Protein AF-0000000077156500 (afdb_homodimer)

InterPro domains:
  IPR002155 Thiolase [PIRSF000429] (9-387)
  IPR016039 Thiolase-like [G3DSA:3.40.47.10] (10-394)
  IPR016039 Thiolase-like [SSF53901] (15-365)
  IPR020616 Thiolase, N-terminal [PF00108] (18-233)
  IPR055140 Thiolase, C-terminal domain 2 [PF22691] (260-393)

Nearest PDB structures (foldseek):
  3zbl-assembly1_B  TM=9.291E-01  e=2.338E-37  Leishmania mexicana
  3zbg-assembly1_B  TM=9.156E-01  e=2.338E-37  Leishmania mexicana
  3zbn-assembly1_A  TM=9.202E-01  e=1.016E-36  Leishmania mexicana
  4yzo-assembly2_D  TM=9.243E-01  e=4.993E-36  Sulfurisphaera tokodaii str. 7
  6hsp-assembly2_B-2  TM=8.444E-01  e=1.920E-35  Danio rerio

Structure (mmCIF, N/CA/C/O backbone):
data_AF-0000000077156500-model_v1
#
loop_
_entity.id
_entity.type
_entity.pdbx_description
1 polymer 'Acetyl-CoA acetyltransferase'
#
loop_
_atom_site.group_PDB
_atom_site.id
_atom_site.type_symbol
_atom_site.label_atom_id
_atom_site.label_alt_id
_atom_site.label_comp_id
_atom_site.label_asym_id
_atom_site.label_entity_id
_atom_site.label_seq_id
_atom_site.pdbx_PDB_ins_code
_atom_site.Cartn_x
_atom_site.Cartn_y
_atom_site.Cartn_z
_atom_site.occupancy
_atom_site.B_iso_or_equiv
_atom_site.auth_seq_id
_atom_site.auth_comp_id
_atom_site.auth_asym_id
_atom_site.auth_atom_id
_atom_site.pdbx_PDB_model_num
ATOM 1 N N . MET A 1 1 ? 22.531 16.891 7.215 1 82.19 1 MET A N 1
ATOM 2 C CA . MET A 1 1 ? 23.125 15.898 6.316 1 82.19 1 MET A CA 1
ATOM 3 C C . MET A 1 1 ? 22.188 15.57 5.168 1 82.19 1 MET A C 1
ATOM 5 O O . MET A 1 1 ? 20.984 15.422 5.371 1 82.19 1 MET A O 1
ATOM 9 N N . THR A 1 2 ? 22.734 15.531 4.09 1 91.19 2 THR A N 1
ATOM 10 C CA . THR A 1 2 ? 21.906 15.258 2.922 1 91.19 2 THR A CA 1
ATOM 11 C C . THR A 1 2 ? 21.703 13.758 2.738 1 91.19 2 THR A C 1
ATOM 13 O O . THR A 1 2 ? 22.422 12.945 3.34 1 91.19 2 THR A O 1
ATOM 16 N N . LEU A 1 3 ? 20.688 13.344 2.039 1 96.25 3 LEU A N 1
ATOM 17 C CA . LEU A 1 3 ? 20.453 11.93 1.75 1 96.25 3 LEU A CA 1
ATOM 18 C C . LEU A 1 3 ? 21.625 11.344 0.949 1 96.25 3 LEU A C 1
ATOM 20 O O . LEU A 1 3 ? 21.953 10.172 1.101 1 96.25 3 LEU A O 1
ATOM 24 N N . ALA A 1 4 ? 22.234 12.242 0.122 1 96.06 4 ALA A N 1
ATOM 25 C CA . ALA A 1 4 ? 23.375 11.781 -0.668 1 96.06 4 ALA A CA 1
ATOM 26 C C . ALA A 1 4 ? 24.5 11.289 0.231 1 96.06 4 ALA A C 1
ATOM 28 O O . ALA A 1 4 ? 25.172 10.305 -0.088 1 96.06 4 ALA A O 1
ATOM 29 N N . GLU A 1 5 ? 24.766 11.977 1.277 1 94.75 5 GLU A N 1
ATOM 30 C CA . GLU A 1 5 ? 25.812 11.602 2.221 1 94.75 5 GLU A CA 1
ATOM 31 C C . GLU A 1 5 ? 25.484 10.273 2.904 1 94.75 5 GLU A C 1
ATOM 33 O O . GLU A 1 5 ? 26.391 9.492 3.197 1 94.75 5 GLU A O 1
ATOM 38 N N . ARG A 1 6 ? 24.266 10.008 3.041 1 93.19 6 ARG A N 1
ATOM 39 C CA . ARG A 1 6 ? 23.844 8.836 3.801 1 93.19 6 ARG A CA 1
ATOM 40 C C . ARG A 1 6 ? 23.562 7.656 2.875 1 93.19 6 ARG A C 1
ATOM 42 O O . ARG A 1 6 ? 23.875 6.508 3.203 1 93.19 6 ARG A O 1
ATOM 49 N N . PHE A 1 7 ? 22.891 7.93 1.73 1 95.69 7 PHE A N 1
ATOM 50 C CA . PHE A 1 7 ? 22.359 6.84 0.914 1 95.69 7 PHE A CA 1
ATOM 51 C C . PHE A 1 7 ? 22.984 6.859 -0.478 1 95.69 7 PHE A C 1
ATOM 53 O O . PHE A 1 7 ? 22.703 5.984 -1.3 1 95.69 7 PHE A O 1
ATOM 60 N N . GLY A 1 8 ? 23.734 7.816 -0.813 1 95.19 8 GLY A N 1
ATOM 61 C CA . GLY A 1 8 ? 24.453 7.855 -2.074 1 95.19 8 GLY A CA 1
ATOM 62 C C . GLY A 1 8 ? 23.766 8.688 -3.135 1 95.19 8 GLY A C 1
ATOM 63 O O . GLY A 1 8 ? 24.281 8.859 -4.238 1 95.19 8 GLY A O 1
ATOM 64 N N . THR A 1 9 ? 22.562 9.227 -2.822 1 97.06 9 THR A N 1
ATOM 65 C CA . THR A 1 9 ? 21.844 10.055 -3.791 1 97.06 9 THR A CA 1
ATOM 66 C C . THR A 1 9 ? 20.844 10.969 -3.088 1 97.06 9 THR A C 1
ATOM 68 O O . THR A 1 9 ? 20.344 10.641 -2.012 1 97.06 9 THR A O 1
ATOM 71 N N . ASP A 1 10 ? 20.594 12.172 -3.648 1 98.25 10 ASP A N 1
ATOM 72 C CA . ASP A 1 10 ? 19.547 13.07 -3.176 1 98.25 10 ASP A CA 1
ATOM 73 C C . ASP A 1 10 ? 18.234 12.805 -3.904 1 98.25 10 ASP A C 1
ATOM 75 O O . ASP A 1 10 ? 18.234 12.266 -5.016 1 98.25 10 ASP A O 1
ATOM 79 N N . VAL A 1 11 ? 17.188 13.078 -3.291 1 98.81 11 VAL A N 1
ATOM 80 C CA . VAL A 1 11 ? 15.852 12.984 -3.867 1 98.81 11 VAL A CA 1
ATOM 81 C C . VAL A 1 11 ? 15.172 14.352 -3.838 1 98.81 11 VAL A C 1
ATOM 83 O O . VAL A 1 11 ? 15.297 15.094 -2.857 1 98.81 11 VAL A O 1
ATOM 86 N N . PHE A 1 12 ? 14.469 14.672 -4.918 1 98.94 12 PHE A N 1
ATOM 87 C CA . PHE A 1 12 ? 13.852 15.992 -5.066 1 98.94 12 PHE A CA 1
ATOM 88 C C . PHE A 1 12 ? 12.383 15.867 -5.445 1 98.94 12 PHE A C 1
ATOM 90 O O . PHE A 1 12 ? 12 14.938 -6.16 1 98.94 12 PHE A O 1
ATOM 97 N N . ILE A 1 13 ? 11.609 16.75 -4.91 1 98.94 13 ILE A N 1
ATOM 98 C CA . ILE A 1 13 ? 10.305 17.031 -5.496 1 98.94 13 ILE A CA 1
ATOM 99 C C . ILE A 1 13 ? 10.453 18.047 -6.625 1 98.94 13 ILE A C 1
ATOM 101 O O . ILE A 1 13 ? 10.922 19.172 -6.398 1 98.94 13 ILE A O 1
ATOM 105 N N . SER A 1 14 ? 10.008 17.688 -7.863 1 98.69 14 SER A N 1
ATOM 106 C CA . SER A 1 14 ? 10.359 18.547 -8.992 1 98.69 14 SER A CA 1
ATOM 107 C C . SER A 1 14 ? 9.117 19.078 -9.688 1 98.69 14 SER A C 1
ATOM 109 O O . SER A 1 14 ? 9.195 20.031 -10.477 1 98.69 14 SER A O 1
ATOM 111 N N . GLY A 1 15 ? 7.977 18.531 -9.414 1 98.75 15 GLY A N 1
ATOM 112 C CA . GLY A 1 15 ? 6.684 18.938 -9.938 1 98.75 15 GLY A CA 1
ATOM 113 C C . GLY A 1 15 ? 5.516 18.453 -9.109 1 98.75 15 GLY A C 1
ATOM 114 O O . GLY A 1 15 ? 5.668 17.547 -8.281 1 98.75 15 GLY A O 1
ATOM 115 N N . TRP A 1 16 ? 4.395 19.141 -9.305 1 98.88 16 TRP A N 1
ATOM 116 C CA . TRP A 1 16 ? 3.236 18.734 -8.516 1 98.88 16 TRP A CA 1
ATOM 117 C C . TRP A 1 16 ? 1.941 19.219 -9.156 1 98.88 16 TRP A C 1
ATOM 119 O O . TRP A 1 16 ? 1.962 20.094 -10.023 1 98.88 16 TRP A O 1
ATOM 129 N N . GLY A 1 17 ? 0.884 18.547 -8.852 1 98.88 17 GLY A N 1
ATOM 130 C CA . GLY A 1 17 ? -0.501 18.891 -9.117 1 98.88 17 GLY A CA 1
ATOM 131 C C . GLY A 1 17 ? -1.388 18.797 -7.891 1 98.88 17 GLY A C 1
ATOM 132 O O . GLY A 1 17 ? -1.09 18.047 -6.961 1 98.88 17 GLY A O 1
ATOM 133 N N . HIS A 1 18 ? -2.453 19.609 -7.883 1 98.88 18 HIS A N 1
ATOM 134 C CA . HIS A 1 18 ? -3.326 19.688 -6.715 1 98.88 18 HIS A CA 1
ATOM 135 C C . HIS A 1 18 ? -4.723 20.156 -7.102 1 98.88 18 HIS A C 1
ATOM 137 O O . HIS A 1 18 ? -4.871 21.172 -7.793 1 98.88 18 HIS A O 1
ATOM 143 N N . THR A 1 19 ? -5.703 19.453 -6.656 1 98.88 19 THR A N 1
ATOM 144 C CA . THR A 1 19 ? -7.062 19.953 -6.832 1 98.88 19 THR A CA 1
ATOM 145 C C . THR A 1 19 ? -7.445 20.891 -5.691 1 98.88 19 THR A C 1
ATOM 147 O O . THR A 1 19 ? -6.844 20.844 -4.617 1 98.88 19 THR A O 1
ATOM 150 N N . LYS A 1 20 ? -8.406 21.75 -5.996 1 98.62 20 LYS A N 1
ATOM 151 C CA . LYS A 1 20 ? -9.109 22.328 -4.855 1 98.62 20 LYS A CA 1
ATOM 152 C C . LYS A 1 20 ? -9.82 21.266 -4.039 1 98.62 20 LYS A C 1
ATOM 154 O O . LYS A 1 20 ? -10.453 20.359 -4.605 1 98.62 20 LYS A O 1
ATOM 159 N N . PHE A 1 21 ? -9.617 21.281 -2.729 1 98.81 21 PHE A N 1
ATOM 160 C CA . PHE A 1 21 ? -10.336 20.328 -1.89 1 98.81 21 PHE A CA 1
ATOM 161 C C . PHE A 1 21 ? -11.75 20.812 -1.606 1 98.81 21 PHE A C 1
ATOM 163 O O . PHE A 1 21 ? -12.016 22.016 -1.613 1 98.81 21 PHE A O 1
ATOM 170 N N . GLY A 1 22 ? -12.625 19.906 -1.469 1 98.56 22 GLY A N 1
ATOM 171 C CA . GLY A 1 22 ? -14.008 20.266 -1.178 1 98.56 22 GLY A CA 1
ATOM 172 C C . GLY A 1 22 ? -15 19.219 -1.657 1 98.56 22 GLY A C 1
ATOM 173 O O . GLY A 1 22 ? -14.656 18.047 -1.814 1 98.56 22 GLY A O 1
ATOM 174 N N . SER A 1 23 ? -16.281 19.625 -1.699 1 98.12 23 SER A N 1
ATOM 175 C CA . SER A 1 23 ? -17.297 18.812 -2.34 1 98.12 23 SER A CA 1
ATOM 176 C C . SER A 1 23 ? -17.219 18.906 -3.859 1 98.12 23 SER A C 1
ATOM 178 O O . SER A 1 23 ? -17.453 19.984 -4.43 1 98.12 23 SER A O 1
ATOM 180 N N . LEU A 1 24 ? -16.797 17.812 -4.457 1 98.06 24 LEU A N 1
ATOM 181 C CA . LEU A 1 24 ? -16.625 17.781 -5.902 1 98.06 24 LEU A CA 1
ATOM 182 C C . LEU A 1 24 ? -17.547 16.75 -6.547 1 98.06 24 LEU A C 1
ATOM 184 O O . LEU A 1 24 ? -17.062 15.75 -7.102 1 98.06 24 LEU A O 1
ATOM 188 N N . PRO A 1 25 ? -18.828 17.031 -6.609 1 96.5 25 PRO A N 1
ATOM 189 C CA . PRO A 1 25 ? -19.812 16.047 -7.059 1 96.5 25 PRO A CA 1
ATOM 190 C C . PRO A 1 25 ? -19.609 15.641 -8.523 1 96.5 25 PRO A C 1
ATOM 192 O O . PRO A 1 25 ? -20 14.539 -8.922 1 96.5 25 PRO A O 1
ATOM 195 N N . ASP A 1 26 ? -18.969 16.516 -9.312 1 96.94 26 ASP A N 1
ATOM 196 C CA . ASP A 1 26 ? -18.859 16.25 -10.742 1 96.94 26 ASP A CA 1
ATOM 197 C C . ASP A 1 26 ? -17.578 15.477 -11.062 1 96.94 26 ASP A C 1
ATOM 199 O O . ASP A 1 26 ? -17.328 15.125 -12.219 1 96.94 26 ASP A O 1
ATOM 203 N N . GLU A 1 27 ? -16.781 15.211 -10.086 1 97.69 27 GLU A N 1
ATOM 204 C CA . GLU A 1 27 ? -15.516 14.492 -10.273 1 97.69 27 GLU A CA 1
ATOM 205 C C . GLU A 1 27 ? -15.633 13.039 -9.828 1 97.69 27 GLU A C 1
ATOM 207 O O . GLU A 1 27 ? -16.406 12.727 -8.922 1 97.69 27 GLU A O 1
ATOM 212 N N . THR A 1 28 ? -14.984 12.148 -10.547 1 97.5 28 THR A N 1
ATOM 213 C CA . THR A 1 28 ? -14.758 10.773 -10.117 1 97.5 28 THR A CA 1
ATOM 214 C C . THR A 1 28 ? -13.352 10.609 -9.555 1 97.5 28 THR A C 1
ATOM 216 O O . THR A 1 28 ? -12.516 11.508 -9.68 1 97.5 28 THR A O 1
ATOM 219 N N . LEU A 1 29 ? -13.164 9.492 -8.867 1 98.19 29 LEU A N 1
ATOM 220 C CA . LEU A 1 29 ? -11.812 9.203 -8.414 1 98.19 29 LEU A CA 1
ATOM 221 C C . LEU A 1 29 ? -10.828 9.258 -9.578 1 98.19 29 LEU A C 1
ATOM 223 O O . LEU A 1 29 ? -9.742 9.836 -9.445 1 98.19 29 LEU A O 1
ATOM 227 N N . GLU A 1 30 ? -11.188 8.711 -10.703 1 98.31 30 GLU A N 1
ATOM 228 C CA . GLU A 1 30 ? -10.312 8.664 -11.883 1 98.31 30 GLU A CA 1
ATOM 229 C C . GLU A 1 30 ? -10.016 10.062 -12.406 1 98.31 30 GLU A C 1
ATOM 231 O O . GLU A 1 30 ? -8.867 10.383 -12.719 1 98.31 30 GLU A O 1
ATOM 236 N N . SER A 1 31 ? -11.094 10.859 -12.562 1 98.69 31 SER A N 1
ATOM 237 C CA . SER A 1 31 ? -10.867 12.203 -13.094 1 98.69 31 SER A CA 1
ATOM 238 C C . SER A 1 31 ? -9.938 13 -12.188 1 98.69 31 SER A C 1
ATOM 240 O O . SER A 1 31 ? -9.109 13.773 -12.672 1 98.69 31 SER A O 1
ATOM 242 N N . LEU A 1 32 ? -10.055 12.828 -10.852 1 98.81 32 LEU A N 1
ATOM 243 C CA . LEU A 1 32 ? -9.172 13.508 -9.906 1 98.81 32 LEU A CA 1
ATOM 244 C C . LEU A 1 32 ? -7.73 13.031 -10.078 1 98.81 32 LEU A C 1
ATOM 246 O O . LEU A 1 32 ? -6.809 13.852 -10.164 1 98.81 32 LEU A O 1
ATOM 250 N N . VAL A 1 33 ? -7.562 11.695 -10.172 1 98.88 33 VAL A N 1
ATOM 251 C CA . VAL A 1 33 ? -6.242 11.086 -10.281 1 98.88 33 VAL A CA 1
ATOM 252 C C . VAL A 1 33 ? -5.57 11.539 -11.578 1 98.88 33 VAL A C 1
ATOM 254 O O . VAL A 1 33 ? -4.418 11.984 -11.57 1 98.88 33 VAL A O 1
ATOM 257 N N . VAL A 1 34 ? -6.281 11.484 -12.664 1 98.81 34 VAL A N 1
ATOM 258 C CA . VAL A 1 34 ? -5.734 11.797 -13.977 1 98.81 34 VAL A CA 1
ATOM 259 C C . VAL A 1 34 ? -5.359 13.281 -14.047 1 98.81 34 VAL A C 1
ATOM 261 O O . VAL A 1 34 ? -4.312 13.641 -14.594 1 98.81 34 VAL A O 1
ATOM 264 N N . ARG A 1 35 ? -6.164 14.102 -13.477 1 98.75 35 ARG A N 1
ATOM 265 C CA . ARG A 1 35 ? -5.914 15.539 -13.5 1 98.75 35 ARG A CA 1
ATOM 266 C C . ARG A 1 35 ? -4.621 15.883 -12.773 1 98.75 35 ARG A C 1
ATOM 268 O O . ARG A 1 35 ? -3.723 16.5 -13.352 1 98.75 35 ARG A O 1
ATOM 275 N N . VAL A 1 36 ? -4.484 15.453 -11.539 1 98.94 36 VAL A N 1
ATOM 276 C CA . VAL A 1 36 ? -3.348 15.898 -10.734 1 98.94 36 VAL A CA 1
ATOM 277 C C . VAL A 1 36 ? -2.072 15.211 -11.219 1 98.94 36 VAL A C 1
ATOM 279 O O . VAL A 1 36 ? -0.985 15.789 -11.148 1 98.94 36 VAL A O 1
ATOM 282 N N . ALA A 1 37 ? -2.184 13.945 -11.672 1 98.94 37 ALA A N 1
ATOM 283 C CA . ALA A 1 37 ? -1.024 13.25 -12.219 1 98.94 37 ALA A CA 1
ATOM 284 C C . ALA A 1 37 ? -0.503 13.953 -13.469 1 98.94 37 ALA A C 1
ATOM 286 O O . ALA A 1 37 ? 0.705 14.141 -13.625 1 98.94 37 ALA A O 1
ATOM 287 N N . GLY A 1 38 ? -1.441 14.305 -14.344 1 98.88 38 GLY A N 1
ATOM 288 C CA . GLY A 1 38 ? -1.052 15.055 -15.523 1 98.88 38 GLY A CA 1
ATOM 289 C C . GLY A 1 38 ? -0.389 16.375 -15.195 1 98.88 38 GLY A C 1
ATOM 290 O O . GLY A 1 38 ? 0.627 16.734 -15.797 1 98.88 38 GLY A O 1
ATOM 291 N N . GLU A 1 39 ? -0.949 17.109 -14.227 1 98.94 39 GLU A N 1
ATOM 292 C CA . GLU A 1 39 ? -0.39 18.391 -13.789 1 98.94 39 GLU A CA 1
ATOM 293 C C . GLU A 1 39 ? 1.017 18.219 -13.227 1 98.94 39 GLU A C 1
ATOM 295 O O . GLU A 1 39 ? 1.909 19.016 -13.508 1 98.94 39 GLU A O 1
ATOM 300 N N . ALA A 1 40 ? 1.225 17.172 -12.445 1 98.94 40 ALA A N 1
ATOM 301 C CA . ALA A 1 40 ? 2.527 16.922 -11.828 1 98.94 40 ALA A CA 1
ATOM 302 C C . ALA A 1 40 ? 3.584 16.625 -12.891 1 98.94 40 ALA A C 1
ATOM 304 O O . ALA A 1 40 ? 4.699 17.156 -12.828 1 98.94 40 ALA A O 1
ATOM 305 N N . ILE A 1 41 ? 3.209 15.766 -13.836 1 98.94 41 ILE A N 1
ATOM 306 C CA . ILE A 1 41 ? 4.125 15.406 -14.914 1 98.94 41 ILE A CA 1
ATOM 307 C C . ILE A 1 41 ? 4.512 16.656 -15.703 1 98.94 41 ILE A C 1
ATOM 309 O O . ILE A 1 41 ? 5.695 16.891 -15.945 1 98.94 41 ILE A O 1
ATOM 313 N N . THR A 1 42 ? 3.52 17.469 -16.016 1 98.81 42 THR A N 1
ATOM 314 C CA . THR A 1 42 ? 3.744 18.688 -16.797 1 98.81 42 THR A CA 1
ATOM 315 C C . THR A 1 42 ? 4.605 19.672 -16.016 1 98.81 42 THR A C 1
ATOM 317 O O . THR A 1 42 ? 5.57 20.219 -16.547 1 98.81 42 THR A O 1
ATOM 320 N N . SER A 1 43 ? 4.301 19.875 -14.781 1 98.81 43 SER A N 1
ATOM 321 C CA . SER A 1 43 ? 5.016 20.859 -13.961 1 98.81 43 SER A CA 1
ATOM 322 C C . SER A 1 43 ? 6.453 20.406 -13.703 1 98.81 43 SER A C 1
ATOM 324 O O . SER A 1 43 ? 7.34 21.25 -13.508 1 98.81 43 SER A O 1
ATOM 326 N N . ALA A 1 44 ? 6.707 19.109 -13.727 1 98.88 44 ALA A N 1
ATOM 327 C CA . ALA A 1 44 ? 8.047 18.578 -13.547 1 98.88 44 ALA A CA 1
ATOM 328 C C . ALA A 1 44 ? 8.883 18.719 -14.812 1 98.88 44 ALA A C 1
ATOM 330 O O . ALA A 1 44 ? 10.094 18.516 -14.797 1 98.88 44 ALA A O 1
ATOM 331 N N . GLY A 1 45 ? 8.211 19.031 -15.93 1 98.81 45 GLY A N 1
ATOM 332 C CA . GLY A 1 45 ? 8.906 19.219 -17.188 1 98.81 45 GLY A CA 1
ATOM 333 C C . GLY A 1 45 ? 9.375 17.922 -17.812 1 98.81 45 GLY A C 1
ATOM 334 O O . GLY A 1 45 ? 10.453 17.875 -18.406 1 98.81 45 GLY A O 1
ATOM 335 N N . ILE A 1 46 ? 8.688 16.844 -17.641 1 98.81 46 ILE A N 1
ATOM 336 C CA . ILE A 1 46 ? 9.07 15.547 -18.188 1 98.81 46 ILE A CA 1
ATOM 337 C C . ILE A 1 46 ? 7.941 15.008 -19.062 1 98.81 46 ILE A C 1
ATOM 339 O O . ILE A 1 46 ? 6.809 15.492 -19 1 98.81 46 ILE A O 1
ATOM 343 N N . ASP A 1 47 ? 8.273 13.984 -19.891 1 98.56 47 ASP A N 1
ATOM 344 C CA . ASP A 1 47 ? 7.273 13.211 -20.609 1 98.56 47 ASP A CA 1
ATOM 345 C C . ASP A 1 47 ? 6.73 12.062 -19.766 1 98.56 47 ASP A C 1
ATOM 347 O O . ASP A 1 47 ? 7.445 11.523 -18.922 1 98.56 47 ASP A O 1
ATOM 351 N N . PRO A 1 48 ? 5.496 11.727 -20 1 98.75 48 PRO A N 1
ATOM 352 C CA . PRO A 1 48 ? 4.949 10.602 -19.234 1 98.75 48 PRO A CA 1
ATOM 353 C C . PRO A 1 48 ? 5.816 9.344 -19.328 1 98.75 48 PRO A C 1
ATOM 355 O O . PRO A 1 48 ? 5.922 8.586 -18.359 1 98.75 48 PRO A O 1
ATOM 358 N N . GLY A 1 49 ? 6.469 9.133 -20.453 1 98.44 49 GLY A N 1
ATOM 359 C CA . GLY A 1 49 ? 7.297 7.953 -20.672 1 98.44 49 GLY A CA 1
ATOM 360 C C . GLY A 1 49 ? 8.539 7.926 -19.812 1 98.44 49 GLY A C 1
ATOM 361 O O . GLY A 1 49 ? 9.211 6.898 -19.703 1 98.44 49 GLY A O 1
ATOM 362 N N . GLN A 1 50 ? 8.836 9.016 -19.109 1 98.69 50 GLN A N 1
ATOM 363 C CA . GLN A 1 50 ? 10.008 9.102 -18.25 1 98.69 50 GLN A CA 1
ATOM 364 C C . GLN A 1 50 ? 9.68 8.68 -16.812 1 98.69 50 GLN A C 1
ATOM 366 O O . GLN A 1 50 ? 10.57 8.578 -15.969 1 98.69 50 GLN A O 1
ATOM 371 N N . VAL A 1 51 ? 8.406 8.398 -16.547 1 98.88 51 VAL A N 1
ATOM 372 C CA . VAL A 1 51 ? 8.016 7.891 -15.234 1 98.88 51 VAL A CA 1
ATOM 373 C C . VAL A 1 51 ? 8.391 6.414 -15.117 1 98.88 51 VAL A C 1
ATOM 375 O O . VAL A 1 51 ? 7.973 5.594 -15.938 1 98.88 51 VAL A O 1
ATOM 378 N N . ASP A 1 52 ? 9.125 6.078 -14.07 1 98.88 52 ASP A N 1
ATOM 379 C CA . ASP A 1 52 ? 9.594 4.707 -13.891 1 98.88 52 ASP A CA 1
ATOM 380 C C . ASP A 1 52 ? 8.633 3.904 -13.023 1 98.88 52 ASP A C 1
ATOM 382 O O . ASP A 1 52 ? 8.57 2.678 -13.125 1 98.88 52 ASP A O 1
ATOM 386 N N . GLU A 1 53 ? 7.957 4.586 -12.133 1 98.94 53 GLU A N 1
ATOM 387 C CA . GLU A 1 53 ? 7.129 3.922 -11.125 1 98.94 53 GLU A CA 1
ATOM 388 C C . GLU A 1 53 ? 6.062 4.867 -10.578 1 98.94 53 GLU A C 1
ATOM 390 O O . GLU A 1 53 ? 6.254 6.086 -10.562 1 98.94 53 GLU A O 1
ATOM 395 N N . ILE A 1 54 ? 4.918 4.336 -10.219 1 99 54 ILE A N 1
ATOM 396 C CA . ILE A 1 54 ? 3.809 5.109 -9.664 1 99 54 ILE A CA 1
ATOM 397 C C . ILE A 1 54 ? 3.396 4.523 -8.312 1 99 54 ILE A C 1
ATOM 399 O O . ILE A 1 54 ? 3.205 3.312 -8.188 1 99 54 ILE A O 1
ATOM 403 N N . TRP A 1 55 ? 3.352 5.324 -7.293 1 98.94 55 TRP A N 1
ATOM 404 C CA . TRP A 1 55 ? 2.773 4.977 -6 1 98.94 55 TRP A CA 1
ATOM 405 C C . TRP A 1 55 ? 1.497 5.77 -5.742 1 98.94 55 TRP A C 1
ATOM 407 O O . TRP A 1 55 ? 1.48 6.996 -5.887 1 98.94 55 TRP A O 1
ATOM 417 N N . PHE A 1 56 ? 0.452 5.086 -5.375 1 98.94 56 PHE A N 1
ATOM 418 C CA . PHE A 1 56 ? -0.868 5.676 -5.184 1 98.94 56 PHE A CA 1
ATOM 419 C C . PHE A 1 56 ? -1.334 5.508 -3.742 1 98.94 56 PHE A C 1
ATOM 421 O O . PHE A 1 56 ? -1.523 4.383 -3.273 1 98.94 56 PHE A O 1
ATOM 428 N N . GLY A 1 57 ? -1.532 6.637 -2.971 1 98.94 57 GLY A N 1
ATOM 429 C CA . GLY A 1 57 ? -2.049 6.605 -1.613 1 98.94 57 GLY A CA 1
ATOM 430 C C . GLY A 1 57 ? -3.555 6.781 -1.543 1 98.94 57 GLY A C 1
ATOM 431 O O . GLY A 1 57 ? -4.082 7.816 -1.96 1 98.94 57 GLY A O 1
ATOM 432 N N . GLN A 1 58 ? -4.234 5.844 -0.959 1 98.88 58 GLN A N 1
ATOM 433 C CA . GLN A 1 58 ? -5.684 5.875 -0.785 1 98.88 58 GLN A CA 1
ATOM 434 C C . GLN A 1 58 ? -6.117 4.992 0.382 1 98.88 58 GLN A C 1
ATOM 436 O O . GLN A 1 58 ? -5.621 3.875 0.54 1 98.88 58 GLN A O 1
ATOM 441 N N . PHE A 1 59 ? -7.031 5.477 1.223 1 98.75 59 PHE A N 1
ATOM 442 C CA . PHE A 1 59 ? -7.57 4.672 2.312 1 98.75 59 PHE A CA 1
ATOM 443 C C . PHE A 1 59 ? -8.719 3.797 1.822 1 98.75 59 PHE A C 1
ATOM 445 O O . PHE A 1 59 ? -8.68 2.574 1.977 1 98.75 59 PHE A O 1
ATOM 452 N N . ASN A 1 60 ? -9.773 4.473 1.17 1 97.44 60 ASN A N 1
ATOM 453 C CA . ASN A 1 60 ? -10.969 3.879 0.574 1 97.44 60 ASN A CA 1
ATOM 454 C C . ASN A 1 60 ? -11.867 3.248 1.631 1 97.44 60 ASN A C 1
ATOM 456 O O . ASN A 1 60 ? -12.836 3.869 2.076 1 97.44 60 ASN A O 1
ATOM 460 N N . SER A 1 61 ? -11.531 2.102 2.203 1 95.81 61 SER A N 1
ATOM 461 C CA . SER A 1 61 ? -12.266 1.412 3.26 1 95.81 61 SER A CA 1
ATOM 462 C C . SER A 1 61 ? -13.766 1.436 2.996 1 95.81 61 SER A C 1
ATOM 464 O O . SER A 1 61 ? -14.547 1.803 3.875 1 95.81 61 SER A O 1
ATOM 466 N N . GLY A 1 62 ? -14.156 1.28 1.773 1 92.5 62 GLY A N 1
ATOM 467 C CA . GLY A 1 62 ? -15.562 1.137 1.425 1 92.5 62 GLY A CA 1
ATOM 468 C C . GLY A 1 62 ? -16.172 2.41 0.876 1 92.5 62 GLY A C 1
ATOM 469 O O . GLY A 1 62 ? -17.359 2.445 0.555 1 92.5 62 GLY A O 1
ATOM 470 N N . LEU A 1 63 ? -15.383 3.447 0.651 1 94.75 63 LEU A N 1
ATOM 471 C CA . LEU A 1 63 ? -15.898 4.727 0.173 1 94.75 63 LEU A CA 1
ATOM 472 C C . LEU A 1 63 ? -16.141 4.688 -1.333 1 94.75 63 LEU A C 1
ATOM 474 O O . LEU A 1 63 ? -17.078 5.297 -1.832 1 94.75 63 LEU A O 1
ATOM 478 N N . TRP A 1 64 ? -15.258 4.113 -2.021 1 94.56 64 TRP A N 1
ATOM 479 C CA . TRP A 1 64 ? -15.32 4.023 -3.477 1 94.56 64 TRP A CA 1
ATOM 480 C C . TRP A 1 64 ? -15.359 2.566 -3.93 1 94.56 64 TRP A C 1
ATOM 482 O O . TRP A 1 64 ? -14.68 1.714 -3.35 1 94.56 64 TRP A O 1
ATOM 492 N N . PRO A 1 65 ? -16.156 2.248 -4.883 1 95.38 65 PRO A N 1
ATOM 493 C CA . PRO A 1 65 ? -16.344 0.843 -5.254 1 95.38 65 PRO A CA 1
ATOM 494 C C . PRO A 1 65 ? -15.062 0.216 -5.816 1 95.38 65 PRO A C 1
ATOM 496 O O . PRO A 1 65 ? -14.789 -0.962 -5.57 1 95.38 65 PRO A O 1
ATOM 499 N N . LEU A 1 66 ? -14.305 0.917 -6.598 1 97.25 66 LEU A N 1
ATOM 500 C CA . LEU A 1 66 ? -13.055 0.392 -7.148 1 97.25 66 LEU A CA 1
ATOM 501 C C . LEU A 1 66 ? -11.984 0.295 -6.07 1 97.25 66 LEU A C 1
ATOM 503 O O . LEU A 1 66 ? -11.406 1.308 -5.672 1 97.25 66 LEU A O 1
ATOM 507 N N . GLY A 1 67 ? -11.68 -0.954 -5.625 1 96.62 67 GLY A N 1
ATOM 508 C CA . GLY A 1 67 ? -10.695 -1.188 -4.574 1 96.62 67 GLY A CA 1
ATOM 509 C C . GLY A 1 67 ? -9.281 -1.323 -5.102 1 96.62 67 GLY A C 1
ATOM 510 O O . GLY A 1 67 ? -8.328 -1.363 -4.324 1 96.62 67 GLY A O 1
ATOM 511 N N . PHE A 1 68 ? -9.086 -1.381 -6.371 1 97.62 68 PHE A N 1
ATOM 512 C CA . PHE A 1 68 ? -7.844 -1.622 -7.094 1 97.62 68 PHE A CA 1
ATOM 513 C C . PHE A 1 68 ? -7.531 -0.466 -8.031 1 97.62 68 PHE A C 1
ATOM 515 O O . PHE A 1 68 ? -7.629 -0.61 -9.258 1 97.62 68 PHE A O 1
ATOM 522 N N . ALA A 1 69 ? -7.043 0.718 -7.434 1 97.62 69 ALA A N 1
ATOM 523 C CA . ALA A 1 69 ? -7.074 1.97 -8.188 1 97.62 69 ALA A CA 1
ATOM 524 C C . ALA A 1 69 ? -5.68 2.357 -8.664 1 97.62 69 ALA A C 1
ATOM 526 O O . ALA A 1 69 ? -5.496 3.414 -9.273 1 97.62 69 ALA A O 1
ATOM 527 N N . SER A 1 70 ? -4.672 1.504 -8.422 1 97.75 70 SER A N 1
ATOM 528 C CA . SER A 1 70 ? -3.285 1.892 -8.664 1 97.75 70 SER A CA 1
ATOM 529 C C . SER A 1 70 ? -3.064 2.293 -10.117 1 97.75 70 SER A C 1
ATOM 531 O O . SER A 1 70 ? -2.381 3.279 -10.398 1 97.75 70 SER A O 1
ATOM 533 N N . SER A 1 71 ? -3.74 1.61 -11.078 1 98.5 71 SER A N 1
ATOM 534 C CA . SER A 1 71 ? -3.449 1.793 -12.492 1 98.5 71 SER A CA 1
ATOM 535 C C . SER A 1 71 ? -4.309 2.898 -13.094 1 98.5 71 SER A C 1
ATOM 537 O O . SER A 1 71 ? -4.234 3.164 -14.297 1 98.5 71 SER A O 1
ATOM 539 N N . LEU A 1 72 ? -5.168 3.588 -12.312 1 98.56 72 LEU A N 1
ATOM 540 C CA . LEU A 1 72 ? -5.949 4.707 -12.836 1 98.56 72 LEU A CA 1
ATOM 541 C C . LEU A 1 72 ? -5.043 5.762 -13.461 1 98.56 72 LEU A C 1
ATOM 543 O O . LEU A 1 72 ? -5.414 6.395 -14.445 1 98.56 72 LEU A O 1
ATOM 547 N N . ALA A 1 73 ? -3.871 5.867 -12.891 1 98 73 ALA A N 1
ATOM 548 C CA . ALA A 1 73 ? -2.943 6.898 -13.336 1 98 73 ALA A CA 1
ATOM 549 C C . ALA A 1 73 ? -2.482 6.641 -14.773 1 98 73 ALA A C 1
ATOM 551 O O . ALA A 1 73 ? -2.051 7.562 -15.469 1 98 73 ALA A O 1
ATOM 552 N N . LEU A 1 74 ? -2.49 5.383 -15.266 1 98.69 74 LEU A N 1
ATOM 553 C CA . LEU A 1 74 ? -2.031 5.055 -16.609 1 98.69 74 LEU A CA 1
ATOM 554 C C . LEU A 1 74 ? -2.932 5.691 -17.656 1 98.69 74 LEU A C 1
ATOM 556 O O . LEU A 1 74 ? -2.566 5.754 -18.844 1 98.69 74 LEU A O 1
ATOM 560 N N . GLN A 1 75 ? -4.082 6.227 -17.234 1 98.31 75 GLN A N 1
ATOM 561 C CA . GLN A 1 75 ? -5.012 6.867 -18.156 1 98.31 75 GLN A CA 1
ATOM 562 C C . GLN A 1 75 ? -4.539 8.273 -18.531 1 98.31 75 GLN A C 1
ATOM 564 O O . GLN A 1 75 ? -5.102 8.898 -19.422 1 98.31 75 GLN A O 1
ATOM 569 N N . VAL A 1 76 ? -3.488 8.781 -17.922 1 98.62 76 VAL A N 1
ATOM 570 C CA . VAL A 1 76 ? -2.916 10.078 -18.266 1 98.62 76 VAL A CA 1
ATOM 571 C C . VAL A 1 76 ? -2.371 10.039 -19.688 1 98.62 76 VAL A C 1
ATOM 573 O O . VAL A 1 76 ? -2.504 11.016 -20.438 1 98.62 76 VAL A O 1
ATOM 576 N N . SER A 1 77 ? -1.719 8.938 -20.031 1 98.62 77 SER A N 1
ATOM 577 C CA . SER A 1 77 ? -1.044 8.805 -21.312 1 98.62 77 SER A CA 1
ATOM 578 C C . SER A 1 77 ? -0.75 7.34 -21.625 1 98.62 77 SER A C 1
ATOM 580 O O . SER A 1 77 ? -0.396 6.562 -20.734 1 98.62 77 SER A O 1
ATOM 582 N N . ASP A 1 78 ? -0.759 6.965 -22.875 1 98.31 78 ASP A N 1
ATOM 583 C CA . ASP A 1 78 ? -0.426 5.609 -23.297 1 98.31 78 ASP A CA 1
ATOM 584 C C . ASP A 1 78 ? 1.048 5.301 -23.047 1 98.31 78 ASP A C 1
ATOM 586 O O . ASP A 1 78 ? 1.44 4.133 -22.984 1 98.31 78 ASP A O 1
ATOM 590 N N . GLU A 1 79 ? 1.831 6.309 -22.844 1 98.56 79 GLU A N 1
ATOM 591 C CA . GLU A 1 79 ? 3.256 6.129 -22.594 1 98.56 79 GLU A CA 1
ATOM 592 C C . GLU A 1 79 ? 3.492 5.523 -21.203 1 98.56 79 GLU A C 1
ATOM 594 O O . GLU A 1 79 ? 4.594 5.055 -20.906 1 98.56 79 GLU A O 1
ATOM 599 N N . LEU A 1 80 ? 2.477 5.488 -20.422 1 98.75 80 LEU A N 1
ATOM 600 C CA . LEU A 1 80 ? 2.607 4.941 -19.062 1 98.75 80 LEU A CA 1
ATOM 601 C C . LEU A 1 80 ? 2.32 3.441 -19.062 1 98.75 80 LEU A C 1
ATOM 603 O O . LEU A 1 80 ? 2.396 2.797 -18.016 1 98.75 80 LEU A O 1
ATOM 607 N N . PHE A 1 81 ? 2.072 2.842 -20.266 1 98 81 PHE A N 1
ATOM 608 C CA . PHE A 1 81 ? 1.898 1.398 -20.391 1 98 81 PHE A CA 1
ATOM 609 C C . PHE A 1 81 ? 3.086 0.663 -19.766 1 98 81 PHE A C 1
ATOM 611 O O . PHE A 1 81 ? 4.238 1.038 -20 1 98 81 PHE A O 1
ATOM 618 N N . ARG A 1 82 ? 2.814 -0.354 -18.906 1 98.31 82 ARG A N 1
ATOM 619 C CA . ARG A 1 82 ? 3.76 -1.271 -18.266 1 98.31 82 ARG A CA 1
ATOM 620 C C . ARG A 1 82 ? 4.453 -0.613 -17.078 1 98.31 82 ARG A C 1
ATOM 622 O O . ARG A 1 82 ? 5.188 -1.271 -16.344 1 98.31 82 ARG A O 1
ATOM 629 N N . VAL A 1 83 ? 4.227 0.722 -16.812 1 98.88 83 VAL A N 1
ATOM 630 C CA . VAL A 1 83 ? 4.844 1.352 -15.648 1 98.88 83 VAL A CA 1
ATOM 631 C C . VAL A 1 83 ? 4.312 0.708 -14.375 1 98.88 83 VAL A C 1
ATOM 633 O O . VAL A 1 83 ? 3.1 0.59 -14.188 1 98.88 83 VAL A O 1
ATOM 636 N N . PRO A 1 84 ? 5.238 0.233 -13.523 1 98.94 84 PRO A N 1
ATOM 637 C CA . PRO A 1 84 ? 4.797 -0.298 -12.234 1 98.94 84 PRO A CA 1
ATOM 638 C C . PRO A 1 84 ? 3.941 0.695 -11.453 1 98.94 84 PRO A C 1
ATOM 640 O O . PRO A 1 84 ? 4.324 1.857 -11.297 1 98.94 84 PRO A O 1
ATOM 643 N N . ALA A 1 85 ? 2.748 0.298 -11 1 98.94 85 ALA A N 1
ATOM 644 C CA . ALA A 1 85 ? 1.852 1.105 -10.18 1 98.94 85 ALA A CA 1
ATOM 645 C C . ALA A 1 85 ? 1.325 0.304 -8.992 1 98.94 85 ALA A C 1
ATOM 647 O O . ALA A 1 85 ? 0.874 -0.832 -9.156 1 98.94 85 ALA A O 1
ATOM 648 N N . THR A 1 86 ? 1.438 0.825 -7.789 1 98.94 86 THR A N 1
ATOM 649 C CA . THR A 1 86 ? 1.062 0.121 -6.566 1 98.94 86 THR A CA 1
ATOM 650 C C . THR A 1 86 ? 0.3 1.046 -5.621 1 98.94 86 THR A C 1
ATOM 652 O O . THR A 1 86 ? 0.697 2.195 -5.414 1 98.94 86 THR A O 1
ATOM 655 N N . ARG A 1 87 ? -0.816 0.572 -5.09 1 98.81 87 ARG A N 1
ATOM 656 C CA . ARG A 1 87 ? -1.552 1.327 -4.082 1 98.81 87 ARG A CA 1
ATOM 657 C C . ARG A 1 87 ? -1.059 0.991 -2.678 1 98.81 87 ARG A C 1
ATOM 659 O O . ARG A 1 87 ? -0.777 -0.17 -2.375 1 98.81 87 ARG A O 1
ATOM 666 N N . VAL A 1 88 ? -0.912 2.008 -1.851 1 98.75 88 VAL A N 1
ATOM 667 C CA . VAL A 1 88 ? -0.559 1.836 -0.445 1 98.75 88 VAL A CA 1
ATOM 668 C C . VAL A 1 88 ? -1.643 2.449 0.439 1 98.75 88 VAL A C 1
ATOM 670 O O . VAL A 1 88 ? -2.375 3.342 0.005 1 98.75 88 VAL A O 1
ATOM 673 N N . GLU A 1 89 ? -1.767 1.876 1.599 1 98.56 89 GLU A N 1
ATOM 674 C CA . GLU A 1 89 ? -2.801 2.275 2.549 1 98.56 89 GLU A CA 1
ATOM 675 C C . GLU A 1 89 ? -2.264 2.295 3.977 1 98.56 89 GLU A C 1
ATOM 677 O O . GLU A 1 89 ? -1.561 1.371 4.391 1 98.56 89 GLU A O 1
ATOM 682 N N . ASN A 1 90 ? -2.453 3.355 4.676 1 98.75 90 ASN A N 1
ATOM 683 C CA . ASN A 1 90 ? -2.227 3.486 6.109 1 98.75 90 ASN A CA 1
ATOM 684 C C . ASN A 1 90 ? -3.172 4.508 6.734 1 98.75 90 ASN A C 1
ATOM 686 O O . ASN A 1 90 ? -2.732 5.422 7.434 1 98.75 90 ASN A O 1
ATOM 690 N N . ALA A 1 91 ? -4.465 4.328 6.484 1 98.44 91 ALA A N 1
ATOM 691 C CA . ALA A 1 91 ? -5.512 5.25 6.926 1 98.44 91 ALA A CA 1
ATOM 692 C C . ALA A 1 91 ? -5.254 6.66 6.41 1 98.44 91 ALA A C 1
ATOM 694 O O . ALA A 1 91 ? -4.969 6.852 5.223 1 98.44 91 ALA A O 1
ATOM 695 N N . CYS A 1 92 ? -5.387 7.672 7.281 1 98.44 92 CYS A N 1
ATOM 696 C CA . CYS A 1 92 ? -5.246 9.062 6.863 1 98.44 92 CYS A CA 1
ATOM 697 C C . CYS A 1 92 ? -3.809 9.367 6.461 1 98.44 92 CYS A C 1
ATOM 699 O O . CYS A 1 92 ? -3.539 10.391 5.832 1 98.44 92 CYS A O 1
ATOM 701 N N . ALA A 1 93 ? -2.875 8.445 6.676 1 98.81 93 ALA A N 1
ATOM 702 C CA . ALA A 1 93 ? -1.471 8.688 6.355 1 98.81 93 ALA A CA 1
ATOM 703 C C . ALA A 1 93 ? -1.1 8.062 5.016 1 98.81 93 ALA A C 1
ATOM 705 O O . ALA A 1 93 ? 0.08 7.98 4.664 1 98.81 93 ALA A O 1
ATOM 706 N N . SER A 1 94 ? -2.062 7.629 4.242 1 98.88 94 SER A N 1
ATOM 707 C CA . SER A 1 94 ? -1.834 6.895 3.002 1 98.88 94 SER A CA 1
ATOM 708 C C . SER A 1 94 ? -1.018 7.719 2.014 1 98.88 94 SER A C 1
ATOM 710 O O . SER A 1 94 ? -0.166 7.18 1.302 1 98.88 94 SER A O 1
ATOM 712 N N . GLY A 1 95 ? -1.303 8.992 1.945 1 98.94 95 GLY A N 1
ATOM 713 C CA . GLY A 1 95 ? -0.546 9.844 1.038 1 98.94 95 GLY A CA 1
ATOM 714 C C . GLY A 1 95 ? 0.939 9.867 1.347 1 98.94 95 GLY A C 1
ATOM 715 O O . GLY A 1 95 ? 1.769 9.758 0.441 1 98.94 95 GLY A O 1
ATOM 716 N N . SER A 1 96 ? 1.304 10.023 2.611 1 98.94 96 SER A N 1
ATOM 717 C CA . SER A 1 96 ? 2.711 10.023 2.996 1 98.94 96 SER A CA 1
ATOM 718 C C . SER A 1 96 ? 3.328 8.633 2.83 1 98.94 96 SER A C 1
ATOM 720 O O . SER A 1 96 ? 4.508 8.508 2.498 1 98.94 96 SER A O 1
ATOM 722 N N . ALA A 1 97 ? 2.502 7.613 3.08 1 98.94 97 ALA A N 1
ATOM 723 C CA . ALA A 1 97 ? 2.988 6.262 2.812 1 98.94 97 ALA A CA 1
ATOM 724 C C . ALA A 1 97 ? 3.436 6.117 1.359 1 98.94 97 ALA A C 1
ATOM 726 O O . ALA A 1 97 ? 4.457 5.488 1.078 1 98.94 97 ALA A O 1
ATOM 727 N N . ALA A 1 98 ? 2.668 6.695 0.461 1 98.94 98 ALA A N 1
ATOM 728 C CA . ALA A 1 98 ? 3.012 6.648 -0.958 1 98.94 98 ALA A CA 1
ATOM 729 C C . ALA A 1 98 ? 4.32 7.387 -1.228 1 98.94 98 ALA A C 1
ATOM 731 O O . ALA A 1 98 ? 5.172 6.898 -1.973 1 98.94 98 ALA A O 1
ATOM 732 N N . ILE A 1 99 ? 4.543 8.516 -0.626 1 98.94 99 ILE A N 1
ATOM 733 C CA . ILE A 1 99 ? 5.762 9.297 -0.805 1 98.94 99 ILE A CA 1
ATOM 734 C C . ILE A 1 99 ? 6.961 8.508 -0.286 1 98.94 99 ILE A C 1
ATOM 736 O O . ILE A 1 99 ? 7.973 8.383 -0.979 1 98.94 99 ILE A O 1
ATOM 740 N N . HIS A 1 100 ? 6.832 7.973 0.944 1 98.94 100 HIS A N 1
ATOM 741 C CA . HIS A 1 100 ? 7.938 7.234 1.535 1 98.94 100 HIS A CA 1
ATOM 742 C C . HIS A 1 100 ? 8.266 5.984 0.721 1 98.94 100 HIS A C 1
ATOM 744 O O . HIS A 1 100 ? 9.43 5.582 0.633 1 98.94 100 HIS A O 1
ATOM 750 N N . SER A 1 101 ? 7.238 5.367 0.116 1 98.88 101 SER A N 1
ATOM 751 C CA . SER A 1 101 ? 7.473 4.215 -0.747 1 98.88 101 SER A CA 1
ATOM 752 C C . SER A 1 101 ? 8.25 4.609 -2 1 98.88 101 SER A C 1
ATOM 754 O O . SER A 1 101 ? 9.211 3.938 -2.381 1 98.88 101 SER A O 1
ATOM 756 N N . GLY A 1 102 ? 7.805 5.676 -2.637 1 98.88 102 GLY A N 1
ATOM 757 C CA . GLY A 1 102 ? 8.516 6.168 -3.805 1 98.88 102 GLY A CA 1
ATOM 758 C C . GLY A 1 102 ? 9.953 6.555 -3.504 1 98.88 102 GLY A C 1
ATOM 759 O O . GLY A 1 102 ? 10.844 6.32 -4.32 1 98.88 102 GLY A O 1
ATOM 760 N N . LEU A 1 103 ? 10.164 7.121 -2.332 1 98.69 103 LEU A N 1
ATOM 761 C CA . LEU A 1 103 ? 11.5 7.504 -1.882 1 98.69 103 LEU A CA 1
ATOM 762 C C . LEU A 1 103 ? 12.414 6.289 -1.817 1 98.69 103 LEU A C 1
ATOM 764 O O . LEU A 1 103 ? 13.57 6.355 -2.238 1 98.69 103 LEU A O 1
ATOM 768 N N . ARG A 1 104 ? 11.922 5.156 -1.313 1 98.38 104 ARG A N 1
ATOM 769 C CA . ARG A 1 104 ? 12.734 3.945 -1.216 1 98.38 104 ARG A CA 1
ATOM 770 C C . ARG A 1 104 ? 13.125 3.438 -2.6 1 98.38 104 ARG A C 1
ATOM 772 O O . ARG A 1 104 ? 14.234 2.928 -2.785 1 98.38 104 ARG A O 1
ATOM 779 N N . SER A 1 105 ? 12.203 3.549 -3.574 1 98.62 105 SER A N 1
ATOM 780 C CA . SER A 1 105 ? 12.508 3.137 -4.938 1 98.62 105 SER A CA 1
ATOM 781 C C . SER A 1 105 ? 13.672 3.939 -5.512 1 98.62 105 SER A C 1
ATOM 783 O O . SER A 1 105 ? 14.531 3.393 -6.207 1 98.62 105 SER A O 1
ATOM 785 N N . LEU A 1 106 ? 13.672 5.207 -5.211 1 98.81 106 LEU A N 1
ATOM 786 C CA . LEU A 1 106 ? 14.727 6.086 -5.715 1 98.81 106 LEU A CA 1
ATOM 787 C C . LEU A 1 106 ? 16.047 5.801 -5.023 1 98.81 106 LEU A C 1
ATOM 789 O O . LEU A 1 106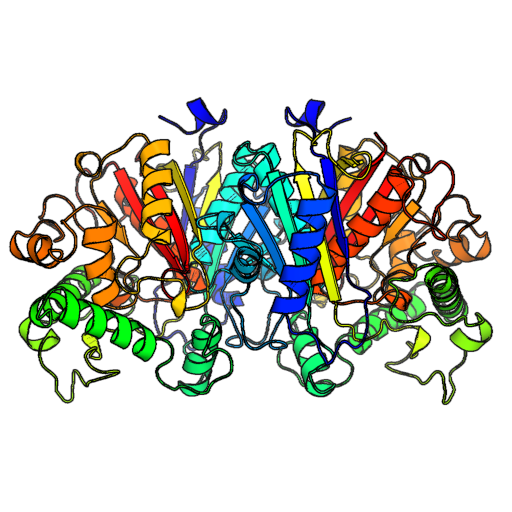 ? 17.094 5.688 -5.684 1 98.81 106 LEU A O 1
ATOM 793 N N . LEU A 1 107 ? 16.016 5.656 -3.705 1 98.62 107 LEU A N 1
ATOM 794 C CA . LEU A 1 107 ? 17.234 5.391 -2.945 1 98.62 107 LEU A CA 1
ATOM 795 C C . LEU A 1 107 ? 17.812 4.027 -3.301 1 98.62 107 LEU A C 1
ATOM 797 O O . LEU A 1 107 ? 19.031 3.838 -3.279 1 98.62 107 LEU A O 1
ATOM 801 N N . ALA A 1 108 ? 16.922 3.084 -3.67 1 98.25 108 ALA A N 1
ATOM 802 C CA . ALA A 1 108 ? 17.328 1.734 -4.047 1 98.25 108 ALA A CA 1
ATOM 803 C C . ALA A 1 108 ? 17.969 1.723 -5.434 1 98.25 108 ALA A C 1
ATOM 805 O O . ALA A 1 108 ? 18.641 0.761 -5.809 1 98.25 108 ALA A O 1
ATOM 806 N N . GLY A 1 109 ? 17.656 2.785 -6.23 1 98.06 109 GLY A N 1
ATOM 807 C CA . GLY A 1 109 ? 18.141 2.848 -7.602 1 98.06 109 GLY A CA 1
ATOM 808 C C . GLY A 1 109 ? 17.297 2.043 -8.57 1 98.06 109 GLY A C 1
ATOM 809 O O . GLY A 1 109 ? 17.703 1.804 -9.711 1 98.06 109 GLY A O 1
ATOM 810 N N . THR A 1 110 ? 16.125 1.614 -8.125 1 98.19 110 THR A N 1
ATOM 811 C CA . THR A 1 110 ? 15.25 0.854 -9.008 1 98.19 110 THR A CA 1
ATOM 812 C C . THR A 1 110 ? 14.398 1.79 -9.859 1 98.19 110 THR A C 1
ATOM 814 O O . THR A 1 110 ? 13.758 1.354 -10.82 1 98.19 110 THR A O 1
ATOM 817 N N . ALA A 1 111 ? 14.375 3.049 -9.523 1 98.56 111 ALA A N 1
ATOM 818 C CA . ALA A 1 111 ? 13.711 4.105 -10.289 1 98.56 111 ALA A CA 1
ATOM 819 C C . ALA A 1 111 ? 14.516 5.402 -10.234 1 98.56 111 ALA A C 1
ATOM 821 O O . ALA A 1 111 ? 15.297 5.621 -9.305 1 98.56 111 ALA A O 1
ATOM 822 N N . ARG A 1 112 ? 14.414 6.234 -11.227 1 98.56 112 ARG A N 1
ATOM 823 C CA . ARG A 1 112 ? 15.008 7.57 -11.242 1 98.56 112 ARG A CA 1
ATOM 824 C C . ARG A 1 112 ? 13.938 8.648 -11.141 1 98.56 112 ARG A C 1
ATOM 826 O O . ARG A 1 112 ? 14.203 9.742 -10.633 1 98.56 112 ARG A O 1
ATOM 833 N N . THR A 1 113 ? 12.711 8.344 -11.609 1 98.94 113 THR A N 1
ATOM 834 C CA . THR A 1 113 ? 11.562 9.242 -11.586 1 98.94 113 THR A CA 1
ATOM 835 C C . THR A 1 113 ? 10.312 8.508 -11.125 1 98.94 113 THR A C 1
ATOM 837 O O . THR A 1 113 ? 9.883 7.539 -11.758 1 98.94 113 THR A O 1
ATOM 840 N N . VAL A 1 114 ? 9.742 8.984 -10.031 1 98.94 114 VAL A N 1
ATOM 841 C CA . VAL A 1 114 ? 8.57 8.344 -9.438 1 98.94 114 VAL A CA 1
ATOM 842 C C . VAL A 1 114 ? 7.414 9.344 -9.383 1 98.94 114 VAL A C 1
ATOM 844 O O . VAL A 1 114 ? 7.586 10.469 -8.906 1 98.94 114 VAL A O 1
ATOM 847 N N . LEU A 1 115 ? 6.254 8.953 -9.914 1 99 115 LEU A N 1
ATOM 848 C CA . LEU A 1 115 ? 5.016 9.711 -9.75 1 99 115 LEU A CA 1
ATOM 849 C C . LEU A 1 115 ? 4.246 9.242 -8.523 1 99 115 LEU A C 1
ATOM 851 O O . LEU A 1 115 ? 3.914 8.062 -8.406 1 99 115 LEU A O 1
ATOM 855 N N . VAL A 1 116 ? 4.027 10.148 -7.578 1 99 116 VAL A N 1
ATOM 856 C CA . VAL A 1 116 ? 3.264 9.836 -6.375 1 99 116 VAL A CA 1
ATOM 857 C C . VAL A 1 116 ? 1.913 10.555 -6.426 1 99 116 VAL A C 1
ATOM 859 O O . VAL A 1 116 ? 1.848 11.75 -6.691 1 99 116 VAL A O 1
ATOM 862 N N . ILE A 1 117 ? 0.866 9.805 -6.16 1 99 117 ILE A N 1
ATOM 863 C CA . ILE A 1 117 ? -0.489 10.344 -6.211 1 99 117 ILE A CA 1
ATOM 864 C C . ILE A 1 117 ? -1.227 10.008 -4.918 1 99 117 ILE A C 1
ATOM 866 O O . ILE A 1 117 ? -1.087 8.898 -4.387 1 99 117 ILE A O 1
ATOM 870 N N . GLY A 1 118 ? -1.926 10.914 -4.309 1 98.94 118 GLY A N 1
ATOM 871 C CA . GLY A 1 118 ? -2.924 10.695 -3.273 1 98.94 118 GLY A CA 1
ATOM 872 C C . GLY A 1 118 ? -4.305 11.195 -3.662 1 98.94 118 GLY A C 1
ATOM 873 O O . GLY A 1 118 ? -4.438 12.273 -4.25 1 98.94 118 GLY A O 1
ATOM 874 N N . ALA A 1 119 ? -5.301 10.422 -3.371 1 98.94 119 ALA A N 1
ATOM 875 C CA . ALA A 1 119 ? -6.656 10.82 -3.734 1 98.94 119 ALA A CA 1
ATOM 876 C C . ALA A 1 119 ? -7.688 10.148 -2.832 1 98.94 119 ALA A C 1
ATOM 878 O O . ALA A 1 119 ? -7.465 9.031 -2.35 1 98.94 119 ALA A O 1
ATOM 879 N N . GLU A 1 120 ? -8.758 10.82 -2.598 1 98.81 120 GLU A N 1
ATOM 880 C CA . GLU A 1 120 ? -9.922 10.25 -1.92 1 98.81 120 GLU A CA 1
ATOM 881 C C . GLU A 1 120 ? -11.211 10.914 -2.379 1 98.81 120 GLU A C 1
ATOM 883 O O . GLU A 1 120 ? -11.25 12.133 -2.568 1 98.81 120 GLU A O 1
ATOM 888 N N . LYS A 1 121 ? -12.195 10.203 -2.613 1 98.12 121 LYS A N 1
ATOM 889 C CA . LYS A 1 121 ? -13.562 10.656 -2.859 1 98.12 121 LYS A CA 1
ATOM 890 C C . LYS A 1 121 ? -14.484 10.281 -1.702 1 98.12 121 LYS A C 1
ATOM 892 O O . LYS A 1 121 ? -14.75 9.094 -1.477 1 98.12 121 LYS A O 1
ATOM 897 N N . MET A 1 122 ? -15.039 11.32 -1.011 1 97.38 122 MET A N 1
ATOM 898 C CA . MET A 1 122 ? -15.773 11.008 0.216 1 97.38 122 MET A CA 1
ATOM 899 C C . MET A 1 122 ? -17.172 11.617 0.184 1 97.38 122 MET A C 1
ATOM 901 O O . MET A 1 122 ? -18.125 11.023 0.703 1 97.38 122 MET A O 1
ATOM 905 N N . THR A 1 123 ? -17.406 12.719 -0.49 1 97.12 123 THR A N 1
ATOM 906 C CA . THR A 1 123 ? -18.609 13.523 -0.335 1 97.12 123 THR A CA 1
ATOM 907 C C . THR A 1 123 ? -19.781 12.898 -1.097 1 97.12 123 THR A C 1
ATOM 909 O O . THR A 1 123 ? -20.938 13.273 -0.888 1 97.12 123 THR A O 1
ATOM 912 N N . HIS A 1 124 ? -19.516 12.023 -1.979 1 95.38 124 HIS A N 1
ATOM 913 C CA . HIS A 1 124 ? -20.578 11.359 -2.723 1 95.38 124 HIS A CA 1
ATOM 914 C C . HIS A 1 124 ? -21.375 10.414 -1.825 1 95.38 124 HIS A C 1
ATOM 916 O O . HIS A 1 124 ? -22.516 10.055 -2.146 1 95.38 124 HIS A O 1
ATOM 922 N N . ALA A 1 125 ? -20.797 9.953 -0.758 1 93.62 125 ALA A N 1
ATOM 923 C CA . ALA A 1 125 ? -21.391 8.945 0.123 1 93.62 125 ALA A CA 1
ATOM 924 C C . ALA A 1 125 ? -22.141 9.602 1.277 1 93.62 125 ALA A C 1
ATOM 926 O O . ALA A 1 125 ? -21.766 10.672 1.746 1 93.62 125 ALA A O 1
ATOM 927 N N . PRO A 1 126 ? -23.234 8.961 1.697 1 94 126 PRO A N 1
ATOM 928 C CA . PRO A 1 126 ? -23.922 9.484 2.879 1 94 126 PRO A CA 1
ATOM 929 C C . PRO A 1 126 ? -23.047 9.492 4.125 1 94 126 PRO A C 1
ATOM 931 O O . PRO A 1 126 ? -22.078 8.727 4.199 1 94 126 PRO A O 1
ATOM 934 N N . ALA A 1 127 ? -23.375 10.297 5.039 1 91.94 127 ALA A N 1
ATOM 935 C CA . ALA A 1 127 ? -22.594 10.516 6.25 1 91.94 127 ALA A CA 1
ATOM 936 C C . ALA A 1 127 ? -22.359 9.203 7 1 91.94 127 ALA A C 1
ATOM 938 O O . ALA A 1 127 ? -21.297 9 7.59 1 91.94 127 ALA A O 1
ATOM 939 N N . GLU A 1 128 ? -23.359 8.359 6.926 1 93.31 128 GLU A N 1
ATOM 940 C CA . GLU A 1 128 ? -23.25 7.078 7.617 1 93.31 128 GLU A CA 1
ATOM 941 C C . GLU A 1 128 ? -22.172 6.199 6.992 1 93.31 128 GLU A C 1
ATOM 943 O O . GLU A 1 128 ? -21.422 5.531 7.707 1 93.31 128 GLU A O 1
ATOM 948 N N . GLN A 1 129 ? -22.125 6.234 5.699 1 93.56 129 GLN A N 1
ATOM 949 C CA . GLN A 1 129 ? -21.125 5.449 4.984 1 93.56 129 GLN A CA 1
ATOM 950 C C . GLN A 1 129 ? -19.719 6.02 5.195 1 93.56 129 GLN A C 1
ATOM 952 O O . GLN A 1 129 ? -18.766 5.27 5.391 1 93.56 129 GLN A O 1
ATOM 957 N N . VAL A 1 130 ? -19.656 7.328 5.172 1 96.19 130 VAL A N 1
ATOM 958 C CA . VAL A 1 130 ? -18.375 7.984 5.395 1 96.19 130 VAL A CA 1
ATOM 959 C C . VAL A 1 130 ? -17.875 7.691 6.809 1 96.19 130 VAL A C 1
ATOM 961 O O . VAL A 1 130 ? -16.719 7.32 7.004 1 96.19 130 VAL A O 1
ATOM 964 N N . GLY A 1 131 ? -18.797 7.852 7.762 1 95.69 131 GLY A N 1
ATOM 965 C CA . GLY A 1 131 ? -18.438 7.578 9.141 1 95.69 131 GLY A CA 1
ATOM 966 C C . GLY A 1 131 ? -17.984 6.148 9.367 1 95.69 131 GLY A C 1
ATOM 967 O O . GLY A 1 131 ? -16.984 5.91 10.055 1 95.69 131 GLY A O 1
ATOM 968 N N . ALA A 1 132 ? -18.703 5.215 8.789 1 95 132 ALA A N 1
ATOM 969 C CA . ALA A 1 132 ? -18.359 3.799 8.914 1 95 132 ALA A CA 1
ATOM 970 C C . ALA A 1 132 ? -17.016 3.498 8.258 1 95 132 ALA A C 1
ATOM 972 O O . ALA A 1 132 ? -16.203 2.729 8.797 1 95 132 ALA A O 1
ATOM 973 N N . ALA A 1 133 ? -16.797 4.074 7.105 1 96.06 133 ALA A N 1
ATOM 974 C CA . ALA A 1 133 ? -15.531 3.875 6.395 1 96.06 133 ALA A CA 1
ATOM 975 C C . ALA A 1 133 ? -14.359 4.398 7.215 1 96.06 133 ALA A C 1
ATOM 977 O O . ALA A 1 133 ? -13.32 3.734 7.316 1 96.06 133 ALA A O 1
ATOM 978 N N . LEU A 1 134 ? -14.5 5.531 7.801 1 97 134 LEU A N 1
ATOM 979 C CA . LEU A 1 134 ? -13.438 6.125 8.602 1 97 134 LEU A CA 1
ATOM 980 C C . LEU A 1 134 ? -13.164 5.301 9.852 1 97 134 LEU A C 1
ATOM 982 O O . LEU A 1 134 ? -12.016 5.145 10.266 1 97 134 LEU A O 1
ATOM 986 N N . LEU A 1 135 ? -14.203 4.699 10.406 1 97.38 135 LEU A N 1
ATOM 987 C CA . LEU A 1 135 ? -14.031 3.844 11.578 1 97.38 135 LEU A CA 1
ATOM 988 C C . LEU A 1 135 ? -13.289 2.566 11.211 1 97.38 135 LEU A C 1
ATOM 990 O O . LEU A 1 135 ? -12.789 1.859 12.094 1 97.38 135 LEU A O 1
ATOM 994 N N . GLY A 1 136 ? -13.172 2.287 9.922 1 97.38 136 GLY A N 1
ATOM 995 C CA . GLY A 1 136 ? -12.344 1.177 9.477 1 97.38 136 GLY A CA 1
ATOM 996 C C . GLY A 1 136 ? -10.883 1.329 9.859 1 97.38 136 GLY A C 1
ATOM 997 O O . GLY A 1 136 ? -10.117 0.364 9.797 1 97.38 136 GLY A O 1
ATOM 998 N N . ALA A 1 137 ? -10.523 2.52 10.328 1 98 137 ALA A N 1
ATOM 999 C CA . ALA A 1 137 ? -9.148 2.795 10.727 1 98 137 ALA A CA 1
ATOM 1000 C C . ALA A 1 137 ? -8.961 2.578 12.227 1 98 137 ALA A C 1
ATOM 1002 O O . ALA A 1 137 ? -7.879 2.822 12.766 1 98 137 ALA A O 1
ATOM 1003 N N . ASP A 1 138 ? -10.016 2.143 12.898 1 97.69 138 ASP A N 1
ATOM 1004 C CA . ASP A 1 138 ? -9.93 1.93 14.336 1 97.69 138 ASP A CA 1
ATOM 1005 C C . ASP A 1 138 ? -10.055 0.447 14.68 1 97.69 138 ASP A C 1
ATOM 1007 O O . ASP A 1 138 ? -10.953 -0.238 14.195 1 97.69 138 ASP A O 1
ATOM 1011 N N . TYR A 1 139 ? -9.227 -0.006 15.602 1 96.94 139 TYR A N 1
ATOM 1012 C CA . TYR A 1 139 ? -9.086 -1.407 15.977 1 96.94 139 TYR A CA 1
ATOM 1013 C C . TYR A 1 139 ? -10.352 -1.926 16.641 1 96.94 139 TYR A C 1
ATOM 1015 O O . TYR A 1 139 ? -10.797 -3.045 16.359 1 96.94 139 TYR A O 1
ATOM 1023 N N . GLU A 1 140 ? -10.961 -1.151 17.484 1 97.19 140 GLU A N 1
ATOM 1024 C CA . GLU A 1 140 ? -12.086 -1.601 18.312 1 97.19 140 GLU A CA 1
ATOM 1025 C C . GLU A 1 140 ? -13.414 -1.327 17.625 1 97.19 140 GLU A C 1
ATOM 1027 O O . GLU A 1 140 ? -14.375 -2.08 17.797 1 97.19 140 GLU A O 1
ATOM 1032 N N . LEU A 1 141 ? -13.461 -0.345 16.75 1 96.56 141 LEU A N 1
ATOM 1033 C CA . LEU A 1 141 ? -14.758 0.143 16.297 1 96.56 141 LEU A CA 1
ATOM 1034 C C . LEU A 1 141 ? -14.984 -0.199 14.828 1 96.56 141 LEU A C 1
ATOM 1036 O O . LEU A 1 141 ? -16.078 0.01 14.297 1 96.56 141 LEU A O 1
ATOM 1040 N N . ALA A 1 142 ? -13.977 -0.718 14.164 1 96.62 142 ALA A N 1
ATOM 1041 C CA . ALA A 1 142 ? -14.172 -1.118 12.773 1 96.62 142 ALA A CA 1
ATOM 1042 C C . ALA A 1 142 ? -15.391 -2.021 12.633 1 96.62 142 ALA A C 1
ATOM 1044 O O . ALA A 1 142 ? -15.562 -2.973 13.398 1 96.62 142 ALA A O 1
ATOM 1045 N N . GLY A 1 143 ? -16.281 -1.67 11.641 1 94.19 143 GLY A N 1
ATOM 1046 C CA . GLY A 1 143 ? -17.484 -2.439 11.406 1 94.19 143 GLY A CA 1
ATOM 1047 C C . GLY A 1 143 ? -18.703 -1.855 12.094 1 94.19 143 GLY A C 1
ATOM 1048 O O . GLY A 1 143 ? -19.828 -2.283 11.836 1 94.19 143 GLY A O 1
ATOM 1049 N N . SER A 1 144 ? -18.438 -0.896 12.93 1 94.25 144 SER A N 1
ATOM 1050 C CA . SER A 1 144 ? -19.547 -0.26 13.617 1 94.25 144 SER A CA 1
ATOM 1051 C C . SER A 1 144 ? -20.172 0.852 12.773 1 94.25 144 SER A C 1
ATOM 1053 O O . SER A 1 144 ? -19.5 1.422 11.906 1 94.25 144 SER A O 1
ATOM 1055 N N . GLU A 1 145 ? -21.391 1.119 13.055 1 91.31 145 GLU A N 1
ATOM 1056 C CA . GLU A 1 145 ? -22.062 2.252 12.422 1 91.31 145 GLU A CA 1
ATOM 1057 C C . GLU A 1 145 ? -21.734 3.557 13.141 1 91.31 145 GLU A C 1
ATOM 1059 O O . GLU A 1 145 ? -21.594 3.578 14.367 1 91.31 145 GLU A O 1
ATOM 1064 N N . SER A 1 146 ? -21.562 4.562 12.367 1 89.75 146 SER A N 1
ATOM 1065 C CA . SER A 1 146 ? -21.328 5.895 12.922 1 89.75 146 SER A CA 1
ATOM 1066 C C . SER A 1 146 ? -21.578 6.977 11.875 1 89.75 146 SER A C 1
ATOM 1068 O O . SER A 1 146 ? -21.234 6.812 10.703 1 89.75 146 SER A O 1
ATOM 1070 N N . ARG A 1 147 ? -22.188 8.062 12.391 1 83.75 147 ARG A N 1
ATOM 1071 C CA . ARG A 1 147 ? -22.344 9.219 11.516 1 83.75 147 ARG A CA 1
ATOM 1072 C C . ARG A 1 147 ? -21.172 10.188 11.664 1 83.75 147 ARG A C 1
ATOM 1074 O O . ARG A 1 147 ? -20.859 10.938 10.742 1 83.75 147 ARG A O 1
ATOM 1081 N N . THR A 1 148 ? -20.469 10.047 12.789 1 83.38 148 THR A N 1
ATOM 1082 C CA . THR A 1 148 ? -19.469 11.07 13.086 1 83.38 148 THR A CA 1
ATOM 1083 C C . THR A 1 148 ? -18.062 10.523 12.867 1 83.38 148 THR A C 1
ATOM 1085 O O . THR A 1 148 ? -17.094 11.281 12.914 1 83.38 148 THR A O 1
ATOM 1088 N N . GLY A 1 149 ? -18 9.219 12.656 1 89.06 149 GLY A N 1
ATOM 1089 C CA . GLY A 1 149 ? -16.719 8.625 12.336 1 89.06 149 GLY A CA 1
ATOM 1090 C C . GLY A 1 149 ? -15.719 8.695 13.484 1 89.06 149 GLY A C 1
ATOM 1091 O O . GLY A 1 149 ? -16.016 8.258 14.594 1 89.06 149 GLY A O 1
ATOM 1092 N N . PHE A 1 150 ? -14.633 9.477 13.211 1 91.75 150 PHE A N 1
ATOM 1093 C CA . PHE A 1 150 ? -13.5 9.492 14.125 1 91.75 150 PHE A CA 1
ATOM 1094 C C . PHE A 1 150 ? -13.672 10.586 15.18 1 91.75 150 PHE A C 1
ATOM 1096 O O . PHE A 1 150 ? -12.859 10.695 16.094 1 91.75 150 PHE A O 1
ATOM 1103 N N . ALA A 1 151 ? -14.641 11.422 15.094 1 95.12 151 ALA A N 1
ATOM 1104 C CA . ALA A 1 151 ? -14.836 12.539 16.016 1 95.12 151 ALA A CA 1
ATOM 1105 C C . ALA A 1 151 ? -14.945 12.055 17.453 1 95.12 151 ALA A C 1
ATOM 1107 O O . ALA A 1 151 ? -14.398 12.68 18.375 1 95.12 151 ALA A O 1
ATOM 1108 N N . GLY A 1 152 ? -15.602 10.953 17.625 1 95.31 152 GLY A N 1
ATOM 1109 C CA . GLY A 1 152 ? -15.734 10.398 18.953 1 95.31 152 GLY A CA 1
ATOM 1110 C C . GLY A 1 152 ? -14.406 9.953 19.547 1 95.31 152 GLY A C 1
ATOM 1111 O O . GLY A 1 152 ? -14.172 10.109 20.75 1 95.31 152 GLY A O 1
ATOM 1112 N N . LEU A 1 153 ? -13.594 9.391 18.719 1 96.31 153 LEU A N 1
ATOM 1113 C CA . LEU A 1 153 ? -12.289 8.914 19.172 1 96.31 153 LEU A CA 1
ATOM 1114 C C . LEU A 1 153 ? -11.406 10.07 19.625 1 96.31 153 LEU A C 1
ATOM 1116 O O . LEU A 1 153 ? -10.758 10 20.672 1 96.31 153 LEU A O 1
ATOM 1120 N N . PHE A 1 154 ? -11.383 11.156 18.906 1 97.94 154 PHE A N 1
ATOM 1121 C CA . PHE A 1 154 ? -10.547 12.297 19.266 1 97.94 154 PHE A CA 1
ATOM 1122 C C . PHE A 1 154 ? -11.188 13.102 20.391 1 97.94 154 PHE A C 1
ATOM 1124 O O . PHE A 1 154 ? -10.492 13.812 21.109 1 97.94 154 PHE A O 1
ATOM 1131 N N . ALA A 1 155 ? -12.5 13 20.484 1 98.12 155 ALA A N 1
ATOM 1132 C CA . ALA A 1 155 ? -13.148 13.562 21.672 1 98.12 155 ALA A CA 1
ATOM 1133 C C . ALA A 1 155 ? -12.617 12.914 22.938 1 98.12 155 ALA A C 1
ATOM 1135 O O . ALA A 1 155 ? -12.422 13.594 23.953 1 98.12 155 ALA A O 1
ATOM 1136 N N . ARG A 1 156 ? -12.406 11.625 22.844 1 97.38 156 ARG A N 1
ATOM 1137 C CA . ARG A 1 156 ? -11.828 10.922 23.984 1 97.38 156 ARG A CA 1
ATOM 1138 C C . ARG A 1 156 ? -10.406 11.406 24.266 1 97.38 156 ARG A C 1
ATOM 1140 O O . ARG A 1 156 ? -9.992 11.477 25.422 1 97.38 156 ARG A O 1
ATOM 1147 N N . VAL A 1 157 ? -9.648 11.703 23.25 1 98.31 157 VAL A N 1
ATOM 1148 C CA . VAL A 1 157 ? -8.312 12.273 23.406 1 98.31 157 VAL A CA 1
ATOM 1149 C C . VAL A 1 157 ? -8.406 13.625 24.109 1 98.31 157 VAL A C 1
ATOM 1151 O O . VAL A 1 157 ? -7.648 13.898 25.047 1 98.31 157 VAL A O 1
ATOM 1154 N N . ALA A 1 158 ? -9.336 14.453 23.656 1 98.56 158 ALA A N 1
ATOM 1155 C CA . ALA A 1 158 ? -9.523 15.781 24.234 1 98.56 158 ALA A CA 1
ATOM 1156 C C . ALA A 1 158 ? -9.898 15.68 25.703 1 98.56 158 ALA A C 1
ATOM 1158 O O . ALA A 1 158 ? -9.383 16.422 26.547 1 98.56 158 ALA A O 1
ATOM 1159 N N . GLU A 1 159 ? -10.758 14.766 26 1 98.25 159 GLU A N 1
ATOM 1160 C CA . GLU A 1 159 ? -11.172 14.57 27.375 1 98.25 159 GLU A CA 1
ATOM 1161 C C . GLU A 1 159 ? -10.016 14.078 28.25 1 98.25 159 GLU A C 1
ATOM 1163 O O . GLU A 1 159 ? -9.836 14.547 29.375 1 98.25 159 GLU A O 1
ATOM 1168 N N . ALA A 1 160 ? -9.281 13.133 27.719 1 98.38 160 ALA A N 1
ATOM 1169 C CA . ALA A 1 160 ? -8.117 12.641 28.438 1 98.38 160 ALA A CA 1
ATOM 1170 C C . ALA A 1 160 ? -7.109 13.758 28.688 1 98.38 160 ALA A C 1
ATOM 1172 O O . ALA A 1 160 ? -6.516 13.844 29.766 1 98.38 160 ALA A O 1
ATOM 1173 N N . TYR A 1 161 ? -6.906 14.594 27.719 1 98.62 161 TYR A N 1
ATOM 1174 C CA . TYR A 1 161 ? -6.004 15.727 27.844 1 98.62 161 TYR A CA 1
ATOM 1175 C C . TYR A 1 161 ? -6.48 16.688 28.922 1 98.62 161 TYR A C 1
ATOM 1177 O O . TYR A 1 161 ? -5.695 17.125 29.766 1 98.62 161 TYR A O 1
ATOM 1185 N N . ARG A 1 162 ? -7.715 17 28.906 1 97.88 162 ARG A N 1
ATOM 1186 C CA . ARG A 1 162 ? -8.312 17.906 29.891 1 97.88 162 ARG A CA 1
ATOM 1187 C C . ARG A 1 162 ? -8.156 17.359 31.312 1 97.88 162 ARG A C 1
ATOM 1189 O O . ARG A 1 162 ? -7.84 18.109 32.219 1 97.88 162 ARG A O 1
ATOM 1196 N N . GLN A 1 163 ? -8.406 16.141 31.422 1 98.06 163 GLN A N 1
ATOM 1197 C CA . GLN A 1 163 ? -8.312 15.5 32.75 1 98.06 163 GLN A CA 1
ATOM 1198 C C . GLN A 1 163 ? -6.883 15.547 33.281 1 98.06 163 GLN A C 1
ATOM 1200 O O . GLN A 1 163 ? -6.668 15.781 34.469 1 98.06 163 GLN A O 1
ATOM 1205 N N . ARG A 1 164 ? -5.922 15.383 32.406 1 98.19 164 ARG A N 1
ATOM 1206 C CA . ARG A 1 164 ? -4.531 15.266 32.812 1 98.19 164 ARG A CA 1
ATOM 1207 C C . ARG A 1 164 ? -3.898 16.641 33 1 98.19 164 ARG A C 1
ATOM 1209 O O . ARG A 1 164 ? -3.074 16.844 33.875 1 98.19 164 ARG A O 1
ATOM 1216 N N . TYR A 1 165 ? -4.309 17.609 32.094 1 98 165 TYR A N 1
ATOM 1217 C CA . TYR A 1 165 ? -3.508 18.828 32.031 1 98 165 TYR A CA 1
ATOM 1218 C C . TYR A 1 165 ? -4.371 20.062 32.25 1 98 165 TYR A C 1
ATOM 1220 O O . TYR A 1 165 ? -3.855 21.188 32.375 1 98 165 TYR A O 1
ATOM 1228 N N . GLY A 1 166 ? -5.699 19.906 32.312 1 97.19 166 GLY A N 1
ATOM 1229 C CA . GLY A 1 166 ? -6.594 21.031 32.594 1 97.19 166 GLY A CA 1
ATOM 1230 C C . GLY A 1 166 ? -7.387 21.469 31.375 1 97.19 166 GLY A C 1
ATOM 1231 O O . GLY A 1 166 ? -7.297 20.844 30.312 1 97.19 166 GLY A O 1
ATOM 1232 N N . GLU A 1 167 ? -8.094 22.562 31.594 1 96.81 167 GLU A N 1
ATOM 1233 C CA . GLU A 1 167 ? -9.055 23.031 30.594 1 96.81 167 GLU A CA 1
ATOM 1234 C C . GLU A 1 167 ? -8.352 23.469 29.312 1 96.81 167 GLU A C 1
ATOM 1236 O O . GLU A 1 167 ? -7.285 24.094 29.375 1 96.81 167 GLU A O 1
ATOM 1241 N N . ILE A 1 168 ? -9 23.172 28.125 1 96.94 168 ILE A N 1
ATOM 1242 C CA . ILE A 1 168 ? -8.312 23.422 26.859 1 96.94 168 ILE A CA 1
ATOM 1243 C C . ILE A 1 168 ? -9.266 24.094 25.875 1 96.94 168 ILE A C 1
ATOM 1245 O O . ILE A 1 168 ? -8.914 24.328 24.719 1 96.94 168 ILE A O 1
ATOM 1249 N N . ASN A 1 169 ? -10.414 24.469 26.234 1 97.69 169 ASN A N 1
ATOM 1250 C CA . ASN A 1 169 ? -11.43 25 25.312 1 97.69 169 ASN A CA 1
ATOM 1251 C C . ASN A 1 169 ? -10.914 26.203 24.547 1 97.69 169 ASN A C 1
ATOM 1253 O O . ASN A 1 169 ? -11.109 26.297 23.328 1 97.69 169 ASN A O 1
ATOM 1257 N N . ASP A 1 170 ? -10.359 27.125 25.203 1 97.38 170 ASP A N 1
ATOM 1258 C CA . ASP A 1 170 ? -9.836 28.328 24.578 1 97.38 170 ASP A CA 1
ATOM 1259 C C . ASP A 1 170 ? -8.734 28 23.578 1 97.38 170 ASP A C 1
ATOM 1261 O O . ASP A 1 170 ? -8.672 28.594 22.5 1 97.38 170 ASP A O 1
ATOM 1265 N N . ALA A 1 171 ? -7.844 27.047 23.922 1 98.5 171 ALA A N 1
ATOM 1266 C CA . ALA A 1 171 ? -6.77 26.609 23.031 1 98.5 171 ALA A CA 1
ATOM 1267 C C . ALA A 1 171 ? -7.332 26 21.75 1 98.5 171 ALA A C 1
ATOM 1269 O O . ALA A 1 171 ? -6.844 26.297 20.656 1 98.5 171 ALA A O 1
ATOM 1270 N N . LEU A 1 172 ? -8.375 25.172 21.922 1 98.75 172 LEU A N 1
ATOM 1271 C CA . LEU A 1 172 ? -9 24.547 20.75 1 98.75 172 LEU A CA 1
ATOM 1272 C C . LEU A 1 172 ? -9.609 25.609 19.844 1 98.75 172 LEU A C 1
ATOM 1274 O O . LEU A 1 172 ? -9.461 25.547 18.609 1 98.75 172 LEU A O 1
ATOM 1278 N N . GLY A 1 173 ? -10.305 26.547 20.422 1 98.69 173 GLY A N 1
ATOM 1279 C CA . GLY A 1 173 ? -10.867 27.641 19.656 1 98.69 173 GLY A CA 1
ATOM 1280 C C . GLY A 1 173 ? -9.82 28.453 18.906 1 98.69 173 GLY A C 1
ATOM 1281 O O . GLY A 1 173 ? -10.023 28.828 17.766 1 98.69 173 GLY A O 1
ATOM 1282 N N . ALA A 1 174 ? -8.703 28.734 19.594 1 98.81 174 ALA A N 1
ATOM 1283 C CA . ALA A 1 174 ? -7.613 29.484 18.984 1 98.81 174 ALA A CA 1
ATOM 1284 C C . ALA A 1 174 ? -7.023 28.734 17.781 1 98.81 174 ALA A C 1
ATOM 1286 O O . ALA A 1 174 ? -6.695 29.344 16.766 1 98.81 174 ALA A O 1
ATOM 1287 N N . ILE A 1 175 ? -6.863 27.422 17.922 1 98.88 175 ILE A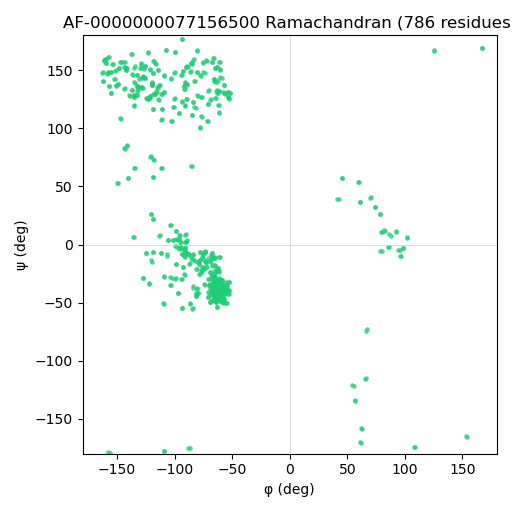 N 1
ATOM 1288 C CA . ILE A 1 175 ? -6.312 26.594 16.844 1 98.88 175 ILE A CA 1
ATOM 1289 C C . ILE A 1 175 ? -7.25 26.625 15.641 1 98.88 175 ILE A C 1
ATOM 1291 O O . ILE A 1 175 ? -6.801 26.781 14.508 1 98.88 175 ILE A O 1
ATOM 1295 N N . ALA A 1 176 ? -8.539 26.453 15.906 1 98.81 176 ALA A N 1
ATOM 1296 C CA . ALA A 1 176 ? -9.523 26.5 14.828 1 98.81 176 ALA A CA 1
ATOM 1297 C C . ALA A 1 176 ? -9.484 27.844 14.094 1 98.81 176 ALA A C 1
ATOM 1299 O O . ALA A 1 176 ? -9.43 27.875 12.867 1 98.81 176 ALA A O 1
ATOM 1300 N N . ALA A 1 177 ? -9.492 28.891 14.836 1 98.81 177 ALA A N 1
ATOM 1301 C CA . ALA A 1 177 ? -9.484 30.234 14.25 1 98.81 177 ALA A CA 1
ATOM 1302 C C . ALA A 1 177 ? -8.211 30.469 13.445 1 98.81 177 ALA A C 1
ATOM 1304 O O . ALA A 1 177 ? -8.25 31.031 12.352 1 98.81 177 ALA A O 1
ATOM 1305 N N . LYS A 1 178 ? -7.098 30.109 13.984 1 98.75 178 LYS A N 1
ATOM 1306 C CA . LYS A 1 178 ? -5.809 30.234 13.312 1 98.75 178 LYS A CA 1
ATOM 1307 C C . LYS A 1 178 ? -5.82 29.531 11.953 1 98.75 178 LYS A C 1
ATOM 1309 O O . LYS A 1 178 ? -5.441 30.141 10.945 1 98.75 178 LYS A O 1
ATOM 1314 N N . ASN A 1 179 ? -6.258 28.297 11.945 1 98.75 179 ASN A N 1
ATOM 1315 C CA . ASN A 1 179 ? -6.203 27.516 10.719 1 98.75 179 ASN A CA 1
ATOM 1316 C C . ASN A 1 179 ? -7.207 28.016 9.688 1 98.75 179 ASN A C 1
ATOM 1318 O O . ASN A 1 179 ? -6.945 27.969 8.484 1 98.75 179 ASN A O 1
ATOM 1322 N N . HIS A 1 180 ? -8.359 28.484 10.141 1 98.56 180 HIS A N 1
ATOM 1323 C CA . HIS A 1 180 ? -9.32 29.094 9.227 1 98.56 180 HIS A CA 1
ATOM 1324 C C . HIS A 1 180 ? -8.781 30.391 8.641 1 98.56 180 HIS A C 1
ATOM 1326 O O . HIS A 1 180 ? -8.992 30.688 7.461 1 98.56 180 HIS A O 1
ATOM 1332 N N . ALA A 1 181 ? -8.148 31.172 9.453 1 98.38 181 ALA A N 1
ATOM 1333 C CA . ALA A 1 181 ? -7.523 32.406 8.953 1 98.38 181 ALA A CA 1
ATOM 1334 C C . ALA A 1 181 ? -6.477 32.062 7.887 1 98.38 181 ALA A C 1
ATOM 1336 O O . ALA A 1 181 ? -6.426 32.719 6.848 1 98.38 181 ALA A O 1
ATOM 1337 N N . ASN A 1 182 ? -5.617 31.125 8.156 1 98.56 182 ASN A N 1
ATOM 1338 C CA . ASN A 1 182 ? -4.617 30.703 7.184 1 98.56 182 ASN A CA 1
ATOM 1339 C C . ASN A 1 182 ? -5.266 30.188 5.898 1 98.56 182 ASN A C 1
ATOM 1341 O O . ASN A 1 182 ? -4.762 30.453 4.805 1 98.56 182 ASN A O 1
ATOM 1345 N N . GLY A 1 183 ? -6.383 29.453 6.027 1 98.19 183 GLY A N 1
ATOM 1346 C CA . GLY A 1 183 ? -7.086 28.906 4.883 1 98.19 183 GLY A CA 1
ATOM 1347 C C . GLY A 1 183 ? -7.609 29.969 3.936 1 98.19 183 GLY A C 1
ATOM 1348 O O . GLY A 1 183 ? -7.793 29.719 2.744 1 98.19 183 GLY A O 1
ATOM 1349 N N . MET A 1 184 ? -7.801 31.188 4.426 1 97.69 184 MET A N 1
ATOM 1350 C CA . MET A 1 184 ? -8.305 32.281 3.605 1 97.69 184 MET A CA 1
ATOM 1351 C C . MET A 1 184 ? -7.316 32.625 2.506 1 97.69 184 MET A C 1
ATOM 1353 O O . MET A 1 184 ? -7.715 33.062 1.421 1 97.69 184 MET A O 1
ATOM 1357 N N . ALA A 1 185 ? -6.102 32.406 2.754 1 97.56 185 ALA A N 1
ATOM 1358 C CA . ALA A 1 185 ? -5.059 32.75 1.797 1 97.56 185 ALA A CA 1
ATOM 1359 C C . ALA A 1 185 ? -4.801 31.625 0.816 1 97.56 185 ALA A C 1
ATOM 1361 O O . ALA A 1 185 ? -4.055 31.781 -0.153 1 97.56 185 ALA A O 1
ATOM 1362 N N . ASN A 1 186 ? -5.383 30.453 1.001 1 98.44 186 ASN A N 1
ATOM 1363 C CA . ASN A 1 186 ? -5.145 29.266 0.19 1 98.44 186 ASN A CA 1
ATOM 1364 C C . ASN A 1 186 ? -6.285 29.016 -0.792 1 98.44 186 ASN A C 1
ATOM 1366 O O . ASN A 1 186 ? -7.348 28.531 -0.405 1 98.44 186 ASN A O 1
ATOM 1370 N N . PRO A 1 187 ? -6.074 29.281 -2.072 1 98.25 187 PRO A N 1
ATOM 1371 C CA . PRO A 1 187 ? -7.156 29.094 -3.043 1 98.25 187 PRO A CA 1
ATOM 1372 C C . PRO A 1 187 ? -7.551 27.625 -3.205 1 98.25 187 PRO A C 1
ATOM 1374 O O . PRO A 1 187 ? -8.602 27.328 -3.779 1 98.25 187 PRO A O 1
ATOM 1377 N N . LEU A 1 188 ? -6.793 26.688 -2.682 1 98.62 188 LEU A N 1
ATOM 1378 C CA . LEU A 1 188 ? -7.055 25.266 -2.818 1 98.62 188 LEU A CA 1
ATOM 1379 C C . LEU A 1 188 ? -7.832 24.734 -1.616 1 98.62 188 LEU A C 1
ATOM 1381 O O . LEU A 1 188 ? -8.195 23.562 -1.574 1 98.62 188 LEU A O 1
ATOM 1385 N N . ALA A 1 189 ? -8.125 25.625 -0.633 1 98.69 189 ALA A N 1
ATOM 1386 C CA . ALA A 1 189 ? -8.75 25.203 0.619 1 98.69 189 ALA A CA 1
ATOM 1387 C C . ALA A 1 189 ? -10.242 24.953 0.432 1 98.69 189 ALA A C 1
ATOM 1389 O O . ALA A 1 189 ? -10.906 25.672 -0.316 1 98.69 189 ALA A O 1
ATOM 1390 N N . HIS A 1 190 ? -10.75 23.984 1.126 1 98.62 190 HIS A N 1
ATOM 1391 C CA . HIS A 1 190 ? -12.172 23.625 1.153 1 98.62 190 HIS A CA 1
ATOM 1392 C C . HIS A 1 190 ? -12.992 24.719 1.838 1 98.62 190 HIS A C 1
ATOM 1394 O O . HIS A 1 190 ? -14.078 25.062 1.368 1 98.62 190 HIS A O 1
ATOM 1400 N N . LEU A 1 191 ? -12.523 25.156 3.008 1 98 191 LEU A N 1
ATOM 1401 C CA . LEU A 1 191 ? -13.211 26.156 3.803 1 98 191 LEU A CA 1
ATOM 1402 C C . LEU A 1 191 ? -12.422 27.469 3.84 1 98 191 LEU A C 1
ATOM 1404 O O . LEU A 1 191 ? -11.406 27.562 4.539 1 98 191 LEU A O 1
ATOM 1408 N N . ARG A 1 192 ? -12.914 28.469 3.143 1 97.62 192 ARG A N 1
ATOM 1409 C CA . ARG A 1 192 ? -12.297 29.797 3.154 1 97.62 192 ARG A CA 1
ATOM 1410 C C . ARG A 1 192 ? -13.188 30.812 3.859 1 97.62 192 ARG A C 1
ATOM 1412 O O . ARG A 1 192 ? -13.68 31.75 3.236 1 97.62 192 ARG A O 1
ATOM 1419 N N . LYS A 1 193 ? -13.297 30.531 5.121 1 97 193 LYS A N 1
ATOM 1420 C CA . LYS A 1 193 ? -14.07 31.391 6.016 1 97 193 LYS A CA 1
ATOM 1421 C C . LYS A 1 193 ? -13.297 31.703 7.293 1 97 193 LYS A C 1
ATOM 1423 O O . LYS A 1 193 ? -12.711 30.797 7.902 1 97 193 LYS A O 1
ATOM 1428 N N . GLN A 1 194 ? -13.328 32.906 7.68 1 97.12 194 GLN A N 1
ATOM 1429 C CA . GLN A 1 194 ? -12.641 33.344 8.891 1 97.12 194 GLN A CA 1
ATOM 1430 C C . GLN A 1 194 ? -13.555 33.25 10.109 1 97.12 194 GLN A C 1
ATOM 1432 O O . GLN A 1 194 ? -14.75 33.562 10.016 1 97.12 194 GLN A O 1
ATOM 1437 N N . PHE A 1 195 ? -13.023 32.812 11.172 1 98.19 195 PHE A N 1
ATOM 1438 C CA . PHE A 1 195 ? -13.727 32.75 12.445 1 98.19 195 PHE A CA 1
ATOM 1439 C C . PHE A 1 195 ? -12.898 33.406 13.547 1 98.19 195 PHE A C 1
ATOM 1441 O O . PHE A 1 195 ? -11.68 33.531 13.438 1 98.19 195 PHE A O 1
ATOM 1448 N N . THR A 1 196 ? -13.57 33.906 14.641 1 98.25 196 THR A N 1
ATOM 1449 C CA . THR A 1 196 ? -12.867 34.375 15.828 1 98.25 196 THR A CA 1
ATOM 1450 C C . THR A 1 196 ? -12.641 33.25 16.812 1 98.25 196 THR A C 1
ATOM 1452 O O . THR A 1 196 ? -13.391 32.25 16.828 1 98.25 196 THR A O 1
ATOM 1455 N N . PRO A 1 197 ? -11.586 33.375 17.625 1 98.31 197 PRO A N 1
ATOM 1456 C CA . PRO A 1 197 ? -11.391 32.375 18.672 1 98.31 197 PRO A CA 1
ATOM 1457 C C . PRO A 1 197 ? -12.625 32.219 19.562 1 98.31 197 PRO A C 1
ATOM 1459 O O . PRO A 1 197 ? -12.93 31.094 19.984 1 98.31 197 PRO A O 1
ATOM 1462 N N . GLU A 1 198 ? -13.297 33.312 19.812 1 98.12 198 GLU A N 1
ATOM 1463 C CA . GLU A 1 198 ? -14.484 33.25 20.656 1 98.12 198 GLU A CA 1
ATOM 1464 C C . GLU A 1 198 ? -15.594 32.438 20.016 1 98.12 198 GLU A C 1
ATOM 1466 O O . GLU A 1 198 ? -16.219 31.609 20.688 1 98.12 198 GLU A O 1
ATOM 1471 N N . PHE A 1 199 ? -15.844 32.656 18.781 1 98.31 199 PHE A N 1
ATOM 1472 C CA . PHE A 1 199 ? -16.828 31.859 18.062 1 98.31 199 PHE A CA 1
ATOM 1473 C C . PHE A 1 199 ? -16.484 30.375 18.109 1 98.31 199 PHE A C 1
ATOM 1475 O O . PHE A 1 199 ? -17.328 29.531 18.406 1 98.31 199 PHE A O 1
ATOM 1482 N N . CYS A 1 200 ? -15.188 30.094 17.906 1 98.62 200 CYS A N 1
ATOM 1483 C CA . CYS A 1 200 ? -14.727 28.703 17.828 1 98.62 200 CYS A CA 1
ATOM 1484 C C . CYS A 1 200 ? -14.758 28.031 19.188 1 98.62 200 CYS A C 1
ATOM 1486 O O . CYS A 1 200 ? -14.781 26.797 19.266 1 98.62 200 CYS A O 1
ATOM 1488 N N . SER A 1 201 ? -14.789 28.828 20.25 1 97.88 201 SER A N 1
ATOM 1489 C CA . SER A 1 201 ? -14.781 28.266 21.594 1 97.88 201 SER A CA 1
ATOM 1490 C C . SER A 1 201 ? -16.188 28.203 22.188 1 97.88 201 SER A C 1
ATOM 1492 O O . SER A 1 201 ? -16.375 27.859 23.359 1 97.88 201 SER A O 1
ATOM 1494 N N . THR A 1 202 ? -17.172 28.562 21.359 1 98.06 202 THR A N 1
ATOM 1495 C CA . THR A 1 202 ? -18.547 28.641 21.859 1 98.06 202 THR A CA 1
ATOM 1496 C C . THR A 1 202 ? -19.469 27.703 21.062 1 98.06 202 THR A C 1
ATOM 1498 O O . THR A 1 202 ? -19.5 27.781 19.844 1 98.06 202 THR A O 1
ATOM 1501 N N . THR A 1 203 ? -20.156 26.844 21.828 1 98.06 203 THR A N 1
ATOM 1502 C CA . THR A 1 203 ? -21.172 26.016 21.188 1 98.06 203 THR A CA 1
ATOM 1503 C C . THR A 1 203 ? -22.375 26.844 20.766 1 98.06 203 THR A C 1
ATOM 1505 O O . THR A 1 203 ? -22.875 27.656 21.547 1 98.06 203 THR A O 1
ATOM 1508 N N . SER A 1 204 ? -22.844 26.719 19.609 1 97.88 204 SER A N 1
ATOM 1509 C CA . SER A 1 204 ? -23.984 27.422 19.047 1 97.88 204 SER A CA 1
ATOM 1510 C C . SER A 1 204 ? -24.609 26.641 17.891 1 97.88 204 SER A C 1
ATOM 1512 O O . SER A 1 204 ? -24.125 25.562 17.531 1 97.88 204 SER A O 1
ATOM 1514 N N . GLU A 1 205 ? -25.672 27.172 17.25 1 97.44 205 GLU A N 1
ATOM 1515 C CA . GLU A 1 205 ? -26.312 26.531 16.094 1 97.44 205 GLU A CA 1
ATOM 1516 C C . GLU A 1 205 ? -25.344 26.469 14.914 1 97.44 205 GLU A C 1
ATOM 1518 O O . GLU A 1 205 ? -25.359 25.5 14.148 1 97.44 205 GLU A O 1
ATOM 1523 N N . LYS A 1 206 ? -24.531 27.484 14.797 1 97.12 206 LYS A N 1
ATOM 1524 C CA . LYS A 1 206 ? -23.594 27.562 13.68 1 97.12 206 LYS A CA 1
ATOM 1525 C C . LYS A 1 206 ? -22.297 26.828 13.992 1 97.12 206 LYS A C 1
ATOM 1527 O O . LYS A 1 206 ? -21.5 26.547 13.094 1 97.12 206 LYS A O 1
ATOM 1532 N N . ASN A 1 207 ? -22.078 26.547 15.172 1 98.12 207 ASN A N 1
ATOM 1533 C CA . ASN A 1 207 ? -20.922 25.781 15.648 1 98.12 207 ASN A CA 1
ATOM 1534 C C . ASN A 1 207 ? -21.344 24.734 16.672 1 98.12 207 ASN A C 1
ATOM 1536 O O . ASN A 1 207 ? -20.938 24.781 17.828 1 98.12 207 ASN A O 1
ATOM 1540 N N . PRO A 1 208 ? -22.125 23.734 16.219 1 97.94 208 PRO A N 1
ATOM 1541 C CA . PRO A 1 208 ? -22.688 22.734 17.125 1 97.94 208 PRO A CA 1
ATOM 1542 C C . PRO A 1 208 ? -21.641 21.766 17.656 1 97.94 208 PRO A C 1
ATOM 1544 O O . PRO A 1 208 ? -20.578 21.594 17.047 1 97.94 208 PRO A O 1
ATOM 1547 N N . MET A 1 209 ? -22.016 21.156 18.828 1 97.31 209 MET A N 1
ATOM 1548 C CA . MET A 1 209 ? -21.203 20.078 19.391 1 97.31 209 MET A CA 1
ATOM 1549 C C . MET A 1 209 ? -21.281 18.828 18.516 1 97.31 209 MET A C 1
ATOM 1551 O O . MET A 1 209 ? -22.375 18.375 18.156 1 97.31 209 MET A O 1
ATOM 1555 N N . VAL A 1 210 ? -20.172 18.297 18.062 1 96.56 210 VAL A N 1
ATOM 1556 C CA . VAL A 1 210 ? -20.109 17.078 17.25 1 96.56 210 VAL A CA 1
ATOM 1557 C C . VAL A 1 210 ? -19.891 15.867 18.156 1 96.56 210 VAL A C 1
ATOM 1559 O O . VAL A 1 210 ? -20.625 14.875 18.078 1 96.56 210 VAL A O 1
ATOM 1562 N N . ALA A 1 211 ? -18.969 15.852 18.906 1 96.69 211 ALA A N 1
ATOM 1563 C CA . ALA A 1 211 ? -18.625 14.883 19.953 1 96.69 211 ALA A CA 1
ATOM 1564 C C . ALA A 1 211 ? -17.938 15.562 21.125 1 96.69 211 ALA A C 1
ATOM 1566 O O . ALA A 1 211 ? -16.797 15.992 21.031 1 96.69 211 ALA A O 1
ATOM 1567 N N . GLU A 1 212 ? -18.578 15.68 22.188 1 95.44 212 GLU A N 1
ATOM 1568 C CA . GLU A 1 212 ? -18.062 16.469 23.297 1 95.44 212 GLU A CA 1
ATOM 1569 C C . GLU A 1 212 ? -16.641 16.047 23.672 1 95.44 212 GLU A C 1
ATOM 1571 O O . GLU A 1 212 ? -16.359 14.867 23.859 1 95.44 212 GLU A O 1
ATOM 1576 N N . PRO A 1 213 ? -15.727 17.047 23.688 1 97.25 213 PRO A N 1
ATOM 1577 C CA . PRO A 1 213 ? -15.883 18.5 23.703 1 97.25 213 PRO A CA 1
ATOM 1578 C C . PRO A 1 213 ? -15.602 19.141 22.344 1 97.25 213 PRO A C 1
ATOM 1580 O O . PRO A 1 213 ? -15.305 20.328 22.266 1 97.25 213 PRO A O 1
ATOM 1583 N N . LEU A 1 214 ? -15.602 18.375 21.312 1 98.19 214 LEU A N 1
ATOM 1584 C CA . LEU A 1 214 ? -15.242 18.891 19.984 1 98.19 214 LEU A CA 1
ATOM 1585 C C . LEU A 1 214 ? -16.469 19.406 19.25 1 98.19 214 LEU A C 1
ATOM 1587 O O . LEU A 1 214 ? -17.453 18.688 19.094 1 98.19 214 LEU A O 1
ATOM 1591 N N . ARG A 1 215 ? -16.375 20.672 18.828 1 98.25 215 ARG A N 1
ATOM 1592 C CA . ARG A 1 215 ? -17.406 21.312 18.047 1 98.25 215 ARG A CA 1
ATOM 1593 C C . ARG A 1 215 ? -17.125 21.188 16.547 1 98.25 215 ARG A C 1
ATOM 1595 O O . ARG A 1 215 ? -16.094 20.625 16.156 1 98.25 215 ARG A O 1
ATOM 1602 N N . ARG A 1 216 ? -18.047 21.688 15.742 1 97.69 216 ARG A N 1
ATOM 1603 C CA . ARG A 1 216 ? -17.891 21.641 14.289 1 97.69 216 ARG A CA 1
ATOM 1604 C C . ARG A 1 216 ? -16.578 22.312 13.867 1 97.69 216 ARG A C 1
ATOM 1606 O O . ARG A 1 216 ? -15.852 21.781 13.023 1 97.69 216 ARG A O 1
ATOM 1613 N N . THR A 1 217 ? -16.219 23.453 14.484 1 98.25 217 THR A N 1
ATOM 1614 C CA . THR A 1 217 ? -15.008 24.172 14.117 1 98.25 217 THR A CA 1
ATOM 1615 C C . THR A 1 217 ? -13.766 23.438 14.617 1 98.25 217 THR A C 1
ATOM 1617 O O . THR A 1 217 ? -12.641 23.781 14.25 1 98.25 217 THR A O 1
ATOM 1620 N N . ASP A 1 218 ? -13.977 22.328 15.414 1 98.44 218 ASP A N 1
ATOM 1621 C CA . ASP A 1 218 ? -12.852 21.531 15.906 1 98.44 218 ASP A CA 1
ATOM 1622 C C . ASP A 1 218 ? -12.555 20.359 14.961 1 98.44 218 ASP A C 1
ATOM 1624 O O . ASP A 1 218 ? -11.555 19.672 15.125 1 98.44 218 ASP A O 1
ATOM 1628 N N . CYS A 1 219 ? -13.445 20.172 13.984 1 98.06 219 CYS A N 1
ATOM 1629 C CA . CYS A 1 219 ? -13.391 18.984 13.133 1 98.06 219 CYS A CA 1
ATOM 1630 C C . CYS A 1 219 ? -13.086 19.375 11.688 1 98.06 219 CYS A C 1
ATOM 1632 O O . CYS A 1 219 ? -13.625 20.359 11.18 1 98.06 219 CYS A O 1
ATOM 1634 N N . SER A 1 220 ? -12.164 18.609 11.062 1 97.5 220 SER A N 1
ATOM 1635 C CA . SER A 1 220 ? -11.953 18.812 9.633 1 97.5 220 SER A CA 1
ATOM 1636 C C . SER A 1 220 ? -13.195 18.438 8.836 1 97.5 220 SER A C 1
ATOM 1638 O O . SER A 1 220 ? -13.977 17.578 9.266 1 97.5 220 SER A O 1
ATOM 1640 N N . PRO A 1 221 ? -13.398 19.047 7.703 1 96.62 221 PRO A N 1
ATOM 1641 C CA . PRO A 1 221 ? -14.539 18.688 6.855 1 96.62 221 PRO A CA 1
ATOM 1642 C C . PRO A 1 221 ? -14.328 17.359 6.121 1 96.62 221 PRO A C 1
ATOM 1644 O O . PRO A 1 221 ? -13.195 16.906 5.965 1 96.62 221 PRO A O 1
ATOM 1647 N N . ILE A 1 222 ? -15.453 16.719 5.738 1 96.62 222 ILE A N 1
ATOM 1648 C CA . ILE A 1 222 ? -15.398 15.648 4.754 1 96.62 222 ILE A CA 1
ATOM 1649 C C . ILE A 1 222 ? -15.102 16.219 3.373 1 96.62 222 ILE A C 1
ATOM 1651 O O . ILE A 1 222 ? -15.828 17.094 2.885 1 96.62 222 ILE A O 1
ATOM 1655 N N . SER A 1 223 ? -14.016 15.758 2.789 1 98.31 223 SER A N 1
ATOM 1656 C CA . SER A 1 223 ? -13.555 16.422 1.571 1 98.31 223 SER A CA 1
ATOM 1657 C C . SER A 1 223 ? -13.234 15.406 0.479 1 98.31 223 SER A C 1
ATOM 1659 O O . SER A 1 223 ? -12.781 14.297 0.77 1 98.31 223 SER A O 1
ATOM 1661 N N . ASP A 1 224 ? -13.492 15.812 -0.757 1 98.75 224 ASP A N 1
ATOM 1662 C CA . ASP A 1 224 ? -12.898 15.203 -1.945 1 98.75 224 ASP A CA 1
ATOM 1663 C C . ASP A 1 224 ? -11.625 15.93 -2.359 1 98.75 224 ASP A C 1
ATOM 1665 O O . ASP A 1 224 ? -11.492 17.141 -2.133 1 98.75 224 ASP A O 1
ATOM 1669 N N . GLY A 1 225 ? -10.703 15.148 -2.953 1 98.88 225 GLY A N 1
ATOM 1670 C CA . GLY A 1 225 ? -9.547 15.828 -3.523 1 98.88 225 GLY A CA 1
ATOM 1671 C C . GLY A 1 225 ? -8.422 14.883 -3.877 1 98.88 225 GLY A C 1
ATOM 1672 O O . GLY A 1 225 ? -8.484 13.688 -3.568 1 98.88 225 GLY A O 1
ATOM 1673 N N . ALA A 1 226 ? -7.488 15.43 -4.582 1 98.94 226 ALA A N 1
ATOM 1674 C CA . ALA A 1 226 ? -6.289 14.695 -4.992 1 98.94 226 ALA A CA 1
ATOM 1675 C C . ALA A 1 226 ? -5.09 15.633 -5.094 1 98.94 226 ALA A C 1
ATOM 1677 O O . ALA A 1 226 ? -5.25 16.844 -5.246 1 98.94 226 ALA A O 1
ATOM 1678 N N . ALA A 1 227 ? -3.977 15.117 -4.891 1 99 227 ALA A N 1
ATOM 1679 C CA . ALA A 1 227 ? -2.688 15.766 -5.125 1 99 227 ALA A CA 1
ATOM 1680 C C . ALA A 1 227 ? -1.667 14.773 -5.672 1 99 227 ALA A C 1
ATOM 1682 O O . ALA A 1 227 ? -1.802 13.562 -5.48 1 99 227 ALA A O 1
ATOM 1683 N N . ALA A 1 228 ? -0.748 15.234 -6.441 1 99 228 ALA A N 1
ATOM 1684 C CA . ALA A 1 228 ? 0.325 14.414 -6.996 1 99 228 ALA A CA 1
ATOM 1685 C C . ALA A 1 228 ? 1.645 15.18 -7.02 1 99 228 ALA A C 1
ATOM 1687 O O . ALA A 1 228 ? 1.653 16.406 -7.023 1 99 228 ALA A O 1
ATOM 1688 N N . LEU A 1 229 ? 2.742 14.492 -6.945 1 98.94 229 LEU A N 1
ATOM 1689 C CA . LEU A 1 229 ? 4.051 15.109 -7.129 1 98.94 229 LEU A CA 1
ATOM 1690 C C . LEU A 1 229 ? 5.023 14.133 -7.781 1 98.94 229 LEU A C 1
ATOM 1692 O O . LEU A 1 229 ? 4.773 12.93 -7.812 1 98.94 229 LEU A O 1
ATOM 1696 N N . VAL A 1 230 ? 6.055 14.617 -8.43 1 98.94 230 VAL A N 1
ATOM 1697 C CA . VAL A 1 230 ? 7.129 13.836 -9.031 1 98.94 230 VAL A CA 1
ATOM 1698 C C . VAL A 1 230 ? 8.359 13.859 -8.125 1 98.94 230 VAL A C 1
ATOM 1700 O O . VAL A 1 230 ? 8.875 14.93 -7.797 1 98.94 230 VAL A O 1
ATOM 1703 N N . LEU A 1 231 ? 8.781 12.688 -7.648 1 98.94 231 LEU A N 1
ATOM 1704 C CA . LEU A 1 231 ? 10.078 12.492 -7.008 1 98.94 231 LEU A CA 1
ATOM 1705 C C . LEU A 1 231 ? 11.133 12.062 -8.023 1 98.94 231 LEU A C 1
ATOM 1707 O O . LEU A 1 231 ? 10.867 11.227 -8.883 1 98.94 231 LEU A O 1
ATOM 1711 N N . THR A 1 232 ? 12.289 12.656 -7.918 1 98.94 232 THR A N 1
ATOM 1712 C CA . THR A 1 232 ? 13.328 12.297 -8.883 1 98.94 232 THR A CA 1
ATOM 1713 C C . THR A 1 232 ? 14.719 12.531 -8.297 1 98.94 232 THR A C 1
ATOM 1715 O O . THR A 1 232 ? 14.867 13.273 -7.328 1 98.94 232 THR A O 1
ATOM 1718 N N . THR A 1 233 ? 15.695 11.828 -8.805 1 98.69 233 THR A N 1
ATOM 1719 C CA . THR A 1 233 ? 17.078 12.047 -8.43 1 98.69 233 THR A CA 1
ATOM 1720 C C . THR A 1 233 ? 17.75 13.047 -9.375 1 98.69 233 THR A C 1
ATOM 1722 O O . THR A 1 233 ? 18.844 13.547 -9.094 1 98.69 233 THR A O 1
ATOM 1725 N N . GLN A 1 234 ? 17.047 13.367 -10.469 1 98.06 234 GLN A N 1
ATOM 1726 C CA . GLN A 1 234 ? 17.594 14.266 -11.484 1 98.06 234 GLN A CA 1
ATOM 1727 C C . GLN A 1 234 ? 16.5 15.188 -12.031 1 98.06 234 GLN A C 1
ATOM 1729 O O . GLN A 1 234 ? 15.992 14.961 -13.125 1 98.06 234 GLN A O 1
ATOM 1734 N N . PRO A 1 235 ? 16.266 16.281 -11.328 1 98.38 235 PRO A N 1
ATOM 1735 C CA . PRO A 1 235 ? 15.227 17.203 -11.805 1 98.38 235 PRO A CA 1
ATOM 1736 C C . PRO A 1 235 ? 15.5 17.719 -13.211 1 98.38 235 PRO A C 1
ATOM 1738 O O . PRO A 1 235 ? 16.656 18.016 -13.547 1 98.38 235 PRO A O 1
ATOM 1741 N N . SER A 1 236 ? 14.422 17.859 -13.922 1 98.06 236 SER A N 1
ATOM 1742 C CA . SER A 1 236 ? 14.516 18.375 -15.281 1 98.06 236 SER A CA 1
ATOM 1743 C C . SER A 1 236 ? 14.773 19.891 -15.281 1 98.06 236 SER A C 1
ATOM 1745 O O . SER A 1 236 ? 14.227 20.609 -14.461 1 98.06 236 SER A O 1
ATOM 1747 N N . THR A 1 237 ? 15.492 20.391 -16.297 1 97.25 237 THR A N 1
ATOM 1748 C CA . THR A 1 237 ? 15.719 21.812 -16.469 1 97.25 237 THR A CA 1
ATOM 1749 C C . THR A 1 237 ? 14.477 22.5 -17.031 1 97.25 237 THR A C 1
ATOM 1751 O O . THR A 1 237 ? 14.375 23.719 -17 1 97.25 237 THR A O 1
ATOM 1754 N N . SER A 1 238 ? 13.547 21.672 -17.453 1 97.94 238 SER A N 1
ATOM 1755 C CA . SER A 1 238 ? 12.32 22.203 -18.047 1 97.94 238 SER A CA 1
ATOM 1756 C C . SER A 1 238 ? 11.203 22.281 -17.016 1 97.94 238 SER A C 1
ATOM 1758 O O . SER A 1 238 ? 10.062 22.594 -17.359 1 97.94 238 SER A O 1
ATOM 1760 N N . ALA A 1 239 ? 11.539 21.969 -15.789 1 98.19 239 ALA A N 1
ATOM 1761 C CA . ALA A 1 239 ? 10.508 22.047 -14.75 1 98.19 239 ALA A CA 1
ATOM 1762 C C . ALA A 1 239 ? 10.016 23.469 -14.57 1 98.19 239 ALA A C 1
ATOM 1764 O O . ALA A 1 239 ? 10.766 24.438 -14.789 1 98.19 239 ALA A O 1
ATOM 1765 N N . ALA A 1 240 ? 8.75 23.594 -14.102 1 98.06 240 ALA A N 1
ATOM 1766 C CA . ALA A 1 240 ? 8.102 24.906 -13.969 1 98.06 240 ALA A CA 1
ATOM 1767 C C . ALA A 1 240 ? 8.625 25.641 -12.734 1 98.06 240 ALA A C 1
ATOM 1769 O O . ALA A 1 240 ? 8.5 26.875 -12.641 1 98.06 240 ALA A O 1
ATOM 1770 N N . GLN A 1 241 ? 9.148 24.953 -11.758 1 97.62 241 GLN A N 1
ATOM 1771 C CA . GLN A 1 241 ? 9.633 25.531 -10.508 1 97.62 241 GLN A CA 1
ATOM 1772 C C . GLN A 1 241 ? 10.961 24.891 -10.102 1 97.62 241 GLN A C 1
ATOM 1774 O O . GLN A 1 241 ? 11.352 23.859 -10.633 1 97.62 241 GLN A O 1
ATOM 1779 N N . SER A 1 242 ? 11.688 25.562 -9.164 1 98.06 242 SER A N 1
ATOM 1780 C CA . SER A 1 242 ? 12.891 24.969 -8.594 1 98.06 242 SER A CA 1
ATOM 1781 C C . SER A 1 242 ? 12.562 23.719 -7.781 1 98.06 242 SER A C 1
ATOM 1783 O O . SER A 1 242 ? 11.539 23.656 -7.098 1 98.06 242 SER A O 1
ATOM 1785 N N . PRO A 1 243 ? 13.375 22.719 -7.891 1 98.56 243 PRO A N 1
ATOM 1786 C CA . PRO A 1 243 ? 13.117 21.516 -7.102 1 98.56 243 PRO A CA 1
ATOM 1787 C C . PRO A 1 243 ? 13.297 21.734 -5.605 1 98.56 243 PRO A C 1
ATOM 1789 O O . PRO A 1 243 ? 13.969 22.688 -5.195 1 98.56 243 PRO A O 1
ATOM 1792 N N . VAL A 1 244 ? 12.672 20.922 -4.812 1 98.88 244 VAL A N 1
ATOM 1793 C CA . VAL A 1 244 ? 12.789 20.922 -3.357 1 98.88 244 VAL A CA 1
ATOM 1794 C C . VAL A 1 244 ? 13.406 19.594 -2.9 1 98.88 244 VAL A C 1
ATOM 1796 O O . VAL A 1 244 ? 12.953 18.516 -3.299 1 98.88 244 VAL A O 1
ATOM 1799 N N . ARG A 1 245 ? 14.406 19.688 -2.035 1 98.69 245 ARG A N 1
ATOM 1800 C CA . ARG A 1 245 ? 15.18 18.516 -1.631 1 98.69 245 ARG A CA 1
ATOM 1801 C C . ARG A 1 245 ? 14.578 17.875 -0.385 1 98.69 245 ARG A C 1
ATOM 1803 O O . ARG A 1 245 ? 14.18 18.562 0.551 1 98.69 245 ARG A O 1
ATOM 1810 N N . LEU A 1 246 ? 14.445 16.562 -0.4 1 98.81 246 LEU A N 1
ATOM 1811 C CA . LEU A 1 246 ? 14.156 15.844 0.83 1 98.81 246 LEU A CA 1
ATOM 1812 C C . LEU A 1 246 ? 15.422 15.641 1.656 1 98.81 246 LEU A C 1
ATOM 1814 O O . LEU A 1 246 ? 16.406 15.078 1.168 1 98.81 246 LEU A O 1
ATOM 1818 N N . LEU A 1 247 ? 15.398 16.016 2.951 1 98.31 247 LEU A N 1
ATOM 1819 C CA . LEU A 1 247 ? 16.578 15.969 3.809 1 98.31 247 LEU A CA 1
ATOM 1820 C C . LEU A 1 247 ? 16.516 14.773 4.754 1 98.31 247 LEU A C 1
ATOM 1822 O O . LEU A 1 247 ? 17.547 14.242 5.148 1 98.31 247 LEU A O 1
ATOM 1826 N N . GLY A 1 248 ? 15.336 14.508 5.141 1 98.62 248 GLY A N 1
ATOM 1827 C CA . GLY A 1 248 ? 15.125 13.398 6.059 1 98.62 248 GLY A CA 1
ATOM 1828 C C . GLY A 1 248 ? 13.688 12.914 6.09 1 98.62 248 GLY A C 1
ATOM 1829 O O . GLY A 1 248 ? 12.781 13.633 5.664 1 98.62 248 GLY A O 1
ATOM 1830 N N . PHE A 1 249 ? 13.5 11.727 6.504 1 98.81 249 PHE A N 1
ATOM 1831 C CA . PHE A 1 249 ? 12.18 11.125 6.625 1 98.81 249 PHE A CA 1
ATOM 1832 C C . PHE A 1 249 ? 12.164 10.078 7.738 1 98.81 249 PHE A C 1
ATOM 1834 O O . PHE A 1 249 ? 13.203 9.5 8.07 1 98.81 249 PHE A O 1
ATOM 1841 N N . GLY A 1 250 ? 11 9.914 8.367 1 98.81 250 GLY A N 1
ATOM 1842 C CA . GLY A 1 250 ? 10.797 8.953 9.438 1 98.81 250 GLY A CA 1
ATOM 1843 C C . GLY A 1 250 ? 9.383 8.414 9.5 1 98.81 250 GLY A C 1
ATOM 1844 O O . GLY A 1 250 ? 8.422 9.141 9.258 1 98.81 250 GLY A O 1
ATOM 1845 N N . GLN A 1 251 ? 9.281 7.168 9.727 1 98.94 251 GLN A N 1
ATOM 1846 C CA . GLN A 1 251 ? 8.016 6.492 9.977 1 98.94 251 GLN A CA 1
ATOM 1847 C C . GLN A 1 251 ? 8.062 5.684 11.266 1 98.94 251 GLN A C 1
ATOM 1849 O O . GLN A 1 251 ? 9.094 5.109 11.602 1 98.94 251 GLN A O 1
ATOM 1854 N N . ALA A 1 252 ? 6.973 5.668 11.953 1 98.94 252 ALA A N 1
ATOM 1855 C CA . ALA A 1 252 ? 6.801 4.793 13.109 1 98.94 252 ALA A CA 1
ATOM 1856 C C . ALA A 1 252 ? 5.328 4.445 13.312 1 98.94 252 ALA A C 1
ATOM 1858 O O . ALA A 1 252 ? 4.445 5.27 13.07 1 98.94 252 ALA A O 1
ATOM 1859 N N . ASN A 1 253 ? 5.133 3.23 13.711 1 98.88 253 ASN A N 1
ATOM 1860 C CA . ASN A 1 253 ? 3.783 2.783 14.031 1 98.88 253 ASN A CA 1
ATOM 1861 C C . ASN A 1 253 ? 3.645 2.459 15.516 1 98.88 253 ASN A C 1
ATOM 1863 O O . ASN A 1 253 ? 4.629 2.119 16.172 1 98.88 253 ASN A O 1
ATOM 1867 N N . ASP A 1 254 ? 2.477 2.646 16.016 1 98.69 254 ASP A N 1
ATOM 1868 C CA . ASP A 1 254 ? 2.115 2.295 17.391 1 98.69 254 ASP A CA 1
ATOM 1869 C C . ASP A 1 254 ? 1.204 1.068 17.422 1 98.69 254 ASP A C 1
ATOM 1871 O O . ASP A 1 254 ? 0.78 0.578 16.375 1 98.69 254 ASP A O 1
ATOM 1875 N N . PHE A 1 255 ? 1.01 0.469 18.625 1 98.44 255 PHE A N 1
ATOM 1876 C CA . PHE A 1 255 ? 0.079 -0.641 18.797 1 98.44 255 PHE A CA 1
ATOM 1877 C C . PHE A 1 255 ? -1.339 -0.218 18.438 1 98.44 255 PHE A C 1
ATOM 1879 O O . PHE A 1 255 ? -1.707 0.947 18.594 1 98.44 255 PHE A O 1
ATOM 1886 N N . MET A 1 256 ? -2.158 -1.104 17.969 1 97.25 256 MET A N 1
ATOM 1887 C CA . MET A 1 256 ? -3.527 -0.787 17.562 1 97.25 256 MET A CA 1
ATOM 1888 C C . MET A 1 256 ? -4.449 -0.738 18.781 1 97.25 256 MET A C 1
ATOM 1890 O O . MET A 1 256 ? -5.27 0.175 18.906 1 97.25 256 MET A O 1
ATOM 1894 N N . PRO A 1 257 ? -4.344 -1.708 19.703 1 97.56 257 PRO A N 1
ATOM 1895 C CA . PRO A 1 257 ? -5.285 -1.696 20.828 1 97.56 257 PRO A CA 1
ATOM 1896 C C . PRO A 1 257 ? -5.145 -0.455 21.703 1 97.56 257 PRO A C 1
ATOM 1898 O O . PRO A 1 257 ? -4.031 -0.096 22.094 1 97.56 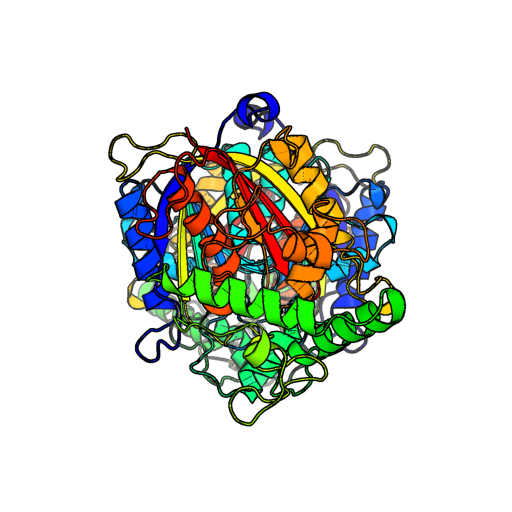257 PRO A O 1
ATOM 1901 N N . ALA A 1 258 ? -6.215 0.134 22 1 96.75 258 ALA A N 1
ATOM 1902 C CA . ALA A 1 258 ? -6.234 1.384 22.75 1 96.75 258 ALA A CA 1
ATOM 1903 C C . ALA A 1 258 ? -5.586 1.21 24.125 1 96.75 258 ALA A C 1
ATOM 1905 O O . ALA A 1 258 ? -4.949 2.133 24.625 1 96.75 258 ALA A O 1
ATOM 1906 N N . ASN A 1 259 ? -5.719 0.046 24.719 1 96.88 259 ASN A N 1
ATOM 1907 C CA . ASN A 1 259 ? -5.223 -0.172 26.062 1 96.88 259 ASN A CA 1
ATOM 1908 C C . ASN A 1 259 ? -3.701 -0.268 26.094 1 96.88 259 ASN A C 1
ATOM 1910 O O . ASN A 1 259 ? -3.096 -0.248 27.172 1 96.88 259 ASN A O 1
ATOM 1914 N N . LYS A 1 260 ? -3.047 -0.281 24.922 1 97.62 260 LYS A N 1
ATOM 1915 C CA . LYS A 1 260 ? -1.589 -0.34 24.859 1 97.62 260 LYS A CA 1
ATOM 1916 C C . LYS A 1 260 ? -0.995 1.035 24.562 1 97.62 260 LYS A C 1
ATOM 1918 O O . LYS A 1 260 ? 0.225 1.182 24.469 1 97.62 260 LYS A O 1
ATOM 1923 N N . ARG A 1 261 ? -1.861 2.057 24.484 1 97.56 261 ARG A N 1
ATOM 1924 C CA . ARG A 1 261 ? -1.392 3.391 24.125 1 97.56 261 ARG A CA 1
ATOM 1925 C C . ARG A 1 261 ? -1.843 4.426 25.156 1 97.56 261 ARG A C 1
ATOM 1927 O O . ARG A 1 261 ? -2.928 4.309 25.734 1 97.56 261 ARG A O 1
ATOM 1934 N N . ASP A 1 262 ? -1.002 5.375 25.375 1 96.81 262 ASP A N 1
ATOM 1935 C CA . ASP A 1 262 ? -1.417 6.605 26.047 1 96.81 262 ASP A CA 1
ATOM 1936 C C . ASP A 1 262 ? -2.062 7.57 25.047 1 96.81 262 ASP A C 1
ATOM 1938 O O . ASP A 1 262 ? -1.404 8.055 24.125 1 96.81 262 ASP A O 1
ATOM 1942 N N . PRO A 1 263 ? -3.314 7.891 25.266 1 94.06 263 PRO A N 1
ATOM 1943 C CA . PRO A 1 263 ? -4.078 8.625 24.25 1 94.06 263 PRO A CA 1
ATOM 1944 C C . PRO A 1 263 ? -3.537 10.031 24 1 94.06 263 PRO A C 1
ATOM 1946 O O . PRO A 1 263 ? -3.846 10.648 22.984 1 94.06 263 PRO A O 1
ATOM 1949 N N . VAL A 1 264 ? -2.742 10.602 24.891 1 96.81 264 VAL A N 1
ATOM 1950 C CA . VAL A 1 264 ? -2.346 11.992 24.719 1 96.81 264 VAL A CA 1
ATOM 1951 C C . VAL A 1 264 ? -0.85 12.07 24.422 1 96.81 264 VAL A C 1
ATOM 1953 O O . VAL A 1 264 ? -0.286 13.164 24.328 1 96.81 264 VAL A O 1
ATOM 1956 N N . GLU A 1 265 ? -0.204 10.898 24.203 1 96.56 265 GLU A N 1
ATOM 1957 C CA . GLU A 1 265 ? 1.243 10.914 24.016 1 96.56 265 GLU A CA 1
ATOM 1958 C C . GLU A 1 265 ? 1.604 10.844 22.531 1 96.56 265 GLU A C 1
ATOM 1960 O O . GLU A 1 265 ? 2.641 11.367 22.109 1 96.56 265 GLU A O 1
ATOM 1965 N N . PHE A 1 266 ? 0.75 10.203 21.75 1 98.12 266 PHE A N 1
ATOM 1966 C CA . PHE A 1 266 ? 1.058 9.977 20.344 1 98.12 266 PHE A CA 1
ATOM 1967 C C . PHE A 1 266 ? 2.49 9.484 20.172 1 98.12 266 PHE A C 1
ATOM 1969 O O . PHE A 1 266 ? 3.256 10.039 19.391 1 98.12 266 PHE A O 1
ATOM 1976 N N . ALA A 1 267 ? 2.801 8.336 20.859 1 98.25 267 ALA A N 1
ATOM 1977 C CA . ALA A 1 267 ? 4.172 7.852 20.984 1 98.25 267 ALA A CA 1
ATOM 1978 C C . ALA A 1 267 ? 4.762 7.512 19.609 1 98.25 267 ALA A C 1
ATOM 1980 O O . ALA A 1 267 ? 5.957 7.707 19.375 1 98.25 267 ALA A O 1
ATOM 1981 N N . GLY A 1 268 ? 3.955 6.973 18.719 1 98.38 268 GLY A N 1
ATOM 1982 C CA . GLY A 1 268 ? 4.426 6.719 17.359 1 98.38 268 GLY A CA 1
ATOM 1983 C C . GLY A 1 268 ? 4.863 7.977 16.641 1 98.38 268 GLY A C 1
ATOM 1984 O O . GLY A 1 268 ? 5.852 7.965 15.898 1 98.38 268 GLY A O 1
ATOM 1985 N N . SER A 1 269 ? 4.121 9.078 16.859 1 98.62 269 SER A N 1
ATOM 1986 C CA . SER A 1 269 ? 4.461 10.352 16.234 1 98.62 269 SER A CA 1
ATOM 1987 C C . SER A 1 269 ? 5.773 10.898 16.766 1 98.62 269 SER A C 1
ATOM 1989 O O . SER A 1 269 ? 6.562 11.484 16.031 1 98.62 269 SER A O 1
ATOM 1991 N N . VAL A 1 270 ? 6 10.734 18.062 1 98.69 270 VAL A N 1
ATOM 1992 C CA . VAL A 1 270 ? 7.266 11.148 18.656 1 98.69 270 VAL A CA 1
ATOM 1993 C C . VAL A 1 270 ? 8.422 10.422 17.969 1 98.69 270 VAL A C 1
ATOM 1995 O O . VAL A 1 270 ? 9.414 11.047 17.594 1 98.69 270 VAL A O 1
ATOM 1998 N N . ALA A 1 271 ? 8.273 9.141 17.812 1 98.81 271 ALA A N 1
ATOM 1999 C CA . ALA A 1 271 ? 9.328 8.32 17.219 1 98.81 271 ALA A CA 1
ATOM 2000 C C . ALA A 1 271 ? 9.578 8.719 15.766 1 98.81 271 ALA A C 1
ATOM 2002 O O . ALA A 1 271 ? 10.727 8.82 15.336 1 98.81 271 ALA A O 1
ATOM 2003 N N . ALA A 1 272 ? 8.5 8.93 14.992 1 98.88 272 ALA A N 1
ATOM 2004 C CA . ALA A 1 272 ? 8.641 9.32 13.594 1 98.88 272 ALA A CA 1
ATOM 2005 C C . ALA A 1 272 ? 9.344 10.672 13.469 1 98.88 272 ALA A C 1
ATOM 2007 O O . ALA A 1 272 ? 10.211 10.852 12.609 1 98.88 272 ALA A O 1
ATOM 2008 N N . TRP A 1 273 ? 8.969 11.586 14.305 1 98.75 273 TRP A N 1
ATOM 2009 C CA . TRP A 1 273 ? 9.578 12.914 14.328 1 98.75 273 TRP A CA 1
ATOM 2010 C C . TRP A 1 273 ? 11.07 12.82 14.641 1 98.75 273 TRP A C 1
ATOM 2012 O O . TRP A 1 273 ? 11.898 13.414 13.938 1 98.75 273 TRP A O 1
ATOM 2022 N N . GLU A 1 274 ? 11.398 12.086 15.641 1 98.69 274 GLU A N 1
ATOM 2023 C CA . GLU A 1 274 ? 12.797 11.938 16.047 1 98.69 274 GLU A CA 1
ATOM 2024 C C . GLU A 1 274 ? 13.633 11.312 14.93 1 98.69 274 GLU A C 1
ATOM 2026 O O . GLU A 1 274 ? 14.75 11.742 14.664 1 98.69 274 GLU A O 1
ATOM 2031 N N . ARG A 1 275 ? 13.117 10.336 14.258 1 98.69 275 ARG A N 1
ATOM 2032 C CA . ARG A 1 275 ? 13.82 9.68 13.164 1 98.69 275 ARG A CA 1
ATOM 2033 C C . ARG A 1 275 ? 14.094 10.664 12.023 1 98.69 275 ARG A C 1
ATOM 2035 O O . ARG A 1 275 ? 15.211 10.727 11.516 1 98.69 275 ARG A O 1
ATOM 2042 N N . ALA A 1 276 ? 13.094 11.445 11.688 1 98.69 276 ALA A N 1
ATOM 2043 C CA . ALA A 1 276 ? 13.211 12.359 10.555 1 98.69 276 ALA A CA 1
ATOM 2044 C C . ALA A 1 276 ? 14.188 13.492 10.867 1 98.69 276 ALA A C 1
ATOM 2046 O O . ALA A 1 276 ? 15.047 13.828 10.047 1 98.69 276 ALA A O 1
ATOM 2047 N N . ARG A 1 277 ? 14.023 14.125 12.008 1 98.06 277 ARG A N 1
ATOM 2048 C CA . ARG A 1 277 ? 14.852 15.281 12.328 1 98.06 277 ARG A CA 1
ATOM 2049 C C . ARG A 1 277 ? 16.312 14.875 12.508 1 98.06 277 ARG A C 1
ATOM 2051 O O . ARG A 1 277 ? 17.219 15.617 12.117 1 98.06 277 ARG A O 1
ATOM 2058 N N . LYS A 1 278 ? 16.562 13.641 13.125 1 98.25 278 LYS A N 1
ATOM 2059 C CA . LYS A 1 278 ? 17.922 13.148 13.273 1 98.25 278 LYS A CA 1
ATOM 2060 C C . LYS A 1 278 ? 18.547 12.875 11.914 1 98.25 278 LYS A C 1
ATOM 2062 O O . LYS A 1 278 ? 19.719 13.188 11.695 1 98.25 278 LYS A O 1
ATOM 2067 N N . MET A 1 279 ? 17.797 12.297 11.031 1 98.12 279 MET A N 1
ATOM 2068 C CA . MET A 1 279 ? 18.297 12.031 9.688 1 98.12 279 MET A CA 1
ATOM 2069 C C . MET A 1 279 ? 18.656 13.328 8.977 1 98.12 279 MET A C 1
ATOM 2071 O O . MET A 1 279 ? 19.703 13.422 8.336 1 98.12 279 MET A O 1
ATOM 2075 N N . ALA A 1 280 ? 17.766 14.281 9.133 1 98.12 280 ALA A N 1
ATOM 2076 C CA . ALA A 1 280 ? 17.953 15.562 8.453 1 98.12 280 ALA A CA 1
ATOM 2077 C C . ALA A 1 280 ? 19.016 16.406 9.148 1 98.12 280 ALA A C 1
ATOM 2079 O O . ALA A 1 280 ? 19.531 17.359 8.57 1 98.12 280 ALA A O 1
ATOM 2080 N N . GLY A 1 281 ? 19.266 16.078 10.422 1 97.81 281 GLY A N 1
ATOM 2081 C CA . GLY A 1 281 ? 20.203 16.859 11.203 1 97.81 281 GLY A CA 1
ATOM 2082 C C . GLY A 1 281 ? 19.688 18.25 11.547 1 97.81 281 GLY A C 1
ATOM 2083 O O . GLY A 1 281 ? 20.422 19.234 11.484 1 97.81 281 GLY A O 1
ATOM 2084 N N . VAL A 1 282 ? 18.391 18.344 11.891 1 97.75 282 VAL A N 1
ATOM 2085 C CA . VAL A 1 282 ? 17.797 19.656 12.156 1 97.75 282 VAL A CA 1
ATOM 2086 C C . VAL A 1 282 ? 17.125 19.641 13.523 1 97.75 282 VAL A C 1
ATOM 2088 O O . VAL A 1 282 ? 16.766 18.594 14.039 1 97.75 282 VAL A O 1
ATOM 2091 N N . GLY A 1 283 ? 17.078 20.766 14.125 1 97.56 283 GLY A N 1
ATOM 2092 C CA . GLY A 1 283 ? 16.172 21.047 15.234 1 97.56 283 GLY A CA 1
ATOM 2093 C C . GLY A 1 283 ? 15.055 22 14.859 1 97.56 283 GLY A C 1
ATOM 2094 O O . GLY A 1 283 ? 14.938 22.406 13.703 1 97.56 283 GLY A O 1
ATOM 2095 N N . LEU A 1 284 ? 14.227 22.344 15.805 1 98.12 284 LEU A N 1
ATOM 2096 C CA . LEU A 1 284 ? 13.078 23.203 15.547 1 98.12 284 LEU A CA 1
ATOM 2097 C C . LEU A 1 284 ? 13.531 24.594 15.078 1 98.12 284 LEU A C 1
ATOM 2099 O O . LEU A 1 284 ? 12.867 25.203 14.242 1 98.12 284 LEU A O 1
ATOM 2103 N N . ASP A 1 285 ? 14.672 25.031 15.523 1 97.88 285 ASP A N 1
ATOM 2104 C CA . ASP A 1 285 ? 15.18 26.359 15.188 1 97.88 285 ASP A CA 1
ATOM 2105 C C . ASP A 1 285 ? 15.664 26.422 13.742 1 97.88 285 ASP A C 1
ATOM 2107 O O . ASP A 1 285 ? 15.867 27.5 13.195 1 97.88 285 ASP A O 1
ATOM 2111 N N . ASP A 1 286 ? 15.828 25.25 13.133 1 98.19 286 ASP A N 1
ATOM 2112 C CA . ASP A 1 286 ? 16.312 25.172 11.758 1 98.19 286 ASP A CA 1
ATOM 2113 C C . ASP A 1 286 ? 15.141 25.188 10.773 1 98.19 286 ASP A C 1
ATOM 2115 O O . ASP A 1 286 ? 15.344 25.312 9.562 1 98.19 286 ASP A O 1
ATOM 2119 N N . LEU A 1 287 ? 13.898 25.109 11.312 1 98.69 287 LEU A N 1
ATOM 2120 C CA . LEU A 1 287 ? 12.719 25.031 10.461 1 98.69 287 LEU A CA 1
ATOM 2121 C C . LEU A 1 287 ? 12.039 26.391 10.344 1 98.69 287 LEU A C 1
ATOM 2123 O O . LEU A 1 287 ? 12.047 27.172 11.297 1 98.69 287 LEU A O 1
ATOM 2127 N N . ASP A 1 288 ? 11.461 26.594 9.203 1 98.81 288 ASP A N 1
ATOM 2128 C CA . ASP A 1 288 ? 10.742 27.844 8.969 1 98.81 288 ASP A CA 1
ATOM 2129 C C . ASP A 1 288 ? 9.234 27.656 9.078 1 98.81 288 ASP A C 1
ATOM 2131 O O . ASP A 1 288 ? 8.5 28.578 9.398 1 98.81 288 ASP A O 1
ATOM 2135 N N . LEU A 1 289 ? 8.75 26.516 8.797 1 98.81 289 LEU A N 1
ATOM 2136 C CA . LEU A 1 289 ? 7.328 26.203 8.891 1 98.81 289 LEU A CA 1
ATOM 2137 C C . LEU A 1 289 ? 7.098 24.719 9.047 1 98.81 289 LEU A C 1
ATOM 2139 O O . LEU A 1 289 ? 7.988 23.906 8.773 1 98.81 289 LEU A O 1
ATOM 2143 N N . ILE A 1 290 ? 5.895 24.344 9.516 1 98.88 290 ILE A N 1
ATOM 2144 C CA . ILE A 1 290 ? 5.5 22.938 9.68 1 98.88 290 ILE A CA 1
ATOM 2145 C C . ILE A 1 290 ? 4.078 22.75 9.148 1 98.88 290 ILE A C 1
ATOM 2147 O O . ILE A 1 290 ? 3.186 23.547 9.445 1 98.88 290 ILE A O 1
ATOM 2151 N N . GLU A 1 291 ? 3.902 21.797 8.297 1 98.75 291 GLU A N 1
ATOM 2152 C CA . GLU A 1 291 ? 2.58 21.266 7.977 1 98.75 291 GLU A CA 1
ATOM 2153 C C . GLU A 1 291 ? 2.279 20.016 8.797 1 98.75 291 GLU A C 1
ATOM 2155 O O . GLU A 1 291 ? 2.914 18.969 8.602 1 98.75 291 GLU A O 1
ATOM 2160 N N . LEU A 1 292 ? 1.314 20.109 9.688 1 97.69 292 LEU A N 1
ATOM 2161 C CA . LEU A 1 292 ? 1.04 18.984 10.562 1 97.69 292 LEU A CA 1
ATOM 2162 C C . LEU A 1 292 ? -0.372 18.453 10.344 1 97.69 292 LEU A C 1
ATOM 2164 O O . LEU A 1 292 ? -1.228 19.156 9.805 1 97.69 292 LEU A O 1
ATOM 2168 N N . HIS A 1 293 ? -0.56 17.219 10.719 1 98.62 293 HIS A N 1
ATOM 2169 C CA . HIS A 1 293 ? -1.846 16.547 10.594 1 98.62 293 HIS A CA 1
ATOM 2170 C C . HIS A 1 293 ? -2.809 16.984 11.695 1 98.62 293 HIS A C 1
ATOM 2172 O O . HIS A 1 293 ? -2.799 16.422 12.789 1 98.62 293 HIS A O 1
ATOM 2178 N N . ASP A 1 294 ? -3.711 17.875 11.344 1 98.12 294 ASP A N 1
ATOM 2179 C CA . ASP A 1 294 ? -4.625 18.469 12.32 1 98.12 294 ASP A CA 1
ATOM 2180 C C . ASP A 1 294 ? -6.078 18.141 11.977 1 98.12 294 ASP A C 1
ATOM 2182 O O . ASP A 1 294 ? -6.918 19.047 11.914 1 98.12 294 ASP A O 1
ATOM 2186 N N . CYS A 1 295 ? -6.387 16.875 11.906 1 97.69 295 CYS A N 1
ATOM 2187 C CA . CYS A 1 295 ? -7.742 16.469 11.547 1 97.69 295 CYS A CA 1
ATOM 2188 C C . CYS A 1 295 ? -8.75 16.984 12.562 1 97.69 295 CYS A C 1
ATOM 2190 O O . CYS A 1 295 ? -9.914 17.203 12.234 1 97.69 295 CYS A O 1
ATOM 2192 N N . PHE A 1 296 ? -8.352 17.172 13.82 1 98.38 296 PHE A N 1
ATOM 2193 C CA . PHE A 1 296 ? -9.086 17.812 14.914 1 98.38 296 PHE A CA 1
ATOM 2194 C C . PHE A 1 296 ? -8.18 18.766 15.68 1 98.38 296 PHE A C 1
ATOM 2196 O O . PHE A 1 296 ? -6.961 18.594 15.719 1 98.38 296 PHE A O 1
ATOM 2203 N N . THR A 1 297 ? -8.766 19.797 16.281 1 98.69 297 THR A N 1
ATOM 2204 C CA . THR A 1 297 ? -7.98 20.797 16.969 1 98.69 297 THR A CA 1
ATOM 2205 C C . THR A 1 297 ? -7.145 20.172 18.078 1 98.69 297 THR A C 1
ATOM 2207 O O . THR A 1 297 ? -6.004 20.578 18.312 1 98.69 297 THR A O 1
ATOM 2210 N N . ILE A 1 298 ? -7.691 19.141 18.703 1 98.75 298 ILE A N 1
ATOM 2211 C CA . ILE A 1 298 ? -6.973 18.484 19.797 1 98.75 298 ILE A CA 1
ATOM 2212 C C . ILE A 1 298 ? -5.715 17.797 19.25 1 98.75 298 ILE A C 1
ATOM 2214 O O . ILE A 1 298 ? -4.688 17.75 19.922 1 98.75 298 ILE A O 1
ATOM 2218 N N . ALA A 1 299 ? -5.766 17.281 18.031 1 98.62 299 ALA A N 1
ATOM 2219 C CA . ALA A 1 299 ? -4.59 16.688 17.422 1 98.62 299 ALA A CA 1
ATOM 2220 C C . ALA A 1 299 ? -3.461 17.703 17.266 1 98.62 299 ALA A C 1
ATOM 2222 O O . ALA A 1 299 ? -2.305 17.406 17.578 1 98.62 299 ALA A O 1
ATOM 2223 N N . GLU A 1 300 ? -3.787 18.906 16.781 1 98.81 300 GLU A N 1
ATOM 2224 C CA . GLU A 1 300 ? -2.762 19.938 16.656 1 98.81 300 GLU A CA 1
ATOM 2225 C C . GLU A 1 300 ? -2.186 20.328 18 1 98.81 300 GLU A C 1
ATOM 2227 O O . GLU A 1 300 ? -0.973 20.5 18.141 1 98.81 300 GLU A O 1
ATOM 2232 N N . LEU A 1 301 ? -3.047 20.438 18.984 1 98.81 301 LEU A N 1
ATOM 2233 C CA . LEU A 1 301 ? -2.578 20.797 20.312 1 98.81 301 LEU A CA 1
ATOM 2234 C C . LEU A 1 301 ? -1.566 19.781 20.828 1 98.81 301 LEU A C 1
ATOM 2236 O O . LEU A 1 301 ? -0.488 20.141 21.297 1 98.81 301 LEU A O 1
ATOM 2240 N N . VAL A 1 302 ? -1.898 18.5 20.703 1 98.69 302 VAL A N 1
ATOM 2241 C CA . VAL A 1 302 ? -1.019 17.438 21.172 1 98.69 302 VAL A CA 1
ATOM 2242 C C . VAL A 1 302 ? 0.264 17.422 20.344 1 98.69 302 VAL A C 1
ATOM 2244 O O . VAL A 1 302 ? 1.354 17.203 20.875 1 98.69 302 VAL A O 1
ATOM 2247 N N . MET A 1 303 ? 0.153 17.734 19.078 1 98.5 303 MET A N 1
ATOM 2248 C CA . MET A 1 303 ? 1.301 17.672 18.172 1 98.5 303 MET A CA 1
ATOM 2249 C C . MET A 1 303 ? 2.291 18.797 18.484 1 98.5 303 MET A C 1
ATOM 2251 O O . MET A 1 303 ? 3.494 18.641 18.281 1 98.5 303 MET A O 1
ATOM 2255 N N . TYR A 1 304 ? 1.822 19.984 19.016 1 98.69 304 TYR A N 1
ATOM 2256 C CA . TYR A 1 304 ? 2.756 21 19.5 1 98.69 304 TYR A CA 1
ATOM 2257 C C . TYR A 1 304 ? 3.742 20.406 20.5 1 98.69 304 TYR A C 1
ATOM 2259 O O . TYR A 1 304 ? 4.934 20.719 20.453 1 98.69 304 TYR A O 1
ATOM 2267 N N . GLU A 1 305 ? 3.211 19.562 21.297 1 98.44 305 GLU A N 1
ATOM 2268 C CA . GLU A 1 305 ? 4 18.953 22.375 1 98.44 305 GLU A CA 1
ATOM 2269 C C . GLU A 1 305 ? 4.852 17.812 21.844 1 98.44 305 GLU A C 1
ATOM 2271 O O . GLU A 1 305 ? 6.012 17.656 22.234 1 98.44 305 GLU A O 1
ATOM 2276 N N . VAL A 1 306 ? 4.293 17.031 20.891 1 97.94 306 VAL A N 1
ATOM 2277 C CA . VAL A 1 306 ? 4.977 15.898 20.266 1 97.94 306 VAL A CA 1
ATOM 2278 C C . VAL A 1 306 ? 6.227 16.391 19.547 1 97.94 306 VAL A C 1
ATOM 2280 O O . VAL A 1 306 ? 7.281 15.758 19.625 1 97.94 306 VAL A O 1
ATOM 2283 N N . LEU A 1 307 ? 6.133 17.531 18.906 1 97.81 307 LEU A N 1
ATOM 2284 C CA . LEU A 1 307 ? 7.23 18.062 18.109 1 97.81 307 LEU A CA 1
ATOM 2285 C C . LEU A 1 307 ? 8.25 18.781 19 1 97.81 307 LEU A C 1
ATOM 2287 O O . LEU A 1 307 ? 9.367 19.062 18.562 1 97.81 307 LEU A O 1
ATOM 2291 N N . GLY A 1 308 ? 7.859 19.047 20.172 1 98 308 GLY A N 1
ATOM 2292 C CA . GLY A 1 308 ? 8.766 19.719 21.094 1 98 308 GLY A CA 1
ATOM 2293 C C . GLY A 1 308 ? 8.641 21.219 21.094 1 98 308 GLY A C 1
ATOM 2294 O O . GLY A 1 308 ? 9.5 21.922 21.609 1 98 308 GLY A O 1
ATOM 2295 N N . LEU A 1 309 ? 7.609 21.797 20.469 1 98.25 309 LEU A N 1
ATOM 2296 C CA . LEU A 1 309 ? 7.371 23.234 20.5 1 98.25 309 LEU A CA 1
ATOM 2297 C C . LEU A 1 309 ? 6.996 23.688 21.906 1 98.25 309 LEU A C 1
ATOM 2299 O O . LEU A 1 309 ? 7.219 24.844 22.266 1 98.25 309 LEU A O 1
ATOM 2303 N N . ALA A 1 310 ? 6.418 22.797 22.672 1 98.12 310 ALA A N 1
ATOM 2304 C CA . ALA A 1 310 ? 6.051 23.016 24.062 1 98.12 310 ALA A CA 1
ATOM 2305 C C . ALA A 1 310 ? 6.238 21.734 24.875 1 98.12 310 ALA A C 1
ATOM 2307 O O . ALA A 1 310 ? 6.266 20.641 24.328 1 98.12 310 ALA A O 1
ATOM 2308 N N . GLU A 1 311 ? 6.395 21.875 26.188 1 97.88 311 GLU A N 1
ATOM 2309 C CA . GLU A 1 311 ? 6.398 20.719 27.078 1 97.88 311 GLU A CA 1
ATOM 2310 C C . GLU A 1 311 ? 5.035 20.031 27.094 1 97.88 311 GLU A C 1
ATOM 2312 O O . GLU A 1 311 ? 4.02 20.641 26.75 1 97.88 311 GLU A O 1
ATOM 2317 N N . ARG A 1 312 ? 5.066 18.812 27.531 1 97.31 312 ARG A N 1
ATOM 2318 C CA . ARG A 1 312 ? 3.809 18.078 27.656 1 97.31 312 ARG A CA 1
ATOM 2319 C C . ARG A 1 312 ? 2.824 18.828 28.547 1 97.31 312 ARG A C 1
ATOM 2321 O O . ARG A 1 312 ? 3.193 19.297 29.609 1 97.31 312 ARG A O 1
ATOM 2328 N N . GLY A 1 313 ? 1.656 18.969 28.031 1 97.69 313 GLY A N 1
ATOM 2329 C CA . GLY A 1 313 ? 0.611 19.625 28.797 1 97.69 313 GLY A CA 1
ATOM 2330 C C . GLY A 1 313 ? 0.639 21.141 28.641 1 97.69 313 GLY A C 1
ATOM 2331 O O . GLY A 1 313 ? -0.238 21.828 29.172 1 97.69 313 GLY A O 1
ATOM 2332 N N . LYS A 1 314 ? 1.599 21.641 27.891 1 98.19 314 LYS A N 1
ATOM 2333 C CA . LYS A 1 314 ? 1.748 23.094 27.797 1 98.19 314 LYS A CA 1
ATOM 2334 C C . LYS A 1 314 ? 1.605 23.562 26.359 1 98.19 314 LYS A C 1
ATOM 2336 O O . LYS A 1 314 ? 2.139 24.609 25.984 1 98.19 314 LYS A O 1
ATOM 2341 N N . GLY A 1 315 ? 0.895 22.828 25.547 1 97.81 315 GLY A N 1
ATOM 2342 C CA . GLY A 1 315 ? 0.738 23.156 24.141 1 97.81 315 GLY A CA 1
ATOM 2343 C C . GLY A 1 315 ? 0.121 24.531 23.922 1 97.81 315 GLY A C 1
ATOM 2344 O O . GLY A 1 315 ? 0.45 25.219 22.953 1 97.81 315 GLY A O 1
ATOM 2345 N N . ARG A 1 316 ? -0.717 24.969 24.828 1 97.5 316 ARG A N 1
ATOM 2346 C CA . ARG A 1 316 ? -1.425 26.25 24.688 1 97.5 316 ARG A CA 1
ATOM 2347 C C . ARG A 1 316 ? -0.451 27.422 24.688 1 97.5 316 ARG A C 1
ATOM 2349 O O . ARG A 1 316 ? -0.767 28.5 24.172 1 97.5 316 ARG A O 1
ATOM 2356 N N . GLN A 1 317 ? 0.74 27.234 25.234 1 98 317 GLN A N 1
ATOM 2357 C CA . GLN A 1 317 ? 1.699 28.328 25.391 1 98 317 GLN A CA 1
ATOM 2358 C C . GLN A 1 317 ? 2.162 28.844 24.031 1 98 317 GLN A C 1
ATOM 2360 O O . GLN A 1 317 ? 2.412 30.047 23.859 1 98 317 GLN A O 1
ATOM 2365 N N . VAL A 1 318 ? 2.246 27.969 23.031 1 98.38 318 VAL A N 1
ATOM 2366 C CA . VAL A 1 318 ? 2.764 28.375 21.719 1 98.38 318 VAL A CA 1
ATOM 2367 C C . VAL A 1 318 ? 1.675 29.109 20.938 1 98.38 318 VAL A C 1
ATOM 2369 O O . VAL A 1 318 ? 1.963 29.812 19.969 1 98.38 318 VAL A O 1
ATOM 2372 N N . LEU A 1 319 ? 0.46 28.984 21.406 1 98.56 319 LEU A N 1
ATOM 2373 C CA . LEU A 1 319 ? -0.625 29.812 20.891 1 98.56 319 LEU A CA 1
ATOM 2374 C C . LEU A 1 319 ? -0.617 31.188 21.547 1 98.56 319 LEU A C 1
ATOM 2376 O O . LEU A 1 319 ? -0.771 32.219 20.875 1 98.56 319 LEU A O 1
ATOM 2380 N N . GLU A 1 320 ? -0.393 31.188 22.812 1 97.88 320 GLU A N 1
ATOM 2381 C CA . GLU A 1 320 ? -0.422 32.406 23.594 1 97.88 320 GLU A CA 1
ATOM 2382 C C . GLU A 1 320 ? 0.741 33.344 23.234 1 97.88 320 GLU A C 1
ATOM 2384 O O . GLU A 1 320 ? 0.581 34.562 23.188 1 97.88 320 GLU A O 1
ATOM 2389 N N . ASP A 1 321 ? 1.843 32.75 22.984 1 98.06 321 ASP A N 1
ATOM 2390 C CA . ASP A 1 321 ? 3.002 33.594 22.688 1 98.06 321 ASP A CA 1
ATOM 2391 C C . ASP A 1 321 ? 3.148 33.844 21.188 1 98.06 321 ASP A C 1
ATOM 2393 O O . ASP A 1 321 ? 4.078 34.531 20.766 1 98.06 321 ASP A O 1
ATOM 2397 N N . GLY A 1 322 ? 2.32 33.25 20.375 1 98.44 322 GLY A N 1
ATOM 2398 C CA . GLY A 1 322 ? 2.219 33.531 18.953 1 98.44 322 GLY A CA 1
ATOM 2399 C C . GLY A 1 322 ? 3.182 32.75 18.109 1 98.44 322 GLY A C 1
ATOM 2400 O O . GLY A 1 322 ? 3.293 32.969 16.906 1 98.44 322 GLY A O 1
ATOM 2401 N N . THR A 1 323 ? 3.879 31.797 18.609 1 98.5 323 THR A N 1
ATOM 2402 C CA . THR A 1 323 ? 4.93 31.031 17.953 1 98.5 323 THR A CA 1
ATOM 2403 C C . THR A 1 323 ? 4.398 30.375 16.688 1 98.5 323 THR A C 1
ATOM 2405 O O . THR A 1 323 ? 5.07 30.375 15.648 1 98.5 323 THR A O 1
ATOM 2408 N N . VAL A 1 324 ? 3.176 29.875 16.703 1 98.75 324 VAL A N 1
ATOM 2409 C CA . VAL A 1 324 ? 2.721 28.969 15.648 1 98.75 324 VAL A CA 1
ATOM 2410 C C . VAL A 1 324 ? 1.894 29.734 14.625 1 98.75 324 VAL A C 1
ATOM 2412 O O . VAL A 1 324 ? 1.387 29.156 13.664 1 98.75 324 VAL A O 1
ATOM 2415 N N . PHE A 1 325 ? 1.674 31.062 14.805 1 98.56 325 PHE A N 1
ATOM 2416 C CA . PHE A 1 325 ? 0.93 31.875 13.859 1 98.56 325 PHE A CA 1
ATOM 2417 C C . PHE A 1 325 ? 1.816 32.281 12.688 1 98.56 325 PHE A C 1
ATOM 2419 O O . PHE A 1 325 ? 3.035 32.125 12.734 1 98.56 325 PHE A O 1
ATOM 2426 N N . ARG A 1 326 ? 1.249 32.781 11.672 1 97.56 326 ARG A N 1
ATOM 2427 C CA . ARG A 1 326 ? 1.934 33.094 10.43 1 97.56 326 ARG A CA 1
ATOM 2428 C C . ARG A 1 326 ? 3.121 34.031 10.68 1 97.56 326 ARG A C 1
ATOM 2430 O O . ARG A 1 326 ? 4.176 33.875 10.062 1 97.56 326 ARG A O 1
ATOM 2437 N N . ASP A 1 327 ? 2.994 34.969 11.57 1 96.94 327 ASP A N 1
ATOM 2438 C CA . ASP A 1 327 ? 4.039 35.969 11.836 1 96.94 327 ASP A CA 1
ATOM 2439 C C . ASP A 1 327 ? 4.902 35.531 13.016 1 96.94 327 ASP A C 1
ATOM 2441 O O . ASP A 1 327 ? 5.711 36.312 13.516 1 96.94 327 ASP A O 1
ATOM 2445 N N . GLY A 1 328 ? 4.707 34.312 13.492 1 97.94 328 GLY A N 1
ATOM 2446 C CA . GLY A 1 328 ? 5.453 33.812 14.641 1 97.94 328 GLY A CA 1
ATOM 2447 C C . GLY A 1 328 ? 6.777 33.188 14.266 1 97.94 328 GLY A C 1
ATOM 2448 O O . GLY A 1 328 ? 7.188 33.219 13.109 1 97.94 328 GLY A O 1
ATOM 2449 N N . LYS A 1 329 ? 7.461 32.625 15.227 1 97.88 329 LYS A N 1
ATOM 2450 C CA . LYS A 1 329 ? 8.797 32.062 15.086 1 97.88 329 LYS A CA 1
ATOM 2451 C C . LYS A 1 329 ? 8.773 30.797 14.219 1 97.88 329 LYS A C 1
ATOM 2453 O O . LYS A 1 329 ? 9.711 30.547 13.453 1 97.88 329 LYS A O 1
ATOM 2458 N N . LEU A 1 330 ? 7.707 29.953 14.352 1 98.69 330 LEU A N 1
ATOM 2459 C CA . LEU A 1 330 ? 7.582 28.719 13.594 1 98.69 330 LEU A CA 1
ATOM 2460 C C . LEU A 1 330 ? 6.129 28.453 13.211 1 98.69 330 LEU A C 1
ATOM 2462 O O . LEU A 1 330 ? 5.449 27.641 13.844 1 98.69 330 LEU A O 1
ATOM 2466 N N . PRO A 1 331 ? 5.727 29.109 12.109 1 98.81 331 PRO A N 1
ATOM 2467 C CA . PRO A 1 331 ? 4.34 28.969 11.664 1 98.81 331 PRO A CA 1
ATOM 2468 C C . PRO A 1 331 ? 3.949 27.516 11.406 1 98.81 331 PRO A C 1
ATOM 2470 O O . PRO A 1 331 ? 4.746 26.75 10.867 1 98.81 331 PRO A O 1
ATOM 2473 N N . VAL A 1 332 ? 2.736 27.172 11.867 1 98.81 332 VAL A N 1
ATOM 2474 C CA . VAL A 1 332 ? 2.18 25.844 11.688 1 98.81 332 VAL A CA 1
ATOM 2475 C C . VAL A 1 332 ? 0.904 25.922 10.852 1 98.81 332 VAL A C 1
ATOM 2477 O O . VAL A 1 332 ? 0.007 26.703 11.148 1 98.81 332 VAL A O 1
ATOM 2480 N N . ASN A 1 333 ? 0.828 25.062 9.781 1 98.81 333 ASN A N 1
ATOM 2481 C CA . ASN A 1 333 ? -0.347 24.906 8.93 1 98.81 333 ASN A CA 1
ATOM 2482 C C . ASN A 1 333 ? -0.737 26.219 8.258 1 98.81 333 ASN A C 1
ATOM 2484 O O . ASN A 1 333 ? -1.897 26.625 8.312 1 98.81 333 ASN A O 1
ATOM 2488 N N . LEU A 1 334 ? 0.273 26.781 7.586 1 98.69 334 LEU A N 1
ATOM 2489 C CA . LEU A 1 334 ? 0.017 27.969 6.793 1 98.69 334 LEU A CA 1
ATOM 2490 C C . LEU A 1 334 ? -0.983 27.688 5.68 1 98.69 334 LEU A C 1
ATOM 2492 O O . LEU A 1 334 ? -1.656 28.594 5.188 1 98.69 334 LEU A O 1
ATOM 2496 N N . SER A 1 335 ? -1.153 26.453 5.312 1 98.62 335 SER A N 1
ATOM 2497 C CA . SER A 1 335 ? -2.072 26.031 4.262 1 98.62 335 SER A CA 1
ATOM 2498 C C . SER A 1 335 ? -3.52 26.062 4.742 1 98.62 335 SER A C 1
ATOM 2500 O O . SER A 1 335 ? -4.449 25.938 3.939 1 98.62 335 SER A O 1
ATOM 2502 N N . GLY A 1 336 ? -3.74 26.281 5.984 1 98.62 336 GLY A N 1
ATOM 2503 C CA . GLY A 1 336 ? -5.035 26.094 6.613 1 98.62 336 GLY A CA 1
ATOM 2504 C C . GLY A 1 336 ? -5.199 24.719 7.25 1 98.62 336 GLY A C 1
ATOM 2505 O O . GLY A 1 336 ? -6.219 24.438 7.883 1 98.62 336 GLY A O 1
ATOM 2506 N N . GLY A 1 337 ? -4.168 23.859 7.055 1 98.5 337 GLY A N 1
ATOM 2507 C CA . GLY A 1 337 ? -4.199 22.516 7.617 1 98.5 337 GLY A CA 1
ATOM 2508 C C . GLY A 1 337 ? -5.348 21.688 7.094 1 98.5 337 GLY A C 1
ATOM 2509 O O . GLY A 1 337 ? -5.984 22.047 6.105 1 98.5 337 GLY A O 1
ATOM 2510 N N . LEU A 1 338 ? -5.527 20.531 7.742 1 98.69 338 LEU A N 1
ATOM 2511 C CA . LEU A 1 338 ? -6.664 19.672 7.406 1 98.69 338 LEU A CA 1
ATOM 2512 C C . LEU A 1 338 ? -7.98 20.344 7.797 1 98.69 338 LEU A C 1
ATOM 2514 O O . LEU A 1 338 ? -9.008 20.141 7.148 1 98.69 338 LEU A O 1
ATOM 2518 N N . LYS A 1 339 ? -7.91 21.141 8.828 1 97.69 339 LYS A N 1
ATOM 2519 C CA . LYS A 1 339 ? -9.078 21.781 9.43 1 97.69 339 LYS A CA 1
ATOM 2520 C C . LYS A 1 339 ? -9.773 22.703 8.43 1 97.69 339 LYS A C 1
ATOM 2522 O O . LYS A 1 339 ? -11.008 22.75 8.383 1 97.69 339 LYS A O 1
ATOM 2527 N N . SER A 1 340 ? -8.977 23.469 7.707 1 98.31 340 SER A N 1
ATOM 2528 C CA . SER A 1 340 ? -9.562 24.453 6.797 1 98.31 340 SER A CA 1
ATOM 2529 C C . SER A 1 340 ? -9.359 24.047 5.344 1 98.31 340 SER A C 1
ATOM 2531 O O . SER A 1 340 ? -10.312 24.062 4.555 1 98.31 340 SER A O 1
ATOM 2533 N N . LYS A 1 341 ? -8.117 23.719 4.93 1 98.44 341 LYS A N 1
ATOM 2534 C CA . LYS A 1 341 ? -7.832 23.297 3.557 1 98.44 341 LYS A CA 1
ATOM 2535 C C . LYS A 1 341 ? -8.656 22.078 3.168 1 98.44 341 LYS A C 1
ATOM 2537 O O . LYS A 1 341 ? -9.109 21.969 2.027 1 98.44 341 LYS A O 1
ATOM 2542 N N . GLY A 1 342 ? -8.75 21.172 4.113 1 98.5 342 GLY A N 1
ATOM 2543 C CA . GLY A 1 342 ? -9.508 19.969 3.855 1 98.5 342 GLY A CA 1
ATOM 2544 C C . GLY A 1 342 ? -8.711 18.703 4.094 1 98.5 342 GLY A C 1
ATOM 2545 O O . GLY A 1 342 ? -7.488 18.75 4.215 1 98.5 342 GLY A O 1
ATOM 2546 N N . HIS A 1 343 ? -9.539 17.609 4.117 1 98.44 343 HIS A N 1
ATOM 2547 C CA . HIS A 1 343 ? -8.906 16.359 4.547 1 98.44 343 HIS A CA 1
ATOM 2548 C C . HIS A 1 343 ? -9.406 15.18 3.73 1 98.44 343 HIS A C 1
ATOM 2550 O O . HIS A 1 343 ? -9.93 14.211 4.289 1 98.44 343 HIS A O 1
ATOM 2556 N N . PRO A 1 344 ? -9.25 15.25 2.371 1 98.75 344 PRO A N 1
ATOM 2557 C CA . PRO A 1 344 ? -9.344 13.945 1.709 1 98.75 344 PRO A CA 1
ATOM 2558 C C . PRO A 1 344 ? -8.266 12.977 2.176 1 98.75 344 PRO A C 1
ATOM 2560 O O . PRO A 1 344 ? -7.082 13.156 1.862 1 98.75 344 PRO A O 1
ATOM 2563 N N . VAL A 1 345 ? -8.664 11.938 2.838 1 98.38 345 VAL A N 1
ATOM 2564 C CA . VAL A 1 345 ? -7.773 11.18 3.713 1 98.38 345 VAL A CA 1
ATOM 2565 C C . VAL A 1 345 ? -6.617 10.594 2.898 1 98.38 345 VAL A C 1
ATOM 2567 O O . VAL A 1 345 ? -5.461 10.648 3.324 1 98.38 345 VAL A O 1
ATOM 2570 N N . GLY A 1 346 ? -6.848 10.102 1.712 1 98.62 346 GLY A N 1
ATOM 2571 C CA . GLY A 1 346 ? -5.789 9.531 0.894 1 98.62 346 GLY A CA 1
ATOM 2572 C C . GLY A 1 346 ? -4.883 10.57 0.271 1 98.62 346 GLY A C 1
ATOM 2573 O O . GLY A 1 346 ? -3.748 10.273 -0.106 1 98.62 346 GLY A O 1
ATOM 2574 N N . ALA A 1 347 ? -5.312 11.812 0.176 1 98.88 347 ALA A N 1
ATOM 2575 C CA . ALA A 1 347 ? -4.59 12.867 -0.526 1 98.88 347 ALA A CA 1
ATOM 2576 C C . ALA A 1 347 ? -3.793 13.727 0.45 1 98.88 347 ALA A C 1
ATOM 2578 O O . ALA A 1 347 ? -2.879 14.453 0.047 1 98.88 347 ALA A O 1
ATOM 2579 N N . THR A 1 348 ? -4.125 13.633 1.701 1 98.88 348 THR A N 1
ATOM 2580 C CA . THR A 1 348 ? -3.682 14.602 2.703 1 98.88 348 THR A CA 1
ATOM 2581 C C . THR A 1 348 ? -2.158 14.656 2.758 1 98.88 348 THR A C 1
ATOM 2583 O O . THR A 1 348 ? -1.57 15.742 2.693 1 98.88 348 THR A O 1
ATOM 2586 N N . GLY A 1 349 ? -1.538 13.484 2.857 1 98.94 349 GLY A N 1
ATOM 2587 C CA . GLY A 1 349 ? -0.087 13.461 2.959 1 98.94 349 GLY A CA 1
ATOM 2588 C C . GLY A 1 349 ? 0.605 14.062 1.754 1 98.94 349 GLY A C 1
ATOM 2589 O O . GLY A 1 349 ? 1.568 14.82 1.899 1 98.94 349 GLY A O 1
ATOM 2590 N N . VAL A 1 350 ? 0.128 13.789 0.577 1 99 350 VAL A N 1
ATOM 2591 C CA . VAL A 1 350 ? 0.713 14.344 -0.641 1 99 350 VAL A CA 1
ATOM 2592 C C . VAL A 1 350 ? 0.45 15.844 -0.705 1 99 350 VAL A C 1
ATOM 2594 O O . VAL A 1 350 ? 1.345 16.625 -1.044 1 99 350 VAL A O 1
ATOM 2597 N N . SER A 1 351 ? -0.744 16.219 -0.374 1 98.94 351 SER A N 1
ATOM 2598 C CA . SER A 1 351 ? -1.125 17.625 -0.354 1 98.94 351 SER A CA 1
ATOM 2599 C C . SER A 1 351 ? -0.218 18.422 0.57 1 98.94 351 SER A C 1
ATOM 2601 O O . SER A 1 351 ? 0.242 19.516 0.208 1 98.94 351 SER A O 1
ATOM 2603 N N . GLN A 1 352 ? 0.024 17.922 1.775 1 98.94 352 GLN A N 1
ATOM 2604 C CA . GLN A 1 352 ? 0.885 18.625 2.719 1 98.94 352 GLN A CA 1
ATOM 2605 C C . GLN A 1 352 ? 2.281 18.828 2.141 1 98.94 352 GLN A C 1
ATOM 2607 O O . GLN A 1 352 ? 2.885 19.891 2.328 1 98.94 352 GLN A O 1
ATOM 2612 N N . HIS A 1 353 ? 2.787 17.844 1.448 1 98.94 353 HIS A N 1
ATOM 2613 C CA . HIS A 1 353 ? 4.102 17.969 0.824 1 98.94 353 HIS A CA 1
ATOM 2614 C C . HIS A 1 353 ? 4.086 19 -0.296 1 98.94 353 HIS A C 1
ATOM 2616 O O . HIS A 1 353 ? 5.035 19.781 -0.442 1 98.94 353 HIS A O 1
ATOM 2622 N N . VAL A 1 354 ? 3.006 19 -1.057 1 98.94 354 VAL A N 1
ATOM 2623 C CA . VAL A 1 354 ? 2.895 19.969 -2.145 1 98.94 354 VAL A CA 1
ATOM 2624 C C . VAL A 1 354 ? 2.844 21.391 -1.573 1 98.94 354 VAL A C 1
ATOM 2626 O O . VAL A 1 354 ? 3.523 22.281 -2.07 1 98.94 354 VAL A O 1
ATOM 2629 N N . MET A 1 355 ? 2.059 21.594 -0.512 1 98.88 355 MET A N 1
ATOM 2630 C CA . MET A 1 355 ? 1.967 22.922 0.113 1 98.88 355 MET A CA 1
ATOM 2631 C C . MET A 1 355 ? 3.332 23.375 0.608 1 98.88 355 MET A C 1
ATOM 2633 O O . MET A 1 355 ? 3.715 24.531 0.403 1 98.88 355 MET A O 1
ATOM 2637 N N . ALA A 1 356 ? 4.023 22.453 1.251 1 98.88 356 ALA A N 1
ATOM 2638 C CA . ALA A 1 356 ? 5.363 22.766 1.734 1 98.88 356 ALA A CA 1
ATOM 2639 C C . ALA A 1 356 ? 6.309 23.062 0.573 1 98.88 356 ALA A C 1
ATOM 2641 O O . ALA A 1 356 ? 7.105 24 0.639 1 98.88 356 ALA A O 1
ATOM 2642 N N . ALA A 1 357 ? 6.219 22.297 -0.463 1 98.88 357 ALA A N 1
ATOM 2643 C CA . ALA A 1 357 ? 7.09 22.484 -1.622 1 98.88 357 ALA A CA 1
ATOM 2644 C C . ALA A 1 357 ? 6.828 23.828 -2.291 1 98.88 357 ALA A C 1
ATOM 2646 O O . ALA A 1 357 ? 7.762 24.484 -2.742 1 98.88 357 ALA A O 1
ATOM 2647 N N . MET A 1 358 ? 5.57 24.203 -2.369 1 98.75 358 MET A N 1
ATOM 2648 C CA . MET A 1 358 ? 5.23 25.5 -2.928 1 98.75 358 MET A CA 1
ATOM 2649 C C . MET A 1 358 ? 5.879 26.625 -2.119 1 98.75 358 MET A C 1
ATOM 2651 O O . MET A 1 358 ? 6.43 27.562 -2.689 1 98.75 358 MET A O 1
ATOM 2655 N N . GLN A 1 359 ? 5.809 26.516 -0.793 1 98.75 359 GLN A N 1
ATOM 2656 C CA . GLN A 1 359 ? 6.449 27.5 0.073 1 98.75 359 GLN A CA 1
ATOM 2657 C C . GLN A 1 359 ? 7.949 27.578 -0.204 1 98.75 359 GLN A C 1
ATOM 2659 O O . GLN A 1 359 ? 8.5 28.672 -0.347 1 98.75 359 GLN A O 1
ATOM 2664 N N . LEU A 1 360 ? 8.586 26.438 -0.356 1 98.81 360 LEU A N 1
ATOM 2665 C CA . LEU A 1 360 ? 10.039 26.359 -0.405 1 98.81 360 LEU A CA 1
ATOM 2666 C C . LEU A 1 360 ? 10.562 26.719 -1.793 1 98.81 360 LEU A C 1
ATOM 2668 O O . LEU A 1 360 ? 11.734 27.062 -1.952 1 98.81 360 LEU A O 1
ATOM 2672 N N . SER A 1 361 ? 9.688 26.609 -2.785 1 98.44 361 SER A N 1
ATOM 2673 C CA . SER A 1 361 ? 10.078 26.969 -4.145 1 98.44 361 SER A CA 1
ATOM 2674 C C . SER A 1 361 ? 9.633 28.391 -4.477 1 98.44 361 SER A C 1
ATOM 2676 O O . SER A 1 361 ? 9.836 28.875 -5.598 1 98.44 361 SER A O 1
ATOM 2678 N N . GLY A 1 362 ? 8.938 29.047 -3.586 1 98 362 GLY A N 1
ATOM 2679 C CA . GLY A 1 362 ? 8.508 30.422 -3.781 1 98 362 GLY A CA 1
ATOM 2680 C C . GLY A 1 362 ? 7.301 30.547 -4.695 1 98 362 GLY A C 1
ATOM 2681 O O . GLY A 1 362 ? 7.105 31.578 -5.336 1 98 362 GLY A O 1
ATOM 2682 N N . THR A 1 363 ? 6.484 29.5 -4.75 1 97.69 363 THR A N 1
ATOM 2683 C CA . THR A 1 363 ? 5.371 29.5 -5.691 1 97.69 363 THR A CA 1
ATOM 2684 C C . THR A 1 363 ? 4.039 29.406 -4.953 1 97.69 363 THR A C 1
ATOM 2686 O O . THR A 1 363 ? 3.041 28.953 -5.523 1 97.69 363 THR A O 1
ATOM 2689 N N . ALA A 1 364 ? 3.969 29.781 -3.658 1 98 364 ALA A N 1
ATOM 2690 C CA . ALA A 1 364 ? 2.793 29.562 -2.82 1 98 364 ALA A CA 1
ATOM 2691 C C . ALA A 1 364 ? 1.845 30.75 -2.883 1 98 364 ALA A C 1
ATOM 2693 O O . ALA A 1 364 ? 0.855 30.812 -2.148 1 98 364 ALA A O 1
ATOM 2694 N N . GLY A 1 365 ? 2.109 31.734 -3.787 1 96.75 365 GLY A N 1
ATOM 2695 C CA . GLY A 1 365 ? 1.221 32.875 -3.934 1 96.75 365 GLY A CA 1
ATOM 2696 C C . GLY A 1 365 ? 0.993 33.625 -2.635 1 96.75 365 GLY A C 1
ATOM 2697 O O . GLY A 1 365 ? 1.949 34 -1.958 1 96.75 365 GLY A O 1
ATOM 2698 N N . GLU A 1 366 ? -0.289 33.75 -2.195 1 96.44 366 GLU A N 1
ATOM 2699 C CA . GLU A 1 366 ? -0.658 34.531 -1.004 1 96.44 366 GLU A CA 1
ATOM 2700 C C . GLU A 1 366 ? -0.234 33.781 0.268 1 96.44 366 GLU A C 1
ATOM 2702 O O . GLU A 1 366 ? -0.111 34.406 1.329 1 96.44 366 GLU A O 1
ATOM 2707 N N . LEU A 1 367 ? 0.085 32.531 0.135 1 96.19 367 LEU A N 1
ATOM 2708 C CA . LEU A 1 367 ? 0.503 31.719 1.266 1 96.19 367 LEU A CA 1
ATOM 2709 C C . LEU A 1 367 ? 1.991 31.906 1.547 1 96.19 367 LEU A C 1
ATOM 2711 O O . LEU A 1 367 ? 2.488 31.469 2.588 1 96.19 367 LEU A O 1
ATOM 2715 N N . GLN A 1 368 ? 2.635 32.562 0.676 1 98.31 368 GLN A N 1
ATOM 2716 C CA . GLN A 1 368 ? 4.094 32.531 0.674 1 98.31 368 GLN A CA 1
ATOM 2717 C C . GLN A 1 368 ? 4.66 33.094 1.967 1 98.31 368 GLN A C 1
ATOM 2719 O O . GLN A 1 368 ? 4.305 34.219 2.363 1 98.31 368 GLN A O 1
ATOM 2724 N N . LEU A 1 369 ? 5.398 32.312 2.684 1 98.25 369 LEU A N 1
ATOM 2725 C CA . LEU A 1 369 ? 6.25 32.781 3.771 1 98.25 369 LEU A CA 1
ATOM 2726 C C . LEU A 1 369 ? 7.605 33.25 3.242 1 98.25 369 LEU A C 1
ATOM 2728 O O . LEU A 1 369 ? 8.398 32.438 2.768 1 98.25 369 LEU A O 1
ATOM 2732 N N . PRO A 1 370 ? 7.828 34.562 3.322 1 96.31 370 PRO A N 1
ATOM 2733 C CA . PRO A 1 370 ? 9.078 35.031 2.734 1 96.31 370 PRO A CA 1
ATOM 2734 C C . PRO A 1 370 ? 10.312 34.375 3.336 1 96.31 370 PRO A C 1
ATOM 2736 O O . PRO A 1 370 ? 10.438 34.281 4.562 1 96.31 370 PRO A O 1
ATOM 2739 N N . GLY A 1 371 ? 11.172 33.906 2.482 1 95.81 371 GLY A N 1
ATOM 2740 C CA . GLY A 1 371 ? 12.492 33.438 2.877 1 95.81 371 GLY A CA 1
ATOM 2741 C C . GLY A 1 371 ? 12.469 32.031 3.451 1 95.81 371 GLY A C 1
ATOM 2742 O O . GLY A 1 371 ? 13.469 31.547 4 1 95.81 371 GLY A O 1
ATOM 2743 N N . ALA A 1 372 ? 11.367 31.312 3.346 1 98.12 372 ALA A N 1
ATOM 2744 C CA . ALA A 1 372 ? 11.297 29.953 3.873 1 98.12 372 ALA A CA 1
ATOM 2745 C C . ALA A 1 372 ? 12.32 29.047 3.186 1 98.12 372 ALA A C 1
ATOM 2747 O O . ALA A 1 372 ? 12.422 29.047 1.957 1 98.12 372 ALA A O 1
ATOM 2748 N N . ARG A 1 373 ? 13.07 28.297 4.02 1 98.38 373 ARG A N 1
ATOM 2749 C CA . ARG A 1 373 ? 14.125 27.453 3.469 1 98.38 373 ARG A CA 1
ATOM 2750 C C . ARG A 1 373 ? 13.906 25.984 3.846 1 98.38 373 ARG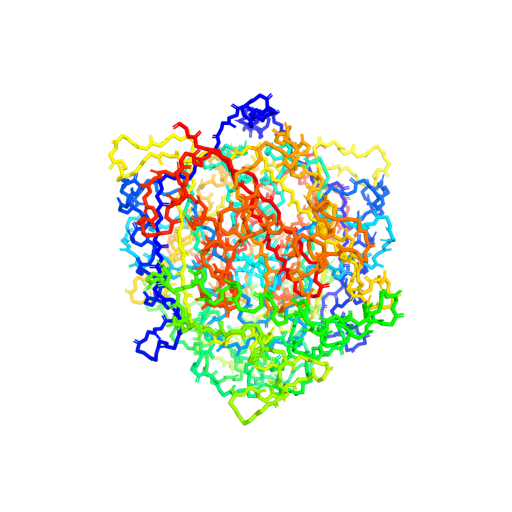 A C 1
ATOM 2752 O O . ARG A 1 373 ? 14.281 25.078 3.094 1 98.38 373 ARG A O 1
ATOM 2759 N N . ARG A 1 374 ? 13.359 25.734 5.016 1 98.75 374 ARG A N 1
ATOM 2760 C CA . ARG A 1 374 ? 13.156 24.359 5.477 1 98.75 374 ARG A CA 1
ATOM 2761 C C . ARG A 1 374 ? 11.766 24.188 6.074 1 98.75 374 ARG A C 1
ATOM 2763 O O . ARG A 1 374 ? 11.258 25.078 6.754 1 98.75 374 ARG A O 1
ATOM 2770 N N . ALA A 1 375 ? 11.164 23.062 5.77 1 98.88 375 ALA A N 1
ATOM 2771 C CA . ALA A 1 375 ? 9.836 22.734 6.27 1 98.88 375 ALA A CA 1
ATOM 2772 C C . ALA A 1 375 ? 9.773 21.281 6.734 1 98.88 375 ALA A C 1
ATOM 2774 O O . ALA A 1 375 ? 10.492 20.422 6.211 1 98.88 375 ALA A O 1
ATOM 2775 N N . ALA A 1 376 ? 8.992 21.031 7.746 1 98.88 376 ALA A N 1
ATOM 2776 C CA . ALA A 1 376 ? 8.648 19.656 8.125 1 98.88 376 ALA A CA 1
ATOM 2777 C C . ALA A 1 376 ? 7.191 19.344 7.816 1 98.88 376 ALA A C 1
ATOM 2779 O O . ALA A 1 376 ? 6.336 20.234 7.863 1 98.88 376 ALA A O 1
ATOM 2780 N N . VAL A 1 377 ? 6.926 18.156 7.449 1 98.94 377 VAL A N 1
ATOM 2781 C CA . VAL A 1 377 ? 5.578 17.656 7.188 1 98.94 377 VAL A CA 1
ATOM 2782 C C . VAL A 1 377 ? 5.289 16.438 8.07 1 98.94 377 VAL A C 1
ATOM 2784 O O . VAL A 1 377 ? 6.07 15.492 8.102 1 98.94 377 VAL A O 1
ATOM 2787 N N . HIS A 1 378 ? 4.215 16.5 8.828 1 98.88 378 HIS A N 1
ATOM 2788 C CA . HIS A 1 378 ? 3.758 15.375 9.648 1 98.88 378 HIS A CA 1
ATOM 2789 C C . HIS A 1 378 ? 2.383 14.891 9.195 1 98.88 378 HIS A C 1
ATOM 2791 O O . HIS A 1 378 ? 1.475 15.695 8.984 1 98.88 378 HIS A O 1
ATOM 2797 N N . ASN A 1 379 ? 2.213 13.633 8.977 1 98.88 379 ASN A N 1
ATOM 2798 C CA . ASN A 1 379 ? 0.974 12.969 8.578 1 98.88 379 ASN A CA 1
ATOM 2799 C C . ASN A 1 379 ? 0.746 11.688 9.375 1 98.88 379 ASN A C 1
ATOM 2801 O O . ASN A 1 379 ? 1.643 10.844 9.477 1 98.88 379 ASN A O 1
ATOM 2805 N N . MET A 1 380 ? -0.411 11.562 9.984 1 98.38 380 MET A N 1
ATOM 2806 C CA . MET A 1 380 ? -0.654 10.359 10.781 1 98.38 380 MET A CA 1
ATOM 2807 C C . MET A 1 380 ? -1.936 9.664 10.336 1 98.38 380 MET A C 1
ATOM 2809 O O . MET A 1 380 ? -2.812 10.289 9.734 1 98.38 380 MET A O 1
ATOM 2813 N N . GLY A 1 381 ? -1.987 8.406 10.547 1 98 381 GLY A N 1
ATOM 2814 C CA . GLY A 1 381 ? -3.145 7.57 10.281 1 98 381 GLY A CA 1
ATOM 2815 C C . GLY A 1 381 ? -3.701 6.902 11.523 1 98 381 GLY A C 1
ATOM 2816 O O . GLY A 1 381 ? -2.947 6.52 12.422 1 98 381 GLY A O 1
ATOM 2817 N N . GLY A 1 382 ? -5.074 6.723 11.492 1 96.56 382 GLY A N 1
ATOM 2818 C CA . GLY A 1 382 ? -5.699 6.266 12.727 1 96.56 382 GLY A CA 1
ATOM 2819 C C . GLY A 1 382 ? -5.535 7.238 13.875 1 96.56 382 GLY A C 1
ATOM 2820 O O . GLY A 1 382 ? -5.539 8.453 13.672 1 96.56 382 GLY A O 1
ATOM 2821 N N . LEU A 1 383 ? -5.652 6.734 15.055 1 96.56 383 LEU A N 1
ATOM 2822 C CA . LEU A 1 383 ? -5.371 7.578 16.219 1 96.56 383 LEU A CA 1
ATOM 2823 C C . LEU A 1 383 ? -3.881 7.566 16.547 1 96.56 383 LEU A C 1
ATOM 2825 O O . LEU A 1 383 ? -3.473 7.043 17.578 1 96.56 383 LEU A O 1
ATOM 2829 N N . ALA A 1 384 ? -3.107 8.188 15.57 1 97.31 384 ALA A N 1
ATOM 2830 C CA . ALA A 1 384 ? -1.653 8.312 15.656 1 97.31 384 ALA A CA 1
ATOM 2831 C C . ALA A 1 384 ? -0.989 6.941 15.711 1 97.31 384 ALA A C 1
ATOM 2833 O O . ALA A 1 384 ? -0.003 6.75 16.422 1 97.31 384 ALA A O 1
ATOM 2834 N N . VAL A 1 385 ? -1.544 6.008 14.977 1 98.5 385 VAL A N 1
ATOM 2835 C CA . VAL A 1 385 ? -0.984 4.66 14.922 1 98.5 385 VAL A CA 1
ATOM 2836 C C . VAL A 1 385 ? 0.1 4.59 13.852 1 98.5 385 VAL A C 1
ATOM 2838 O O . VAL A 1 385 ? 1.2 4.094 14.102 1 98.5 385 VAL A O 1
ATOM 2841 N N . ALA A 1 386 ? -0.172 5.023 12.656 1 98.81 386 ALA A N 1
ATOM 2842 C CA . ALA A 1 386 ? 0.826 5.18 11.602 1 98.81 386 ALA A CA 1
ATOM 2843 C C . ALA A 1 386 ? 1.263 6.637 11.477 1 98.81 386 ALA A C 1
ATOM 2845 O O . ALA A 1 386 ? 0.425 7.535 11.359 1 98.81 386 ALA A O 1
ATOM 2846 N N . ASN A 1 387 ? 2.533 6.883 11.547 1 98.94 387 ASN A N 1
ATOM 2847 C CA . ASN A 1 387 ? 3.043 8.25 11.562 1 98.94 387 ASN A CA 1
ATOM 2848 C C . ASN A 1 387 ? 4.203 8.43 10.586 1 98.94 387 ASN A C 1
ATOM 2850 O O . ASN A 1 387 ? 5.09 7.578 10.508 1 98.94 387 ASN A O 1
ATOM 2854 N N . TYR A 1 388 ? 4.129 9.469 9.805 1 98.94 388 TYR A N 1
ATOM 2855 C CA . TYR A 1 388 ? 5.137 9.805 8.805 1 98.94 388 TYR A CA 1
ATOM 2856 C C . TYR A 1 388 ? 5.605 11.242 8.961 1 98.94 388 TYR A C 1
ATOM 2858 O O . TYR A 1 388 ? 4.793 12.148 9.188 1 98.94 388 TYR A O 1
ATOM 2866 N N . VAL A 1 389 ? 6.895 11.461 8.898 1 98.94 389 VAL A N 1
ATOM 2867 C CA . VAL A 1 389 ? 7.461 12.805 8.938 1 98.94 389 VAL A CA 1
ATOM 2868 C C . VAL A 1 389 ? 8.492 12.969 7.82 1 98.94 389 VAL A C 1
ATOM 2870 O O . VAL A 1 389 ? 9.25 12.047 7.527 1 98.94 389 VAL A O 1
ATOM 2873 N N . SER A 1 390 ? 8.477 14.07 7.141 1 98.94 390 SER A N 1
ATOM 2874 C CA . SER A 1 390 ? 9.477 14.477 6.16 1 98.94 390 SER A CA 1
ATOM 2875 C C . SER A 1 390 ? 10.047 15.852 6.484 1 98.94 390 SER A C 1
ATOM 2877 O O . SER A 1 390 ? 9.336 16.719 7.004 1 98.94 390 SER A O 1
ATOM 2879 N N . VAL A 1 391 ? 11.281 16 6.234 1 98.88 391 VAL A N 1
ATOM 2880 C CA . VAL A 1 391 ? 11.93 17.297 6.289 1 98.88 391 VAL A CA 1
ATOM 2881 C C . VAL A 1 391 ? 12.406 17.703 4.891 1 98.88 391 VAL A C 1
ATOM 2883 O O . VAL A 1 391 ? 13.109 16.953 4.223 1 98.88 391 VAL A O 1
ATOM 2886 N N . LEU A 1 392 ? 11.992 18.875 4.449 1 98.88 392 LEU A N 1
ATOM 2887 C CA . LEU A 1 392 ? 12.266 19.375 3.107 1 98.88 392 LEU A CA 1
ATOM 2888 C C . LEU A 1 392 ? 13.125 20.641 3.162 1 98.88 392 LEU A C 1
ATOM 2890 O O . LEU A 1 392 ? 13.109 21.359 4.156 1 98.88 392 LEU A O 1
ATOM 2894 N N . GLU A 1 393 ? 13.844 20.891 2.039 1 98.75 393 GLU A N 1
ATOM 2895 C CA . GLU A 1 393 ? 14.742 22.031 1.979 1 98.75 393 GLU A CA 1
ATOM 2896 C C . GLU A 1 393 ? 14.742 22.656 0.588 1 98.75 393 GLU A C 1
ATOM 2898 O O . GLU A 1 393 ? 14.828 21.953 -0.418 1 98.75 393 GLU A O 1
ATOM 2903 N N . ALA A 1 394 ? 14.648 23.953 0.6 1 98.38 394 ALA A N 1
ATOM 2904 C CA . ALA A 1 394 ? 14.812 24.688 -0.658 1 98.38 394 ALA A CA 1
ATOM 2905 C C . ALA A 1 394 ? 16.219 24.484 -1.228 1 98.38 394 ALA A C 1
ATOM 2907 O O . ALA A 1 394 ? 17.188 24.438 -0.479 1 98.38 394 ALA A O 1
ATOM 2908 N N . VAL A 1 395 ? 16.25 24.359 -2.572 1 93.25 395 VAL A N 1
ATOM 2909 C CA . VAL A 1 395 ? 17.547 24.188 -3.238 1 93.25 395 VAL A CA 1
ATOM 2910 C C . VAL A 1 395 ? 18.016 25.531 -3.791 1 93.25 395 VAL A C 1
ATOM 2912 O O . VAL A 1 395 ? 17.203 26.328 -4.285 1 93.25 395 VAL A O 1
ATOM 2915 N N . MET B 1 1 ? 23.203 -12.57 -12.977 1 81.69 1 MET B N 1
ATOM 2916 C CA . MET B 1 1 ? 23.766 -11.461 -12.211 1 81.69 1 MET B CA 1
ATOM 2917 C C . MET B 1 1 ? 23.062 -11.312 -10.867 1 81.69 1 MET B C 1
ATOM 2919 O O . MET B 1 1 ? 21.844 -11.422 -10.789 1 81.69 1 MET B O 1
ATOM 2923 N N . THR B 1 2 ? 23.828 -11.164 -9.945 1 90.62 2 THR B N 1
ATOM 2924 C CA . THR B 1 2 ? 23.25 -11.039 -8.609 1 90.62 2 THR B CA 1
ATOM 2925 C C . THR B 1 2 ? 22.797 -9.609 -8.344 1 90.62 2 THR B C 1
ATOM 2927 O O . THR B 1 2 ? 23.172 -8.688 -9.078 1 90.62 2 THR B O 1
ATOM 2930 N N . LEU B 1 3 ? 21.922 -9.406 -7.41 1 96.12 3 LEU B N 1
ATOM 2931 C CA . LEU B 1 3 ? 21.484 -8.062 -7.039 1 96.12 3 LEU B CA 1
ATOM 2932 C C . LEU B 1 3 ? 22.656 -7.234 -6.512 1 96.12 3 LEU B C 1
ATOM 2934 O O . LEU B 1 3 ? 22.688 -6.02 -6.703 1 96.12 3 LEU B O 1
ATOM 2938 N N . ALA B 1 4 ? 23.609 -7.961 -5.871 1 95.88 4 ALA B N 1
ATOM 2939 C CA . ALA B 1 4 ? 24.781 -7.266 -5.355 1 95.88 4 ALA B CA 1
ATOM 2940 C C . ALA B 1 4 ? 25.562 -6.574 -6.48 1 95.88 4 ALA B C 1
ATOM 2942 O O . ALA B 1 4 ? 26.062 -5.469 -6.301 1 95.88 4 ALA B O 1
ATOM 2943 N N . GLU B 1 5 ? 25.688 -7.227 -7.578 1 94.56 5 GLU B N 1
ATOM 2944 C CA . GLU B 1 5 ? 26.391 -6.672 -8.727 1 94.56 5 GLU B CA 1
ATOM 2945 C C . GLU B 1 5 ? 25.656 -5.457 -9.289 1 94.56 5 GLU B C 1
ATOM 2947 O O . GLU B 1 5 ? 26.297 -4.512 -9.766 1 94.56 5 GLU B O 1
ATOM 2952 N N . ARG B 1 6 ? 24.406 -5.457 -9.125 1 92.94 6 ARG B N 1
ATOM 2953 C CA . ARG B 1 6 ? 23.609 -4.41 -9.75 1 92.94 6 ARG B CA 1
ATOM 2954 C C . ARG B 1 6 ? 23.312 -3.289 -8.758 1 92.94 6 ARG B C 1
ATOM 2956 O O . ARG B 1 6 ? 23.297 -2.111 -9.125 1 92.94 6 ARG B O 1
ATOM 2963 N N . PHE B 1 7 ? 22.984 -3.656 -7.488 1 95.62 7 PHE B N 1
ATOM 2964 C CA . PHE B 1 7 ? 22.453 -2.678 -6.547 1 95.62 7 PHE B CA 1
ATOM 2965 C C . PHE B 1 7 ? 23.375 -2.537 -5.336 1 95.62 7 PHE B C 1
ATOM 2967 O O . PHE B 1 7 ? 23.125 -1.713 -4.453 1 95.62 7 PHE B O 1
ATOM 2974 N N . GLY B 1 8 ? 24.359 -3.309 -5.203 1 95.12 8 GLY B N 1
ATOM 2975 C CA . GLY B 1 8 ? 25.344 -3.168 -4.148 1 95.12 8 GLY B CA 1
ATOM 2976 C C . GLY B 1 8 ? 25.094 -4.098 -2.973 1 95.12 8 GLY B C 1
ATOM 2977 O O . GLY B 1 8 ? 25.891 -4.129 -2.025 1 95.12 8 GLY B O 1
ATOM 2978 N N . THR B 1 9 ? 23.984 -4.879 -3.006 1 97.06 9 THR B N 1
ATOM 2979 C CA . THR B 1 9 ? 23.703 -5.812 -1.921 1 97.06 9 THR B CA 1
ATOM 2980 C C . THR B 1 9 ? 22.766 -6.926 -2.395 1 97.06 9 THR B C 1
ATOM 2982 O O . THR B 1 9 ? 21.969 -6.727 -3.314 1 97.06 9 THR B O 1
ATOM 2985 N N . ASP B 1 10 ? 22.922 -8.148 -1.823 1 98.25 10 ASP B N 1
ATOM 2986 C CA . ASP B 1 10 ? 21.984 -9.242 -2.062 1 98.25 10 ASP B CA 1
ATOM 2987 C C . ASP B 1 10 ? 20.844 -9.234 -1.048 1 98.25 10 ASP B C 1
ATOM 2989 O O . ASP B 1 10 ? 20.984 -8.68 0.045 1 98.25 10 ASP B O 1
ATOM 2993 N N . VAL B 1 11 ? 19.766 -9.734 -1.408 1 98.81 11 VAL B N 1
ATOM 2994 C CA . VAL B 1 11 ? 18.594 -9.898 -0.543 1 98.81 11 VAL B CA 1
ATOM 2995 C C . VAL B 1 11 ? 18.234 -11.375 -0.448 1 98.81 11 VAL B C 1
ATOM 2997 O O . VAL B 1 11 ? 18.266 -12.094 -1.446 1 98.81 11 VAL B O 1
ATOM 3000 N N . PHE B 1 12 ? 17.859 -11.805 0.762 1 98.94 12 PHE B N 1
ATOM 3001 C CA . PHE B 1 12 ? 17.578 -13.211 1.017 1 98.94 12 PHE B CA 1
ATOM 3002 C C . PHE B 1 12 ? 16.25 -13.375 1.73 1 98.94 12 PHE B C 1
ATOM 3004 O O . PHE B 1 12 ? 15.859 -12.523 2.535 1 98.94 12 PHE B O 1
ATOM 3011 N N . ILE B 1 13 ? 15.562 -14.414 1.355 1 98.94 13 ILE B N 1
ATOM 3012 C CA . ILE B 1 13 ? 14.508 -14.938 2.223 1 98.94 13 ILE B CA 1
ATOM 3013 C C . ILE B 1 13 ? 15.125 -15.875 3.26 1 98.94 13 ILE B C 1
ATOM 3015 O O . ILE B 1 13 ? 15.734 -16.891 2.908 1 98.94 13 ILE B O 1
ATOM 3019 N N . SER B 1 14 ? 14.914 -15.57 4.582 1 98.62 14 SER B N 1
ATOM 3020 C CA . SER B 1 14 ? 15.68 -16.312 5.574 1 98.62 14 SER B CA 1
ATOM 3021 C C . SER B 1 14 ? 14.758 -17.078 6.527 1 98.62 14 SER B C 1
ATOM 3023 O O . SER B 1 14 ? 15.203 -17.969 7.254 1 98.62 14 SER B O 1
ATOM 3025 N N . GLY B 1 15 ? 13.5 -16.766 6.547 1 98.69 15 GLY B N 1
ATOM 3026 C CA . GLY B 1 15 ? 12.477 -17.406 7.348 1 98.69 15 GLY B CA 1
ATOM 3027 C C . GLY B 1 15 ? 11.07 -17.188 6.82 1 98.69 15 GLY B C 1
ATOM 3028 O O . GLY B 1 15 ? 10.844 -16.297 6.008 1 98.69 15 GLY B O 1
ATOM 3029 N N . TRP B 1 16 ? 10.195 -18.078 7.258 1 98.88 16 TRP B N 1
ATOM 3030 C CA . TRP B 1 16 ? 8.828 -17.938 6.77 1 98.88 16 TRP B CA 1
ATOM 3031 C C . TRP B 1 16 ? 7.84 -18.656 7.684 1 98.88 16 TRP B C 1
ATOM 3033 O O . TRP B 1 16 ? 8.234 -19.484 8.5 1 98.88 16 TRP B O 1
ATOM 3043 N N . GLY B 1 17 ? 6.629 -18.219 7.648 1 98.88 17 GLY B N 1
ATOM 3044 C CA . GLY B 1 17 ? 5.441 -18.828 8.219 1 98.88 17 GLY B CA 1
ATOM 3045 C C . GLY B 1 17 ? 4.293 -18.938 7.238 1 98.88 17 GLY B C 1
ATOM 3046 O O . GLY B 1 17 ? 4.203 -18.156 6.289 1 98.88 17 GLY B O 1
ATOM 3047 N N . HIS B 1 18 ? 3.441 -19.953 7.453 1 98.88 18 HIS B N 1
ATOM 3048 C CA . HIS B 1 18 ? 2.357 -20.234 6.52 1 98.88 18 HIS B CA 1
ATOM 3049 C C . HIS B 1 18 ? 1.213 -20.969 7.203 1 98.88 18 HIS B C 1
ATOM 3051 O O . HIS B 1 18 ? 1.436 -21.984 7.879 1 98.88 18 HIS B O 1
ATOM 3057 N N . THR B 1 19 ? 0.035 -20.5 7.023 1 98.88 19 THR B N 1
ATOM 3058 C CA . THR B 1 19 ? -1.119 -21.25 7.496 1 98.88 19 THR B CA 1
ATOM 3059 C C . THR B 1 19 ? -1.557 -22.281 6.453 1 98.88 19 THR B C 1
ATOM 3061 O O . THR B 1 19 ? -1.246 -22.141 5.266 1 98.88 19 THR B O 1
ATOM 3064 N N . LYS B 1 20 ? -2.23 -23.297 6.945 1 98.62 20 LYS B N 1
ATOM 3065 C CA . LYS B 1 20 ? -3.043 -24.047 5.984 1 98.62 20 LYS B CA 1
ATOM 3066 C C . LYS B 1 20 ? -4.133 -23.156 5.387 1 98.62 20 LYS B C 1
ATOM 3068 O O . LYS B 1 20 ? -4.793 -22.406 6.102 1 98.62 20 LYS B O 1
ATOM 3073 N N . PHE B 1 21 ? -4.23 -23.172 4.062 1 98.81 21 PHE B N 1
ATOM 3074 C CA . PHE B 1 21 ? -5.301 -22.406 3.436 1 98.81 21 PHE B CA 1
ATOM 3075 C C . PHE B 1 21 ? -6.617 -23.172 3.479 1 98.81 21 PHE B C 1
ATOM 3077 O O . PHE B 1 21 ? -6.625 -24.406 3.52 1 98.81 21 PHE B O 1
ATOM 3084 N N . GLY B 1 22 ? -7.668 -22.453 3.557 1 98.56 22 GLY B N 1
ATOM 3085 C CA . GLY B 1 22 ? -8.977 -23.094 3.584 1 98.56 22 GLY B CA 1
ATOM 3086 C C . GLY B 1 22 ? -10.023 -22.266 4.309 1 98.56 22 GLY B C 1
ATOM 3087 O O . GLY B 1 22 ? -9.898 -21.047 4.41 1 98.56 22 GLY B O 1
ATOM 3088 N N . SER B 1 23 ? -11.141 -22.922 4.645 1 98.06 23 SER B N 1
ATOM 3089 C CA . SER B 1 23 ? -12.133 -22.312 5.523 1 98.06 23 SER B CA 1
ATOM 3090 C C . SER B 1 23 ? -11.68 -22.359 6.98 1 98.06 23 SER B C 1
ATOM 3092 O O . SER B 1 23 ? -11.547 -23.438 7.562 1 98.06 23 SER B O 1
ATOM 3094 N N . LEU B 1 24 ? -11.367 -21.156 7.488 1 98 24 LEU B N 1
ATOM 3095 C CA . LEU B 1 24 ? -10.867 -21.062 8.859 1 98 24 LEU B CA 1
ATOM 3096 C C . LEU B 1 24 ? -11.805 -20.219 9.719 1 98 24 LEU B C 1
ATOM 3098 O O . LEU B 1 24 ? -11.438 -19.141 10.164 1 98 24 LEU B O 1
ATOM 3102 N N . PRO B 1 25 ? -12.953 -20.766 10.078 1 96.44 25 PRO B N 1
ATOM 3103 C CA . PRO B 1 25 ? -13.984 -19.984 10.758 1 96.44 25 PRO B CA 1
ATOM 3104 C C . PRO B 1 25 ? -13.547 -19.516 12.148 1 96.44 25 PRO B C 1
ATOM 3106 O O . PRO B 1 25 ? -14.039 -18.5 12.648 1 96.44 25 PRO B O 1
ATOM 3109 N N . ASP B 1 26 ? -12.57 -20.219 12.75 1 96.94 26 ASP B N 1
ATOM 3110 C CA . ASP B 1 26 ? -12.18 -19.906 14.117 1 96.94 26 ASP B CA 1
ATOM 3111 C C . ASP B 1 26 ? -11.055 -18.875 14.148 1 96.94 26 ASP B C 1
ATOM 3113 O O . ASP B 1 26 ? -10.617 -18.453 15.227 1 96.94 26 ASP B O 1
ATOM 3117 N N . GLU B 1 27 ? -10.57 -18.469 13.016 1 97.62 27 GLU B N 1
ATOM 3118 C CA . GLU B 1 27 ? -9.469 -17.516 12.93 1 97.62 27 GLU B CA 1
ATOM 3119 C C . GLU B 1 27 ? -9.977 -16.125 12.562 1 97.62 27 GLU B C 1
ATOM 3121 O O . GLU B 1 27 ? -10.992 -15.992 11.867 1 97.62 27 GLU B O 1
ATOM 3126 N N . THR B 1 28 ? -9.375 -15.102 13.125 1 97.44 28 THR B N 1
ATOM 3127 C CA . THR B 1 28 ? -9.539 -13.719 12.68 1 97.44 28 THR B CA 1
ATOM 3128 C C . THR B 1 28 ? -8.359 -13.289 11.812 1 97.44 28 THR B C 1
ATOM 3130 O O . THR B 1 28 ? -7.359 -14.008 11.711 1 97.44 28 THR B O 1
ATOM 3133 N N . LEU B 1 29 ? -8.562 -12.18 11.133 1 98.19 29 LEU B N 1
ATOM 3134 C CA . LEU B 1 29 ? -7.434 -11.641 10.383 1 98.19 29 LEU B CA 1
ATOM 3135 C C . LEU B 1 29 ? -6.215 -11.469 11.281 1 98.19 29 LEU B C 1
ATOM 3137 O O . LEU B 1 29 ? -5.098 -11.812 10.891 1 98.19 29 LEU B O 1
ATOM 3141 N N . GLU B 1 30 ? -6.402 -10.977 12.477 1 98.31 30 GLU B N 1
ATOM 3142 C CA . GLU B 1 30 ? -5.312 -10.727 13.414 1 98.31 30 GLU B CA 1
ATOM 3143 C C . GLU B 1 30 ? -4.625 -12.023 13.828 1 98.31 30 GLU B C 1
ATOM 3145 O O . GLU B 1 30 ? -3.395 -12.102 13.852 1 98.31 30 GLU B O 1
ATOM 3150 N N . SER B 1 31 ? -5.457 -13.008 14.219 1 98.62 31 SER B N 1
ATOM 3151 C CA . SER B 1 31 ? -4.848 -14.266 14.648 1 98.62 31 SER B CA 1
ATOM 3152 C C . SER B 1 31 ? -4.012 -14.883 13.531 1 98.62 31 SER B C 1
ATOM 3154 O O . SER B 1 31 ? -2.953 -15.461 13.789 1 98.62 31 SER B O 1
ATOM 3156 N N . LEU B 1 32 ? -4.469 -14.781 12.266 1 98.81 32 LEU B N 1
ATOM 3157 C CA . LEU B 1 32 ? -3.711 -15.289 11.125 1 98.81 32 LEU B CA 1
ATOM 3158 C C . LEU B 1 32 ? -2.395 -14.531 10.969 1 98.81 32 LEU B C 1
ATOM 3160 O O . LEU B 1 32 ? -1.337 -15.148 10.812 1 98.81 32 LEU B O 1
ATOM 3164 N N . VAL B 1 33 ? -2.482 -13.188 11.047 1 98.88 33 VAL B N 1
ATOM 3165 C CA . VAL B 1 33 ? -1.32 -12.328 10.867 1 98.88 33 VAL B CA 1
ATOM 3166 C C . VAL B 1 33 ? -0.292 -12.602 11.961 1 98.88 33 VAL B C 1
ATOM 3168 O O . VAL B 1 33 ? 0.891 -12.805 11.672 1 98.88 33 VAL B O 1
ATOM 3171 N N . VAL B 1 34 ? -0.725 -12.656 13.18 1 98.81 34 VAL B N 1
ATOM 3172 C CA . VAL B 1 34 ? 0.166 -12.82 14.328 1 98.81 34 VAL B CA 1
ATOM 3173 C C . VAL B 1 34 ? 0.833 -14.195 14.273 1 98.81 34 VAL B C 1
ATOM 3175 O O . VAL B 1 34 ? 2.025 -14.32 14.555 1 98.81 34 VAL B O 1
ATOM 3178 N N . ARG B 1 35 ? 0.102 -15.18 13.883 1 98.75 35 ARG B N 1
ATOM 3179 C CA . ARG B 1 35 ? 0.631 -16.531 13.812 1 98.75 35 ARG B CA 1
ATOM 3180 C C . ARG B 1 35 ? 1.765 -16.625 12.797 1 98.75 35 ARG B C 1
ATOM 3182 O O . ARG B 1 35 ? 2.877 -17.047 13.141 1 98.75 35 ARG B O 1
ATOM 3189 N N . VAL B 1 36 ? 1.521 -16.203 11.578 1 98.94 36 VAL B N 1
ATOM 3190 C CA . VAL B 1 36 ? 2.504 -16.438 10.523 1 98.94 36 VAL B CA 1
ATOM 3191 C C . VAL B 1 36 ? 3.693 -15.492 10.711 1 98.94 36 VAL B C 1
ATOM 3193 O O . VAL B 1 36 ? 4.828 -15.844 10.383 1 98.94 36 VAL B O 1
ATOM 3196 N N . ALA B 1 37 ? 3.436 -14.266 11.203 1 98.94 37 ALA B N 1
ATOM 3197 C CA . ALA B 1 37 ? 4.527 -13.336 11.484 1 98.94 37 ALA B CA 1
ATOM 3198 C C . ALA B 1 37 ? 5.453 -13.891 12.562 1 98.94 37 ALA B C 1
ATOM 3200 O O . ALA B 1 37 ? 6.68 -13.828 12.43 1 98.94 37 ALA B O 1
ATOM 3201 N N . GLY B 1 38 ? 4.836 -14.398 13.625 1 98.88 38 GLY B N 1
ATOM 3202 C CA . GLY B 1 38 ? 5.633 -15.023 14.664 1 98.88 38 GLY B CA 1
ATOM 3203 C C . GLY B 1 38 ? 6.453 -16.203 14.164 1 98.88 38 GLY B C 1
ATOM 3204 O O . GLY B 1 38 ? 7.629 -16.328 14.5 1 98.88 38 GLY B O 1
ATOM 3205 N N . GLU B 1 39 ? 5.84 -17.062 13.336 1 98.94 39 GLU B N 1
ATOM 3206 C CA . GLU B 1 39 ? 6.527 -18.203 12.75 1 98.94 39 GLU B CA 1
ATOM 3207 C C . GLU B 1 39 ? 7.703 -17.766 11.883 1 98.94 39 GLU B C 1
ATOM 3209 O O . GLU B 1 39 ? 8.773 -18.375 11.93 1 98.94 39 GLU B O 1
ATOM 3214 N N . ALA B 1 40 ? 7.512 -16.719 11.094 1 98.94 40 ALA B N 1
ATOM 3215 C CA . ALA B 1 40 ? 8.555 -16.234 10.195 1 98.94 40 ALA B CA 1
ATOM 3216 C C . ALA B 1 40 ? 9.75 -15.711 10.992 1 98.94 40 ALA B C 1
ATOM 3218 O O . ALA B 1 40 ? 10.898 -16 10.656 1 98.94 40 ALA B O 1
ATOM 3219 N N . ILE B 1 41 ? 9.438 -14.914 12.023 1 98.94 41 ILE B N 1
ATOM 3220 C CA . ILE B 1 41 ? 10.484 -14.352 12.859 1 98.94 41 ILE B CA 1
ATOM 3221 C C . ILE B 1 41 ? 11.289 -15.469 13.516 1 98.94 41 ILE B C 1
ATOM 3223 O O . ILE B 1 41 ? 12.523 -15.469 13.469 1 98.94 41 ILE B O 1
ATOM 3227 N N . THR B 1 42 ? 10.578 -16.453 14.031 1 98.81 42 THR B N 1
ATOM 3228 C CA . THR B 1 42 ? 11.219 -17.594 14.703 1 98.81 42 THR B CA 1
ATOM 3229 C C . THR B 1 42 ? 12.062 -18.391 13.719 1 98.81 42 THR B C 1
ATOM 3231 O O . THR B 1 42 ? 13.211 -18.734 14 1 98.81 42 THR B O 1
ATOM 3234 N N . SER B 1 43 ? 11.523 -18.703 12.594 1 98.75 43 SER B N 1
ATOM 3235 C CA . SER B 1 43 ? 12.203 -19.516 11.602 1 98.75 43 SER B CA 1
ATOM 3236 C C . SER B 1 43 ? 13.43 -18.812 11.031 1 98.75 43 SER B C 1
ATOM 3238 O O . SER B 1 43 ? 14.398 -19.453 10.617 1 98.75 43 SER B O 1
ATOM 3240 N N . ALA B 1 44 ? 13.414 -17.5 11.023 1 98.88 44 ALA B N 1
ATOM 3241 C CA . ALA B 1 44 ? 14.547 -16.703 10.547 1 98.88 44 ALA B CA 1
ATOM 3242 C C . ALA B 1 44 ? 15.656 -16.641 11.586 1 98.88 44 ALA B C 1
ATOM 3244 O O . ALA B 1 44 ? 16.766 -16.203 11.297 1 98.88 44 ALA B O 1
ATOM 3245 N N . GLY B 1 45 ? 15.336 -17.062 12.82 1 98.81 45 GLY B N 1
ATOM 3246 C CA . GLY B 1 45 ? 16.328 -17.078 13.883 1 98.81 45 GLY B CA 1
ATOM 3247 C C . GLY B 1 45 ? 16.656 -15.688 14.406 1 98.81 45 GLY B C 1
ATOM 3248 O O . GLY B 1 45 ? 17.812 -15.406 14.742 1 98.81 45 GLY B O 1
ATOM 3249 N N . ILE B 1 46 ? 15.742 -14.773 14.422 1 98.81 46 ILE B N 1
ATOM 3250 C CA . ILE B 1 46 ? 15.977 -13.422 14.906 1 98.81 46 ILE B CA 1
ATOM 3251 C C . ILE B 1 46 ? 15 -13.094 16.031 1 98.81 46 ILE B C 1
ATOM 3253 O O . ILE B 1 46 ? 14.008 -13.805 16.219 1 98.81 46 ILE B O 1
ATOM 3257 N N . ASP B 1 47 ? 15.297 -12 16.766 1 98.56 47 ASP B N 1
ATOM 3258 C CA . ASP B 1 47 ? 14.359 -11.43 17.734 1 98.56 47 ASP B CA 1
ATOM 3259 C C . ASP B 1 47 ? 13.414 -10.438 17.062 1 98.56 47 ASP B C 1
ATOM 3261 O O . ASP B 1 47 ? 13.789 -9.781 16.078 1 98.56 47 ASP B O 1
ATOM 3265 N N . PRO B 1 48 ? 12.219 -10.352 17.578 1 98.75 48 PRO B N 1
ATOM 3266 C CA . PRO B 1 48 ? 11.297 -9.375 16.984 1 98.75 48 PRO B CA 1
ATOM 3267 C C . PRO B 1 48 ? 11.891 -7.973 16.906 1 98.75 48 PRO B C 1
ATOM 3269 O O . PRO B 1 48 ? 11.609 -7.23 15.961 1 98.75 48 PRO B O 1
ATOM 3272 N N . GLY B 1 49 ? 12.734 -7.602 17.844 1 98.44 49 GLY B N 1
ATOM 3273 C CA . GLY B 1 49 ? 13.336 -6.277 17.906 1 98.44 49 GLY B CA 1
ATOM 3274 C C . GLY B 1 49 ? 14.312 -6.023 16.766 1 98.44 49 GLY B C 1
ATOM 3275 O O . GLY B 1 49 ? 14.719 -4.879 16.547 1 98.44 49 GLY B O 1
ATOM 3276 N N . GLN B 1 50 ? 14.656 -7.047 15.992 1 98.62 50 GLN B N 1
ATOM 3277 C CA . GLN B 1 50 ? 15.594 -6.914 14.883 1 98.62 50 GLN B CA 1
ATOM 3278 C C . GLN B 1 50 ? 14.867 -6.598 13.586 1 98.62 50 GLN B C 1
ATOM 3280 O O . GLN B 1 50 ? 15.5 -6.328 12.562 1 98.62 50 GLN B O 1
ATOM 3285 N N . VAL B 1 51 ? 13.531 -6.59 13.625 1 98.88 51 VAL B N 1
ATOM 3286 C CA . VAL B 1 51 ? 12.75 -6.203 12.453 1 98.88 51 VAL B CA 1
ATOM 3287 C C . VAL B 1 51 ? 12.789 -4.684 12.289 1 98.88 51 VAL B C 1
ATOM 3289 O O . VAL B 1 51 ? 12.422 -3.945 13.203 1 98.88 51 VAL B O 1
ATOM 3292 N N . ASP B 1 52 ? 13.164 -4.227 11.102 1 98.88 52 ASP B N 1
ATOM 3293 C CA . ASP B 1 52 ? 13.297 -2.795 10.852 1 98.88 52 ASP B CA 1
ATOM 3294 C C . ASP B 1 52 ? 12.016 -2.225 10.25 1 98.88 52 ASP B C 1
ATOM 3296 O O . ASP B 1 52 ? 11.734 -1.032 10.391 1 98.88 52 ASP B O 1
ATOM 3300 N N . GLU B 1 53 ? 11.305 -3.055 9.523 1 98.94 53 GLU B N 1
ATOM 3301 C CA . GLU B 1 53 ? 10.156 -2.596 8.75 1 98.94 53 GLU B CA 1
ATOM 3302 C C . GLU B 1 53 ? 9.203 -3.75 8.438 1 98.94 53 GLU B C 1
ATOM 3304 O O . GLU B 1 53 ? 9.633 -4.902 8.344 1 98.94 53 GLU B O 1
ATOM 3309 N N . ILE B 1 54 ? 7.918 -3.463 8.375 1 99 54 ILE B N 1
ATOM 3310 C CA . ILE B 1 54 ? 6.891 -4.457 8.07 1 99 54 ILE B CA 1
ATOM 3311 C C . ILE B 1 54 ? 6.07 -4 6.871 1 99 54 ILE B C 1
ATOM 3313 O O . ILE B 1 54 ? 5.617 -2.854 6.816 1 99 54 ILE B O 1
ATOM 3317 N N . TRP B 1 55 ? 5.957 -4.816 5.871 1 98.94 55 TRP B N 1
ATOM 3318 C CA . TRP B 1 55 ? 5.039 -4.625 4.75 1 98.94 55 TRP B CA 1
ATOM 3319 C C . TRP B 1 55 ? 3.928 -5.668 4.773 1 98.94 55 TRP B C 1
ATOM 3321 O O . TRP B 1 55 ? 4.195 -6.867 4.887 1 98.94 55 TRP B O 1
ATOM 3331 N N . PHE B 1 56 ? 2.709 -5.223 4.672 1 98.94 56 PHE B N 1
ATOM 3332 C CA . PHE B 1 56 ? 1.528 -6.074 4.777 1 98.94 56 PHE B CA 1
ATOM 3333 C C . PHE B 1 56 ? 0.716 -6.035 3.488 1 98.94 56 PHE B C 1
ATOM 3335 O O . PHE B 1 56 ? 0.204 -4.984 3.102 1 98.94 56 PHE B O 1
ATOM 3342 N N . GLY B 1 57 ? 0.572 -7.199 2.768 1 98.94 57 GLY B N 1
ATOM 3343 C CA . GLY B 1 57 ? -0.241 -7.305 1.567 1 98.94 57 GLY B CA 1
ATOM 3344 C C . GLY B 1 57 ? -1.654 -7.781 1.844 1 98.94 57 GLY B C 1
ATOM 3345 O O . GLY B 1 57 ? -1.854 -8.883 2.357 1 98.94 57 GLY B O 1
ATOM 3346 N N . GLN B 1 58 ? -2.627 -7.023 1.446 1 98.88 58 GLN B N 1
ATOM 3347 C CA . GLN B 1 58 ? -4.039 -7.348 1.616 1 98.88 58 GLN B CA 1
ATOM 3348 C C . GLN B 1 58 ? -4.902 -6.598 0.604 1 98.88 58 GLN B C 1
ATOM 3350 O O . GLN B 1 58 ? -4.684 -5.41 0.353 1 98.88 58 GLN B O 1
ATOM 3355 N N . PHE B 1 59 ? -5.871 -7.277 0.004 1 98.69 59 PHE B N 1
ATOM 3356 C CA . PHE B 1 59 ? -6.805 -6.621 -0.906 1 98.69 59 PHE B CA 1
ATOM 3357 C C . PHE B 1 59 ? -7.957 -5.992 -0.138 1 98.69 59 PHE B C 1
ATOM 3359 O O . PHE B 1 59 ? -8.203 -4.789 -0.257 1 98.69 59 PHE B O 1
ATOM 3366 N N . ASN B 1 60 ? -8.688 -6.855 0.71 1 97.31 60 ASN B N 1
ATOM 3367 C CA . ASN B 1 60 ? -9.805 -6.516 1.591 1 97.31 60 ASN B CA 1
ATOM 3368 C C . ASN B 1 60 ? -11.039 -6.102 0.797 1 97.31 60 ASN B C 1
ATOM 3370 O O . ASN B 1 60 ? -11.945 -6.91 0.581 1 97.31 60 ASN B O 1
ATOM 3374 N N . SER B 1 61 ? -11.078 -4.91 0.167 1 95.69 61 SER B N 1
ATOM 3375 C CA . SER B 1 61 ? -12.156 -4.387 -0.66 1 95.69 61 SER B CA 1
ATOM 3376 C C . SER B 1 61 ? -13.523 -4.695 -0.047 1 95.69 61 SER B C 1
ATOM 3378 O O . SER B 1 61 ? -14.406 -5.227 -0.723 1 95.69 61 SER B O 1
ATOM 3380 N N . GLY B 1 62 ? -13.633 -4.594 1.242 1 92.12 62 GLY B N 1
ATOM 3381 C CA . GLY B 1 62 ? -14.914 -4.715 1.918 1 92.12 62 GLY B CA 1
ATOM 3382 C C . GLY B 1 62 ? -15.117 -6.066 2.57 1 92.12 62 GLY B C 1
ATOM 3383 O O . GLY B 1 62 ? -16.156 -6.316 3.176 1 92.12 62 GLY B O 1
ATOM 3384 N N . LEU B 1 63 ? -14.109 -6.938 2.57 1 94.5 63 LEU B N 1
ATOM 3385 C CA . LEU B 1 63 ? -14.242 -8.281 3.129 1 94.5 63 LEU B CA 1
ATOM 3386 C C . LEU B 1 63 ? -14.117 -8.25 4.648 1 94.5 63 LEU B C 1
ATOM 3388 O O . LEU B 1 63 ? -14.797 -9.008 5.348 1 94.5 63 LEU B O 1
ATOM 3392 N N . TRP B 1 64 ? -13.234 -7.508 5.113 1 94.44 64 TRP B N 1
ATOM 3393 C CA . TRP B 1 64 ? -12.969 -7.391 6.547 1 94.44 64 TRP B CA 1
ATOM 3394 C C . TRP B 1 64 ? -13.18 -5.957 7.02 1 94.44 64 TRP B C 1
ATOM 3396 O O . TRP B 1 64 ? -12.844 -5.004 6.312 1 94.44 64 TRP B O 1
ATOM 3406 N N . PRO B 1 65 ? -13.789 -5.777 8.133 1 95.31 65 PRO B N 1
ATOM 3407 C CA . PRO B 1 65 ? -14.148 -4.426 8.562 1 95.31 65 PRO B CA 1
ATOM 3408 C C . PRO B 1 65 ? -12.93 -3.547 8.828 1 95.31 65 PRO B C 1
ATOM 3410 O O . PRO B 1 65 ? -12.953 -2.348 8.547 1 95.31 65 PRO B O 1
ATOM 3413 N N . LEU B 1 66 ? -11.891 -4.059 9.414 1 97.25 66 LEU B N 1
ATOM 3414 C CA . LEU B 1 66 ? -10.68 -3.285 9.672 1 97.25 66 LEU B CA 1
ATOM 3415 C C . LEU B 1 66 ? -9.93 -3.002 8.375 1 97.25 66 LEU B C 1
ATOM 3417 O O . LEU B 1 66 ? -9.258 -3.883 7.836 1 97.25 66 LEU B O 1
ATOM 3421 N N . GLY B 1 67 ? -10 -1.73 7.902 1 96.56 67 GLY B N 1
ATOM 3422 C CA . GLY B 1 67 ? -9.367 -1.332 6.656 1 96.56 67 GLY B CA 1
ATOM 3423 C C . GLY B 1 67 ? -7.918 -0.913 6.836 1 96.56 67 GLY B C 1
ATOM 3424 O O . GLY B 1 67 ? -7.191 -0.739 5.855 1 96.56 67 GLY B O 1
ATOM 3425 N N . PHE B 1 68 ? -7.445 -0.769 8.023 1 97.62 68 PHE B N 1
ATOM 3426 C CA . PHE B 1 68 ? -6.137 -0.275 8.438 1 97.62 68 PHE B CA 1
ATOM 3427 C C . PHE B 1 68 ? -5.391 -1.327 9.242 1 97.62 68 PHE B C 1
ATOM 3429 O O . PHE B 1 68 ? -5.238 -1.188 10.461 1 97.62 68 PHE B O 1
ATOM 3436 N N . ALA B 1 69 ? -4.824 -2.389 8.523 1 97.62 69 ALA B N 1
ATOM 3437 C CA . ALA B 1 69 ? -4.426 -3.605 9.227 1 97.62 69 ALA B CA 1
ATOM 3438 C C . ALA B 1 69 ? -2.91 -3.691 9.359 1 97.62 69 ALA B C 1
ATOM 3440 O O . ALA B 1 69 ? -2.381 -4.672 9.883 1 97.62 69 ALA B O 1
ATOM 3441 N N . SER B 1 70 ? -2.18 -2.666 8.914 1 97.75 70 SER B N 1
ATOM 3442 C CA . SER B 1 70 ? -0.727 -2.758 8.812 1 97.75 70 SER B CA 1
ATOM 3443 C C . SER B 1 70 ? -0.098 -3.07 10.164 1 97.75 70 SER B C 1
ATOM 3445 O O . SER B 1 70 ? 0.821 -3.887 10.258 1 97.75 70 SER B O 1
ATOM 3447 N N . SER B 1 71 ? -0.659 -2.514 11.273 1 98.5 71 SER B N 1
ATOM 3448 C CA . SER B 1 71 ? -0.014 -2.598 12.578 1 98.5 71 SER B CA 1
ATOM 3449 C C . SER B 1 71 ? -0.469 -3.838 13.344 1 98.5 71 SER B C 1
ATOM 3451 O O . SER B 1 71 ? -0.062 -4.055 14.484 1 98.5 71 SER B O 1
ATOM 3453 N N . LEU B 1 72 ? -1.329 -4.703 12.766 1 98.56 72 LEU B N 1
ATOM 3454 C CA . LEU B 1 72 ? -1.733 -5.941 13.43 1 98.56 72 LEU B CA 1
ATOM 3455 C C . LEU B 1 72 ? -0.517 -6.777 13.805 1 98.56 72 LEU B C 1
ATOM 3457 O O . LEU B 1 72 ? -0.517 -7.445 14.844 1 98.56 72 LEU B O 1
ATOM 3461 N N . ALA B 1 73 ? 0.485 -6.676 12.977 1 98 73 ALA B N 1
ATOM 3462 C CA . ALA B 1 73 ? 1.676 -7.496 13.18 1 98 73 ALA B CA 1
ATOM 3463 C C . ALA B 1 73 ? 2.4 -7.113 14.461 1 98 73 ALA B C 1
ATOM 3465 O O . ALA B 1 73 ? 3.156 -7.914 15.023 1 98 73 ALA B O 1
ATOM 3466 N N . LEU B 1 74 ? 2.264 -5.859 14.969 1 98.69 74 LEU B N 1
ATOM 3467 C CA . LEU B 1 74 ? 2.951 -5.414 16.172 1 98.69 74 LEU B CA 1
ATOM 3468 C C . LEU B 1 74 ? 2.475 -6.195 17.391 1 98.69 74 LEU B C 1
ATOM 3470 O O . LEU B 1 74 ? 3.115 -6.164 18.453 1 98.69 74 LEU B O 1
ATOM 3474 N N . GLN B 1 75 ? 1.372 -6.953 17.234 1 98.31 75 GLN B N 1
ATOM 3475 C CA . GLN B 1 75 ? 0.832 -7.742 18.344 1 98.31 75 GLN B CA 1
ATOM 3476 C C . GLN B 1 75 ? 1.643 -9.016 18.562 1 98.31 75 GLN B C 1
ATOM 3478 O O . GLN B 1 75 ? 1.437 -9.727 19.547 1 98.31 75 GLN B O 1
ATOM 3483 N N . VAL B 1 76 ? 2.605 -9.328 17.703 1 98.62 76 VAL B N 1
ATOM 3484 C CA . VAL B 1 76 ? 3.49 -10.477 17.875 1 98.62 76 VAL B CA 1
ATOM 3485 C C . VAL B 1 76 ? 4.328 -10.305 19.141 1 98.62 76 VAL B C 1
ATOM 3487 O O . VAL B 1 76 ? 4.57 -11.266 19.875 1 98.62 76 VAL B O 1
ATOM 3490 N N . SER B 1 77 ? 4.809 -9.078 19.344 1 98.62 77 SER B N 1
ATOM 3491 C CA . SER B 1 77 ? 5.719 -8.773 20.453 1 98.62 77 SER B CA 1
ATOM 3492 C C . SER B 1 77 ? 5.773 -7.277 20.719 1 98.62 77 SER B C 1
ATOM 3494 O O . SER B 1 77 ? 5.75 -6.469 19.781 1 98.62 77 SER B O 1
ATOM 3496 N N . ASP B 1 78 ? 5.977 -6.883 21.938 1 98.38 78 ASP B N 1
ATOM 3497 C CA . ASP B 1 78 ? 6.117 -5.477 22.297 1 98.38 78 ASP B CA 1
ATOM 3498 C C . ASP B 1 78 ? 7.398 -4.883 21.719 1 98.38 78 ASP B C 1
ATOM 3500 O O . ASP B 1 78 ? 7.523 -3.664 21.594 1 98.38 78 ASP B O 1
ATOM 3504 N N . GLU B 1 79 ? 8.312 -5.719 21.344 1 98.56 79 GLU B N 1
ATOM 3505 C CA . GLU B 1 79 ? 9.57 -5.262 20.75 1 98.56 79 GLU B CA 1
ATOM 3506 C C . GLU B 1 79 ? 9.352 -4.656 19.375 1 98.56 79 GLU B C 1
ATOM 3508 O O . GLU B 1 79 ? 10.234 -3.982 18.844 1 98.56 79 GLU B O 1
ATOM 3513 N N . LEU B 1 80 ? 8.195 -4.848 18.828 1 98.75 80 LEU B N 1
ATOM 3514 C CA . LEU B 1 80 ? 7.898 -4.32 17.5 1 98.75 80 LEU B CA 1
ATOM 3515 C C . LEU B 1 80 ? 7.324 -2.91 17.594 1 98.75 80 LEU B C 1
ATOM 3517 O O . LEU B 1 80 ? 7.023 -2.289 16.578 1 98.75 80 LEU B O 1
ATOM 3521 N N . PHE B 1 81 ? 7.246 -2.342 18.844 1 98.06 81 PHE B N 1
ATOM 3522 C CA . PHE B 1 81 ? 6.816 -0.96 19.031 1 98.06 81 PHE B CA 1
ATOM 3523 C C . PHE B 1 81 ? 7.652 -0.016 18.172 1 98.06 81 PHE B C 1
ATOM 3525 O O . PHE B 1 81 ? 8.875 -0.145 18.109 1 98.06 81 PHE B O 1
ATOM 3532 N N . ARG B 1 82 ? 6.98 0.901 17.406 1 98.31 82 ARG B N 1
ATOM 3533 C CA . ARG B 1 82 ? 7.547 1.976 16.609 1 98.31 82 ARG B CA 1
ATOM 3534 C C . ARG B 1 82 ? 8.07 1.444 15.273 1 98.31 82 ARG B C 1
ATOM 3536 O O . ARG B 1 82 ? 8.477 2.221 14.406 1 98.31 82 ARG B O 1
ATOM 3543 N N . VAL B 1 83 ? 8.055 0.087 15.031 1 98.88 83 VAL B N 1
ATOM 3544 C CA . VAL B 1 83 ? 8.508 -0.432 13.742 1 98.88 83 VAL B CA 1
ATOM 3545 C C . VAL B 1 83 ? 7.574 0.06 12.641 1 98.88 83 VAL B C 1
ATOM 3547 O O . VAL B 1 83 ? 6.355 -0.075 12.734 1 98.88 83 VAL B O 1
ATOM 3550 N N . PRO B 1 84 ? 8.164 0.694 11.617 1 98.94 84 PRO B N 1
ATOM 3551 C CA . PRO B 1 84 ? 7.34 1.091 10.469 1 98.94 84 PRO B CA 1
ATOM 3552 C C . PRO B 1 84 ? 6.543 -0.073 9.883 1 98.94 84 PRO B C 1
ATOM 3554 O O . PRO B 1 84 ? 7.105 -1.142 9.633 1 98.94 84 PRO B O 1
ATOM 3557 N N . ALA B 1 85 ? 5.23 0.066 9.727 1 98.94 85 ALA B N 1
ATOM 3558 C CA . ALA B 1 85 ? 4.348 -0.925 9.117 1 98.94 85 ALA B CA 1
ATOM 3559 C C . ALA B 1 85 ? 3.412 -0.275 8.102 1 98.94 85 ALA B C 1
ATOM 3561 O O . ALA B 1 85 ? 2.789 0.75 8.391 1 98.94 85 ALA B O 1
ATOM 3562 N N . THR B 1 86 ? 3.344 -0.792 6.891 1 98.94 86 THR B N 1
ATOM 3563 C CA . THR B 1 86 ? 2.561 -0.208 5.809 1 98.94 86 THR B CA 1
ATOM 3564 C C . THR B 1 86 ? 1.803 -1.29 5.043 1 98.94 86 THR B C 1
ATOM 3566 O O . THR B 1 86 ? 2.363 -2.342 4.727 1 98.94 86 THR B O 1
ATOM 3569 N N . ARG B 1 87 ? 0.521 -1.062 4.797 1 98.81 87 ARG B N 1
ATOM 3570 C CA . ARG B 1 87 ? -0.26 -1.975 3.969 1 98.81 87 ARG B CA 1
ATOM 3571 C C . ARG B 1 87 ? -0.181 -1.583 2.496 1 98.81 87 ARG B C 1
ATOM 3573 O O . ARG B 1 87 ? -0.216 -0.397 2.162 1 98.81 87 ARG B O 1
ATOM 3580 N N . VAL B 1 88 ? -0.031 -2.572 1.641 1 98.75 88 VAL B N 1
ATOM 3581 C CA . VAL B 1 88 ? -0.052 -2.371 0.196 1 98.75 88 VAL B CA 1
ATOM 3582 C C . VAL B 1 88 ? -1.172 -3.205 -0.426 1 98.75 88 VAL B C 1
ATOM 3584 O O . VAL B 1 88 ? -1.59 -4.215 0.143 1 98.75 88 VAL B O 1
ATOM 3587 N N . GLU B 1 89 ? -1.678 -2.691 -1.501 1 98.56 89 GLU B N 1
ATOM 3588 C CA . GLU B 1 89 ? -2.803 -3.309 -2.197 1 98.56 89 GLU B CA 1
ATOM 3589 C C . GLU B 1 89 ? -2.611 -3.254 -3.711 1 98.56 89 GLU B C 1
ATOM 3591 O O . GLU B 1 89 ? -2.225 -2.219 -4.258 1 98.56 89 GLU B O 1
ATOM 3596 N N . ASN B 1 90 ? -2.73 -4.348 -4.371 1 98.75 90 ASN B N 1
ATOM 3597 C CA . ASN B 1 90 ? -2.818 -4.465 -5.824 1 98.75 90 ASN B CA 1
ATOM 3598 C C . ASN B 1 90 ? -3.656 -5.672 -6.238 1 98.75 90 ASN B C 1
ATOM 3600 O O . ASN B 1 90 ? -3.209 -6.496 -7.039 1 98.75 90 ASN B O 1
ATOM 3604 N N . ALA B 1 91 ? -4.871 -5.754 -5.695 1 98.44 91 ALA B N 1
ATOM 3605 C CA . ALA B 1 91 ? -5.781 -6.879 -5.906 1 98.44 91 ALA B CA 1
ATOM 3606 C C . ALA B 1 91 ? -5.129 -8.195 -5.492 1 98.44 91 ALA B C 1
ATOM 3608 O O . ALA B 1 91 ? -4.551 -8.297 -4.41 1 98.44 91 ALA B O 1
ATOM 3609 N N . CYS B 1 92 ? -5.262 -9.234 -6.34 1 98.44 92 CYS B N 1
ATOM 3610 C CA . CYS B 1 92 ? -4.75 -10.555 -6 1 98.44 92 CYS B CA 1
ATOM 3611 C C . CYS B 1 92 ? -3.227 -10.555 -5.949 1 98.44 92 CYS B C 1
ATOM 3613 O O . CYS B 1 92 ? -2.617 -11.484 -5.426 1 98.44 92 CYS B O 1
ATOM 3615 N N . ALA B 1 93 ? -2.574 -9.461 -6.352 1 98.81 93 ALA B N 1
ATOM 3616 C CA . ALA B 1 93 ? -1.115 -9.406 -6.367 1 98.81 93 ALA B CA 1
ATOM 3617 C C . ALA B 1 93 ? -0.577 -8.688 -5.137 1 98.81 93 ALA B C 1
ATOM 3619 O O . ALA B 1 93 ? 0.61 -8.359 -5.07 1 98.81 93 ALA B O 1
ATOM 3620 N N . SER B 1 94 ? -1.403 -8.438 -4.148 1 98.88 94 SER B N 1
ATOM 3621 C CA . SER B 1 94 ? -1.045 -7.641 -2.977 1 98.88 94 SER B CA 1
ATOM 3622 C C . SER B 1 94 ? 0.127 -8.266 -2.227 1 98.88 94 SER B C 1
ATOM 3624 O O . SER B 1 94 ? 0.994 -7.551 -1.717 1 98.88 94 SER B O 1
ATOM 3626 N N . GLY B 1 95 ? 0.128 -9.57 -2.127 1 98.94 95 GLY B N 1
ATOM 3627 C CA . GLY B 1 95 ? 1.229 -10.227 -1.442 1 98.94 95 GLY B CA 1
ATOM 3628 C C . GLY B 1 95 ? 2.576 -9.961 -2.086 1 98.94 95 GLY B C 1
ATOM 3629 O O . GLY B 1 95 ? 3.553 -9.664 -1.395 1 98.94 95 GLY B O 1
ATOM 3630 N N . SER B 1 96 ? 2.668 -10.07 -3.4 1 98.94 96 SER B N 1
ATOM 3631 C CA . SER B 1 96 ? 3.918 -9.797 -4.102 1 98.94 96 SER B CA 1
ATOM 3632 C C . SER B 1 96 ? 4.266 -8.312 -4.051 1 98.94 96 SER B C 1
ATOM 3634 O O . SER B 1 96 ? 5.441 -7.945 -3.996 1 98.94 96 SER B O 1
ATOM 3636 N N . ALA B 1 97 ? 3.217 -7.48 -4.078 1 98.94 97 ALA B N 1
ATOM 3637 C CA . ALA B 1 97 ? 3.469 -6.055 -3.896 1 98.94 97 ALA B CA 1
ATOM 3638 C C . ALA B 1 97 ? 4.199 -5.789 -2.584 1 98.94 97 ALA B C 1
ATOM 3640 O O . ALA B 1 97 ? 5.113 -4.957 -2.529 1 98.94 97 ALA B O 1
ATOM 3641 N N . ALA B 1 98 ? 3.785 -6.484 -1.547 1 98.94 98 ALA B N 1
ATOM 3642 C CA . ALA B 1 98 ? 4.434 -6.336 -0.246 1 98.94 98 ALA B CA 1
ATOM 3643 C C . ALA B 1 98 ? 5.891 -6.789 -0.303 1 98.94 98 ALA B C 1
ATOM 3645 O O . ALA B 1 98 ? 6.773 -6.117 0.235 1 98.94 98 ALA B O 1
ATOM 3646 N N . ILE B 1 99 ? 6.191 -7.863 -0.965 1 98.94 99 ILE B N 1
ATOM 3647 C CA . ILE B 1 99 ? 7.551 -8.383 -1.092 1 98.94 99 ILE B CA 1
ATOM 3648 C C . ILE B 1 99 ? 8.414 -7.379 -1.854 1 98.94 99 ILE B C 1
ATOM 3650 O O . ILE B 1 99 ? 9.516 -7.035 -1.412 1 98.94 99 ILE B O 1
ATOM 3654 N N . HIS B 1 100 ? 7.902 -6.906 -3.008 1 98.94 100 HIS B N 1
ATOM 3655 C CA . HIS B 1 100 ? 8.672 -5.973 -3.822 1 98.94 100 HIS B CA 1
ATOM 3656 C C . HIS B 1 100 ? 8.914 -4.668 -3.072 1 98.94 100 HIS B C 1
ATOM 3658 O O . HIS B 1 100 ? 9.961 -4.035 -3.246 1 98.94 100 HIS B O 1
ATOM 3664 N N . SER B 1 101 ? 7.953 -4.258 -2.236 1 98.88 101 SER B N 1
ATOM 3665 C CA . SER B 1 101 ? 8.141 -3.061 -1.424 1 98.88 101 SER B CA 1
ATOM 3666 C C . SER B 1 101 ? 9.25 -3.262 -0.391 1 98.88 101 SER B C 1
ATOM 3668 O O . SER B 1 101 ? 10.117 -2.402 -0.228 1 98.88 101 SER B O 1
ATOM 3670 N N . GLY B 1 102 ? 9.18 -4.375 0.305 1 98.88 102 GLY B N 1
ATOM 3671 C CA . GLY B 1 102 ? 10.234 -4.684 1.265 1 98.88 102 GLY B CA 1
ATOM 3672 C C . GLY B 1 102 ? 11.609 -4.785 0.633 1 98.88 102 GLY B C 1
ATOM 3673 O O . GLY B 1 102 ? 12.602 -4.355 1.226 1 98.88 102 GLY B O 1
ATOM 3674 N N . LEU B 1 103 ? 11.648 -5.324 -0.571 1 98.69 103 LEU B N 1
ATOM 3675 C CA . LEU B 1 103 ? 12.891 -5.441 -1.326 1 98.69 103 LEU B CA 1
ATOM 3676 C C . LEU B 1 103 ? 13.508 -4.066 -1.574 1 98.69 103 LEU B C 1
ATOM 3678 O O . LEU B 1 103 ? 14.719 -3.891 -1.434 1 98.69 103 LEU B O 1
ATOM 3682 N N . ARG B 1 104 ? 12.695 -3.07 -1.922 1 98.38 104 ARG B N 1
ATOM 3683 C CA . ARG B 1 104 ? 13.195 -1.723 -2.176 1 98.38 104 ARG B CA 1
ATOM 3684 C C . ARG B 1 104 ? 13.789 -1.113 -0.91 1 98.38 104 ARG B C 1
ATOM 3686 O O . ARG B 1 104 ? 14.781 -0.384 -0.973 1 98.38 104 ARG B O 1
ATOM 3693 N N . SER B 1 105 ? 13.164 -1.384 0.243 1 98.62 105 SER B N 1
ATOM 3694 C CA . SER B 1 105 ? 13.688 -0.884 1.509 1 98.62 105 SER B CA 1
ATOM 3695 C C . SER B 1 105 ? 15.086 -1.425 1.78 1 98.62 105 SER B C 1
ATOM 3697 O O . SER B 1 105 ? 15.953 -0.7 2.275 1 98.62 105 SER B O 1
ATOM 3699 N N . LEU B 1 106 ? 15.281 -2.672 1.453 1 98.81 106 LEU B N 1
ATOM 3700 C CA . LEU B 1 106 ? 16.562 -3.312 1.678 1 98.81 106 LEU B CA 1
ATOM 3701 C C . LEU B 1 106 ? 17.625 -2.779 0.707 1 98.81 106 LEU B C 1
ATOM 3703 O O . LEU B 1 106 ? 18.734 -2.445 1.112 1 98.81 106 LEU B O 1
ATOM 3707 N N . LEU B 1 107 ? 17.25 -2.674 -0.558 1 98.62 107 LEU B N 1
ATOM 3708 C CA . LEU B 1 107 ? 18.188 -2.188 -1.57 1 98.62 107 LEU B CA 1
ATOM 3709 C C . LEU B 1 107 ? 18.531 -0.726 -1.323 1 98.62 107 LEU B C 1
ATOM 3711 O O . LEU B 1 107 ? 19.656 -0.298 -1.617 1 98.62 107 LEU B O 1
ATOM 3715 N N . ALA B 1 108 ? 17.578 0.029 -0.746 1 98.25 108 ALA B N 1
ATOM 3716 C CA . ALA B 1 108 ? 17.797 1.442 -0.443 1 98.25 108 ALA B CA 1
ATOM 3717 C C . ALA B 1 108 ? 18.719 1.615 0.762 1 98.25 108 ALA B C 1
ATOM 3719 O O . ALA B 1 108 ? 19.25 2.701 0.991 1 98.25 108 ALA B O 1
ATOM 3720 N N . GLY B 1 109 ? 18.812 0.532 1.583 1 98.06 109 GLY B N 1
ATOM 3721 C CA . GLY B 1 109 ? 19.609 0.601 2.801 1 98.06 109 GLY B CA 1
ATOM 3722 C C . GLY B 1 109 ? 18.859 1.237 3.961 1 98.06 109 GLY B C 1
ATOM 3723 O O . GLY B 1 109 ? 19.469 1.576 4.98 1 98.06 109 GLY B O 1
ATOM 3724 N N . THR B 1 110 ? 17.562 1.417 3.811 1 98.19 110 THR B N 1
ATOM 3725 C CA . THR B 1 110 ? 16.781 2.006 4.891 1 98.19 110 THR B CA 1
ATOM 3726 C C . THR B 1 110 ? 16.344 0.936 5.891 1 98.19 110 THR B C 1
ATOM 3728 O O . THR B 1 110 ? 15.867 1.255 6.98 1 98.19 110 THR B O 1
ATOM 3731 N N . ALA B 1 111 ? 16.5 -0.313 5.543 1 98.56 111 ALA B N 1
ATOM 3732 C CA . ALA B 1 111 ? 16.266 -1.463 6.41 1 98.56 111 ALA B CA 1
ATOM 3733 C C . ALA B 1 111 ? 17.281 -2.572 6.145 1 98.56 111 ALA B C 1
ATOM 3735 O O . ALA B 1 111 ? 17.844 -2.654 5.051 1 98.56 111 ALA B O 1
ATOM 3736 N N . ARG B 1 112 ? 17.578 -3.387 7.109 1 98.56 112 ARG B N 1
ATOM 3737 C CA . ARG B 1 112 ? 18.406 -4.57 6.957 1 98.56 112 ARG B CA 1
ATOM 3738 C C . ARG B 1 112 ? 17.578 -5.848 7.078 1 98.56 112 ARG B C 1
ATOM 3740 O O . ARG B 1 112 ? 17.938 -6.879 6.504 1 98.56 112 ARG B O 1
ATOM 3747 N N . THR B 1 113 ? 16.469 -5.793 7.82 1 98.94 113 THR B N 1
ATOM 3748 C CA . THR B 1 113 ? 15.555 -6.906 8.047 1 98.94 113 THR B CA 1
ATOM 3749 C C . THR B 1 113 ? 14.109 -6.453 7.91 1 98.94 113 THR B C 1
ATOM 3751 O O . THR B 1 113 ? 13.656 -5.574 8.648 1 98.94 113 THR B O 1
ATOM 3754 N N . VAL B 1 114 ? 13.406 -7.055 6.965 1 98.94 114 VAL B N 1
ATOM 3755 C CA . VAL B 1 114 ? 12.031 -6.684 6.68 1 98.94 114 VAL B CA 1
ATOM 3756 C C . VAL B 1 114 ? 11.117 -7.895 6.863 1 98.94 114 VAL B C 1
ATOM 3758 O O . VAL B 1 114 ? 11.398 -8.977 6.344 1 98.94 114 VAL B O 1
ATOM 3761 N N . LEU B 1 115 ? 10.062 -7.734 7.656 1 99 115 LEU B N 1
ATOM 3762 C CA . LEU B 1 115 ? 9 -8.727 7.77 1 99 115 LEU B CA 1
ATOM 3763 C C . LEU B 1 115 ? 7.887 -8.453 6.766 1 99 115 LEU B C 1
ATOM 3765 O O . LEU B 1 115 ? 7.305 -7.363 6.758 1 99 115 LEU B O 1
ATOM 3769 N N . VAL B 1 116 ? 7.641 -9.406 5.875 1 99 116 VAL B N 1
ATOM 3770 C CA . VAL B 1 116 ? 6.57 -9.281 4.891 1 99 116 VAL B CA 1
ATOM 3771 C C . VAL B 1 116 ? 5.441 -10.25 5.23 1 99 116 VAL B C 1
ATOM 3773 O O . VAL B 1 116 ? 5.684 -11.438 5.477 1 99 116 VAL B O 1
ATOM 3776 N N . ILE B 1 117 ? 4.238 -9.734 5.234 1 99 117 ILE B N 1
ATOM 3777 C CA . ILE B 1 117 ? 3.068 -10.539 5.586 1 99 117 ILE B CA 1
ATOM 3778 C C . ILE B 1 117 ? 1.998 -10.383 4.508 1 99 117 ILE B C 1
ATOM 3780 O O . ILE B 1 117 ? 1.785 -9.289 3.984 1 99 117 ILE B O 1
ATOM 3784 N N . GLY B 1 118 ? 1.369 -11.43 4.059 1 98.94 118 GLY B N 1
ATOM 3785 C CA . GLY B 1 118 ? 0.134 -11.445 3.293 1 98.94 118 GLY B CA 1
ATOM 3786 C C . GLY B 1 118 ? -0.986 -12.203 3.979 1 98.94 118 GLY B C 1
ATOM 3787 O O . GLY B 1 118 ? -0.758 -13.266 4.562 1 98.94 118 GLY B O 1
ATOM 3788 N N . ALA B 1 119 ? -2.162 -11.648 3.941 1 98.94 119 ALA B N 1
ATOM 3789 C CA . ALA B 1 119 ? -3.291 -12.305 4.598 1 98.94 119 ALA B CA 1
ATOM 3790 C C . ALA B 1 119 ? -4.613 -11.883 3.973 1 98.94 119 ALA B C 1
ATOM 3792 O O . ALA B 1 119 ? -4.738 -10.758 3.473 1 98.94 119 ALA B O 1
ATOM 3793 N N . GLU B 1 120 ? -5.551 -12.758 3.986 1 98.81 120 GLU B N 1
ATOM 3794 C CA . GLU B 1 120 ? -6.926 -12.453 3.605 1 98.81 120 GLU B CA 1
ATOM 3795 C C . GLU B 1 120 ? -7.914 -13.352 4.34 1 98.81 120 GLU B C 1
ATOM 3797 O O . GLU B 1 120 ? -7.664 -14.547 4.512 1 98.81 120 GLU B O 1
ATOM 3802 N N . LYS B 1 121 ? -8.938 -12.844 4.801 1 98.06 121 LYS B N 1
ATOM 3803 C CA . LYS B 1 121 ? -10.094 -13.555 5.352 1 98.06 121 LYS B CA 1
ATOM 3804 C C . LYS B 1 121 ? -11.312 -13.398 4.453 1 98.06 121 LYS B C 1
ATOM 3806 O O . LYS B 1 121 ? -11.859 -12.297 4.32 1 98.06 121 LYS B O 1
ATOM 3811 N N . MET B 1 122 ? -11.797 -14.547 3.885 1 97.38 122 MET B N 1
ATOM 3812 C CA . MET B 1 122 ? -12.844 -14.414 2.869 1 97.38 122 MET B CA 1
ATOM 3813 C C . MET B 1 122 ? -14.039 -15.297 3.207 1 97.38 122 MET B C 1
ATOM 3815 O O . MET B 1 122 ? -15.188 -14.914 2.945 1 97.38 122 MET B O 1
ATOM 3819 N N . THR B 1 123 ? -13.891 -16.406 3.881 1 97.12 123 THR B N 1
ATOM 3820 C CA . THR B 1 123 ? -14.906 -17.453 3.986 1 97.12 123 THR B CA 1
ATOM 3821 C C . THR B 1 123 ? -15.969 -17.062 5.012 1 97.12 123 THR B C 1
ATOM 3823 O O . THR B 1 123 ? -17.047 -17.672 5.062 1 97.12 123 THR B O 1
ATOM 3826 N N . HIS B 1 124 ? -15.68 -16.125 5.832 1 95.31 124 HIS B N 1
ATOM 3827 C CA . HIS B 1 124 ? -16.656 -15.672 6.816 1 95.31 124 HIS B CA 1
ATOM 3828 C C . HIS B 1 124 ? -17.812 -14.938 6.152 1 95.31 124 HIS B C 1
ATOM 3830 O O . HIS B 1 124 ? -18.891 -14.797 6.738 1 95.31 124 HIS B O 1
ATOM 3836 N N . ALA B 1 125 ? -17.625 -14.398 4.988 1 93.69 125 ALA B N 1
ATOM 3837 C CA . ALA B 1 125 ? -18.594 -13.555 4.289 1 93.69 125 ALA B CA 1
ATOM 3838 C C . ALA B 1 125 ? -19.438 -14.375 3.322 1 93.69 125 ALA B C 1
ATOM 3840 O O . ALA B 1 125 ? -18.953 -15.367 2.754 1 93.69 125 ALA B O 1
ATOM 3841 N N . PRO B 1 126 ? -20.703 -13.984 3.18 1 94.06 126 PRO B N 1
ATOM 3842 C CA . PRO B 1 126 ? -21.516 -14.672 2.176 1 94.06 126 PRO B CA 1
ATOM 3843 C C . PRO B 1 126 ? -20.969 -14.523 0.761 1 94.06 126 PRO B C 1
ATOM 3845 O O . PRO B 1 126 ? -20.219 -13.578 0.482 1 94.06 126 PRO B O 1
ATOM 3848 N N . ALA B 1 127 ? -21.328 -15.414 -0.07 1 91.94 127 ALA B N 1
ATOM 3849 C CA . ALA B 1 127 ? -20.812 -15.492 -1.435 1 91.94 127 ALA B CA 1
ATOM 3850 C C . ALA B 1 127 ? -21.031 -14.18 -2.184 1 91.94 127 ALA B C 1
ATOM 3852 O O . ALA B 1 127 ? -20.203 -13.773 -2.998 1 91.94 127 ALA B O 1
ATOM 3853 N N . GLU B 1 128 ? -22.141 -13.562 -1.875 1 93.31 128 GLU B N 1
ATOM 3854 C CA . GLU B 1 128 ? -22.469 -12.305 -2.537 1 93.31 128 GLU B CA 1
ATOM 3855 C C . GLU B 1 128 ? -21.484 -11.203 -2.152 1 93.31 128 GLU B C 1
ATOM 3857 O O . GLU B 1 128 ? -21.062 -10.414 -3.002 1 93.31 128 GLU B O 1
ATOM 3862 N N . GLN B 1 129 ? -21.125 -11.195 -0.912 1 93.69 129 GLN B N 1
ATOM 3863 C CA . GLN B 1 129 ? -20.172 -10.203 -0.427 1 93.69 129 GLN B CA 1
ATOM 3864 C C . GLN B 1 129 ? -18.766 -10.477 -0.965 1 93.69 129 GLN B C 1
ATOM 3866 O O . GLN B 1 129 ? -18.062 -9.547 -1.354 1 93.69 129 GLN B O 1
ATOM 3871 N N . VAL B 1 130 ? -18.422 -11.742 -0.98 1 96.19 130 VAL B N 1
ATOM 3872 C CA . VAL B 1 130 ? -17.125 -12.125 -1.504 1 96.19 130 VAL B CA 1
ATOM 3873 C C . VAL B 1 130 ? -17.031 -11.773 -2.988 1 96.19 130 VAL B C 1
ATOM 3875 O O . VAL B 1 130 ? -16.047 -11.172 -3.436 1 96.19 130 VAL B O 1
ATOM 3878 N N . GLY B 1 131 ? -18.109 -12.141 -3.711 1 95.69 131 GLY B N 1
ATOM 3879 C CA . GLY B 1 131 ? -18.125 -11.836 -5.133 1 95.69 131 GLY B CA 1
ATOM 3880 C C . GLY B 1 131 ? -18.047 -10.352 -5.426 1 95.69 131 GLY B C 1
ATOM 3881 O O . GLY B 1 131 ? -17.312 -9.93 -6.316 1 95.69 131 GLY B O 1
ATOM 3882 N N . ALA B 1 132 ? -18.781 -9.562 -4.668 1 95 132 ALA B N 1
ATOM 3883 C CA . ALA B 1 132 ? -18.781 -8.109 -4.84 1 95 132 ALA B CA 1
ATOM 3884 C C . ALA B 1 132 ? -17.406 -7.523 -4.504 1 95 132 ALA B C 1
ATOM 3886 O O . ALA B 1 132 ? -16.938 -6.617 -5.191 1 95 132 ALA B O 1
ATOM 3887 N N . ALA B 1 133 ? -16.828 -8.016 -3.445 1 96 133 ALA B N 1
ATOM 3888 C CA . ALA B 1 133 ? -15.5 -7.547 -3.041 1 96 133 ALA B CA 1
ATOM 3889 C C . ALA B 1 133 ? -14.461 -7.836 -4.121 1 96 133 ALA B C 1
ATOM 3891 O O . ALA B 1 133 ? -13.641 -6.98 -4.441 1 96 133 ALA B O 1
ATOM 3892 N N . LEU B 1 134 ? -14.5 -8.984 -4.68 1 96.94 134 LEU B N 1
ATOM 3893 C CA . LEU B 1 134 ? -13.547 -9.367 -5.719 1 96.94 134 LEU B CA 1
ATOM 3894 C C . LEU B 1 134 ? -13.75 -8.531 -6.977 1 96.94 134 LEU B C 1
ATOM 3896 O O . LEU B 1 134 ? -12.773 -8.156 -7.637 1 96.94 134 LEU B O 1
ATOM 3900 N N . LEU B 1 135 ? -14.984 -8.164 -7.266 1 97.31 135 LEU B N 1
ATOM 3901 C CA . LEU B 1 135 ? -15.266 -7.316 -8.422 1 97.31 135 LEU B CA 1
ATOM 3902 C C . LEU B 1 135 ? -14.727 -5.906 -8.203 1 97.31 135 LEU B C 1
ATOM 3904 O O . LEU B 1 135 ? -14.594 -5.133 -9.156 1 97.31 135 LEU B O 1
ATOM 3908 N N . GLY B 1 136 ? -14.375 -5.586 -6.961 1 97.31 136 GLY B N 1
ATOM 3909 C CA . GLY B 1 136 ? -13.703 -4.324 -6.688 1 97.31 136 GLY B CA 1
ATOM 3910 C C . GLY B 1 136 ? -12.375 -4.184 -7.395 1 97.31 136 GLY B C 1
ATOM 3911 O O . GLY B 1 136 ? -11.82 -3.084 -7.488 1 97.31 136 GLY B O 1
ATOM 3912 N N . ALA B 1 137 ? -11.898 -5.277 -7.969 1 97.94 137 ALA B N 1
ATOM 3913 C CA . ALA B 1 137 ? -10.625 -5.277 -8.688 1 97.94 137 ALA B CA 1
ATOM 3914 C C . ALA B 1 137 ? -10.836 -5.066 -10.18 1 97.94 137 ALA B C 1
ATOM 3916 O O . ALA B 1 137 ? -9.883 -5.102 -10.961 1 97.94 137 ALA B O 1
ATOM 3917 N N . ASP B 1 138 ? -12.078 -4.867 -10.586 1 97.62 138 ASP B N 1
ATOM 3918 C CA . ASP B 1 138 ? -12.375 -4.676 -12 1 97.62 138 ASP B CA 1
ATOM 3919 C C . ASP B 1 138 ? -12.859 -3.256 -12.273 1 97.62 138 ASP B C 1
ATOM 3921 O O . ASP B 1 138 ? -13.75 -2.752 -11.57 1 97.62 138 ASP B O 1
ATOM 3925 N N . TYR B 1 139 ? -12.383 -2.684 -13.336 1 96.81 139 TYR B N 1
ATOM 3926 C CA . TYR B 1 139 ? -12.609 -1.29 -13.703 1 96.81 139 TYR B CA 1
ATOM 3927 C C . TYR B 1 139 ? -14.078 -1.048 -14.039 1 96.81 139 TYR B C 1
ATOM 3929 O O . TYR B 1 139 ? -14.656 -0.037 -13.633 1 96.81 139 TYR B O 1
ATOM 3937 N N . GLU B 1 140 ? -14.695 -1.93 -14.742 1 97.12 140 GLU B N 1
ATOM 3938 C CA . GLU B 1 140 ? -16.047 -1.729 -15.273 1 97.12 140 GLU B CA 1
ATOM 3939 C C . GLU B 1 140 ? -17.094 -2.248 -14.297 1 97.12 140 GLU B C 1
ATOM 3941 O O . GLU B 1 140 ? -18.203 -1.704 -14.227 1 97.12 140 GLU B O 1
ATOM 3946 N N . LEU B 1 141 ? -16.75 -3.205 -13.469 1 96.56 141 LEU B N 1
ATOM 3947 C CA . LEU B 1 141 ? -17.781 -3.934 -12.742 1 96.56 141 LEU B CA 1
ATOM 3948 C C . LEU B 1 141 ? -17.719 -3.615 -11.25 1 96.56 141 LEU B C 1
ATOM 3950 O O . LEU B 1 141 ? -18.594 -4.027 -10.492 1 96.56 141 LEU B O 1
ATOM 3954 N N . ALA B 1 142 ? -16.703 -2.889 -10.828 1 96.56 142 ALA B N 1
ATOM 3955 C CA . ALA B 1 142 ? -16.656 -2.508 -9.422 1 96.56 142 ALA B CA 1
ATOM 3956 C C . ALA B 1 142 ? -17.953 -1.863 -8.977 1 96.56 142 ALA B C 1
ATOM 3958 O O . ALA B 1 142 ? -18.484 -0.98 -9.656 1 96.56 142 ALA B O 1
ATOM 3959 N N . GLY B 1 143 ? -18.5 -2.361 -7.816 1 94.19 143 GLY B N 1
ATOM 3960 C CA . GLY B 1 143 ? -19.75 -1.845 -7.289 1 94.19 143 GLY B CA 1
ATOM 3961 C C . GLY B 1 143 ? -20.969 -2.672 -7.691 1 94.19 143 GLY B C 1
ATOM 3962 O O . GLY B 1 143 ? -22.062 -2.467 -7.18 1 94.19 143 GLY B O 1
ATOM 3963 N N . SER B 1 144 ? -20.719 -3.574 -8.594 1 94.25 144 SER B N 1
ATOM 3964 C CA . SER B 1 144 ? -21.812 -4.43 -9.023 1 94.25 144 SER B CA 1
ATOM 3965 C C . SER B 1 144 ? -21.984 -5.629 -8.094 1 94.25 144 SER B C 1
ATOM 3967 O O . SER B 1 144 ? -21.031 -6.031 -7.418 1 94.25 144 SER B O 1
ATOM 3969 N N . GLU B 1 145 ? -23.156 -6.148 -8.102 1 91.25 145 GLU B N 1
ATOM 3970 C CA . GLU B 1 145 ? -23.422 -7.379 -7.367 1 91.25 145 GLU B CA 1
ATOM 3971 C C . GLU B 1 145 ? -23.016 -8.609 -8.18 1 91.25 145 GLU B C 1
ATOM 3973 O O . GLU B 1 145 ? -23.156 -8.625 -9.406 1 91.25 145 GLU B O 1
ATOM 3978 N N . SER B 1 146 ? -22.469 -9.547 -7.48 1 89.5 146 SER B N 1
ATOM 3979 C CA . SER B 1 146 ? -22.109 -10.812 -8.102 1 89.5 146 SER B CA 1
ATOM 3980 C C . SER B 1 146 ? -21.891 -11.898 -7.059 1 89.5 146 SER B C 1
ATOM 3982 O O . SER B 1 146 ? -21.312 -11.641 -6 1 89.5 146 SER B O 1
ATOM 3984 N N . ARG B 1 147 ? -22.375 -13.102 -7.449 1 83.62 147 ARG B N 1
ATOM 3985 C CA . ARG B 1 147 ? -22.094 -14.25 -6.59 1 83.62 147 ARG B CA 1
ATOM 3986 C C . ARG B 1 147 ? -20.828 -14.961 -7.031 1 83.62 147 ARG B C 1
ATOM 3988 O O . ARG B 1 147 ? -20.156 -15.617 -6.223 1 83.62 147 ARG B O 1
ATOM 3995 N N . THR B 1 148 ? -20.438 -14.719 -8.281 1 83.5 148 THR B N 1
ATOM 3996 C CA . THR B 1 148 ? -19.359 -15.523 -8.82 1 83.5 148 THR B CA 1
ATOM 3997 C C . THR B 1 148 ? -18.078 -14.711 -8.922 1 83.5 148 THR B C 1
ATOM 3999 O O . THR B 1 148 ? -17 -15.25 -9.219 1 83.5 148 THR B O 1
ATOM 4002 N N . GLY B 1 149 ? -18.219 -13.406 -8.68 1 89.19 149 GLY B N 1
ATOM 4003 C CA . GLY B 1 149 ? -17.031 -12.562 -8.648 1 89.19 149 GLY B CA 1
ATOM 4004 C C . GLY B 1 149 ? -16.344 -12.461 -9.992 1 89.19 149 GLY B C 1
ATOM 4005 O O . GLY B 1 149 ? -16.969 -12.102 -10.992 1 89.19 149 GLY B O 1
ATOM 4006 N N . PHE B 1 150 ? -15.094 -13 -10 1 91.88 150 PHE B N 1
ATOM 4007 C CA . PHE B 1 150 ? -14.219 -12.797 -11.148 1 91.88 150 PHE B CA 1
ATOM 4008 C C . PHE B 1 150 ? -14.391 -13.922 -12.164 1 91.88 150 PHE B C 1
ATOM 4010 O O . PHE B 1 150 ? -13.805 -13.883 -13.25 1 91.88 150 PHE B O 1
ATOM 4017 N N . ALA B 1 151 ? -15.125 -14.938 -11.883 1 95.06 151 ALA B N 1
ATOM 4018 C CA . ALA B 1 151 ? -15.289 -16.094 -12.758 1 95.06 151 ALA B CA 1
ATOM 4019 C C . ALA B 1 151 ? -15.828 -15.672 -14.125 1 95.06 151 ALA B C 1
ATOM 4021 O O . ALA B 1 151 ? -15.391 -16.203 -15.156 1 95.06 151 ALA B O 1
ATOM 4022 N N . GLY B 1 152 ? -16.719 -14.742 -14.102 1 95.25 152 GLY B N 1
ATOM 4023 C CA . GLY B 1 152 ? -17.266 -14.25 -15.359 1 95.25 152 GLY B CA 1
ATOM 4024 C C . GLY B 1 152 ? -16.234 -13.562 -16.234 1 95.25 152 GLY B C 1
ATOM 4025 O O . GLY B 1 152 ? -16.25 -13.695 -17.453 1 95.25 152 GLY B O 1
ATOM 4026 N N . LEU B 1 153 ? -15.375 -12.828 -15.609 1 96.38 153 LEU B N 1
ATOM 4027 C CA . LEU B 1 153 ? -14.344 -12.109 -16.344 1 96.38 153 LEU B CA 1
ATOM 4028 C C . LEU B 1 153 ? -13.367 -13.078 -17 1 96.38 153 LEU B C 1
ATOM 4030 O O . LEU B 1 153 ? -13.008 -12.898 -18.172 1 96.38 153 LEU B O 1
ATOM 4034 N N . PHE B 1 154 ? -12.961 -14.117 -16.344 1 97.94 154 PHE B N 1
ATOM 4035 C CA . PHE B 1 154 ? -12.023 -15.078 -16.906 1 97.94 154 PHE B CA 1
ATOM 4036 C C . PHE B 1 154 ? -12.727 -16.031 -17.875 1 97.94 154 PHE B C 1
ATOM 4038 O O . PHE B 1 154 ? -12.094 -16.594 -18.766 1 97.94 154 PHE B O 1
ATOM 4045 N N . ALA B 1 155 ? -14.031 -16.188 -17.656 1 98.12 155 ALA B N 1
ATOM 4046 C CA . ALA B 1 155 ? -14.805 -16.891 -18.672 1 98.12 155 ALA B CA 1
ATOM 4047 C C . ALA B 1 155 ? -14.719 -16.188 -20.016 1 98.12 155 ALA B C 1
ATOM 4049 O O . ALA B 1 155 ? -14.641 -16.828 -21.062 1 98.12 155 ALA B O 1
ATOM 4050 N N . ARG B 1 156 ? -14.758 -14.875 -19.938 1 97.38 156 ARG B N 1
ATOM 4051 C CA . ARG B 1 156 ? -14.609 -14.102 -21.172 1 97.38 156 ARG B CA 1
ATOM 4052 C C . ARG B 1 156 ? -13.227 -14.297 -21.781 1 97.38 156 ARG B C 1
ATOM 4054 O O . ARG B 1 156 ? -13.086 -14.305 -23 1 97.38 156 ARG B O 1
ATOM 4061 N N . VAL B 1 157 ? -12.203 -14.414 -20.969 1 98.31 157 VAL B N 1
ATOM 4062 C CA . VAL B 1 157 ? -10.859 -14.703 -21.453 1 98.31 157 VAL B CA 1
ATOM 4063 C 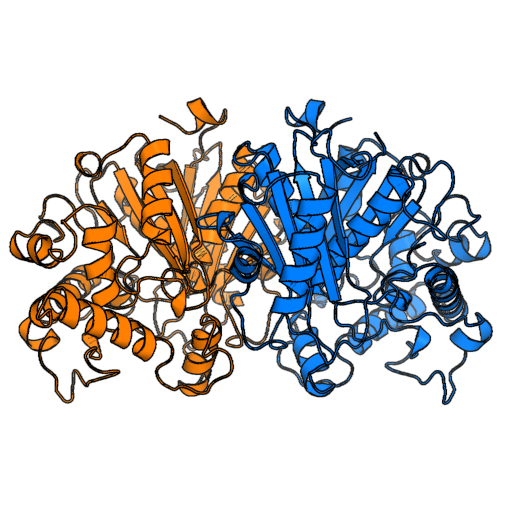C . VAL B 1 157 ? -10.836 -16.062 -22.141 1 98.31 157 VAL B C 1
ATOM 4065 O O . VAL B 1 157 ? -10.281 -16.203 -23.234 1 98.31 157 VAL B O 1
ATOM 4068 N N . ALA B 1 158 ? -11.453 -17.047 -21.5 1 98.5 158 ALA B N 1
ATOM 4069 C CA . ALA B 1 158 ? -11.5 -18.391 -22.062 1 98.5 158 ALA B CA 1
ATOM 4070 C C . ALA B 1 158 ? -12.219 -18.406 -23.406 1 98.5 158 ALA B C 1
ATOM 4072 O O . ALA B 1 158 ? -11.773 -19.062 -24.344 1 98.5 158 ALA B O 1
ATOM 4073 N N . GLU B 1 159 ? -13.289 -17.703 -23.453 1 98.25 159 GLU B N 1
ATOM 4074 C CA . GLU B 1 159 ? -14.047 -17.625 -24.703 1 98.25 159 GLU B CA 1
ATOM 4075 C C . GLU B 1 159 ? -13.242 -16.938 -25.797 1 98.25 159 GLU B C 1
ATOM 4077 O O . GLU B 1 159 ? -13.234 -17.375 -26.953 1 98.25 159 GLU B O 1
ATOM 4082 N N . ALA B 1 160 ? -12.609 -15.844 -25.438 1 98.38 160 ALA B N 1
ATOM 4083 C CA . ALA B 1 160 ? -11.766 -15.148 -26.391 1 98.38 160 ALA B CA 1
ATOM 4084 C C . ALA B 1 160 ? -10.641 -16.047 -26.891 1 98.38 160 ALA B C 1
ATOM 4086 O O . ALA B 1 160 ? -10.305 -16.031 -28.078 1 98.38 160 ALA B O 1
ATOM 4087 N N . TYR B 1 161 ? -10.055 -16.797 -26.016 1 98.62 161 TYR B N 1
ATOM 4088 C CA . TYR B 1 161 ? -9 -17.734 -26.375 1 98.62 161 TYR B CA 1
ATOM 4089 C C . TYR B 1 161 ? -9.508 -18.797 -27.344 1 98.62 161 TYR B C 1
ATOM 4091 O O . TYR B 1 161 ? -8.875 -19.078 -28.359 1 98.62 161 TYR B O 1
ATOM 4099 N N . ARG B 1 162 ? -10.617 -19.344 -27.047 1 97.88 162 ARG B N 1
ATOM 4100 C CA . ARG B 1 162 ? -11.227 -20.375 -27.891 1 97.88 162 ARG B CA 1
ATOM 4101 C C . ARG B 1 162 ? -11.523 -19.844 -29.281 1 97.88 162 ARG B C 1
ATOM 4103 O O . ARG B 1 162 ? -11.281 -20.531 -30.281 1 97.88 162 ARG B O 1
ATOM 4110 N N . GLN B 1 163 ? -12.039 -18.688 -29.312 1 98.06 163 GLN B N 1
ATOM 4111 C CA . GLN B 1 163 ? -12.383 -18.078 -30.594 1 98.06 163 GLN B CA 1
ATOM 4112 C C . GLN B 1 163 ? -11.133 -17.859 -31.453 1 98.06 163 GLN B C 1
ATOM 4114 O O . GLN B 1 163 ? -11.156 -18.078 -32.656 1 98.06 163 GLN B O 1
ATOM 4119 N N . ARG B 1 164 ? -10.055 -17.469 -30.812 1 98.19 164 ARG B N 1
ATOM 4120 C CA . ARG B 1 164 ? -8.844 -17.094 -31.547 1 98.19 164 ARG B CA 1
ATOM 4121 C C . ARG B 1 164 ? -8.008 -18.328 -31.891 1 98.19 164 ARG B C 1
ATOM 4123 O O . ARG B 1 164 ? -7.391 -18.375 -32.969 1 98.19 164 ARG B O 1
ATOM 4130 N N . TYR B 1 165 ? -7.992 -19.344 -30.938 1 98 165 TYR B N 1
ATOM 4131 C CA . TYR B 1 165 ? -6.969 -20.375 -31.094 1 98 165 TYR B CA 1
ATOM 4132 C C . TYR B 1 165 ? -7.602 -21.75 -31.141 1 98 165 TYR B C 1
ATOM 4134 O O . TYR B 1 165 ? -6.918 -22.75 -31.406 1 98 165 TYR B O 1
ATOM 4142 N N . GLY B 1 166 ? -8.906 -21.875 -30.891 1 97.12 166 GLY B N 1
ATOM 4143 C CA . GLY B 1 166 ? -9.594 -23.156 -30.984 1 97.12 166 GLY B CA 1
ATOM 4144 C C . GLY B 1 166 ? -9.984 -23.719 -29.625 1 97.12 166 GLY B C 1
ATOM 4145 O O . GLY B 1 166 ? -9.766 -23.062 -28.594 1 97.12 166 GLY B O 1
ATOM 4146 N N . GLU B 1 167 ? -10.492 -24.938 -29.703 1 96.81 167 GLU B N 1
ATOM 4147 C CA . GLU B 1 167 ? -11.078 -25.562 -28.531 1 96.81 167 GLU B CA 1
ATOM 4148 C C . GLU B 1 167 ? -10.023 -25.828 -27.453 1 96.81 167 GLU B C 1
ATOM 4150 O O . GLU B 1 167 ? -8.898 -26.219 -27.766 1 96.81 167 GLU B O 1
ATOM 4155 N N . ILE B 1 168 ? -10.422 -25.641 -26.141 1 96.88 168 ILE B N 1
ATOM 4156 C CA . ILE B 1 168 ? -9.422 -25.703 -25.078 1 96.88 168 ILE B CA 1
ATOM 4157 C C . ILE B 1 168 ? -9.977 -26.531 -23.906 1 96.88 168 ILE B C 1
ATOM 4159 O O . ILE B 1 168 ? -9.32 -26.672 -22.875 1 96.88 168 ILE B O 1
ATOM 4163 N N . ASN B 1 169 ? -11.07 -27.141 -24 1 97.62 169 ASN B N 1
ATOM 4164 C CA . ASN B 1 169 ? -11.719 -27.828 -22.891 1 97.62 169 ASN B CA 1
ATOM 4165 C C . ASN B 1 169 ? -10.805 -28.891 -22.281 1 97.62 169 ASN B C 1
ATOM 4167 O O . ASN B 1 169 ? -10.688 -29 -21.062 1 97.62 169 ASN B O 1
ATOM 4171 N N . ASP B 1 170 ? -10.258 -29.703 -23.078 1 97.38 170 ASP B N 1
ATOM 4172 C CA . ASP B 1 170 ? -9.367 -30.766 -22.609 1 97.38 170 ASP B CA 1
ATOM 4173 C C . ASP B 1 170 ? -8.156 -30.188 -21.891 1 97.38 170 ASP B C 1
ATOM 4175 O O . ASP B 1 170 ? -7.719 -30.734 -20.875 1 97.38 170 ASP B O 1
ATOM 4179 N N . ALA B 1 171 ? -7.578 -29.094 -22.406 1 98.44 171 ALA B N 1
ATOM 4180 C CA . ALA B 1 171 ? -6.434 -28.438 -21.781 1 98.44 171 ALA B CA 1
ATOM 4181 C C . ALA B 1 171 ? -6.793 -27.922 -20.391 1 98.44 171 ALA B C 1
ATOM 4183 O O . ALA B 1 171 ? -6.016 -28.078 -19.453 1 98.44 171 ALA B O 1
ATOM 4184 N N . LEU B 1 172 ? -7.992 -27.312 -20.297 1 98.75 172 LEU B N 1
ATOM 4185 C CA . LEU B 1 172 ? -8.43 -26.797 -19 1 98.75 172 LEU B CA 1
ATOM 4186 C C . LEU B 1 172 ? -8.594 -27.938 -18 1 98.75 172 LEU B C 1
ATOM 4188 O O . LEU B 1 172 ? -8.172 -27.812 -16.844 1 98.75 172 LEU B O 1
ATOM 4192 N N . GLY B 1 173 ? -9.211 -29 -18.438 1 98.69 173 GLY B N 1
ATOM 4193 C CA . GLY B 1 173 ? -9.344 -30.156 -17.578 1 98.69 173 GLY B CA 1
ATOM 4194 C C . GLY B 1 173 ? -8.016 -30.719 -17.109 1 98.69 173 GLY B C 1
ATOM 4195 O O . GLY B 1 173 ? -7.867 -31.125 -15.953 1 98.69 173 GLY B O 1
ATOM 4196 N N . ALA B 1 174 ? -7.059 -30.797 -18.031 1 98.75 174 ALA B N 1
ATOM 4197 C CA . ALA B 1 174 ? -5.727 -31.312 -17.719 1 98.75 174 ALA B CA 1
ATOM 4198 C C . ALA B 1 174 ? -5.039 -30.422 -16.672 1 98.75 174 ALA B C 1
ATOM 4200 O O . ALA B 1 174 ? -4.371 -30.922 -15.766 1 98.75 174 ALA B O 1
ATOM 4201 N N . ILE B 1 175 ? -5.172 -29.125 -16.812 1 98.88 175 ILE B N 1
ATOM 4202 C CA . ILE B 1 175 ? -4.562 -28.172 -15.875 1 98.88 175 ILE B CA 1
ATOM 4203 C C . ILE B 1 175 ? -5.172 -28.359 -14.492 1 98.88 175 ILE B C 1
ATOM 4205 O O . ILE B 1 175 ? -4.449 -28.391 -13.492 1 98.88 175 ILE B O 1
ATOM 4209 N N . ALA B 1 176 ? -6.496 -28.453 -14.445 1 98.81 176 ALA B N 1
ATOM 4210 C CA . ALA B 1 176 ? -7.176 -28.672 -13.172 1 98.81 176 ALA B CA 1
ATOM 4211 C C . ALA B 1 176 ? -6.699 -29.953 -12.5 1 98.81 176 ALA B C 1
ATOM 4213 O O . ALA B 1 176 ? -6.355 -29.953 -11.312 1 98.81 176 ALA B O 1
ATOM 4214 N N . ALA B 1 177 ? -6.672 -31 -13.242 1 98.81 177 ALA B N 1
ATOM 4215 C CA . ALA B 1 177 ? -6.258 -32.312 -12.703 1 98.81 177 ALA B CA 1
ATOM 4216 C C . ALA B 1 177 ? -4.809 -32.25 -12.227 1 98.81 177 ALA B C 1
ATOM 4218 O O . ALA B 1 177 ? -4.48 -32.781 -11.164 1 98.81 177 ALA B O 1
ATOM 4219 N N . LYS B 1 178 ? -3.951 -31.688 -12.992 1 98.75 178 LYS B N 1
ATOM 4220 C CA . LYS B 1 178 ? -2.541 -31.547 -12.648 1 98.75 178 LYS B CA 1
ATOM 4221 C C . LYS B 1 178 ? -2.375 -30.828 -11.305 1 98.75 178 LYS B C 1
ATOM 4223 O O . LYS B 1 178 ? -1.662 -31.328 -10.422 1 98.75 178 LYS B O 1
ATOM 4228 N N . ASN B 1 179 ? -3.033 -29.703 -11.164 1 98.75 179 ASN B N 1
ATOM 4229 C CA . ASN B 1 179 ? -2.852 -28.906 -9.961 1 98.75 179 ASN B CA 1
ATOM 4230 C C . ASN B 1 179 ? -3.469 -29.578 -8.742 1 98.75 179 ASN B C 1
ATOM 4232 O O . ASN B 1 179 ? -2.947 -29.453 -7.629 1 98.75 179 ASN B O 1
ATOM 4236 N N . HIS B 1 180 ? -4.578 -30.266 -8.922 1 98.56 180 HIS B N 1
ATOM 4237 C CA . HIS B 1 180 ? -5.16 -31.031 -7.828 1 98.56 180 HIS B CA 1
ATOM 4238 C C . HIS B 1 180 ? -4.25 -32.188 -7.418 1 98.56 180 HIS B C 1
ATOM 4240 O O . HIS B 1 180 ? -4.113 -32.469 -6.227 1 98.56 180 HIS B O 1
ATOM 4246 N N . ALA B 1 181 ? -3.682 -32.844 -8.375 1 98.38 181 ALA B N 1
ATOM 4247 C CA . ALA B 1 181 ? -2.725 -33.906 -8.062 1 98.38 181 ALA B CA 1
ATOM 4248 C C . ALA B 1 181 ? -1.546 -33.344 -7.262 1 98.38 181 ALA B C 1
ATOM 4250 O O . ALA B 1 181 ? -1.121 -33.969 -6.277 1 98.38 181 ALA B O 1
ATOM 4251 N N . ASN B 1 182 ? -0.983 -32.25 -7.699 1 98.56 182 ASN B N 1
ATOM 4252 C CA . ASN B 1 182 ? 0.111 -31.625 -6.977 1 98.56 182 ASN B CA 1
ATOM 4253 C C . ASN B 1 182 ? -0.308 -31.219 -5.562 1 98.56 182 ASN B C 1
ATOM 4255 O O . ASN B 1 182 ? 0.477 -31.344 -4.621 1 98.56 182 ASN B O 1
ATOM 4259 N N . GLY B 1 183 ? -1.547 -30.719 -5.41 1 98.19 183 GLY B N 1
ATOM 4260 C CA . GLY B 1 183 ? -2.061 -30.297 -4.121 1 98.19 183 GLY B CA 1
ATOM 4261 C C . GLY B 1 183 ? -2.125 -31.422 -3.104 1 98.19 183 GLY B C 1
ATOM 4262 O O . GLY B 1 183 ? -2.074 -31.172 -1.896 1 98.19 183 GLY B O 1
ATOM 4263 N N . MET B 1 184 ? -2.184 -32.656 -3.564 1 97.62 184 MET B N 1
ATOM 4264 C CA . MET B 1 184 ? -2.256 -33.812 -2.676 1 97.62 184 MET B CA 1
ATOM 4265 C C . MET B 1 184 ? -0.985 -33.938 -1.844 1 97.62 184 MET B C 1
ATOM 4267 O O . MET B 1 184 ? -1.027 -34.406 -0.705 1 97.62 184 MET B O 1
ATOM 4271 N N . ALA B 1 185 ? 0.066 -33.469 -2.357 1 97.5 185 ALA B N 1
ATOM 4272 C CA . ALA B 1 185 ? 1.354 -33.594 -1.678 1 97.5 185 ALA B CA 1
ATOM 4273 C C . ALA B 1 185 ? 1.601 -32.406 -0.759 1 97.5 185 ALA B C 1
ATOM 4275 O O . ALA B 1 185 ? 2.566 -32.375 0.009 1 97.5 185 ALA B O 1
ATOM 4276 N N . ASN B 1 186 ? 0.775 -31.375 -0.777 1 98.44 186 ASN B N 1
ATOM 4277 C CA . ASN B 1 186 ? 0.955 -30.141 -0.014 1 98.44 186 ASN B CA 1
ATOM 4278 C C . ASN B 1 186 ? 0.049 -30.109 1.214 1 98.44 186 ASN B C 1
ATOM 4280 O O . ASN B 1 186 ? -1.152 -29.859 1.098 1 98.44 186 ASN B O 1
ATOM 4284 N N . PRO B 1 187 ? 0.602 -30.297 2.402 1 98.19 187 PRO B N 1
ATOM 4285 C CA . PRO B 1 187 ? -0.238 -30.297 3.604 1 98.19 187 PRO B CA 1
ATOM 4286 C C . PRO B 1 187 ? -0.873 -28.938 3.887 1 98.19 187 PRO B C 1
ATOM 4288 O O . PRO B 1 187 ? -1.798 -28.844 4.699 1 98.19 187 PRO B O 1
ATOM 4291 N N . LEU B 1 188 ? -0.462 -27.891 3.227 1 98.56 188 LEU B N 1
ATOM 4292 C CA . LEU B 1 188 ? -0.967 -26.547 3.455 1 98.56 188 LEU B CA 1
ATOM 4293 C C . LEU B 1 188 ? -2.092 -26.219 2.48 1 98.56 188 LEU B C 1
ATOM 4295 O O . LEU B 1 188 ? -2.682 -25.141 2.551 1 98.56 188 LEU B O 1
ATOM 4299 N N . ALA B 1 189 ? -2.422 -27.156 1.569 1 98.69 189 ALA B N 1
ATOM 4300 C CA . ALA B 1 189 ? -3.389 -26.891 0.506 1 98.69 189 ALA B CA 1
ATOM 4301 C C . ALA B 1 189 ? -4.816 -26.953 1.038 1 98.69 189 ALA B C 1
ATOM 4303 O O . ALA B 1 189 ? -5.133 -27.781 1.9 1 98.69 189 ALA B O 1
ATOM 4304 N N . HIS B 1 190 ? -5.66 -26.141 0.508 1 98.56 190 HIS B N 1
ATOM 4305 C CA . HIS B 1 190 ? -7.082 -26.078 0.816 1 98.56 190 HIS B CA 1
ATOM 4306 C C . HIS B 1 190 ? -7.805 -27.328 0.312 1 98.56 190 HIS B C 1
ATOM 4308 O O . HIS B 1 190 ? -8.656 -27.875 1.013 1 98.56 190 HIS B O 1
ATOM 4314 N N . LEU B 1 191 ? -7.543 -27.672 -0.947 1 98 191 LEU B N 1
ATOM 4315 C CA . LEU B 1 191 ? -8.18 -28.828 -1.586 1 98 191 LEU B CA 1
ATOM 4316 C C . LEU B 1 191 ? -7.172 -29.938 -1.839 1 98 191 LEU B C 1
ATOM 4318 O O . LEU B 1 191 ? -6.355 -29.844 -2.758 1 98 191 LEU B O 1
ATOM 4322 N N . ARG B 1 192 ? -7.273 -31 -1.074 1 97.62 192 ARG B N 1
ATOM 4323 C CA . ARG B 1 192 ? -6.418 -32.188 -1.26 1 97.62 192 ARG B CA 1
ATOM 4324 C C . ARG B 1 192 ? -7.227 -33.375 -1.765 1 97.62 192 ARG B C 1
ATOM 4326 O O . ARG B 1 192 ? -7.352 -34.375 -1.07 1 97.62 192 ARG B O 1
ATOM 4333 N N . LYS B 1 193 ? -7.688 -33.156 -2.955 1 97 193 LYS B N 1
ATOM 4334 C CA . LYS B 1 193 ? -8.461 -34.156 -3.664 1 97 193 LYS B CA 1
ATOM 4335 C C . LYS B 1 193 ? -7.961 -34.344 -5.098 1 97 193 LYS B C 1
ATOM 4337 O O . LYS B 1 193 ? -7.734 -33.344 -5.801 1 97 193 LYS B O 1
ATOM 4342 N N . GLN B 1 194 ? -7.844 -35.531 -5.492 1 97.06 194 GLN B N 1
ATOM 4343 C CA . GLN B 1 194 ? -7.383 -35.844 -6.844 1 97.06 194 GLN B CA 1
ATOM 4344 C C . GLN B 1 194 ? -8.562 -35.969 -7.809 1 97.06 194 GLN B C 1
ATOM 4346 O O . GLN B 1 194 ? -9.602 -36.531 -7.449 1 97.06 194 GLN B O 1
ATOM 4351 N N . PHE B 1 195 ? -8.398 -35.469 -8.953 1 98.12 195 PHE B N 1
ATOM 4352 C CA . PHE B 1 195 ? -9.375 -35.594 -10.031 1 98.12 195 PHE B CA 1
ATOM 4353 C C . PHE B 1 195 ? -8.711 -36.094 -11.305 1 98.12 195 PHE B C 1
ATOM 4355 O O . PHE B 1 195 ? -7.5 -35.969 -11.484 1 98.12 195 PHE B O 1
ATOM 4362 N N . THR B 1 196 ? -9.5 -36.719 -12.227 1 98.19 196 THR B N 1
ATOM 4363 C CA . THR B 1 196 ? -9.016 -37.094 -13.555 1 98.19 196 THR B CA 1
ATOM 4364 C C . THR B 1 196 ? -9.258 -35.938 -14.539 1 98.19 196 THR B C 1
ATOM 4366 O O . THR B 1 196 ? -10.164 -35.125 -14.352 1 98.19 196 THR B O 1
ATOM 4369 N N . PRO B 1 197 ? -8.414 -35.875 -15.57 1 98.31 197 PRO B N 1
ATOM 4370 C CA . PRO B 1 197 ? -8.68 -34.875 -16.609 1 98.31 197 PRO B CA 1
ATOM 4371 C C . PRO B 1 197 ? -10.086 -35 -17.188 1 98.31 197 PRO B C 1
ATOM 4373 O O . PRO B 1 197 ? -10.711 -33.969 -17.5 1 98.31 197 PRO B O 1
ATOM 4376 N N . GLU B 1 198 ? -10.57 -36.219 -17.297 1 98.06 198 GLU B N 1
ATOM 4377 C CA . GLU B 1 198 ? -11.906 -36.438 -17.844 1 98.06 198 GLU B CA 1
ATOM 4378 C C . GLU B 1 198 ? -12.977 -35.812 -16.938 1 98.06 198 GLU B C 1
ATOM 4380 O O . GLU B 1 198 ? -13.898 -35.156 -17.422 1 98.06 198 GLU B O 1
ATOM 4385 N N . PHE B 1 199 ? -12.875 -36.062 -15.688 1 98.25 199 PHE B N 1
ATOM 4386 C CA . PHE B 1 199 ? -13.812 -35.469 -14.742 1 98.25 199 PHE B CA 1
ATOM 4387 C C . PHE B 1 199 ? -13.789 -33.938 -14.836 1 98.25 199 PHE B C 1
ATOM 4389 O O . PHE B 1 199 ? -14.836 -33.281 -14.898 1 98.25 199 PHE B O 1
ATOM 4396 N N . CYS B 1 200 ? -12.57 -33.406 -14.938 1 98.62 200 CYS B N 1
ATOM 4397 C CA . CYS B 1 200 ? -12.391 -31.953 -14.914 1 98.62 200 CYS B CA 1
ATOM 4398 C C . CYS B 1 200 ? -12.875 -31.328 -16.219 1 98.62 200 CYS B C 1
ATOM 4400 O O . CYS B 1 200 ? -13.164 -30.125 -16.266 1 98.62 200 CYS B O 1
ATOM 4402 N N . SER B 1 201 ? -12.992 -32.125 -17.266 1 97.81 201 SER B N 1
ATOM 4403 C CA . SER B 1 201 ? -13.406 -31.609 -18.578 1 97.81 201 SER B CA 1
ATOM 4404 C C . SER B 1 201 ? -14.898 -31.844 -18.812 1 97.81 201 SER B C 1
ATOM 4406 O O . SER B 1 201 ? -15.406 -31.578 -19.891 1 97.81 201 SER B O 1
ATOM 4408 N N . THR B 1 202 ? -15.562 -32.375 -17.797 1 98.06 202 THR B N 1
ATOM 4409 C CA . THR B 1 202 ? -16.969 -32.719 -17.969 1 98.06 202 THR B CA 1
ATOM 4410 C C . THR B 1 202 ? -17.844 -32 -16.953 1 98.06 202 THR B C 1
ATOM 4412 O O . THR B 1 202 ? -17.578 -32.031 -15.75 1 98.06 202 THR B O 1
ATOM 4415 N N . THR B 1 203 ? -18.844 -31.312 -17.5 1 98 203 THR B N 1
ATOM 4416 C CA . THR B 1 203 ? -19.828 -30.688 -16.625 1 98 203 THR B CA 1
ATOM 4417 C C . THR B 1 203 ? -20.703 -31.734 -15.953 1 98 203 THR B C 1
ATOM 4419 O O . THR B 1 203 ? -21.203 -32.656 -16.609 1 98 203 THR B O 1
ATOM 4422 N N . SER B 1 204 ? -20.922 -31.656 -14.719 1 97.88 204 SER B N 1
ATOM 4423 C CA . SER B 1 204 ? -21.75 -32.562 -13.922 1 97.88 204 SER B CA 1
ATOM 4424 C C . SER B 1 204 ? -22.219 -31.891 -12.641 1 97.88 204 SER B C 1
ATOM 4426 O O . SER B 1 204 ? -21.891 -30.734 -12.383 1 97.88 204 SER B O 1
ATOM 4428 N N . GLU B 1 205 ? -22.984 -32.625 -11.781 1 97.44 205 GLU B N 1
ATOM 4429 C CA . GLU B 1 205 ? -23.453 -32.094 -10.5 1 97.44 205 GLU B CA 1
ATOM 4430 C C . GLU B 1 205 ? -22.266 -31.812 -9.57 1 97.44 205 GLU B C 1
ATOM 4432 O O . GLU B 1 205 ? -22.297 -30.844 -8.797 1 97.44 205 GLU B O 1
ATOM 4437 N N . LYS B 1 206 ? -21.266 -32.625 -9.68 1 97.06 206 LYS B N 1
ATOM 4438 C CA . LYS B 1 206 ? -20.094 -32.5 -8.812 1 97.06 206 LYS B CA 1
ATOM 4439 C C . LYS B 1 206 ? -19.078 -31.531 -9.406 1 97.06 206 LYS B C 1
ATOM 4441 O O . LYS B 1 206 ? -18.172 -31.078 -8.703 1 97.06 206 LYS B O 1
ATOM 4446 N N . ASN B 1 207 ? -19.188 -31.25 -10.586 1 98.12 207 ASN B N 1
ATOM 4447 C CA . ASN B 1 207 ? -18.359 -30.281 -11.305 1 98.12 207 ASN B CA 1
ATOM 4448 C C . ASN B 1 207 ? -19.203 -29.359 -12.18 1 98.12 207 ASN B C 1
ATOM 4450 O O . ASN B 1 207 ? -19.062 -29.359 -13.406 1 98.12 207 ASN B O 1
ATOM 4454 N N . PRO B 1 208 ? -20.047 -28.516 -11.523 1 97.94 208 PRO B N 1
ATOM 4455 C CA . PRO B 1 208 ? -20.984 -27.688 -12.266 1 97.94 208 PRO B CA 1
ATOM 4456 C C . PRO B 1 208 ? -20.297 -26.531 -13 1 97.94 208 PRO B C 1
ATOM 4458 O O . PRO B 1 208 ? -19.188 -26.141 -12.641 1 97.94 208 PRO B O 1
ATOM 4461 N N . MET B 1 209 ? -21.047 -26.047 -14.031 1 97.31 209 MET B N 1
ATOM 4462 C CA . MET B 1 209 ? -20.625 -24.828 -14.734 1 97.31 209 MET B CA 1
ATOM 4463 C C . MET B 1 209 ? -20.75 -23.609 -13.836 1 97.31 209 MET B C 1
ATOM 4465 O O . MET B 1 209 ? -21.797 -23.391 -13.227 1 97.31 209 MET B O 1
ATOM 4469 N N . VAL B 1 210 ? -19.703 -22.844 -13.641 1 96.56 210 VAL B N 1
ATOM 4470 C CA . VAL B 1 210 ? -19.703 -21.625 -12.844 1 96.56 210 VAL B CA 1
ATOM 4471 C C . VAL B 1 210 ? -19.953 -20.406 -13.75 1 96.56 210 VAL B C 1
ATOM 4473 O O . VAL B 1 210 ? -20.828 -19.594 -13.477 1 96.56 210 VAL B O 1
ATOM 4476 N N . ALA B 1 211 ? -19.25 -20.234 -14.695 1 96.62 211 ALA B N 1
ATOM 4477 C CA . ALA B 1 211 ? -19.359 -19.25 -15.758 1 96.62 211 ALA B CA 1
ATOM 4478 C C . ALA B 1 211 ? -18.844 -19.812 -17.078 1 96.62 211 ALA B C 1
ATOM 4480 O O . ALA B 1 211 ? -17.625 -20 -17.25 1 96.62 211 ALA B O 1
ATOM 4481 N N . GLU B 1 212 ? -19.656 -20.062 -17.969 1 95.38 212 GLU B N 1
ATOM 4482 C CA . GLU B 1 212 ? -19.266 -20.75 -19.203 1 95.38 212 GLU B CA 1
ATOM 4483 C C . GLU B 1 212 ? -18.094 -20.062 -19.875 1 95.38 212 GLU B C 1
ATOM 4485 O O . GLU B 1 212 ? -18.109 -18.859 -20.094 1 95.38 212 GLU B O 1
ATOM 4490 N N . PRO B 1 213 ? -17.031 -20.875 -20.125 1 97.19 213 PRO B N 1
ATOM 4491 C CA . PRO B 1 213 ? -16.891 -22.328 -20.125 1 97.19 213 PRO B CA 1
ATOM 4492 C C . PRO B 1 213 ? -16.188 -22.859 -18.875 1 97.19 213 PRO B C 1
ATOM 4494 O O . PRO B 1 213 ? -15.633 -23.969 -18.906 1 97.19 213 PRO B O 1
ATOM 4497 N N . LEU B 1 214 ? -16.094 -22.094 -17.859 1 98.19 214 LEU B N 1
ATOM 4498 C CA . LEU B 1 214 ? -15.344 -22.484 -16.672 1 98.19 214 LEU B CA 1
ATOM 4499 C C . LEU B 1 214 ? -16.234 -23.234 -15.688 1 98.19 214 LEU B C 1
ATOM 4501 O O . LEU B 1 214 ? -17.281 -22.734 -15.289 1 98.19 214 LEU B O 1
ATOM 4505 N N . ARG B 1 215 ? -15.797 -24.422 -15.328 1 98.25 215 ARG B N 1
ATOM 4506 C CA . ARG B 1 215 ? -16.469 -25.25 -14.328 1 98.25 215 ARG B CA 1
ATOM 4507 C C . ARG B 1 215 ? -15.875 -25.031 -12.945 1 98.25 215 ARG B C 1
ATOM 4509 O O . ARG B 1 215 ? -14.914 -24.281 -12.789 1 98.25 215 ARG B O 1
ATOM 4516 N N . ARG B 1 216 ? -16.469 -25.703 -11.961 1 97.69 216 ARG B N 1
ATOM 4517 C CA . ARG B 1 216 ? -15.984 -25.594 -10.594 1 97.69 216 ARG B CA 1
ATOM 4518 C C . ARG B 1 216 ? -14.516 -25.969 -10.5 1 97.69 216 ARG B C 1
ATOM 4520 O O . ARG B 1 216 ? -13.734 -25.281 -9.828 1 97.69 216 ARG B O 1
ATOM 4527 N N . THR B 1 217 ? -14.078 -27.016 -11.203 1 98.25 217 THR B N 1
ATOM 4528 C CA . THR B 1 217 ? -12.695 -27.469 -11.148 1 98.25 217 THR B CA 1
ATOM 4529 C C . THR B 1 217 ? -11.773 -26.516 -11.898 1 98.25 217 THR B C 1
ATOM 4531 O O . THR B 1 217 ? -10.547 -26.641 -11.828 1 98.25 217 THR B O 1
ATOM 4534 N N . ASP B 1 218 ? -12.383 -25.484 -12.602 1 98.44 218 ASP B N 1
ATOM 4535 C CA . ASP B 1 218 ? -11.578 -24.5 -13.312 1 98.44 218 ASP B CA 1
ATOM 4536 C C . ASP B 1 218 ? -11.312 -23.281 -12.438 1 98.44 218 ASP B C 1
ATOM 4538 O O . ASP B 1 218 ? -10.539 -22.391 -12.812 1 98.44 218 ASP B O 1
ATOM 4542 N N . CYS B 1 219 ? -11.984 -23.25 -11.281 1 98.06 219 CYS B N 1
ATOM 4543 C CA . CYS B 1 219 ? -11.969 -22.062 -10.438 1 98.06 219 CYS B CA 1
ATOM 4544 C C . CYS B 1 219 ? -11.273 -22.328 -9.109 1 98.06 219 CYS B C 1
ATOM 4546 O O . CYS B 1 219 ? -11.469 -23.391 -8.508 1 98.06 219 CYS B O 1
ATOM 4548 N N . SER B 1 220 ? -10.406 -21.391 -8.703 1 97.44 220 SER B N 1
ATOM 4549 C CA . SER B 1 220 ? -9.828 -21.516 -7.367 1 97.44 220 SER B CA 1
ATOM 4550 C C . SER B 1 220 ? -10.906 -21.375 -6.293 1 97.44 220 SER B C 1
ATOM 4552 O O . SER B 1 220 ? -11.922 -20.703 -6.508 1 97.44 220 SER B O 1
ATOM 4554 N N . PRO B 1 221 ? -10.711 -21.984 -5.152 1 96.56 221 PRO B N 1
ATOM 4555 C CA . PRO B 1 221 ? -11.672 -21.828 -4.059 1 96.56 221 PRO B CA 1
ATOM 4556 C C . PRO B 1 221 ? -11.57 -20.484 -3.357 1 96.56 221 PRO B C 1
ATOM 4558 O O . PRO B 1 221 ? -10.539 -19.812 -3.451 1 96.56 221 PRO B O 1
ATOM 4561 N N . ILE B 1 222 ? -12.672 -20.078 -2.711 1 96.56 222 ILE B N 1
ATOM 4562 C CA . ILE B 1 222 ? -12.609 -19 -1.739 1 96.56 222 ILE B CA 1
ATOM 4563 C C . ILE B 1 222 ? -11.883 -19.469 -0.481 1 96.56 222 ILE B C 1
ATOM 4565 O O . ILE B 1 222 ? -12.289 -20.453 0.14 1 96.56 222 ILE B O 1
ATOM 4569 N N . SER B 1 223 ? -10.812 -18.781 -0.158 1 98.31 223 SER B N 1
ATOM 4570 C CA . SER B 1 223 ? -9.961 -19.297 0.901 1 98.31 223 SER B CA 1
ATOM 4571 C C . SER B 1 223 ? -9.602 -18.219 1.913 1 98.31 223 SER B C 1
ATOM 4573 O O . SER B 1 223 ? -9.453 -17.047 1.552 1 98.31 223 SER B O 1
ATOM 4575 N N . ASP B 1 224 ? -9.477 -18.641 3.17 1 98.75 224 ASP B N 1
ATOM 4576 C CA . ASP B 1 224 ? -8.758 -17.891 4.203 1 98.75 224 ASP B CA 1
ATOM 4577 C C . ASP B 1 224 ? -7.301 -18.344 4.293 1 98.75 224 ASP B C 1
ATOM 4579 O O . ASP B 1 224 ? -6.984 -19.5 4.012 1 98.75 224 ASP B O 1
ATOM 4583 N N . GLY B 1 225 ? -6.449 -17.375 4.672 1 98.88 225 GLY B N 1
ATOM 4584 C CA . GLY B 1 225 ? -5.082 -17.797 4.941 1 98.88 225 GLY B CA 1
ATOM 4585 C C . GLY B 1 225 ? -4.113 -16.625 5.047 1 98.88 225 GLY B C 1
ATOM 4586 O O . GLY B 1 225 ? -4.484 -15.484 4.793 1 98.88 225 GLY B O 1
ATOM 4587 N N . ALA B 1 226 ? -2.957 -16.969 5.508 1 98.94 226 ALA B N 1
ATOM 4588 C CA . ALA B 1 226 ? -1.868 -16 5.645 1 98.94 226 ALA B CA 1
ATOM 4589 C C . ALA B 1 226 ? -0.513 -16.672 5.445 1 98.94 226 ALA B C 1
ATOM 4591 O O . ALA B 1 226 ? -0.385 -17.891 5.609 1 98.94 226 ALA B O 1
ATOM 4592 N N . ALA B 1 227 ? 0.391 -15.945 5.008 1 99 227 ALA B N 1
ATOM 4593 C CA . ALA B 1 227 ? 1.802 -16.312 4.914 1 99 227 ALA B CA 1
ATOM 4594 C C . ALA B 1 227 ? 2.701 -15.125 5.238 1 99 227 ALA B C 1
ATOM 4596 O O . ALA B 1 227 ? 2.285 -13.977 5.109 1 99 227 ALA B O 1
ATOM 4597 N N . ALA B 1 228 ? 3.85 -15.367 5.758 1 99 228 ALA B N 1
ATOM 4598 C CA . ALA B 1 228 ? 4.836 -14.336 6.066 1 99 228 ALA B CA 1
ATOM 4599 C C . ALA B 1 228 ? 6.25 -14.82 5.77 1 99 228 ALA B C 1
ATOM 4601 O O . ALA B 1 228 ? 6.508 -16.031 5.742 1 99 228 ALA B O 1
ATOM 4602 N N . LEU B 1 229 ? 7.141 -13.93 5.457 1 98.94 229 LEU B N 1
ATOM 4603 C CA . LEU B 1 229 ? 8.555 -14.266 5.316 1 98.94 229 LEU B CA 1
ATOM 4604 C C . LEU B 1 229 ? 9.438 -13.102 5.754 1 98.94 229 LEU B C 1
ATOM 4606 O O . LEU B 1 229 ? 8.961 -11.969 5.871 1 98.94 229 LEU B O 1
ATOM 4610 N N . VAL B 1 230 ? 10.656 -13.352 6.129 1 98.94 230 VAL B N 1
ATOM 4611 C CA . VAL B 1 230 ? 11.664 -12.359 6.488 1 98.94 230 VAL B CA 1
ATOM 4612 C C . VAL B 1 230 ? 12.625 -12.148 5.32 1 98.94 230 VAL B C 1
ATOM 4614 O O . VAL B 1 230 ? 13.258 -13.102 4.852 1 98.94 230 VAL B O 1
ATOM 4617 N N . LEU B 1 231 ? 12.688 -10.93 4.785 1 98.94 231 LEU B N 1
ATOM 4618 C CA . LEU B 1 231 ? 13.734 -10.492 3.865 1 98.94 231 LEU B CA 1
ATOM 4619 C C . LEU B 1 231 ? 14.883 -9.836 4.621 1 98.94 231 LEU B C 1
ATOM 4621 O O . LEU B 1 231 ? 14.656 -9.047 5.539 1 98.94 231 LEU B O 1
ATOM 4625 N N . THR B 1 232 ? 16.078 -10.188 4.227 1 98.94 232 THR B N 1
ATOM 4626 C CA . THR B 1 232 ? 17.219 -9.602 4.934 1 98.94 232 THR B CA 1
ATOM 4627 C C . THR B 1 232 ? 18.453 -9.562 4.035 1 98.94 232 THR B C 1
ATOM 4629 O O . THR B 1 232 ? 18.531 -10.297 3.045 1 98.94 232 THR B O 1
ATOM 4632 N N . THR B 1 233 ? 19.344 -8.664 4.316 1 98.69 233 THR B N 1
ATOM 4633 C CA . THR B 1 233 ? 20.641 -8.609 3.627 1 98.69 233 THR B CA 1
ATOM 4634 C C . THR B 1 233 ? 21.688 -9.43 4.367 1 98.69 233 THR B C 1
ATOM 4636 O O . THR B 1 233 ? 22.766 -9.703 3.83 1 98.69 233 THR B O 1
ATOM 4639 N N . GLN B 1 234 ? 21.344 -9.859 5.582 1 98.06 234 GLN B N 1
ATOM 4640 C CA . GLN B 1 234 ? 22.266 -10.602 6.422 1 98.06 234 GLN B CA 1
ATOM 4641 C C . GLN B 1 234 ? 21.547 -11.711 7.188 1 98.06 234 GLN B C 1
ATOM 4643 O O . GLN B 1 234 ? 21.266 -11.57 8.375 1 98.06 234 GLN B O 1
ATOM 4648 N N . PRO B 1 235 ? 21.406 -12.859 6.535 1 98.38 235 PRO B N 1
ATOM 4649 C CA . PRO B 1 235 ? 20.703 -13.953 7.219 1 98.38 235 PRO B CA 1
ATOM 4650 C C . PRO B 1 235 ? 21.391 -14.375 8.516 1 98.38 235 PRO B C 1
ATOM 4652 O O . PRO B 1 235 ? 22.625 -14.414 8.578 1 98.38 235 PRO B O 1
ATOM 4655 N N . SER B 1 236 ? 20.547 -14.711 9.453 1 98 236 SER B N 1
ATOM 4656 C CA . SER B 1 236 ? 21.047 -15.172 10.742 1 98 236 SER B CA 1
ATOM 4657 C C . SER B 1 236 ? 21.609 -16.594 10.648 1 98 236 SER B C 1
ATOM 4659 O O . SER B 1 236 ? 21.031 -17.438 9.953 1 98 236 SER B O 1
ATOM 4661 N N . THR B 1 237 ? 22.625 -16.906 11.445 1 97.19 237 THR B N 1
ATOM 4662 C CA . THR B 1 237 ? 23.172 -18.25 11.531 1 97.19 237 THR B CA 1
ATOM 4663 C C . THR B 1 237 ? 22.25 -19.156 12.344 1 97.19 237 THR B C 1
ATOM 4665 O O . THR B 1 237 ? 22.391 -20.375 12.32 1 97.19 237 THR B O 1
ATOM 4668 N N . SER B 1 238 ? 21.297 -18.531 13 1 97.94 238 SER B N 1
ATOM 4669 C CA . SER B 1 238 ? 20.375 -19.281 13.844 1 97.94 238 SER B CA 1
ATOM 4670 C C . SER B 1 238 ? 19.094 -19.609 13.102 1 97.94 238 SER B C 1
ATOM 4672 O O . SER B 1 238 ? 18.141 -20.141 13.688 1 97.94 238 SER B O 1
ATOM 4674 N N . ALA B 1 239 ? 19.062 -19.266 11.844 1 98.19 239 ALA B N 1
ATOM 4675 C CA . ALA B 1 239 ? 17.859 -19.578 11.07 1 98.19 239 ALA B CA 1
ATOM 4676 C C . ALA B 1 239 ? 17.641 -21.078 10.969 1 98.19 239 ALA B C 1
ATOM 4678 O O . ALA B 1 239 ? 18.594 -21.859 10.992 1 98.19 239 ALA B O 1
ATOM 4679 N N . ALA B 1 240 ? 16.344 -21.469 10.812 1 98.06 240 ALA B N 1
ATOM 4680 C CA . ALA B 1 240 ? 15.961 -22.875 10.797 1 98.06 240 ALA B CA 1
ATOM 4681 C C . ALA B 1 240 ? 16.328 -23.531 9.461 1 98.06 240 ALA B C 1
ATOM 4683 O O . ALA B 1 240 ? 16.422 -24.75 9.367 1 98.06 240 ALA B O 1
ATOM 4684 N N . GLN B 1 241 ? 16.453 -22.781 8.406 1 97.69 241 GLN B N 1
ATOM 4685 C CA . GLN B 1 241 ? 16.75 -23.266 7.066 1 97.69 241 GLN B CA 1
ATOM 4686 C C . GLN B 1 241 ? 17.781 -22.391 6.375 1 97.69 241 GLN B C 1
ATOM 4688 O O . GLN B 1 241 ? 18.078 -21.281 6.832 1 97.69 241 GLN B O 1
ATOM 4693 N N . SER B 1 242 ? 18.391 -22.922 5.277 1 98 242 SER B N 1
ATOM 4694 C CA . SER B 1 242 ? 19.297 -22.109 4.461 1 98 242 SER B CA 1
ATOM 4695 C C . SER B 1 242 ? 18.531 -20.969 3.781 1 98 242 SER B C 1
ATOM 4697 O O . SER B 1 242 ? 17.391 -21.141 3.355 1 98 242 SER B O 1
ATOM 4699 N N . PRO B 1 243 ? 19.141 -19.828 3.725 1 98.56 243 PRO B N 1
ATOM 4700 C CA . PRO B 1 243 ? 18.469 -18.719 3.049 1 98.56 243 PRO B CA 1
ATOM 4701 C C . PRO B 1 243 ? 18.328 -18.938 1.543 1 98.56 243 PRO B C 1
ATOM 4703 O O . PRO B 1 243 ? 19.078 -19.734 0.964 1 98.56 243 PRO B O 1
ATOM 4706 N N . VAL B 1 244 ? 17.391 -18.297 0.935 1 98.88 244 VAL B N 1
ATOM 4707 C CA . VAL B 1 244 ? 17.156 -18.297 -0.506 1 98.88 244 VAL B CA 1
ATOM 4708 C C . VAL B 1 244 ? 17.375 -16.891 -1.064 1 98.88 244 VAL B C 1
ATOM 4710 O O . VAL B 1 244 ? 16.828 -15.914 -0.546 1 98.88 244 VAL B O 1
ATOM 4713 N N . ARG B 1 245 ? 18.156 -16.797 -2.137 1 98.69 245 ARG B N 1
ATOM 4714 C CA . ARG B 1 245 ? 18.562 -15.5 -2.684 1 98.69 245 ARG B CA 1
ATOM 4715 C C . ARG B 1 245 ? 17.578 -15.023 -3.742 1 98.69 245 ARG B C 1
ATOM 4717 O O . ARG B 1 245 ? 17.125 -15.805 -4.574 1 98.69 245 ARG B O 1
ATOM 4724 N N . LEU B 1 246 ? 17.188 -13.781 -3.664 1 98.81 246 LEU B N 1
ATOM 4725 C CA . LEU B 1 246 ? 16.469 -13.156 -4.777 1 98.81 246 LEU B CA 1
ATOM 4726 C C . LEU B 1 246 ? 17.438 -12.719 -5.867 1 98.81 246 LEU B C 1
ATOM 4728 O O . LEU B 1 246 ? 18.375 -11.953 -5.605 1 98.81 246 LEU B O 1
ATOM 4732 N N . LEU B 1 247 ? 17.203 -13.117 -7.133 1 98.31 247 LEU B N 1
ATOM 4733 C CA . LEU B 1 247 ? 18.125 -12.852 -8.242 1 98.31 247 LEU B CA 1
ATOM 4734 C C . LEU B 1 247 ? 17.594 -11.711 -9.109 1 98.31 247 LEU B C 1
ATOM 4736 O O . LEU B 1 247 ? 18.391 -10.984 -9.719 1 98.31 247 LEU B O 1
ATOM 4740 N N . GLY B 1 248 ? 16.328 -11.703 -9.203 1 98.62 248 GLY B N 1
ATOM 4741 C CA . GLY B 1 248 ? 15.695 -10.68 -10.023 1 98.62 248 GLY B CA 1
ATOM 4742 C C . GLY B 1 248 ? 14.227 -10.492 -9.711 1 98.62 248 GLY B C 1
ATOM 4743 O O . GLY B 1 248 ? 13.602 -11.367 -9.102 1 98.62 248 GLY B O 1
ATOM 4744 N N . PHE B 1 249 ? 13.711 -9.383 -10.047 1 98.81 249 PHE B N 1
ATOM 4745 C CA . PHE B 1 249 ? 12.305 -9.055 -9.844 1 98.81 249 PHE B CA 1
ATOM 4746 C C . PHE B 1 249 ? 11.828 -8.062 -10.898 1 98.81 249 PHE B C 1
ATOM 4748 O O . PHE B 1 249 ? 12.617 -7.305 -11.453 1 98.81 249 PHE B O 1
ATOM 4755 N N . GLY B 1 250 ? 10.539 -8.156 -11.234 1 98.81 250 GLY B N 1
ATOM 4756 C CA . GLY B 1 250 ? 9.906 -7.281 -12.211 1 98.81 250 GLY B CA 1
ATOM 4757 C C . GLY B 1 250 ? 8.438 -7.035 -11.93 1 98.81 250 GLY B C 1
ATOM 4758 O O . GLY B 1 250 ? 7.723 -7.938 -11.492 1 98.81 250 GLY B O 1
ATOM 4759 N N . GLN B 1 251 ? 8.039 -5.84 -12.094 1 98.94 251 GLN B N 1
ATOM 4760 C CA . GLN B 1 251 ? 6.633 -5.441 -12.023 1 98.94 251 GLN B CA 1
ATOM 4761 C C . GLN B 1 251 ? 6.219 -4.672 -13.273 1 98.94 251 GLN B C 1
ATOM 4763 O O . GLN B 1 251 ? 7.008 -3.908 -13.828 1 98.94 251 GLN B O 1
ATOM 4768 N N . ALA B 1 252 ? 5.023 -4.883 -13.688 1 98.88 252 ALA B N 1
ATOM 4769 C CA . ALA B 1 252 ? 4.414 -4.09 -14.75 1 98.88 252 ALA B CA 1
ATOM 4770 C C . ALA B 1 252 ? 2.896 -4.051 -14.609 1 98.88 252 ALA B C 1
ATOM 4772 O O . ALA B 1 252 ? 2.281 -5.031 -14.188 1 98.88 252 ALA B O 1
ATOM 4773 N N . ASN B 1 253 ? 2.383 -2.908 -14.922 1 98.88 253 ASN B N 1
ATOM 4774 C CA . ASN B 1 253 ? 0.932 -2.752 -14.914 1 98.88 253 ASN B CA 1
ATOM 4775 C C . ASN B 1 253 ? 0.389 -2.502 -16.312 1 98.88 253 ASN B C 1
ATOM 4777 O O . ASN B 1 253 ? 1.102 -1.988 -17.188 1 98.88 253 ASN B O 1
ATOM 4781 N N . ASP B 1 254 ? -0.806 -2.928 -16.547 1 98.69 254 ASP B N 1
ATOM 4782 C CA . ASP B 1 254 ? -1.541 -2.689 -17.781 1 98.69 254 ASP B CA 1
ATOM 4783 C C . ASP B 1 254 ? -2.658 -1.671 -17.562 1 98.69 254 ASP B C 1
ATOM 4785 O O . ASP B 1 254 ? -2.916 -1.25 -16.438 1 98.69 254 ASP B O 1
ATOM 4789 N N . PHE B 1 255 ? -3.244 -1.16 -18.688 1 98.44 255 PHE B N 1
ATOM 4790 C CA . PHE B 1 255 ? -4.387 -0.259 -18.609 1 98.44 255 PHE B CA 1
ATOM 4791 C C . PHE B 1 255 ? -5.57 -0.944 -17.922 1 98.44 255 PHE B C 1
ATOM 4793 O O . PHE B 1 255 ? -5.727 -2.164 -18.031 1 98.44 255 PHE B O 1
ATOM 4800 N N . MET B 1 256 ? -6.418 -0.224 -17.266 1 97.25 256 MET B N 1
ATOM 4801 C CA . MET B 1 256 ? -7.566 -0.792 -16.562 1 97.25 256 MET B CA 1
ATOM 4802 C C . MET B 1 256 ? -8.719 -1.06 -17.531 1 97.25 256 MET B C 1
ATOM 4804 O O . MET B 1 256 ? -9.336 -2.121 -17.484 1 97.25 256 MET B O 1
ATOM 4808 N N . PRO B 1 257 ? -9.016 -0.119 -18.438 1 97.5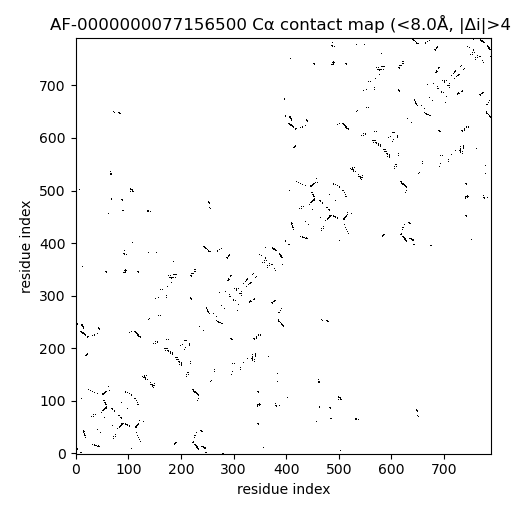 257 PRO B N 1
ATOM 4809 C CA . PRO B 1 257 ? -10.172 -0.347 -19.312 1 97.5 257 PRO B CA 1
ATOM 4810 C C . PRO B 1 257 ? -9.992 -1.558 -20.219 1 97.5 257 PRO B C 1
ATOM 4812 O O . PRO B 1 257 ? -8.953 -1.696 -20.875 1 97.5 257 PRO B O 1
ATOM 4815 N N . ALA B 1 258 ? -10.961 -2.355 -20.266 1 96.75 258 ALA B N 1
ATOM 4816 C CA . ALA B 1 258 ? -10.914 -3.605 -21.016 1 96.75 258 ALA B CA 1
ATOM 4817 C C . ALA B 1 258 ? -10.648 -3.34 -22.5 1 96.75 258 ALA B C 1
ATOM 4819 O O . ALA B 1 258 ? -9.977 -4.129 -23.172 1 96.75 258 ALA B O 1
ATOM 4820 N N . ASN B 1 259 ? -11.148 -2.24 -23.031 1 96.81 259 ASN B N 1
ATOM 4821 C CA . ASN B 1 259 ? -11.039 -1.962 -24.453 1 96.81 259 ASN B CA 1
ATOM 4822 C C . ASN B 1 259 ? -9.617 -1.565 -24.844 1 96.81 259 ASN B C 1
ATOM 4824 O O . ASN B 1 259 ? -9.289 -1.492 -26.031 1 96.81 259 ASN B O 1
ATOM 4828 N N . LYS B 1 260 ? -8.719 -1.393 -23.844 1 97.56 260 LYS B N 1
ATOM 4829 C CA . LYS B 1 260 ? -7.328 -1.04 -24.125 1 97.56 260 LYS B CA 1
ATOM 4830 C C . LYS B 1 260 ? -6.418 -2.262 -24.016 1 97.56 260 LYS B C 1
ATOM 4832 O O . LYS B 1 260 ? -5.207 -2.156 -24.203 1 97.56 260 LYS B O 1
ATOM 4837 N N . ARG B 1 261 ? -7.02 -3.432 -23.766 1 97.56 261 ARG B N 1
ATOM 4838 C CA . ARG B 1 261 ? -6.223 -4.633 -23.547 1 97.56 261 ARG B CA 1
ATOM 4839 C C . ARG B 1 261 ? -6.684 -5.766 -24.469 1 97.56 261 ARG B C 1
ATOM 4841 O O . ARG B 1 261 ? -7.871 -5.883 -24.766 1 97.56 261 ARG B O 1
ATOM 4848 N N . ASP B 1 262 ? -5.746 -6.527 -24.906 1 96.88 262 ASP B N 1
ATOM 4849 C CA . ASP B 1 262 ? -6.051 -7.836 -25.469 1 96.88 262 ASP B CA 1
ATOM 4850 C C . ASP B 1 262 ? -6.242 -8.883 -24.375 1 96.88 262 ASP B C 1
ATOM 4852 O O . ASP B 1 262 ? -5.309 -9.195 -23.641 1 96.88 262 ASP B O 1
ATOM 4856 N N . PRO B 1 263 ? -7.414 -9.445 -24.297 1 94.12 263 PRO B N 1
ATOM 4857 C CA . PRO B 1 263 ? -7.762 -10.289 -23.156 1 94.12 263 PRO B CA 1
ATOM 4858 C C . PRO B 1 263 ? -6.906 -11.555 -23.078 1 94.12 263 PRO B C 1
ATOM 4860 O O . PRO B 1 263 ? -6.84 -12.188 -22.016 1 94.12 263 PRO B O 1
ATOM 4863 N N . VAL B 1 264 ? -6.234 -11.977 -24.125 1 96.88 264 VAL B N 1
ATOM 4864 C CA . VAL B 1 264 ? -5.539 -13.258 -24.078 1 96.88 264 VAL B CA 1
ATOM 4865 C C . VAL B 1 264 ? -4.027 -13.023 -24.141 1 96.88 264 VAL B C 1
ATOM 4867 O O . VAL B 1 264 ? -3.25 -13.977 -24.203 1 96.88 264 VAL B O 1
ATOM 4870 N N . GLU B 1 265 ? -3.602 -11.742 -24.062 1 96.56 265 GLU B N 1
ATOM 4871 C CA . GLU B 1 265 ? -2.178 -11.461 -24.203 1 96.56 265 GLU B CA 1
ATOM 4872 C C . GLU B 1 265 ? -1.503 -11.281 -22.844 1 96.56 265 GLU B C 1
ATOM 4874 O O . GLU B 1 265 ? -0.312 -11.57 -22.703 1 96.56 265 GLU B O 1
ATOM 4879 N N . PHE B 1 266 ? -2.264 -10.82 -21.891 1 98.12 266 PHE B N 1
ATOM 4880 C CA . PHE B 1 266 ? -1.693 -10.5 -20.578 1 98.12 266 PHE B CA 1
ATOM 4881 C C . PHE B 1 266 ? -0.392 -9.719 -20.734 1 98.12 266 PHE B C 1
ATOM 4883 O O . PHE B 1 266 ? 0.633 -10.094 -20.156 1 98.12 266 PHE B O 1
ATOM 4890 N N . ALA B 1 267 ? -0.485 -8.547 -21.438 1 98.25 267 ALA B N 1
ATOM 4891 C CA . ALA B 1 267 ? 0.694 -7.797 -21.859 1 98.25 267 ALA B CA 1
ATOM 4892 C C . AL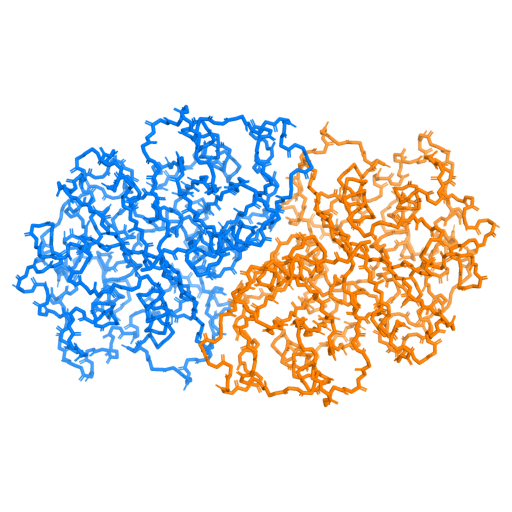A B 1 267 ? 1.504 -7.316 -20.656 1 98.25 267 ALA B C 1
ATOM 4894 O O . ALA B 1 267 ? 2.734 -7.258 -20.719 1 98.25 267 ALA B O 1
ATOM 4895 N N . GLY B 1 268 ? 0.843 -6.934 -19.594 1 98.38 268 GLY B N 1
ATOM 4896 C CA . GLY B 1 268 ? 1.557 -6.555 -18.391 1 98.38 268 GLY B CA 1
ATOM 4897 C C . GLY B 1 268 ? 2.395 -7.684 -17.812 1 98.38 268 GLY B C 1
ATOM 4898 O O . GLY B 1 268 ? 3.504 -7.453 -17.328 1 98.38 268 GLY B O 1
ATOM 4899 N N . SER B 1 269 ? 1.858 -8.906 -17.875 1 98.62 269 SER B N 1
ATOM 4900 C CA . SER B 1 269 ? 2.584 -10.07 -17.375 1 98.62 269 SER B CA 1
ATOM 4901 C C . SER B 1 269 ? 3.818 -10.359 -18.219 1 98.62 269 SER B C 1
ATOM 4903 O O . SER B 1 269 ? 4.859 -10.758 -17.688 1 98.62 269 SER B O 1
ATOM 4905 N N . VAL B 1 270 ? 3.695 -10.18 -19.531 1 98.69 270 VAL B N 1
ATOM 4906 C CA . VAL B 1 270 ? 4.844 -10.352 -20.406 1 98.69 270 VAL B CA 1
ATOM 4907 C C . VAL B 1 270 ? 5.961 -9.391 -20 1 98.69 270 VAL B C 1
ATOM 4909 O O . VAL B 1 270 ? 7.117 -9.797 -19.875 1 98.69 270 VAL B O 1
ATOM 4912 N N . ALA B 1 271 ? 5.594 -8.164 -19.766 1 98.81 271 ALA B N 1
ATOM 4913 C CA . ALA B 1 271 ? 6.57 -7.133 -19.406 1 98.81 271 ALA B CA 1
ATOM 4914 C C . ALA B 1 271 ? 7.223 -7.445 -18.062 1 98.81 271 ALA B C 1
ATOM 4916 O O . ALA B 1 271 ? 8.438 -7.301 -17.922 1 98.81 271 ALA B O 1
ATOM 4917 N N . ALA B 1 272 ? 6.43 -7.848 -17.078 1 98.88 272 ALA B N 1
ATOM 4918 C CA . ALA B 1 272 ? 6.961 -8.18 -15.75 1 98.88 272 ALA B CA 1
ATOM 4919 C C . ALA B 1 272 ? 7.934 -9.352 -15.828 1 98.88 272 ALA B C 1
ATOM 4921 O O . ALA B 1 272 ? 8.992 -9.328 -15.203 1 98.88 272 ALA B O 1
ATOM 4922 N N . TRP B 1 273 ? 7.566 -10.344 -16.578 1 98.75 273 TRP B N 1
ATOM 4923 C CA . TRP B 1 273 ? 8.406 -11.523 -16.781 1 98.75 273 TRP B CA 1
ATOM 4924 C C . TRP B 1 273 ? 9.734 -11.141 -17.422 1 98.75 273 TRP B C 1
ATOM 4926 O O . TRP B 1 273 ? 10.805 -11.539 -16.953 1 98.75 273 TRP B O 1
ATOM 4936 N N . GLU B 1 274 ? 9.672 -10.383 -18.453 1 98.69 274 GLU B N 1
ATOM 4937 C CA . GLU B 1 274 ? 10.875 -9.961 -19.172 1 98.69 274 GLU B CA 1
ATOM 4938 C C . GLU B 1 274 ? 11.805 -9.156 -18.266 1 98.69 274 GLU B C 1
ATOM 4940 O O . GLU B 1 274 ? 13.023 -9.352 -18.281 1 98.69 274 GLU B O 1
ATOM 4945 N N . ARG B 1 275 ? 11.273 -8.289 -17.469 1 98.62 275 ARG B N 1
ATOM 4946 C CA . ARG B 1 275 ? 12.07 -7.48 -16.547 1 98.62 275 ARG B CA 1
ATOM 4947 C C . ARG B 1 275 ? 12.789 -8.359 -15.539 1 98.62 275 ARG B C 1
ATOM 4949 O O . ARG B 1 275 ? 13.984 -8.188 -15.305 1 98.62 275 ARG B O 1
ATOM 4956 N N . ALA B 1 276 ? 12.07 -9.312 -14.984 1 98.69 276 ALA B N 1
ATOM 4957 C CA . ALA B 1 276 ? 12.633 -10.156 -13.93 1 98.69 276 ALA B CA 1
ATOM 4958 C C . ALA B 1 276 ? 13.711 -11.078 -14.484 1 98.69 276 ALA B C 1
ATOM 4960 O O . ALA B 1 276 ? 14.789 -11.219 -13.898 1 98.69 276 ALA B O 1
ATOM 4961 N N . ARG B 1 277 ? 13.414 -11.773 -15.578 1 98.06 277 ARG B N 1
ATOM 4962 C CA . ARG B 1 277 ? 14.359 -12.742 -16.109 1 98.06 277 ARG B CA 1
ATOM 4963 C C . ARG B 1 277 ? 15.625 -12.062 -16.609 1 98.06 277 ARG B C 1
ATOM 4965 O O . ARG B 1 277 ? 16.734 -12.594 -16.469 1 98.06 277 ARG B O 1
ATOM 4972 N N . LYS B 1 278 ? 15.469 -10.812 -17.25 1 98.25 278 LYS B N 1
ATOM 4973 C CA . LYS B 1 278 ? 16.641 -10.062 -17.703 1 98.25 278 LYS B CA 1
ATOM 4974 C C . LYS B 1 278 ? 17.5 -9.633 -16.516 1 98.25 278 LYS B C 1
ATOM 4976 O O . LYS B 1 278 ? 18.734 -9.711 -16.578 1 98.25 278 LYS B O 1
ATOM 4981 N N . MET B 1 279 ? 16.875 -9.195 -15.469 1 98.12 279 MET B N 1
ATOM 4982 C CA . MET B 1 279 ? 17.609 -8.805 -14.273 1 98.12 279 MET B CA 1
ATOM 4983 C C . MET B 1 279 ? 18.375 -9.992 -13.695 1 98.12 279 MET B C 1
ATOM 4985 O O . MET B 1 279 ? 19.547 -9.852 -13.32 1 98.12 279 MET B O 1
ATOM 4989 N N . ALA B 1 280 ? 17.688 -11.094 -13.656 1 98.06 280 ALA B N 1
ATOM 4990 C CA . ALA B 1 280 ? 18.281 -12.297 -13.07 1 98.06 280 ALA B CA 1
ATOM 4991 C C . ALA B 1 280 ? 19.297 -12.922 -14.016 1 98.06 280 ALA B C 1
ATOM 4993 O O . ALA B 1 280 ? 20.125 -13.742 -13.594 1 98.06 280 ALA B O 1
ATOM 4994 N N . GLY B 1 281 ? 19.172 -12.594 -15.297 1 97.75 281 GLY B N 1
ATOM 4995 C CA . GLY B 1 281 ? 20.031 -13.195 -16.297 1 97.75 281 GLY B CA 1
ATOM 4996 C C . GLY B 1 281 ? 19.734 -14.664 -16.547 1 97.75 281 GLY B C 1
ATOM 4997 O O . GLY B 1 281 ? 20.656 -15.477 -16.672 1 97.75 281 GLY B O 1
ATOM 4998 N N . VAL B 1 282 ? 18.438 -15.008 -16.578 1 97.69 282 VAL B N 1
ATOM 4999 C CA . VAL B 1 282 ? 18.094 -16.422 -16.734 1 97.69 282 VAL B CA 1
ATOM 5000 C C . VAL B 1 282 ? 17.125 -16.578 -17.906 1 97.69 282 VAL B C 1
ATOM 5002 O O . VAL B 1 282 ? 16.438 -15.633 -18.297 1 97.69 282 VAL B O 1
ATOM 5005 N N . GLY B 1 283 ? 17.156 -17.703 -18.5 1 97.56 283 GLY B N 1
ATOM 5006 C CA . GLY B 1 283 ? 16.109 -18.188 -19.375 1 97.56 283 GLY B CA 1
ATOM 5007 C C . GLY B 1 283 ? 15.32 -19.328 -18.781 1 97.56 283 GLY B C 1
ATOM 5008 O O . GLY B 1 283 ? 15.555 -19.734 -17.641 1 97.56 283 GLY B O 1
ATOM 5009 N N . LEU B 1 284 ? 14.383 -19.875 -19.516 1 98.12 284 LEU B N 1
ATOM 5010 C CA . LEU B 1 284 ? 13.516 -20.938 -19.016 1 98.12 284 LEU B CA 1
ATOM 5011 C C . LEU B 1 284 ? 14.328 -22.188 -18.703 1 98.12 284 LEU B C 1
ATOM 5013 O O . LEU B 1 284 ? 14.023 -22.906 -17.75 1 98.12 284 LEU B O 1
ATOM 5017 N N . ASP B 1 285 ? 15.398 -22.406 -19.406 1 97.81 285 ASP B N 1
ATOM 5018 C CA . ASP B 1 285 ? 16.234 -23.594 -19.234 1 97.81 285 ASP B CA 1
ATOM 5019 C C . ASP B 1 285 ? 17.031 -23.516 -17.938 1 97.81 285 ASP B C 1
ATOM 5021 O O . ASP B 1 285 ? 17.562 -24.531 -17.484 1 97.81 285 ASP B O 1
ATOM 5025 N N . ASP B 1 286 ? 17.109 -22.328 -17.375 1 98.19 286 ASP B N 1
ATOM 5026 C CA . ASP B 1 286 ? 17.859 -22.125 -16.141 1 98.19 286 ASP B CA 1
ATOM 5027 C C . ASP B 1 286 ? 16.984 -22.344 -14.914 1 98.19 286 ASP B C 1
ATOM 5029 O O . ASP B 1 286 ? 17.484 -22.406 -13.789 1 98.19 286 ASP B O 1
ATOM 5033 N N . LEU B 1 287 ? 15.664 -22.531 -15.148 1 98.69 287 LEU B N 1
ATOM 5034 C CA . LEU B 1 287 ? 14.719 -22.672 -14.039 1 98.69 287 LEU B CA 1
ATOM 5035 C C . LEU B 1 287 ? 14.383 -24.141 -13.797 1 98.69 287 LEU B C 1
ATOM 5037 O O . LEU B 1 287 ? 14.328 -24.922 -14.742 1 98.69 287 LEU B O 1
ATOM 5041 N N . ASP B 1 288 ? 14.125 -24.422 -12.555 1 98.81 288 ASP B N 1
ATOM 5042 C CA . ASP B 1 288 ? 13.75 -25.781 -12.195 1 98.81 288 ASP B CA 1
ATOM 5043 C C . ASP B 1 288 ? 12.25 -25.891 -11.938 1 98.81 288 ASP B C 1
ATOM 5045 O O . ASP B 1 288 ? 11.656 -26.969 -12.094 1 98.81 288 ASP B O 1
ATOM 5049 N N . LEU B 1 289 ? 11.617 -24.85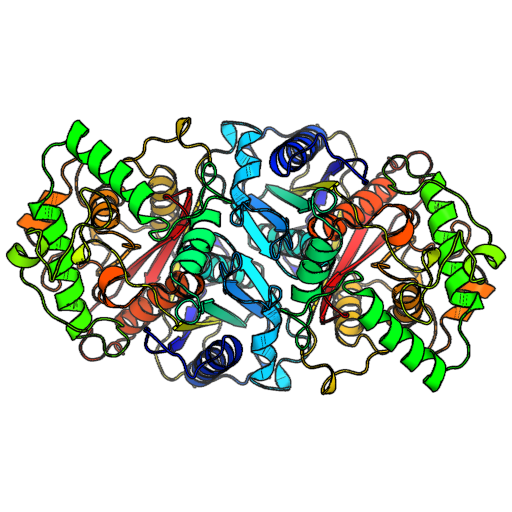9 -11.531 1 98.81 289 LEU B N 1
ATOM 5050 C CA . LEU B 1 289 ? 10.188 -24.859 -11.281 1 98.81 289 LEU B CA 1
ATOM 5051 C C . LEU B 1 289 ? 9.625 -23.438 -11.352 1 98.81 289 LEU B C 1
ATOM 5053 O O . LEU B 1 289 ? 10.375 -22.469 -11.273 1 98.81 289 LEU B O 1
ATOM 5057 N N . ILE B 1 290 ? 8.305 -23.344 -11.516 1 98.88 290 ILE B N 1
ATOM 5058 C CA . ILE B 1 290 ? 7.605 -22.047 -11.547 1 98.88 290 ILE B CA 1
ATOM 5059 C C . ILE B 1 290 ? 6.34 -22.141 -10.695 1 98.88 290 ILE B C 1
ATOM 5061 O O . ILE B 1 290 ? 5.582 -23.109 -10.789 1 98.88 290 ILE B O 1
ATOM 5065 N N . GLU B 1 291 ? 6.176 -21.219 -9.805 1 98.75 291 GLU B N 1
ATOM 5066 C CA . GLU B 1 291 ? 4.887 -20.953 -9.172 1 98.75 291 GLU B CA 1
ATOM 5067 C C . GLU B 1 291 ? 4.16 -19.797 -9.875 1 98.75 291 GLU B C 1
ATOM 5069 O O . GLU B 1 291 ? 4.602 -18.656 -9.812 1 98.75 291 GLU B O 1
ATOM 5074 N N . LEU B 1 292 ? 3.053 -20.109 -10.508 1 97.69 292 LEU B N 1
ATOM 5075 C CA . LEU B 1 292 ? 2.365 -19.078 -11.273 1 97.69 292 LEU B CA 1
ATOM 5076 C C . LEU B 1 292 ? 0.962 -18.844 -10.727 1 97.69 292 LEU B C 1
ATOM 5078 O O . LEU B 1 292 ? 0.411 -19.688 -10.023 1 97.69 292 LEU B O 1
ATOM 5082 N N . HIS B 1 293 ? 0.449 -17.688 -11.023 1 98.62 293 HIS B N 1
ATOM 5083 C CA . HIS B 1 293 ? -0.882 -17.281 -10.586 1 98.62 293 HIS B CA 1
ATOM 5084 C C . HIS B 1 293 ? -1.965 -17.922 -11.445 1 98.62 293 HIS B C 1
ATOM 5086 O O . HIS B 1 293 ? -2.328 -17.391 -12.5 1 98.62 293 HIS B O 1
ATOM 5092 N N . ASP B 1 294 ? -2.562 -18.969 -10.922 1 98.12 294 ASP B N 1
ATOM 5093 C CA . ASP B 1 294 ? -3.541 -19.75 -11.672 1 98.12 294 ASP B CA 1
ATOM 5094 C C . ASP B 1 294 ? -4.906 -19.719 -10.992 1 98.12 294 ASP B C 1
ATOM 5096 O O . ASP B 1 294 ? -5.512 -20.766 -10.766 1 98.12 294 ASP B O 1
ATOM 5100 N N . CYS B 1 295 ? -5.438 -18.531 -10.82 1 97.69 295 CYS B N 1
ATOM 5101 C CA . CYS B 1 295 ? -6.727 -18.391 -10.156 1 97.69 295 CYS B CA 1
ATOM 5102 C C . CYS B 1 295 ? -7.816 -19.141 -10.922 1 97.69 295 CYS B C 1
ATOM 5104 O O . CYS B 1 295 ? -8.805 -19.578 -10.328 1 97.69 295 CYS B O 1
ATOM 5106 N N . PHE B 1 296 ? -7.699 -19.266 -12.242 1 98.44 296 PHE B N 1
ATOM 5107 C CA . PHE B 1 296 ? -8.516 -20.078 -13.141 1 98.44 296 PHE B CA 1
ATOM 5108 C C . PHE B 1 296 ? -7.637 -20.859 -14.117 1 98.44 296 PHE B C 1
ATOM 5110 O O . PHE B 1 296 ? -6.527 -20.422 -14.43 1 98.44 296 PHE B O 1
ATOM 5117 N N . THR B 1 297 ? -8.133 -21.984 -14.586 1 98.69 297 THR B N 1
ATOM 5118 C CA . THR B 1 297 ? -7.34 -22.844 -15.469 1 98.69 297 THR B CA 1
ATOM 5119 C C . THR B 1 297 ? -6.922 -22.078 -16.719 1 98.69 297 THR B C 1
ATOM 5121 O O . THR B 1 297 ? -5.809 -22.25 -17.219 1 98.69 297 THR B O 1
ATOM 5124 N N . ILE B 1 298 ? -7.801 -21.188 -17.188 1 98.75 298 ILE B N 1
ATOM 5125 C CA . ILE B 1 298 ? -7.5 -20.438 -18.391 1 98.75 298 ILE B CA 1
ATOM 5126 C C . ILE B 1 298 ? -6.312 -19.5 -18.141 1 98.75 298 ILE B C 1
ATOM 5128 O O . ILE B 1 298 ? -5.504 -19.266 -19.031 1 98.75 298 ILE B O 1
ATOM 5132 N N . ALA B 1 299 ? -6.184 -18.984 -16.922 1 98.62 299 ALA B N 1
ATOM 5133 C CA . ALA B 1 299 ? -5.043 -18.141 -16.594 1 98.62 299 ALA B CA 1
ATOM 5134 C C . ALA B 1 299 ? -3.732 -18.906 -16.734 1 98.62 299 ALA B C 1
ATOM 5136 O O . ALA B 1 299 ? -2.76 -18.391 -17.297 1 98.62 299 ALA B O 1
ATOM 5137 N N . GLU B 1 300 ? -3.693 -20.125 -16.219 1 98.81 300 GLU B N 1
ATOM 5138 C CA . GLU B 1 300 ? -2.479 -20.922 -16.344 1 98.81 300 GLU B CA 1
ATOM 5139 C C . GLU B 1 300 ? -2.164 -21.219 -17.812 1 98.81 300 GLU B C 1
ATOM 5141 O O . GLU B 1 300 ? -1.005 -21.156 -18.219 1 98.81 300 GLU B O 1
ATOM 5146 N N . LEU B 1 301 ? -3.182 -21.547 -18.562 1 98.81 301 LEU B N 1
ATOM 5147 C CA . LEU B 1 301 ? -2.971 -21.828 -19.984 1 98.81 301 LEU B CA 1
ATOM 5148 C C . LEU B 1 301 ? -2.332 -20.641 -20.688 1 98.81 301 LEU B C 1
ATOM 5150 O O . LEU B 1 301 ? -1.341 -20.797 -21.406 1 98.81 301 LEU B O 1
ATOM 5154 N N . VAL B 1 302 ? -2.879 -19.453 -20.469 1 98.69 302 VAL B N 1
ATOM 5155 C CA . VAL B 1 302 ? -2.365 -18.234 -21.094 1 98.69 302 VAL B CA 1
ATOM 5156 C C . VAL B 1 302 ? -0.954 -17.953 -20.578 1 98.69 302 VAL B C 1
ATOM 5158 O O . VAL B 1 302 ? -0.086 -17.531 -21.344 1 98.69 302 VAL B O 1
ATOM 5161 N N . MET B 1 303 ? -0.707 -18.25 -19.328 1 98.5 303 MET B N 1
ATOM 5162 C CA . MET B 1 303 ? 0.584 -17.953 -18.719 1 98.5 303 MET B CA 1
ATOM 5163 C C . MET B 1 303 ? 1.679 -18.844 -19.281 1 98.5 303 MET B C 1
ATOM 5165 O O . MET B 1 303 ? 2.842 -18.453 -19.344 1 98.5 303 MET B O 1
ATOM 5169 N N . TYR B 1 304 ? 1.347 -20.109 -19.719 1 98.69 304 TYR B N 1
ATOM 5170 C CA . TYR B 1 304 ? 2.33 -20.922 -20.422 1 98.69 304 TYR B CA 1
ATOM 5171 C C . TYR B 1 304 ? 2.918 -20.172 -21.609 1 98.69 304 TYR B C 1
ATOM 5173 O O . TYR B 1 304 ? 4.125 -20.234 -21.859 1 98.69 304 TYR B O 1
ATOM 5181 N N . GLU B 1 305 ? 2.062 -19.484 -22.234 1 98.38 305 GLU B N 1
ATOM 5182 C CA . GLU B 1 305 ? 2.443 -18.75 -23.453 1 98.38 305 GLU B CA 1
ATOM 5183 C C . GLU B 1 305 ? 3.145 -17.438 -23.109 1 98.38 305 GLU B C 1
ATOM 5185 O O . GLU B 1 305 ? 4.129 -17.078 -23.75 1 98.38 305 GLU B O 1
ATOM 5190 N N . VAL B 1 306 ? 2.676 -16.781 -22.031 1 97.94 306 VAL B N 1
ATOM 5191 C CA . VAL B 1 306 ? 3.242 -15.516 -21.562 1 97.94 306 VAL B CA 1
ATOM 5192 C C . VAL B 1 306 ? 4.699 -15.719 -21.156 1 97.94 306 VAL B C 1
ATOM 5194 O O . VAL B 1 306 ? 5.559 -14.898 -21.453 1 97.94 306 VAL B O 1
ATOM 5197 N N . LEU B 1 307 ? 4.98 -16.844 -20.547 1 97.81 307 LEU B N 1
ATOM 5198 C CA . LEU B 1 307 ? 6.316 -17.125 -20.031 1 97.81 307 LEU B CA 1
ATOM 5199 C C . LEU B 1 307 ? 7.227 -17.656 -21.141 1 97.81 307 LEU B C 1
ATOM 5201 O O . LEU B 1 307 ? 8.453 -17.688 -20.984 1 97.81 307 LEU B O 1
ATOM 5205 N N . GLY B 1 308 ? 6.645 -18.016 -22.203 1 98 308 GLY B N 1
ATOM 5206 C CA . GLY B 1 308 ? 7.43 -18.5 -23.328 1 98 308 GLY B CA 1
ATOM 5207 C C . GLY B 1 308 ? 7.613 -20.016 -23.328 1 98 308 GLY B C 1
ATOM 5208 O O . GLY B 1 308 ? 8.453 -20.547 -24.062 1 98 308 GLY B O 1
ATOM 5209 N N . LEU B 1 309 ? 6.887 -20.766 -22.484 1 98.25 309 LEU B N 1
ATOM 5210 C CA . LEU B 1 309 ? 6.941 -22.219 -22.5 1 98.25 309 LEU B CA 1
ATOM 5211 C C . LEU B 1 309 ? 6.352 -22.766 -23.797 1 98.25 309 LEU B C 1
ATOM 5213 O O . LEU B 1 309 ? 6.715 -23.875 -24.219 1 98.25 309 LEU B O 1
ATOM 5217 N N . ALA B 1 310 ? 5.449 -22.047 -24.375 1 98.12 310 ALA B N 1
ATOM 5218 C CA . ALA B 1 310 ? 4.816 -22.359 -25.656 1 98.12 310 ALA B CA 1
ATOM 5219 C C . ALA B 1 310 ? 4.555 -21.094 -26.469 1 98.12 310 ALA B C 1
ATOM 5221 O O . ALA B 1 310 ? 4.484 -20 -25.906 1 98.12 310 ALA B O 1
ATOM 5222 N N . GLU B 1 311 ? 4.426 -21.219 -27.766 1 97.88 311 GLU B N 1
ATOM 5223 C CA . GLU B 1 311 ? 3.994 -20.109 -28.609 1 97.88 311 GLU B CA 1
ATOM 5224 C C . GLU B 1 311 ? 2.551 -19.719 -28.312 1 97.88 311 GLU B C 1
ATOM 5226 O O . GLU B 1 311 ? 1.789 -20.516 -27.75 1 97.88 311 GLU B O 1
ATOM 5231 N N . ARG B 1 312 ? 2.238 -18.531 -28.703 1 97.31 312 ARG B N 1
ATOM 5232 C CA . ARG B 1 312 ? 0.865 -18.062 -28.516 1 97.31 312 ARG B CA 1
ATOM 5233 C C . ARG B 1 312 ? -0.126 -19.016 -29.172 1 97.31 312 ARG B C 1
ATOM 5235 O O . ARG B 1 312 ? 0.076 -19.438 -30.312 1 97.31 312 ARG B O 1
ATOM 5242 N N . GLY B 1 313 ? -1.093 -19.375 -28.422 1 97.69 313 GLY B N 1
ATOM 5243 C CA . GLY B 1 313 ? -2.129 -20.25 -28.938 1 97.69 313 GLY B CA 1
ATOM 5244 C C . GLY B 1 313 ? -1.765 -21.719 -28.828 1 97.69 313 GLY B C 1
ATOM 5245 O O . GLY B 1 313 ? -2.58 -22.594 -29.156 1 97.69 313 GLY B O 1
ATOM 5246 N N . LYS B 1 314 ? -0.58 -22 -28.328 1 98.12 314 LYS B N 1
ATOM 5247 C CA . LYS B 1 314 ? -0.125 -23.391 -28.312 1 98.12 314 LYS B CA 1
ATOM 5248 C C . LYS B 1 314 ? 0.169 -23.859 -26.875 1 98.12 314 LYS B C 1
ATOM 5250 O O . LYS B 1 314 ? 0.979 -24.75 -26.672 1 98.12 314 LYS B O 1
ATOM 5255 N N . GLY B 1 315 ? -0.471 -23.25 -25.922 1 97.75 315 GLY B N 1
ATOM 5256 C CA . GLY B 1 315 ? -0.229 -23.578 -24.531 1 97.75 315 GLY B CA 1
ATOM 5257 C C . GLY B 1 315 ? -0.491 -25.031 -24.203 1 97.75 315 GLY B C 1
ATOM 5258 O O . GLY B 1 315 ? 0.184 -25.625 -23.344 1 97.75 315 GLY B O 1
ATOM 5259 N N . ARG B 1 316 ? -1.417 -25.656 -24.891 1 97.5 316 ARG B N 1
ATOM 5260 C CA . ARG B 1 316 ? -1.803 -27.047 -24.609 1 97.5 316 ARG B CA 1
ATOM 5261 C C . ARG B 1 316 ? -0.642 -28 -24.859 1 97.5 316 ARG B C 1
ATOM 5263 O O . ARG B 1 316 ? -0.609 -29.094 -24.312 1 97.5 316 ARG B O 1
ATOM 5270 N N . GLN B 1 317 ? 0.33 -27.594 -25.672 1 98 317 GLN B N 1
ATOM 5271 C CA . GLN B 1 317 ? 1.427 -28.469 -26.062 1 98 317 GLN B CA 1
ATOM 5272 C C . GLN B 1 317 ? 2.285 -28.859 -24.859 1 98 317 GLN B C 1
ATOM 5274 O O . GLN B 1 317 ? 2.801 -29.969 -24.797 1 98 317 GLN B O 1
ATOM 5279 N N . VAL B 1 318 ? 2.42 -27.953 -23.891 1 98.38 318 VAL B N 1
ATOM 5280 C CA . VAL B 1 318 ? 3.297 -28.219 -22.75 1 98.38 318 VAL B CA 1
ATOM 5281 C C . VAL B 1 318 ? 2.586 -29.141 -21.75 1 98.38 318 VAL B C 1
ATOM 5283 O O . VAL B 1 318 ? 3.227 -29.734 -20.891 1 98.38 318 VAL B O 1
ATOM 5286 N N . LEU B 1 319 ? 1.309 -29.266 -21.922 1 98.5 319 LEU B N 1
ATOM 5287 C CA . LEU B 1 319 ? 0.562 -30.281 -21.188 1 98.5 319 LEU B CA 1
ATOM 5288 C C . LEU B 1 319 ? 0.692 -31.641 -21.859 1 98.5 319 LEU B C 1
ATOM 5290 O O . LEU B 1 319 ? 0.909 -32.656 -21.188 1 98.5 319 LEU B O 1
ATOM 5294 N N . GLU B 1 320 ? 0.6 -31.625 -23.141 1 97.88 320 GLU B N 1
ATOM 5295 C CA . GLU B 1 320 ? 0.632 -32.844 -23.938 1 97.88 320 GLU B CA 1
ATOM 5296 C C . GLU B 1 320 ? 2.006 -33.5 -23.875 1 97.88 320 GLU B C 1
ATOM 5298 O O . GLU B 1 320 ? 2.109 -34.75 -23.812 1 97.88 320 GLU B O 1
ATOM 5303 N N . ASP B 1 321 ? 3.01 -32.719 -23.859 1 98.06 321 ASP B N 1
ATOM 5304 C CA . ASP B 1 321 ? 4.348 -33.312 -23.875 1 98.06 321 ASP B CA 1
ATOM 5305 C C . ASP B 1 321 ? 4.883 -33.469 -22.453 1 98.06 321 ASP B C 1
ATOM 5307 O O . ASP B 1 321 ? 6.008 -33.938 -22.266 1 98.06 321 ASP B O 1
ATOM 5311 N N . GLY B 1 322 ? 4.164 -33.031 -21.453 1 98.38 322 GLY B N 1
ATOM 5312 C CA . GLY B 1 322 ? 4.457 -33.312 -20.062 1 98.38 322 GLY B CA 1
ATOM 5313 C C . GLY B 1 322 ? 5.414 -32.312 -19.438 1 98.38 322 GLY B C 1
ATOM 5314 O O . GLY B 1 322 ? 5.848 -32.5 -18.297 1 98.38 322 GLY B O 1
ATOM 5315 N N . THR B 1 323 ? 5.77 -31.281 -20.078 1 98.5 323 THR B N 1
ATOM 5316 C CA . THR B 1 323 ? 6.77 -30.297 -19.656 1 98.5 323 THR B CA 1
ATOM 5317 C C . THR B 1 323 ? 6.43 -29.719 -18.281 1 98.5 323 THR B C 1
ATOM 5319 O O . THR B 1 323 ? 7.309 -29.562 -17.438 1 98.5 323 THR B O 1
ATOM 5322 N N . VAL B 1 324 ? 5.164 -29.484 -18 1 98.69 324 VAL B N 1
ATOM 5323 C CA . VAL B 1 324 ? 4.793 -28.656 -16.859 1 98.69 324 VAL B CA 1
ATOM 5324 C C . VAL B 1 324 ? 4.395 -29.562 -15.68 1 98.69 324 VAL B C 1
ATOM 5326 O O . VAL B 1 324 ? 4.004 -29.062 -14.617 1 98.69 324 VAL B O 1
ATOM 5329 N N . PHE B 1 325 ? 4.406 -30.906 -15.844 1 98.56 325 PHE B N 1
ATOM 5330 C CA . PHE B 1 325 ? 4.082 -31.828 -14.766 1 98.56 325 PHE B CA 1
ATOM 5331 C C . PHE B 1 325 ? 5.277 -32.031 -13.844 1 98.56 325 PHE B C 1
ATOM 5333 O O . PHE B 1 325 ? 6.395 -31.609 -14.164 1 98.56 325 PHE B O 1
ATOM 5340 N N . ARG B 1 326 ? 5.062 -32.594 -12.734 1 97.5 326 ARG B N 1
ATOM 5341 C CA . ARG B 1 326 ? 6.07 -32.75 -11.695 1 97.5 326 ARG B CA 1
ATOM 5342 C C . ARG B 1 326 ? 7.328 -33.406 -12.234 1 97.5 326 ARG B C 1
ATOM 5344 O O . ARG B 1 326 ? 8.445 -33.031 -11.875 1 97.5 326 ARG B O 1
ATOM 5351 N N . ASP B 1 327 ? 7.199 -34.375 -13.086 1 96.94 327 ASP B N 1
ATOM 5352 C CA . ASP B 1 327 ? 8.336 -35.156 -13.609 1 96.94 327 ASP B CA 1
ATOM 5353 C C . ASP B 1 327 ? 8.797 -34.594 -14.953 1 96.94 327 ASP B C 1
ATOM 5355 O O . ASP B 1 327 ? 9.609 -35.188 -15.641 1 96.94 327 ASP B O 1
ATOM 5359 N N . GLY B 1 328 ? 8.25 -33.438 -15.336 1 97.94 328 GLY B N 1
ATOM 5360 C CA . GLY B 1 328 ? 8.594 -32.844 -16.609 1 97.94 328 GLY B CA 1
ATOM 5361 C C . GLY B 1 328 ? 9.812 -31.938 -16.547 1 97.94 328 GLY B C 1
ATOM 5362 O O . GLY B 1 328 ? 10.477 -31.859 -15.5 1 97.94 328 GLY B O 1
ATOM 5363 N N . LYS B 1 329 ? 10.133 -31.281 -17.625 1 97.88 329 LYS B N 1
ATOM 5364 C CA . LYS B 1 329 ? 11.328 -30.453 -17.781 1 97.88 329 LYS B CA 1
ATOM 5365 C C . LYS B 1 329 ? 11.258 -29.203 -16.906 1 97.88 329 LYS B C 1
ATOM 5367 O O . LYS B 1 329 ? 12.266 -28.75 -16.359 1 97.88 329 LYS B O 1
ATOM 5372 N N . LEU B 1 330 ? 10.039 -28.594 -16.766 1 98.62 330 LEU B N 1
ATOM 5373 C CA . LEU B 1 330 ? 9.844 -27.375 -15.977 1 98.62 330 LEU B CA 1
ATOM 5374 C C . LEU B 1 330 ? 8.5 -27.406 -15.258 1 98.62 330 LEU B C 1
ATOM 5376 O O . LEU B 1 330 ? 7.539 -26.766 -15.703 1 98.62 330 LEU B O 1
ATOM 5380 N N . PRO B 1 331 ? 8.5 -28.094 -14.117 1 98.75 331 PRO B N 1
ATOM 5381 C CA . PRO B 1 331 ? 7.254 -28.219 -13.359 1 98.75 331 PRO B CA 1
ATOM 5382 C C . PRO B 1 331 ? 6.648 -26.875 -12.984 1 98.75 331 PRO B C 1
ATOM 5384 O O . PRO B 1 331 ? 7.375 -25.953 -12.625 1 98.75 331 PRO B O 1
ATOM 5387 N N . VAL B 1 332 ? 5.32 -26.797 -13.133 1 98.81 332 VAL B N 1
ATOM 5388 C CA . VAL B 1 332 ? 4.562 -25.594 -12.797 1 98.81 332 VAL B CA 1
ATOM 5389 C C . VAL B 1 332 ? 3.555 -25.906 -11.695 1 98.81 332 VAL B C 1
ATOM 5391 O O . VAL B 1 332 ? 2.785 -26.875 -11.805 1 98.81 332 VAL B O 1
ATOM 5394 N N . ASN B 1 333 ? 3.566 -25.062 -10.617 1 98.81 333 ASN B N 1
ATOM 5395 C CA . ASN B 1 333 ? 2.611 -25.125 -9.516 1 98.81 333 ASN B CA 1
ATOM 5396 C C . ASN B 1 333 ? 2.658 -26.469 -8.805 1 98.81 333 ASN B C 1
ATOM 5398 O O . ASN B 1 333 ? 1.622 -27.109 -8.602 1 98.81 333 ASN B O 1
ATOM 5402 N N . LEU B 1 334 ? 3.887 -26.797 -8.398 1 98.69 334 LEU B N 1
ATOM 5403 C CA . LEU B 1 334 ? 4.062 -28.016 -7.594 1 98.69 334 LEU B CA 1
ATOM 5404 C C . LEU B 1 334 ? 3.311 -27.906 -6.273 1 98.69 334 LEU B C 1
ATOM 5406 O O . LEU B 1 334 ? 2.965 -28.922 -5.668 1 98.69 334 LEU B O 1
ATOM 5410 N N . SER B 1 335 ? 2.99 -26.719 -5.852 1 98.62 335 SER B N 1
ATOM 5411 C CA . SER B 1 335 ? 2.275 -26.469 -4.605 1 98.62 335 SER B CA 1
ATOM 5412 C C . SER B 1 335 ? 0.794 -26.812 -4.738 1 98.62 335 SER B C 1
ATOM 5414 O O . SER B 1 335 ? 0.07 -26.844 -3.74 1 98.62 335 SER B O 1
ATOM 5416 N N . GLY B 1 336 ? 0.34 -27.078 -5.902 1 98.62 336 GLY B N 1
ATOM 5417 C CA . GLY B 1 336 ? -1.078 -27.172 -6.207 1 98.62 336 GLY B CA 1
ATOM 5418 C C . GLY B 1 336 ? -1.654 -25.891 -6.758 1 98.62 336 GLY B C 1
ATOM 5419 O O . GLY B 1 336 ? -2.828 -25.828 -7.137 1 98.62 336 GLY B O 1
ATOM 5420 N N . GLY B 1 337 ? -0.798 -24.828 -6.781 1 98.5 337 GLY B N 1
ATOM 5421 C CA . GLY B 1 337 ? -1.229 -23.547 -7.293 1 98.5 337 GLY B CA 1
ATOM 5422 C C . GLY B 1 337 ? -2.373 -22.938 -6.5 1 98.5 337 GLY B C 1
ATOM 5423 O O . GLY B 1 337 ? -2.682 -23.406 -5.398 1 98.5 337 GLY B O 1
ATOM 5424 N N . LEU B 1 338 ? -2.928 -21.859 -7.059 1 98.69 338 LEU B N 1
ATOM 5425 C CA . LEU B 1 338 ? -4.105 -21.25 -6.449 1 98.69 338 LEU B CA 1
ATOM 5426 C C . LEU B 1 338 ? -5.312 -22.172 -6.543 1 98.69 338 LEU B C 1
ATOM 5428 O O . LEU B 1 338 ? -6.18 -22.156 -5.668 1 98.69 338 LEU B O 1
ATOM 5432 N N . LYS B 1 339 ? -5.324 -22.969 -7.59 1 97.69 339 LYS B N 1
ATOM 5433 C CA . LYS B 1 339 ? -6.449 -23.828 -7.922 1 97.69 339 LYS B CA 1
ATOM 5434 C C . LYS B 1 339 ? -6.695 -24.859 -6.812 1 97.69 339 LYS B C 1
ATOM 5436 O O . LYS B 1 339 ? -7.848 -25.172 -6.496 1 97.69 339 LYS B O 1
ATOM 5441 N N . SER B 1 340 ? -5.617 -25.422 -6.305 1 98.31 340 SER B N 1
ATOM 5442 C CA . SER B 1 340 ? -5.766 -26.484 -5.309 1 98.31 340 SER B CA 1
ATOM 5443 C C . SER B 1 340 ? -5.32 -26.016 -3.93 1 98.31 340 SER B C 1
ATOM 5445 O O . SER B 1 340 ? -6.031 -26.203 -2.943 1 98.31 340 SER B O 1
ATOM 5447 N N . LYS B 1 341 ? -4.102 -25.422 -3.809 1 98.44 341 LYS B N 1
ATOM 5448 C CA . LYS B 1 341 ? -3.598 -24.938 -2.529 1 98.44 341 LYS B CA 1
ATOM 5449 C C . LYS B 1 341 ? -4.535 -23.906 -1.928 1 98.44 341 LYS B C 1
ATOM 5451 O O . LYS B 1 341 ? -4.734 -23.859 -0.712 1 98.44 341 LYS B O 1
ATOM 5456 N N . GLY B 1 342 ? -5.023 -23.047 -2.801 1 98.5 342 GLY B N 1
ATOM 5457 C CA . GLY B 1 342 ? -5.934 -22.016 -2.342 1 98.5 342 GLY B CA 1
ATOM 5458 C C . GLY B 1 342 ? -5.484 -20.609 -2.727 1 98.5 342 GLY B C 1
ATOM 5459 O O . GLY B 1 342 ? -4.336 -20.406 -3.127 1 98.5 342 GLY B O 1
ATOM 5460 N N . HIS B 1 343 ? -6.496 -19.719 -2.533 1 98.44 343 HIS B N 1
ATOM 5461 C CA . HIS B 1 343 ? -6.238 -18.391 -3.068 1 98.44 343 HIS B CA 1
ATOM 5462 C C . HIS B 1 343 ? -6.762 -17.297 -2.131 1 98.44 343 HIS B C 1
ATOM 5464 O O . HIS B 1 343 ? -7.578 -16.469 -2.531 1 98.44 343 HIS B O 1
ATOM 5470 N N . PRO B 1 344 ? -6.285 -17.312 -0.854 1 98.75 344 PRO B N 1
ATOM 5471 C CA . PRO B 1 344 ? -6.484 -16.031 -0.158 1 98.75 344 PRO B CA 1
ATOM 5472 C C . PRO B 1 344 ? -5.762 -14.875 -0.838 1 98.75 344 PRO B C 1
ATOM 5474 O O . PRO B 1 344 ? -4.531 -14.812 -0.814 1 98.75 344 PRO B O 1
ATOM 5477 N N . VAL B 1 345 ? -6.504 -13.961 -1.366 1 98.38 345 VAL B N 1
ATOM 5478 C CA . VAL B 1 345 ? -6.012 -13.062 -2.406 1 98.38 345 VAL B CA 1
ATOM 5479 C C . VAL B 1 345 ? -4.844 -12.242 -1.868 1 98.38 345 VAL B C 1
ATOM 5481 O O . VAL B 1 345 ? -3.836 -12.062 -2.555 1 98.38 345 VAL B O 1
ATOM 5484 N N . GLY B 1 346 ? -4.875 -11.789 -0.644 1 98.62 346 GLY B N 1
ATOM 5485 C CA . GLY B 1 346 ? -3.799 -10.984 -0.081 1 98.62 346 GLY B CA 1
ATOM 5486 C C . GLY B 1 346 ? -2.58 -11.812 0.292 1 98.62 346 GLY B C 1
ATOM 5487 O O . GLY B 1 346 ? -1.475 -11.273 0.406 1 98.62 346 GLY B O 1
ATOM 5488 N N . ALA B 1 347 ? -2.713 -13.102 0.453 1 98.88 347 ALA B N 1
ATOM 5489 C CA . ALA B 1 347 ? -1.648 -13.969 0.944 1 98.88 347 ALA B CA 1
ATOM 5490 C C . ALA B 1 347 ? -0.943 -14.68 -0.208 1 98.88 347 ALA B C 1
ATOM 5492 O O . ALA B 1 347 ? 0.167 -15.188 -0.044 1 98.88 347 ALA B O 1
ATOM 5493 N N . THR B 1 348 ? -1.572 -14.688 -1.346 1 98.88 348 THR B N 1
ATOM 5494 C CA . THR B 1 348 ? -1.189 -15.562 -2.443 1 98.88 348 THR B CA 1
ATOM 5495 C C . THR B 1 348 ? 0.26 -15.32 -2.854 1 98.88 348 THR B C 1
ATOM 5497 O O . THR B 1 348 ? 1.051 -16.266 -2.955 1 98.88 348 THR B O 1
ATOM 5500 N N . GLY B 1 349 ? 0.588 -14.047 -3.068 1 98.94 349 GLY B N 1
ATOM 5501 C CA . GLY B 1 349 ? 1.94 -13.734 -3.504 1 98.94 349 GLY B CA 1
ATOM 5502 C C . GLY B 1 349 ? 3.002 -14.156 -2.506 1 98.94 349 GLY B C 1
ATOM 5503 O O . GLY B 1 349 ? 4.035 -14.711 -2.889 1 98.94 349 GLY B O 1
ATOM 5504 N N . VAL B 1 350 ? 2.768 -13.945 -1.241 1 99 350 VAL B N 1
ATOM 5505 C CA . VAL B 1 350 ? 3.719 -14.344 -0.207 1 99 350 VAL B CA 1
ATOM 5506 C C . VAL B 1 350 ? 3.787 -15.867 -0.117 1 99 350 VAL B C 1
ATOM 5508 O O . VAL B 1 350 ? 4.875 -16.438 -0.014 1 99 350 VAL B O 1
ATOM 5511 N N . SER B 1 351 ? 2.645 -16.484 -0.169 1 98.94 351 SER B N 1
ATOM 5512 C CA . SER B 1 351 ? 2.561 -17.938 -0.133 1 98.94 351 SER B CA 1
ATOM 5513 C C . SER B 1 351 ? 3.371 -18.562 -1.262 1 98.94 351 SER B C 1
ATOM 5515 O O . SER B 1 351 ? 4.109 -19.531 -1.041 1 98.94 351 SER B O 1
ATOM 5517 N N . GLN B 1 352 ? 3.215 -18.047 -2.479 1 98.94 352 GLN B N 1
ATOM 5518 C CA . GLN B 1 352 ? 3.957 -18.578 -3.613 1 98.94 352 GLN B CA 1
ATOM 5519 C C . GLN B 1 352 ? 5.461 -18.484 -3.381 1 98.94 352 GLN B C 1
ATOM 5521 O O . GLN B 1 352 ? 6.207 -19.406 -3.729 1 98.94 352 GLN B O 1
ATOM 5526 N N . HIS B 1 353 ? 5.91 -17.406 -2.801 1 98.94 353 HIS B N 1
ATOM 5527 C CA . HIS B 1 353 ? 7.328 -17.25 -2.5 1 98.94 353 HIS B CA 1
ATOM 5528 C C . HIS B 1 353 ? 7.785 -18.234 -1.433 1 98.94 353 HIS B C 1
ATOM 5530 O O . HIS B 1 353 ? 8.875 -18.797 -1.528 1 98.94 353 HIS B O 1
ATOM 5536 N N . VAL B 1 354 ? 6.93 -18.438 -0.438 1 98.94 354 VAL B N 1
ATOM 5537 C CA . VAL B 1 354 ? 7.27 -19.375 0.622 1 98.94 354 VAL B CA 1
ATOM 5538 C C . VAL B 1 354 ? 7.375 -20.781 0.045 1 98.94 354 VAL B C 1
ATOM 5540 O O . VAL B 1 354 ? 8.32 -21.516 0.349 1 98.94 354 VAL B O 1
ATOM 5543 N N . MET B 1 355 ? 6.422 -21.188 -0.809 1 98.81 355 MET B N 1
ATOM 5544 C CA . MET B 1 355 ? 6.453 -22.5 -1.427 1 98.81 355 MET B CA 1
ATOM 5545 C C . MET B 1 355 ? 7.734 -22.703 -2.234 1 98.81 355 MET B C 1
ATOM 5547 O O . MET B 1 355 ? 8.375 -23.75 -2.146 1 98.81 355 MET B O 1
ATOM 5551 N N . ALA B 1 356 ? 8.055 -21.656 -3.004 1 98.88 356 ALA B N 1
ATOM 5552 C CA . ALA B 1 356 ? 9.281 -21.719 -3.791 1 98.88 356 ALA B CA 1
ATOM 5553 C C . ALA B 1 356 ? 10.508 -21.797 -2.887 1 98.88 356 ALA B C 1
ATOM 5555 O O . ALA B 1 356 ? 11.445 -22.547 -3.16 1 98.88 356 ALA B O 1
ATOM 5556 N N . ALA B 1 357 ? 10.516 -21.031 -1.841 1 98.88 357 ALA B N 1
ATOM 5557 C CA . ALA B 1 357 ? 11.648 -21 -0.92 1 98.88 357 ALA B CA 1
ATOM 5558 C C . ALA B 1 357 ? 11.828 -22.359 -0.24 1 98.88 357 ALA B C 1
ATOM 5560 O O . ALA B 1 357 ? 12.953 -22.812 -0.032 1 98.88 357 ALA B O 1
ATOM 5561 N N . MET B 1 358 ? 10.719 -22.984 0.119 1 98.75 358 MET B N 1
ATOM 5562 C CA . MET B 1 358 ? 10.789 -24.312 0.711 1 98.75 358 MET B CA 1
ATOM 5563 C C . MET B 1 358 ? 11.445 -25.297 -0.248 1 98.75 358 MET B C 1
ATOM 5565 O O . MET B 1 358 ? 12.289 -26.094 0.158 1 98.75 358 MET B O 1
ATOM 5569 N N . GLN B 1 359 ? 11.055 -25.234 -1.524 1 98.75 359 GLN B N 1
ATOM 5570 C CA . GLN B 1 359 ? 11.664 -26.094 -2.537 1 98.75 359 GLN B CA 1
ATOM 5571 C C . GLN B 1 359 ? 13.164 -25.859 -2.615 1 98.75 359 GLN B C 1
ATOM 5573 O O . GLN B 1 359 ? 13.945 -26.828 -2.625 1 98.75 359 GLN B O 1
ATOM 5578 N N . LEU B 1 360 ? 13.578 -24.609 -2.592 1 98.75 360 LEU B N 1
ATOM 5579 C CA . LEU B 1 360 ? 14.961 -24.25 -2.879 1 98.75 360 LEU B CA 1
ATOM 5580 C C . LEU B 1 360 ? 15.844 -24.453 -1.656 1 98.75 360 LEU B C 1
ATOM 5582 O O . LEU B 1 360 ? 17.062 -24.547 -1.779 1 98.75 360 LEU B O 1
ATOM 5586 N N . SER B 1 361 ? 15.227 -24.484 -0.48 1 98.38 361 SER B N 1
ATOM 5587 C CA . SER B 1 361 ? 15.977 -24.75 0.743 1 98.38 361 SER B CA 1
ATOM 5588 C C . SER B 1 361 ? 15.922 -26.219 1.138 1 98.38 361 SER B C 1
ATOM 5590 O O . SER B 1 361 ? 16.453 -26.609 2.176 1 98.38 361 SER B O 1
ATOM 5592 N N . GLY B 1 362 ? 15.18 -27.031 0.411 1 98 362 GLY B N 1
ATOM 5593 C CA . GLY B 1 362 ? 15.094 -28.453 0.67 1 98 362 GLY B CA 1
ATOM 5594 C C . GLY B 1 362 ? 14.18 -28.797 1.833 1 98 362 GLY B C 1
ATOM 5595 O O . GLY B 1 362 ? 14.352 -29.828 2.479 1 98 362 GLY B O 1
ATOM 5596 N N . THR B 1 363 ? 13.203 -27.938 2.105 1 97.62 363 THR B N 1
ATOM 5597 C CA . THR B 1 363 ? 12.359 -28.141 3.279 1 97.62 363 THR B CA 1
ATOM 5598 C C . THR B 1 363 ? 10.906 -28.328 2.871 1 97.62 363 THR B C 1
ATOM 5600 O O . THR B 1 363 ? 9.992 -28.062 3.664 1 97.62 363 THR B O 1
ATOM 5603 N N . ALA B 1 364 ? 10.617 -28.734 1.614 1 98 364 ALA B N 1
ATOM 5604 C CA . ALA B 1 364 ? 9.266 -28.781 1.076 1 98 364 ALA B CA 1
ATOM 5605 C C . ALA B 1 364 ? 8.617 -30.141 1.325 1 98 364 ALA B C 1
ATOM 5607 O O . ALA B 1 364 ? 7.523 -30.406 0.827 1 98 364 ALA B O 1
ATOM 5608 N N . GLY B 1 365 ? 9.258 -31.016 2.131 1 96.69 365 GLY B N 1
ATOM 5609 C CA . GLY B 1 365 ? 8.68 -32.312 2.449 1 96.69 365 GLY B CA 1
ATOM 5610 C C . GLY B 1 365 ? 8.312 -33.125 1.22 1 96.69 365 GLY B C 1
ATOM 5611 O O . GLY B 1 365 ? 9.148 -33.312 0.332 1 96.69 365 GLY B O 1
ATOM 5612 N N . GLU B 1 366 ? 7.027 -33.5 1.081 1 96.38 366 GLU B N 1
ATOM 5613 C CA . GLU B 1 366 ? 6.555 -34.344 -0.012 1 96.38 366 GLU B CA 1
ATOM 5614 C C . GLU B 1 366 ? 6.52 -33.594 -1.329 1 96.38 366 GLU B C 1
ATOM 5616 O O . GLU B 1 366 ? 6.52 -34.188 -2.406 1 96.38 366 GLU B O 1
ATOM 5621 N N . LEU B 1 367 ? 6.602 -32.312 -1.239 1 96.12 367 LEU B N 1
ATOM 5622 C CA . LEU B 1 367 ? 6.574 -31.453 -2.416 1 96.12 367 LEU B CA 1
ATOM 5623 C C . LEU B 1 367 ? 7.965 -31.328 -3.035 1 96.12 367 LEU B C 1
ATOM 5625 O O . LEU B 1 367 ? 8.109 -30.812 -4.145 1 96.12 367 LEU B O 1
ATOM 5629 N N . GLN B 1 368 ? 8.906 -31.828 -2.354 1 98.31 368 GLN B N 1
ATOM 5630 C CA . GLN B 1 368 ? 10.289 -31.5 -2.689 1 98.31 368 GLN B CA 1
ATOM 5631 C C . GLN B 1 368 ? 10.648 -31.984 -4.09 1 98.31 368 GLN B C 1
ATOM 5633 O O . GLN B 1 368 ? 10.445 -33.156 -4.418 1 98.31 368 GLN B O 1
ATOM 5638 N N . LEU B 1 369 ? 11.016 -31.094 -4.949 1 98.19 369 LEU B N 1
ATOM 5639 C CA . LEU B 1 369 ? 11.672 -31.406 -6.215 1 98.19 369 LEU B CA 1
ATOM 5640 C C . LEU B 1 369 ? 13.172 -31.562 -6.027 1 98.19 369 LEU B C 1
ATOM 5642 O O . LEU B 1 369 ? 13.875 -30.594 -5.723 1 98.19 369 LEU B O 1
ATOM 5646 N N . PRO B 1 370 ? 13.633 -32.812 -6.191 1 96.25 370 PRO B N 1
ATOM 5647 C CA . PRO B 1 370 ? 15.055 -33.031 -5.922 1 96.25 370 PRO B CA 1
ATOM 5648 C C . PRO B 1 370 ? 15.961 -32.125 -6.777 1 96.25 370 PRO B C 1
ATOM 5650 O O . PRO B 1 370 ? 15.773 -32.031 -7.992 1 96.25 370 PRO B O 1
ATOM 5653 N N . GLY B 1 371 ? 16.891 -31.469 -6.137 1 95.75 371 GLY B N 1
ATOM 5654 C CA . GLY B 1 371 ? 17.953 -30.75 -6.812 1 95.75 371 GLY B CA 1
ATOM 5655 C C . GLY B 1 371 ? 17.5 -29.391 -7.332 1 95.75 371 GLY B C 1
ATOM 5656 O O . GLY B 1 371 ? 18.234 -28.734 -8.094 1 95.75 371 GLY B O 1
ATOM 5657 N N . ALA B 1 372 ? 16.344 -28.922 -6.953 1 98.06 372 ALA B N 1
ATOM 5658 C CA . ALA B 1 372 ? 15.883 -27.625 -7.414 1 98.06 372 ALA B CA 1
ATOM 5659 C C . ALA B 1 372 ? 16.828 -26.516 -6.965 1 98.06 372 ALA B C 1
ATOM 5661 O O . ALA B 1 372 ? 17.219 -26.453 -5.793 1 98.06 372 ALA B O 1
ATOM 5662 N N . ARG B 1 373 ? 17.203 -25.641 -7.922 1 98.38 373 ARG B N 1
ATOM 5663 C CA . ARG B 1 373 ? 18.172 -24.578 -7.613 1 98.38 373 ARG B CA 1
ATOM 5664 C C . ARG B 1 373 ? 17.578 -23.203 -7.895 1 98.38 373 ARG B C 1
ATOM 5666 O O . ARG B 1 373 ? 17.922 -22.234 -7.223 1 98.38 373 ARG B O 1
ATOM 5673 N N . ARG B 1 374 ? 16.734 -23.094 -8.906 1 98.75 374 ARG B N 1
ATOM 5674 C CA . ARG B 1 374 ? 16.156 -21.797 -9.273 1 98.75 374 ARG B CA 1
ATOM 5675 C C . ARG B 1 374 ? 14.656 -21.922 -9.523 1 98.75 374 ARG B C 1
ATOM 5677 O O . ARG B 1 374 ? 14.195 -22.906 -10.094 1 98.75 374 ARG B O 1
ATOM 5684 N N . ALA B 1 375 ? 13.938 -20.953 -9.062 1 98.88 375 ALA B N 1
ATOM 5685 C CA . ALA B 1 375 ? 12.484 -20.891 -9.227 1 98.88 375 ALA B CA 1
ATOM 5686 C C . ALA B 1 375 ? 12.031 -19.5 -9.633 1 98.88 375 ALA B C 1
ATOM 5688 O O . ALA B 1 375 ? 12.664 -18.5 -9.266 1 98.88 375 ALA B O 1
ATOM 5689 N N . ALA B 1 376 ? 11 -19.422 -10.43 1 98.88 376 ALA B N 1
ATOM 5690 C CA . ALA B 1 376 ? 10.312 -18.156 -10.695 1 98.88 376 ALA B CA 1
ATOM 5691 C C . ALA B 1 376 ? 8.938 -18.141 -10.047 1 98.88 376 ALA B C 1
ATOM 5693 O O . ALA B 1 376 ? 8.289 -19.188 -9.914 1 98.88 376 ALA B O 1
ATOM 5694 N N . VAL B 1 377 ? 8.523 -17.016 -9.594 1 98.94 377 VAL B N 1
ATOM 5695 C CA . VAL B 1 377 ? 7.207 -16.797 -9.016 1 98.94 377 VAL B CA 1
ATOM 5696 C C . VAL B 1 377 ? 6.484 -15.688 -9.773 1 98.94 377 VAL B C 1
ATOM 5698 O O . VAL B 1 377 ? 7.031 -14.594 -9.969 1 98.94 377 VAL B O 1
ATOM 5701 N N . HIS B 1 378 ? 5.297 -15.969 -10.266 1 98.88 378 HIS B N 1
ATOM 5702 C CA . HIS B 1 378 ? 4.449 -14.992 -10.93 1 98.88 378 HIS B CA 1
ATOM 5703 C C . HIS B 1 378 ? 3.146 -14.781 -10.164 1 98.88 378 HIS B C 1
ATOM 5705 O O . HIS B 1 378 ? 2.49 -15.75 -9.773 1 98.88 378 HIS B O 1
ATOM 5711 N N . ASN B 1 379 ? 2.789 -13.57 -9.883 1 98.88 379 ASN B N 1
ATOM 5712 C CA . ASN B 1 379 ? 1.567 -13.164 -9.195 1 98.88 379 ASN B CA 1
ATOM 5713 C C . ASN B 1 379 ? 0.908 -11.977 -9.891 1 98.88 379 ASN B C 1
ATOM 5715 O O . ASN B 1 379 ? 1.569 -10.977 -10.188 1 98.88 379 ASN B O 1
ATOM 5719 N N . MET B 1 380 ? -0.359 -12.094 -10.211 1 98.38 380 MET B N 1
ATOM 5720 C CA . MET B 1 380 ? -1.018 -10.984 -10.898 1 98.38 380 MET B CA 1
ATOM 5721 C C . MET B 1 380 ? -2.277 -10.555 -10.156 1 98.38 380 MET B C 1
ATOM 5723 O O . MET B 1 380 ? -2.852 -11.344 -9.398 1 98.38 380 MET B O 1
ATOM 5727 N N . GLY B 1 381 ? -2.633 -9.336 -10.312 1 97.94 381 GLY B N 1
ATOM 5728 C CA . GLY B 1 381 ? -3.842 -8.75 -9.758 1 97.94 381 GLY B CA 1
ATOM 5729 C C . GLY B 1 381 ? -4.793 -8.234 -10.828 1 97.94 381 GLY B C 1
ATOM 5730 O O . GLY B 1 381 ? -4.355 -7.727 -11.859 1 97.94 381 GLY B O 1
ATOM 5731 N N . GLY B 1 382 ? -6.121 -8.336 -10.484 1 96.5 382 GLY B N 1
ATOM 5732 C CA . GLY B 1 382 ? -7.086 -8.039 -11.531 1 96.5 382 GLY B CA 1
ATOM 5733 C C . GLY B 1 382 ? -7 -8.984 -12.711 1 96.5 382 GLY B C 1
ATOM 5734 O O . GLY B 1 382 ? -6.695 -10.164 -12.547 1 96.5 382 GLY B O 1
ATOM 5735 N N . LEU B 1 383 ? -7.5 -8.547 -13.82 1 96.5 383 LEU B N 1
ATOM 5736 C CA . LEU B 1 383 ? -7.332 -9.344 -15.031 1 96.5 383 LEU B CA 1
ATOM 5737 C C . LEU B 1 383 ? -5.992 -9.047 -15.695 1 96.5 383 LEU B C 1
ATOM 5739 O O . LEU B 1 383 ? -5.953 -8.484 -16.797 1 96.5 383 LEU B O 1
ATOM 5743 N N . ALA B 1 384 ? -4.902 -9.477 -14.93 1 97.31 384 ALA B N 1
ATOM 5744 C CA . ALA B 1 384 ? -3.516 -9.305 -15.359 1 97.31 384 ALA B CA 1
ATOM 5745 C C . ALA B 1 384 ? -3.17 -7.832 -15.539 1 97.31 384 ALA B C 1
ATOM 5747 O O . ALA B 1 384 ? -2.439 -7.469 -16.469 1 97.31 384 ALA B O 1
ATOM 5748 N N . VAL B 1 385 ? -3.717 -7.004 -14.672 1 98.44 385 VAL B N 1
ATOM 5749 C CA . VAL B 1 385 ? -3.441 -5.574 -14.719 1 98.44 385 VAL B CA 1
ATOM 5750 C C . VAL B 1 385 ? -2.176 -5.258 -13.93 1 98.44 385 VAL B C 1
ATOM 5752 O O . VAL B 1 385 ? -1.287 -4.559 -14.414 1 98.44 385 VAL B O 1
ATOM 5755 N N . ALA B 1 386 ? -2.07 -5.715 -12.711 1 98.81 386 ALA B N 1
ATOM 5756 C CA . ALA B 1 386 ? -0.847 -5.633 -11.914 1 98.81 386 ALA B CA 1
ATOM 5757 C C . ALA B 1 386 ? -0.106 -6.969 -11.914 1 98.81 386 ALA B C 1
ATOM 5759 O O . ALA B 1 386 ? -0.691 -8.008 -11.609 1 98.81 386 ALA B O 1
ATOM 5760 N N . ASN B 1 387 ? 1.132 -6.953 -12.297 1 98.94 387 ASN B N 1
ATOM 5761 C CA . ASN B 1 387 ? 1.884 -8.188 -12.461 1 98.94 387 ASN B CA 1
ATOM 5762 C C . ASN B 1 387 ? 3.25 -8.109 -11.781 1 98.94 387 ASN B C 1
ATOM 5764 O O . ASN B 1 387 ? 3.941 -7.094 -11.891 1 98.94 387 ASN B O 1
ATOM 5768 N N . TYR B 1 388 ? 3.578 -9.133 -11.031 1 98.94 388 TYR B N 1
ATOM 5769 C CA . TYR B 1 388 ? 4.836 -9.234 -10.305 1 98.94 388 TYR B CA 1
ATOM 5770 C C . TYR B 1 388 ? 5.535 -10.555 -10.602 1 98.94 388 TYR B C 1
ATOM 5772 O O . TYR B 1 388 ? 4.891 -11.609 -10.656 1 98.94 388 TYR B O 1
ATOM 5780 N N . VAL B 1 389 ? 6.824 -10.508 -10.844 1 98.94 389 VAL B N 1
ATOM 5781 C CA . VAL B 1 389 ? 7.625 -11.711 -11.047 1 98.94 389 VAL B CA 1
ATOM 5782 C C . VAL B 1 389 ? 8.891 -11.633 -10.195 1 98.94 389 VAL B C 1
ATOM 5784 O O . VAL B 1 389 ? 9.5 -10.57 -10.07 1 98.94 389 VAL B O 1
ATOM 5787 N N . SER B 1 390 ? 9.25 -12.703 -9.555 1 98.94 390 SER B N 1
ATOM 5788 C CA . SER B 1 390 ? 10.516 -12.875 -8.844 1 98.94 390 SER B CA 1
ATOM 5789 C C . SER B 1 390 ? 11.258 -14.109 -9.32 1 98.94 390 SER B C 1
ATOM 5791 O O . SER B 1 390 ? 10.641 -15.117 -9.688 1 98.94 390 SER B O 1
ATOM 5793 N N . VAL B 1 391 ? 12.523 -14.008 -9.375 1 98.88 391 VAL B N 1
ATOM 5794 C CA . VAL B 1 391 ? 13.398 -15.148 -9.617 1 98.88 391 VAL B CA 1
ATOM 5795 C C . VAL B 1 391 ? 14.25 -15.422 -8.375 1 98.88 391 VAL B C 1
ATOM 5797 O O . VAL B 1 391 ? 14.922 -14.516 -7.875 1 98.88 391 VAL B O 1
ATOM 5800 N N . LEU B 1 392 ? 14.188 -16.641 -7.867 1 98.88 392 LEU B N 1
ATOM 5801 C CA . LEU B 1 392 ? 14.867 -17.047 -6.641 1 98.88 392 LEU B CA 1
ATOM 5802 C C . LEU B 1 392 ? 15.922 -18.109 -6.922 1 98.88 392 LEU B C 1
ATOM 5804 O O . LEU B 1 392 ? 15.82 -18.844 -7.906 1 98.88 392 LEU B O 1
ATOM 5808 N N . GLU B 1 393 ? 16.922 -18.172 -6.016 1 98.75 393 GLU B N 1
ATOM 5809 C CA . GLU B 1 393 ? 18.016 -19.125 -6.191 1 98.75 393 GLU B CA 1
ATOM 5810 C C . GLU B 1 393 ? 18.469 -19.703 -4.852 1 98.75 393 GLU B C 1
ATOM 5812 O O . GLU B 1 393 ? 18.625 -18.969 -3.877 1 98.75 393 GLU B O 1
ATOM 5817 N N . ALA B 1 394 ? 18.641 -20.984 -4.863 1 98.38 394 ALA B N 1
ATOM 5818 C CA . ALA B 1 394 ? 19.219 -21.641 -3.693 1 98.38 394 ALA B CA 1
ATOM 5819 C C . ALA B 1 394 ? 20.656 -21.156 -3.457 1 98.38 394 ALA B C 1
ATOM 5821 O O . ALA B 1 394 ? 21.406 -20.922 -4.41 1 98.38 394 ALA B O 1
ATOM 5822 N N . VAL B 1 395 ? 20.969 -20.969 -2.16 1 93.19 395 VAL B N 1
ATOM 5823 C CA . VAL B 1 395 ? 22.312 -20.547 -1.804 1 93.19 395 VAL B CA 1
ATOM 5824 C C . VAL B 1 395 ? 23.156 -21.75 -1.411 1 93.19 395 VAL B C 1
ATOM 5826 O O . VAL B 1 395 ? 22.656 -22.672 -0.766 1 93.19 395 VAL B O 1
#

Organism: Saccharomonospora viridis (strain ATCC 15386 / DSM 43017 / JCM 3036 / CCUG 5913 / NBRC 12207 / NCIMB 9602 / P101) (NCBI:txid471857)

Radius of gyration: 25.57 Å; Cα contacts (8 Å, |Δi|>4): 2270; chains: 2; bounding box: 53×73×64 Å

Solvent-accessible surface area (backbone atoms only — not comparable to full-atom values): 35578 Å² total; per-residue (Å²): 77,53,33,34,81,76,55,72,48,51,44,25,43,27,20,46,20,64,48,60,23,23,80,53,85,90,57,49,66,53,57,40,44,27,49,14,47,45,38,7,40,53,29,21,36,54,58,67,63,62,46,48,32,36,25,28,4,33,43,57,43,72,56,48,51,57,56,44,60,32,42,49,53,38,72,59,39,80,57,32,61,41,32,28,43,38,23,24,32,37,27,39,15,2,8,38,50,12,48,55,52,43,49,26,31,43,52,25,62,80,29,57,25,29,41,29,34,7,35,28,58,43,61,87,46,55,54,49,54,45,10,22,23,51,22,8,35,33,76,88,47,30,69,42,85,30,65,64,32,57,45,53,62,51,12,50,32,44,49,53,40,30,74,76,57,39,90,51,57,64,47,36,4,42,48,31,17,51,22,14,47,28,2,57,46,28,89,42,23,44,39,69,52,76,53,49,38,65,58,49,52,38,79,42,92,91,26,36,75,71,25,75,85,33,29,47,61,29,38,34,50,82,13,17,30,22,11,16,34,27,40,25,64,67,72,48,91,60,23,75,52,62,43,29,33,50,31,21,56,19,53,6,16,28,62,59,56,65,91,77,52,62,76,70,56,38,63,12,41,34,52,3,44,52,42,9,32,61,50,26,62,51,58,76,87,65,34,43,33,33,37,50,54,23,56,28,30,57,45,42,43,46,44,34,26,50,74,59,77,24,56,83,76,38,30,56,52,39,63,73,73,34,31,37,38,86,89,30,77,42,18,48,20,61,56,2,32,19,46,10,16,30,37,13,38,4,8,37,26,32,39,46,51,50,55,50,42,24,32,33,47,70,64,36,69,78,50,47,49,89,84,40,43,24,35,38,37,38,27,41,4,52,91,37,22,34,18,37,23,39,29,38,30,42,111,78,52,31,34,81,74,53,72,49,51,43,26,44,27,19,47,20,67,48,59,24,24,82,53,86,90,56,48,66,56,58,40,45,28,49,13,46,45,38,6,39,54,28,21,36,53,59,65,62,61,46,50,34,36,23,27,4,31,44,60,43,71,56,46,51,58,56,45,59,34,41,48,52,38,72,59,40,78,56,33,62,39,32,28,43,39,24,24,32,34,26,39,15,1,8,38,50,12,48,57,50,46,48,25,30,42,52,24,63,79,30,57,26,29,40,28,35,8,35,28,58,41,58,87,46,55,54,49,55,45,10,23,24,52,22,8,36,34,74,87,47,30,68,41,88,31,67,65,31,58,47,54,60,50,13,50,30,43,49,52,40,30,73,75,59,39,90,50,56,66,47,36,4,41,48,30,17,52,22,15,48,28,1,58,46,29,89,42,23,44,37,66,52,75,56,48,39,68,59,48,52,38,78,41,93,91,26,35,74,73,26,77,85,32,29,47,59,30,39,34,49,81,12,16,29,22,11,15,33,28,40,25,64,66,71,46,92,60,24,75,52,63,43,28,32,48,31,20,54,19,52,5,16,29,64,60,56,66,91,77,52,60,76,71,55,37,62,10,41,35,51,4,45,52,43,8,32,61,48,27,61,51,58,76,88,64,34,43,33,32,36,49,55,23,55,28,30,57,46,41,43,45,43,34,24,50,74,58,77,25,55,82,75,37,31,55,52,38,62,74,72,34,30,38,39,86,90,30,76,42,18,48,19,62,54,2,32,19,46,11,16,30,37,14,38,4,8,37,25,32,38,45,50,49,56,50,43,24,31,34,47,72,65,34,69,78,50,46,50,87,85,40,44,26,35,37,35,38,29,41,4,52,90,37,23,33,18,36,21,38,30,38,31,42,110

Foldseek 3Di:
DFVCVVLVFWKWFQFKFKAQKADDPPDDQLNQLLRTLLRQCVQLPHDLLQAQAEEEFDAPQPQDPDPPCFCSNCVNDVSCPPRHTDYAYFALCRQVVRVVVVVVCCSVVVHFKYKYKFWFDHNVDQLQRSQQSLLCLADPCNPHTDSLRCVQVVLVLQVLLCVVQNDCLLVQLLLLQQLLPLQCLAPSAHANDHDHSVVLSDDDPVWHDRHPPFTLSQAFDAIGIMMMTMMGRDGDPSRNFAIKIWQFKFKFFDDRDPVRDDLLQLVRQLRRLVRGCVSNVDAQQRFAEEEEARRGSSVVLSVCCSNPVDPRSCSSVCSVVVQQHLPHSYHYNSNSHCSTRHRSSRRRQNVSVVCVRCQQRVNRRSSHRPPGFKYKYWTARDSSRIIMMIIMGRD/DFVCVVLVFWKWFQFKFKAQKADDPPDDQLNQLLRTLLRQCVQLPHDLLQAQAEEEFDAPQPQDPPPPCFCSNCVNDVSCPPRHTDYAYFALCRQVVRVVVVVVCCSVVVHFKYKYKFWFDHNVDQLQRSQQSLLCLADPCNPHTDSLRCVQVVLVLQVLLCVVQNDCLLVQLLLLQQLLPLQLLAPSAHANDHDDSVVLSDDDPVWHDRHPPFTLSQAFDAIGIMMMTMMGRDGDPSRNFAIKIWQFKFKFFDDRDPVRDDLLQLVRQLRRLVRGCVSNVDAQQRFAEEEEARRGSSVVLSVCCSNPVDPRSCSSVCSVVVQQHLPHSYHYNSNSHCSTRHRSSRRRQNVSVVCVRCQQRVNRRSSHRPPGFKYKYWTARDSSRIIMMIIMGRD

Sequence (790 aa):
MTLAERFGTDVFISGWGHTKFGSLPDETLESLVVRVAGEAITSAGIDPGQVDEIWFGQFNSGLWPLGFASSLALQVSDELFRVPATRVENACASGSAAIHSGLRSLLAGTARTVLVIGAEKMTHAPAEQVGAALLGADYELAGSESRTGFAGLFARVAEAYRQRYGEINDALGAIAAKNHANGMANPLAHLRKQFTPEFCSTTSEKNPMVAEPLRRTDCSPISDGAAALVLTTQPSTSAAQSPVRLLGFGQANDFMPANKRDPVEFAGSVAAWERARKMAGVGLDDLDLIELHDCFTIAELVMYEVLGLAERGKGRQVLEDGTVFRDGKLPVNLSGGLKSKGHPVGATGVSQHVMAAMQLSGTAGELQLPGARRAAVHNMGGLAVANYVSVLEAVMTLAERFGTDVFISGWGHTKFGSLPDETLESLVVRVAGEAITSAGIDPGQVDEIWFGQFNSGLWPLGFASSLALQVSDELFRVPATRVENACASGSAAIHSGLRSLLAGTARTVLVIGAEKMTHAPAEQVGAALLGADYELAGSESRTGFAGLFARVAEAYRQRYGEINDALGAIAAKNHANGMANPLAHLRKQFTPEFCSTTSEKNPMVAEPLRRTDCSPISDGAAALVLTTQPSTSAAQSPVRLLGFGQANDFMPANKRDPVEFAGSVAAWERARKMAGVGLDDLDLIELHDCFTIAELVMYEVLGLAERGKGRQVLEDGTVFRDGKLPVNLSGGLKSKGHPVGATGVSQHVMAAMQLSGTAGELQLPGARRAAVHNMGGLAVANYVSVLEAV

Secondary structure (DSSP, 8-state):
--HHHHHSS--EEEEEEEPPPB--TT--HHHHHHHHHHHHHHHTT--GGG--EEEEE---TTSSS-S--GGGGGGG-GGGTT--EEEEEBTBTHHHHHHHHHHHHHHHTS-SEEEEEEEE--TTS-HHHHHHHHHTT-TTTTT---SSTTHHHHHHHHHHHHHHH---HHHHHHHHHHHHHHHTT-TT-S------HHHHTS--SSS-EEETTEEGGGBPPP-BEEEEEEEESS--TT-SS--EEEEEEEEEE--SSGGGS-TTT-HHHHHHHHHHHHHHT--GGG-SEEE---SBHHHHHHHHHHTTSS-TT-THHHHHT-TTSTTSSS-B-TT-HHHHT---TTTHHHHHHHHHHHHHHT--GGG--TT--EEEEEEEETTTTEEEEEEEEE-/--HHHHHSS--EEEEEEEPPPB--TT--HHHHHHHHHHHHHHHTT--GGG--EEEEE---TTSSS-S--GGGGGGG-GGGTT--EEEEEBTBTHHHHHHHHHHHHHHHTS-SEEEEEEEE--TTS-HHHHHHHHHTT-TTTTT---SSTTHHHHHHHHHHHHHHH---HHHHHHHHHHHHHHHTT-TT-S------HHHHTS--SSS-EEETTEEGGGBPPP-BEEEEEEEESS--TT-SS--EEEEEEEEEE--SSGGGS-TTT-HHHHHHHHHHHHHHT--GGG-SEEE---SBHHHHHHHHHHTTSS-TT-THHHHHT-TTSTTSSS-B-TT-HHHHT---TTTHHHHHHHHHHHHHHT--GGG--TT--EEEEEEEETTTTEEEEEEEEE-

pLDDT: mean 97.8, std 1.94, range [81.69, 99.0]